Protein AF-0000000072034299 (afdb_homodimer)

Structure (mmCIF, N/CA/C/O backbone):
data_AF-0000000072034299-model_v1
#
loop_
_entity.id
_entity.type
_entity.pdbx_description
1 polymer 'Cytochrome P450'
#
loop_
_atom_site.group_PDB
_atom_site.id
_atom_site.type_symbol
_atom_site.label_atom_id
_atom_site.label_alt_id
_atom_site.label_comp_id
_atom_site.label_asym_id
_atom_site.label_entity_id
_atom_site.label_seq_id
_atom_site.pdbx_PDB_ins_code
_atom_site.Cartn_x
_atom_site.Cartn_y
_atom_site.Cartn_z
_atom_site.occupancy
_atom_site.B_iso_or_equiv
_atom_site.auth_seq_id
_atom_site.auth_comp_id
_atom_site.auth_asym_id
_atom_site.auth_atom_id
_atom_site.pdbx_PDB_model_num
ATOM 1 N N . MET A 1 1 ? -26.641 -40.344 -55.406 1 69.88 1 MET A N 1
ATOM 2 C CA . MET A 1 1 ? -27.781 -39.594 -54.906 1 69.88 1 MET A CA 1
ATOM 3 C C . MET A 1 1 ? -28.25 -40.156 -53.562 1 69.88 1 MET A C 1
ATOM 5 O O . MET A 1 1 ? -28.5 -39.406 -52.625 1 69.88 1 MET A O 1
ATOM 9 N N . ALA A 1 2 ? -28.266 -41.469 -53.375 1 84.81 2 ALA A N 1
ATOM 10 C CA . ALA A 1 2 ? -28.703 -42.094 -52.156 1 84.81 2 ALA A CA 1
ATOM 11 C C . ALA A 1 2 ? -27.719 -41.875 -51 1 84.81 2 ALA A C 1
ATOM 13 O O . ALA A 1 2 ? -28.109 -41.562 -49.875 1 84.81 2 ALA A O 1
ATOM 14 N N . PHE A 1 3 ? -26.484 -41.875 -51.344 1 85.5 3 PHE A N 1
ATOM 15 C CA . PHE A 1 3 ? -25.453 -41.688 -50.344 1 85.5 3 PHE A CA 1
ATOM 16 C C . PHE A 1 3 ? -25.484 -40.25 -49.812 1 85.5 3 PHE A C 1
ATOM 18 O O . PHE A 1 3 ? -25.328 -40 -48.625 1 85.5 3 PHE A O 1
ATOM 25 N N . PHE A 1 4 ? -25.719 -39.344 -50.688 1 87.19 4 PHE A N 1
ATOM 26 C CA . PHE A 1 4 ? -25.812 -37.938 -50.344 1 87.19 4 PHE A CA 1
ATOM 27 C C . PHE A 1 4 ? -27.016 -37.656 -49.438 1 87.19 4 PHE A C 1
ATOM 29 O O . PHE A 1 4 ? -26.938 -36.906 -48.469 1 87.19 4 PHE A O 1
ATOM 36 N N . MET A 1 5 ? -28.062 -38.312 -49.719 1 85.5 5 MET A N 1
ATOM 37 C CA . MET A 1 5 ? -29.281 -38.156 -48.938 1 85.5 5 MET A CA 1
ATOM 38 C C . MET A 1 5 ? -29.109 -38.719 -47.531 1 85.5 5 MET A C 1
ATOM 40 O O . MET A 1 5 ? -29.578 -38.125 -46.562 1 85.5 5 MET A O 1
ATOM 44 N N . VAL A 1 6 ? -28.406 -39.781 -47.469 1 86.5 6 VAL A N 1
ATOM 45 C CA . VAL A 1 6 ? -28.156 -40.406 -46.188 1 86.5 6 VAL A CA 1
ATOM 46 C C . VAL A 1 6 ? -27.266 -39.5 -45.344 1 86.5 6 VAL A C 1
ATOM 48 O O . VAL A 1 6 ? -27.5 -39.281 -44.156 1 86.5 6 VAL A O 1
ATOM 51 N N . PHE A 1 7 ? -26.297 -38.938 -46 1 87.88 7 PHE A N 1
ATOM 52 C CA . PHE A 1 7 ? -25.391 -38.031 -45.312 1 87.88 7 PHE A CA 1
ATOM 53 C C . PHE A 1 7 ? -26.141 -36.781 -44.812 1 87.88 7 PHE A C 1
ATOM 55 O O . PHE A 1 7 ? -25.906 -36.312 -43.719 1 87.88 7 PHE A O 1
ATOM 62 N N . LEU A 1 8 ? -27 -36.312 -45.594 1 86.88 8 LEU A N 1
ATOM 63 C CA . LEU A 1 8 ? -27.781 -35.125 -45.25 1 86.88 8 LEU A CA 1
ATOM 64 C C . LEU A 1 8 ? -28.719 -35.438 -44.062 1 86.88 8 LEU A C 1
ATOM 66 O O . LEU A 1 8 ? -28.891 -34.594 -43.188 1 86.88 8 LEU A O 1
ATOM 70 N N . VAL A 1 9 ? -29.219 -36.562 -44.062 1 85.44 9 VAL A N 1
ATOM 71 C CA . VAL A 1 9 ? -30.141 -36.969 -43 1 85.44 9 VAL A CA 1
ATOM 72 C C . VAL A 1 9 ? -29.375 -37.125 -41.719 1 85.44 9 VAL A C 1
ATOM 74 O O . VAL A 1 9 ? -29.828 -36.688 -40.656 1 85.44 9 VAL A O 1
ATOM 77 N N . ILE A 1 10 ? -28.25 -37.75 -41.781 1 86.62 10 ILE A N 1
ATOM 78 C CA . ILE A 1 10 ? -27.438 -37.938 -40.594 1 86.62 10 ILE A CA 1
ATOM 79 C C . ILE A 1 10 ? -26.984 -36.594 -40.062 1 86.62 10 ILE A C 1
ATOM 81 O O . ILE A 1 10 ? -27 -36.375 -38.844 1 86.62 10 ILE A O 1
ATOM 85 N N . PHE A 1 11 ? -26.641 -35.781 -40.969 1 85.88 11 PHE A N 1
ATOM 86 C CA . PHE A 1 11 ? -26.219 -34.438 -40.562 1 85.88 11 PHE A CA 1
ATOM 87 C C . PHE A 1 11 ? -27.359 -33.688 -39.906 1 85.88 11 PHE A C 1
ATOM 89 O O . PHE A 1 11 ? -27.172 -33.031 -38.875 1 85.88 11 PHE A O 1
ATOM 96 N N . LEU A 1 12 ? -28.484 -33.781 -40.469 1 83.25 12 LEU A N 1
ATOM 97 C CA . LEU A 1 12 ? -29.656 -33.125 -39.906 1 83.25 12 LEU A CA 1
ATOM 98 C C . LEU A 1 12 ? -30.016 -33.719 -38.562 1 83.25 12 LEU A C 1
ATOM 100 O O . LEU A 1 12 ? -30.438 -33 -37.656 1 83.25 12 LEU A O 1
ATOM 104 N N . LEU A 1 13 ? -29.828 -34.969 -38.438 1 83.25 13 LEU A N 1
ATOM 105 C CA . LEU A 1 13 ? -30.094 -35.656 -37.188 1 83.25 13 LEU A CA 1
ATOM 106 C C . LEU A 1 13 ? -29.094 -35.188 -36.125 1 83.25 13 LEU A C 1
ATOM 108 O O . LEU A 1 13 ? -29.469 -34.969 -34.969 1 83.25 13 LEU A O 1
ATOM 112 N N . LEU A 1 14 ? -27.922 -35.094 -36.531 1 79.88 14 LEU A N 1
ATOM 113 C CA . LEU A 1 14 ? -26.891 -34.656 -35.625 1 79.88 14 LEU A CA 1
ATOM 114 C C . LEU A 1 14 ? -27.156 -33.219 -35.156 1 79.88 14 LEU A C 1
ATOM 116 O O . LEU A 1 14 ? -26.953 -32.875 -34 1 79.88 14 LEU A O 1
ATOM 120 N N . LEU A 1 15 ? -27.625 -32.531 -36.094 1 79.44 15 LEU A N 1
ATOM 121 C CA . LEU A 1 15 ? -27.984 -31.141 -35.75 1 79.44 15 LEU A CA 1
ATOM 122 C C . LEU A 1 15 ? -29.156 -31.094 -34.781 1 79.44 15 LEU A C 1
ATOM 124 O O . LEU A 1 15 ? -29.172 -30.281 -33.875 1 79.44 15 LEU A O 1
ATOM 128 N N . CYS A 1 16 ? -30.094 -31.922 -35.062 1 78.81 16 CYS A N 1
ATOM 129 C CA . CYS A 1 16 ? -31.266 -31.969 -34.188 1 78.81 16 CYS A CA 1
ATOM 130 C C . CYS A 1 16 ? -30.875 -32.438 -32.812 1 78.81 16 CYS A C 1
ATOM 132 O O . CYS A 1 16 ? -31.359 -31.922 -31.797 1 78.81 16 CYS A O 1
ATOM 134 N N . ILE A 1 17 ? -30.078 -33.375 -32.75 1 77.62 17 ILE A N 1
ATOM 135 C CA . ILE A 1 17 ? -29.625 -33.875 -31.469 1 77.62 17 ILE A CA 1
ATOM 136 C C . ILE A 1 17 ? -28.828 -32.812 -30.719 1 77.62 17 ILE A C 1
ATOM 138 O O . ILE A 1 17 ? -29.016 -32.625 -29.516 1 77.62 17 ILE A O 1
ATOM 142 N N . SER A 1 18 ? -28.047 -32.156 -31.516 1 76.12 18 SER A N 1
ATOM 143 C CA . SER A 1 18 ? -27.266 -31.078 -30.922 1 76.12 18 SER A CA 1
ATOM 144 C C . SER A 1 18 ? -28.172 -29.969 -30.375 1 76.12 18 SER A C 1
ATOM 146 O O . SER A 1 18 ? -27.938 -29.469 -29.266 1 76.12 18 SER A O 1
ATOM 148 N N . SER A 1 19 ? -29.109 -29.656 -31.141 1 76.62 19 SER A N 1
ATOM 149 C CA . SER A 1 19 ? -30.047 -28.625 -30.703 1 76.62 19 SER A CA 1
ATOM 150 C C . SER A 1 19 ? -30.844 -29.078 -29.484 1 76.62 19 SER A C 1
ATOM 152 O O . SER A 1 19 ? -31.109 -28.297 -28.578 1 76.62 19 SER A O 1
ATOM 154 N N . ALA A 1 20 ? -31.188 -30.312 -29.484 1 75.69 20 ALA A N 1
ATOM 155 C CA . ALA A 1 20 ? -31.938 -30.875 -28.375 1 75.69 20 ALA A CA 1
ATOM 156 C C . ALA A 1 20 ? -31.094 -30.922 -27.109 1 75.69 20 ALA A C 1
ATOM 158 O O . ALA A 1 20 ? -31.578 -30.625 -26.016 1 75.69 20 ALA A O 1
ATOM 159 N N . LEU A 1 21 ? -29.906 -31.219 -27.25 1 72.38 21 LEU A N 1
ATOM 160 C CA . LEU A 1 21 ? -28.984 -31.281 -26.125 1 72.38 21 LEU A CA 1
ATOM 161 C C . LEU A 1 21 ? -28.734 -29.891 -25.547 1 72.38 21 LEU A C 1
ATOM 163 O O . LEU A 1 21 ? -28.672 -29.719 -24.328 1 72.38 21 LEU A O 1
ATOM 167 N N . LEU A 1 22 ? -28.672 -29 -26.453 1 69.31 22 LEU A N 1
ATOM 168 C CA . LEU A 1 22 ? -28.5 -27.625 -26.016 1 69.31 22 LEU A CA 1
ATOM 169 C C . LEU A 1 22 ? -29.703 -27.141 -25.219 1 69.31 22 LEU A C 1
ATOM 171 O O . LEU A 1 22 ? -29.562 -26.5 -24.188 1 69.31 22 LEU A O 1
ATOM 175 N N . ARG A 1 23 ? -30.859 -27.375 -25.766 1 70.56 23 ARG A N 1
ATOM 176 C CA . ARG A 1 23 ? -32.094 -26.984 -25.094 1 70.56 23 ARG A CA 1
ATOM 177 C C . ARG A 1 23 ? -32.25 -27.734 -23.766 1 70.56 23 ARG A C 1
ATOM 179 O O . ARG A 1 23 ? -32.719 -27.156 -22.781 1 70.56 23 ARG A O 1
ATOM 186 N N . TRP A 1 24 ? -31.859 -28.969 -23.75 1 69.38 24 TRP A N 1
ATOM 187 C CA . TRP A 1 24 ? -31.906 -29.734 -22.531 1 69.38 24 TRP A CA 1
ATOM 188 C C . TRP A 1 24 ? -31.016 -29.141 -21.453 1 69.38 24 TRP A C 1
ATOM 190 O O . TRP A 1 24 ? -31.406 -29.016 -20.297 1 69.38 24 TRP A O 1
ATOM 200 N N . ASN A 1 25 ? -29.859 -28.766 -21.891 1 70 25 ASN A N 1
ATOM 201 C CA . ASN A 1 25 ? -28.891 -28.172 -20.984 1 70 25 ASN A CA 1
ATOM 202 C C . ASN A 1 25 ? -29.406 -26.844 -20.422 1 70 25 ASN A C 1
ATOM 204 O O . ASN A 1 25 ? -29.188 -26.531 -19.234 1 70 25 ASN A O 1
ATOM 208 N N . GLU A 1 26 ? -30.047 -26.156 -21.266 1 69.19 26 GLU A N 1
ATOM 209 C CA . GLU A 1 26 ? 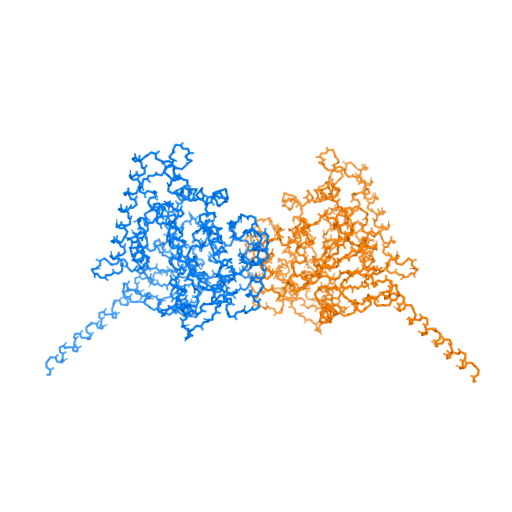-30.625 -24.875 -20.844 1 69.19 26 GLU A CA 1
ATOM 210 C C . GLU A 1 26 ? -31.766 -25.078 -19.859 1 69.19 26 GLU A C 1
ATOM 212 O O . GLU A 1 26 ? -31.906 -24.344 -18.891 1 69.19 26 GLU A O 1
ATOM 217 N N . VAL A 1 27 ? -32.531 -26.078 -20.141 1 69 27 VAL A N 1
ATOM 218 C CA . VAL A 1 27 ? -33.719 -26.328 -19.312 1 69 27 VAL A CA 1
ATOM 219 C C . VAL A 1 27 ? -33.25 -26.906 -17.969 1 69 27 VAL A C 1
ATOM 221 O O . VAL A 1 27 ? -33.844 -26.578 -16.922 1 69 27 VAL A O 1
ATOM 224 N N . ARG A 1 28 ? -32.344 -27.672 -18 1 71.81 28 ARG A N 1
ATOM 225 C CA . ARG A 1 28 ? -31.812 -28.297 -16.781 1 71.81 28 ARG A CA 1
ATOM 226 C C . ARG A 1 28 ? -31.359 -27.266 -15.773 1 71.81 28 ARG A C 1
ATOM 228 O O . ARG A 1 28 ? -31.516 -27.438 -14.57 1 71.81 28 ARG A O 1
ATOM 235 N N . TYR A 1 29 ? -30.875 -26.219 -16.281 1 72.94 29 TYR A N 1
ATOM 236 C CA . TYR A 1 29 ? -30.297 -25.219 -15.383 1 72.94 29 TYR A CA 1
ATOM 237 C C . TYR A 1 29 ? -31.172 -23.969 -15.32 1 72.94 29 TYR A C 1
ATOM 239 O O . TYR A 1 29 ? -30.672 -22.875 -15.055 1 72.94 29 TYR A O 1
ATOM 247 N N . ARG A 1 30 ? -32.344 -24.094 -15.781 1 67.31 30 ARG A N 1
ATOM 248 C CA . ARG A 1 30 ? -33.281 -22.984 -15.711 1 67.31 30 ARG A CA 1
ATOM 249 C C . ARG A 1 30 ? -33.969 -22.938 -14.359 1 67.31 30 ARG A C 1
ATOM 251 O O . ARG A 1 30 ? -34.969 -22.219 -14.188 1 67.31 30 ARG A O 1
ATOM 258 N N . LYS A 1 31 ? -33.344 -23.438 -13.383 1 66.56 31 LYS A N 1
ATOM 259 C CA . LYS A 1 31 ? -34 -23.375 -12.07 1 66.56 31 LYS A CA 1
ATOM 260 C C . LYS A 1 31 ? -34.281 -21.938 -11.656 1 66.56 31 LYS A C 1
ATOM 262 O O . LYS A 1 31 ? -33.5 -21.031 -11.961 1 66.56 31 LYS A O 1
ATOM 267 N N . LYS A 1 32 ? -35.406 -21.781 -11.016 1 73.62 32 LYS A N 1
ATOM 268 C CA . LYS A 1 32 ? -35.875 -20.484 -10.516 1 73.62 32 LYS A CA 1
ATOM 269 C C . LYS A 1 32 ? -34.906 -19.922 -9.484 1 73.62 32 LYS A C 1
ATOM 271 O O . LYS A 1 32 ? -34.406 -20.641 -8.625 1 73.62 32 LYS A O 1
ATOM 276 N N . GLY A 1 33 ? -34.344 -18.719 -9.797 1 86.94 33 GLY A N 1
ATOM 277 C CA . GLY A 1 33 ? -33.562 -17.969 -8.828 1 86.94 33 GLY A CA 1
ATOM 278 C C . GLY A 1 33 ? -32.094 -17.828 -9.219 1 86.94 33 GLY A C 1
ATOM 279 O O . GLY A 1 33 ? -31.375 -17.016 -8.648 1 86.94 33 GLY A O 1
ATOM 280 N N . LEU A 1 34 ? -31.719 -18.609 -10.266 1 90.31 34 LEU A N 1
ATOM 281 C CA . LEU A 1 34 ? -30.344 -18.531 -10.711 1 90.31 34 LEU A CA 1
ATOM 282 C C . LEU A 1 34 ? -30.078 -17.234 -11.469 1 90.31 34 LEU A C 1
ATOM 284 O O . LEU A 1 34 ? -31.016 -16.641 -12.023 1 90.31 34 LEU A O 1
ATOM 288 N N . PRO A 1 35 ? -28.859 -16.766 -11.461 1 92.81 35 PRO A N 1
ATOM 289 C CA . PRO A 1 35 ? -28.531 -15.594 -12.266 1 92.81 35 PRO A CA 1
ATOM 290 C C . PRO A 1 35 ? -28.734 -15.828 -13.766 1 92.81 35 PRO A C 1
ATOM 292 O O . PRO A 1 35 ? -28.781 -16.969 -14.211 1 92.81 35 PRO A O 1
ATOM 295 N N . PRO A 1 36 ? -28.969 -14.75 -14.453 1 92 36 PRO A N 1
ATOM 296 C CA . PRO A 1 36 ? -29.062 -14.898 -15.906 1 92 36 PRO A CA 1
ATOM 297 C C . PRO A 1 36 ? -27.766 -15.398 -16.547 1 92 36 PRO A C 1
ATOM 299 O O . PRO A 1 36 ? -26.703 -15.352 -15.906 1 92 36 PRO A O 1
ATOM 302 N N . GLY A 1 37 ? -27.828 -15.992 -17.734 1 91.12 37 GLY A N 1
ATOM 303 C CA . GLY A 1 37 ? -26.656 -16.484 -18.453 1 91.12 37 GLY A CA 1
ATOM 304 C C . GLY A 1 37 ? -26.953 -17.703 -19.312 1 91.12 37 GLY A C 1
ATOM 305 O O . GLY A 1 37 ? -28.109 -18.125 -19.422 1 91.12 37 GLY A O 1
ATOM 306 N N . THR A 1 38 ? -25.922 -18.094 -19.953 1 86.25 38 THR A N 1
ATOM 307 C CA . THR A 1 38 ? -26.031 -19.266 -20.828 1 86.25 38 THR A CA 1
ATOM 308 C C . THR A 1 38 ? -25.078 -20.359 -20.375 1 86.25 38 THR A C 1
ATOM 310 O O . THR A 1 38 ? -24.016 -20.078 -19.812 1 86.25 38 THR A O 1
ATOM 313 N N . MET A 1 39 ? -25.484 -21.578 -20.609 1 85.81 39 MET A N 1
ATOM 314 C CA . MET A 1 39 ? -24.688 -22.719 -20.188 1 85.81 39 MET A CA 1
ATOM 315 C C . MET A 1 39 ? -23.906 -23.297 -21.359 1 85.81 39 MET A C 1
ATOM 317 O O . MET A 1 39 ? -22.969 -24.078 -21.156 1 85.81 39 MET A O 1
ATOM 321 N N . GLY A 1 40 ? -24.109 -22.781 -22.516 1 80.38 40 GLY A N 1
ATOM 322 C CA . GLY A 1 40 ? -23.391 -23.234 -23.688 1 80.38 40 GLY A CA 1
ATOM 323 C C . GLY A 1 40 ? -23.75 -24.656 -24.094 1 80.38 40 GLY A C 1
ATOM 324 O O . GLY A 1 40 ? -24.891 -25.094 -23.938 1 80.38 40 GLY A O 1
ATOM 325 N N . TRP A 1 41 ? -22.719 -25.344 -24.719 1 77.44 41 TRP A N 1
ATOM 326 C CA . TRP A 1 41 ? -22.906 -26.703 -25.234 1 77.44 41 TRP A CA 1
ATOM 327 C C . TRP A 1 41 ? -22.953 -27.703 -24.078 1 77.44 41 TRP A C 1
ATOM 329 O O . TRP A 1 41 ? -22.375 -27.484 -23.016 1 77.44 41 TRP A O 1
ATOM 339 N N . PRO A 1 42 ? -23.609 -28.812 -24.484 1 73 42 PRO A N 1
ATOM 340 C CA . PRO A 1 42 ? -23.641 -29.844 -23.453 1 73 42 PRO A CA 1
ATOM 341 C C . PRO A 1 42 ? -22.25 -30.359 -23.078 1 73 42 PRO A C 1
ATOM 343 O O . PRO A 1 42 ? -21.375 -30.484 -23.953 1 73 42 PRO A O 1
ATOM 346 N N . VAL A 1 43 ? -21.781 -30.578 -21.953 1 69.75 43 VAL A N 1
ATOM 347 C CA . VAL A 1 43 ? -20.562 -31.156 -21.391 1 69.75 43 VAL A CA 1
ATOM 348 C C . VAL A 1 43 ? -19.453 -30.109 -21.328 1 69.75 43 VAL A C 1
ATOM 350 O O . VAL A 1 43 ? -18.859 -29.891 -20.281 1 69.75 43 VAL A O 1
ATOM 353 N N . PHE A 1 44 ? -19.234 -29.406 -22.625 1 76.94 44 PHE A N 1
ATOM 354 C CA . PHE A 1 44 ? -18.109 -28.484 -22.656 1 76.94 44 PHE A CA 1
ATOM 355 C C . PHE A 1 44 ? -18.531 -27.094 -22.25 1 76.94 44 PHE A C 1
ATOM 357 O O . PHE A 1 44 ? -17.688 -26.25 -21.891 1 76.94 44 PHE A O 1
ATOM 364 N N . GLY A 1 45 ? -19.812 -26.891 -22.266 1 81.88 45 GLY A N 1
ATOM 365 C CA . GLY A 1 45 ? -20.328 -25.578 -21.938 1 81.88 45 GLY A CA 1
ATOM 366 C C . GLY A 1 45 ? -19.703 -24.469 -22.766 1 81.88 45 GLY A C 1
ATOM 367 O O . GLY A 1 45 ? -19.672 -24.562 -24 1 81.88 45 GLY A O 1
ATOM 368 N N . GLU A 1 46 ? -19.266 -23.469 -22.062 1 85.81 46 GLU A N 1
ATOM 369 C CA . GLU A 1 46 ? -18.656 -22.312 -22.719 1 85.81 46 GLU A CA 1
ATOM 370 C C . GLU A 1 46 ? -17.141 -22.266 -22.5 1 85.81 46 GLU A C 1
ATOM 372 O O . GLU A 1 46 ? -16.531 -21.203 -22.578 1 85.81 46 GLU A O 1
ATOM 377 N N . THR A 1 47 ? -16.562 -23.406 -22.203 1 82.69 47 THR A N 1
ATOM 378 C CA . THR A 1 47 ? -15.164 -23.516 -21.812 1 82.69 47 THR A CA 1
ATOM 379 C C . THR A 1 47 ? -14.258 -23.062 -22.969 1 82.69 47 THR A C 1
ATOM 381 O O . THR A 1 47 ? -13.297 -22.328 -22.75 1 82.69 47 THR A O 1
ATOM 384 N N . THR A 1 48 ? -14.555 -23.469 -24.125 1 80 48 THR A N 1
ATOM 385 C CA . THR A 1 48 ? -13.719 -23.125 -25.281 1 80 48 THR A CA 1
ATOM 386 C C . THR A 1 48 ? -13.734 -21.625 -25.531 1 80 48 THR A C 1
ATOM 388 O O . THR A 1 48 ? -12.688 -21.016 -25.75 1 80 48 THR A O 1
ATOM 391 N N . GLU A 1 49 ? -14.898 -21.109 -25.531 1 83.94 49 GLU A N 1
ATOM 392 C CA . GLU A 1 49 ? -15.023 -19.672 -25.719 1 83.94 49 GLU A CA 1
ATOM 393 C C . GLU A 1 49 ? -14.328 -18.906 -24.594 1 83.94 49 GLU A C 1
ATOM 395 O O . GLU A 1 49 ? -13.68 -17.891 -24.828 1 83.94 49 GLU A O 1
ATOM 400 N N . PHE A 1 50 ? -14.516 -19.438 -23.484 1 86.44 50 PHE A N 1
ATOM 401 C CA . PHE A 1 50 ? -13.906 -18.812 -22.312 1 86.44 50 PHE A CA 1
ATOM 402 C C . PHE A 1 50 ? -12.383 -18.828 -22.422 1 86.44 50 PHE A C 1
ATOM 404 O O . PHE A 1 50 ? -11.734 -17.797 -22.188 1 86.44 50 PHE A O 1
ATOM 411 N N . LEU A 1 51 ? -11.844 -19.891 -22.781 1 78.81 51 LEU A N 1
ATOM 412 C CA . LEU A 1 51 ? -10.391 -20.031 -22.859 1 78.81 51 LEU A CA 1
ATOM 413 C C . LEU A 1 51 ? -9.828 -19.266 -24.047 1 78.81 51 LEU A C 1
ATOM 415 O O . LEU A 1 51 ? -8.711 -18.75 -23.984 1 78.81 51 LEU A O 1
ATOM 419 N N . LYS A 1 52 ? -10.602 -19.172 -25.078 1 79.12 52 LYS A N 1
ATOM 420 C CA . LYS A 1 52 ? -10.133 -18.516 -26.297 1 79.12 52 LYS A CA 1
ATOM 421 C C . LYS A 1 52 ? -10.219 -17 -26.172 1 79.12 52 LYS A C 1
ATOM 423 O O . LYS A 1 52 ? -9.297 -16.281 -26.562 1 79.12 52 LYS A O 1
ATOM 428 N N . GLN A 1 53 ? -11.312 -16.547 -25.609 1 79.94 53 GLN A N 1
ATOM 429 C CA . GLN A 1 53 ? -11.547 -15.117 -25.594 1 79.94 53 GLN A CA 1
ATOM 430 C C . GLN A 1 53 ? -11.047 -14.5 -24.297 1 79.94 53 GLN A C 1
ATOM 432 O O . GLN A 1 53 ? -10.727 -13.305 -24.25 1 79.94 53 GLN A O 1
ATOM 437 N N . GLY A 1 54 ? -11.031 -15.25 -23.312 1 82.38 54 GLY A N 1
ATOM 438 C CA . GLY A 1 54 ? -10.508 -14.805 -22.031 1 82.38 54 GLY A CA 1
ATOM 439 C C . GLY A 1 54 ? -11.242 -13.609 -21.469 1 82.38 54 GLY A C 1
ATOM 440 O O . GLY A 1 54 ? -12.453 -13.68 -21.219 1 82.38 54 GLY A O 1
ATOM 441 N N . PRO A 1 55 ? -10.523 -12.445 -21.359 1 83.69 55 PRO A N 1
ATOM 442 C CA . PRO A 1 55 ? -11.133 -11.242 -20.781 1 83.69 55 PRO A CA 1
ATOM 443 C C . PRO A 1 55 ? -12.273 -10.695 -21.641 1 83.69 55 PRO A C 1
ATOM 445 O O . PRO A 1 55 ? -13.234 -10.141 -21.094 1 83.69 55 PRO A O 1
ATOM 448 N N . ASN A 1 56 ? -12.188 -10.875 -22.859 1 86.31 56 ASN A N 1
ATOM 449 C CA . ASN A 1 56 ? -13.258 -10.406 -23.734 1 86.31 56 ASN A CA 1
ATOM 450 C C . ASN A 1 56 ? -14.547 -11.188 -23.531 1 86.31 56 ASN A C 1
ATOM 452 O O . ASN A 1 56 ? -15.641 -10.633 -23.625 1 86.31 56 ASN A O 1
ATOM 456 N N . PHE A 1 57 ? -14.383 -12.477 -23.312 1 90.38 57 PHE A N 1
ATOM 457 C CA . PHE A 1 57 ? -15.547 -13.289 -22.953 1 90.38 57 PHE A CA 1
ATOM 458 C C . PHE A 1 57 ? -16.25 -12.727 -21.734 1 90.38 57 PHE A C 1
ATOM 460 O O . PHE A 1 57 ? -17.469 -12.602 -21.719 1 90.38 57 PHE A O 1
ATOM 467 N N . MET A 1 58 ? -15.516 -12.398 -20.797 1 90.44 58 MET A N 1
ATOM 468 C CA . MET A 1 58 ? -16.047 -11.875 -19.547 1 90.44 58 MET A CA 1
ATOM 469 C C . MET A 1 58 ? -16.734 -10.531 -19.766 1 90.44 58 MET A C 1
ATOM 471 O O . MET A 1 58 ? -17.828 -10.297 -19.234 1 90.44 58 MET A O 1
ATOM 475 N N . LYS A 1 59 ? -16.094 -9.727 -20.484 1 88.5 59 LYS A N 1
ATOM 476 C CA . LYS A 1 59 ? -16.656 -8.406 -20.781 1 88.5 59 LYS A CA 1
ATOM 477 C C . LYS A 1 59 ? -17.984 -8.531 -21.531 1 88.5 59 LYS A C 1
ATOM 479 O O . LYS A 1 59 ? -18.953 -7.82 -21.219 1 88.5 59 LYS A O 1
ATOM 484 N N . ASN A 1 60 ? -17.984 -9.375 -22.484 1 91 60 ASN A N 1
ATOM 485 C CA . ASN A 1 60 ? -19.188 -9.578 -23.297 1 91 60 ASN A CA 1
ATOM 486 C C . ASN A 1 60 ? -20.328 -10.133 -22.453 1 91 60 ASN A C 1
ATOM 488 O O . ASN A 1 60 ? -21.469 -9.688 -22.578 1 91 60 ASN A O 1
ATOM 492 N N . GLN A 1 61 ? -20.062 -11.133 -21.672 1 93.25 61 GLN A N 1
ATOM 493 C CA . GLN A 1 61 ? -21.094 -11.734 -20.828 1 93.25 61 GLN A CA 1
ATOM 494 C C . GLN A 1 61 ? -21.609 -10.734 -19.812 1 93.25 61 GLN A C 1
ATOM 496 O O . GLN A 1 61 ? -22.812 -10.703 -19.516 1 93.25 61 GLN A O 1
ATOM 501 N N . ARG A 1 62 ? -20.734 -9.977 -19.297 1 91.75 62 ARG A N 1
ATOM 502 C CA . ARG A 1 62 ? -21.141 -8.953 -18.344 1 91.75 62 ARG A CA 1
ATOM 503 C C . ARG A 1 62 ? -22.094 -7.949 -18.984 1 91.75 62 ARG A C 1
ATOM 505 O O . ARG A 1 62 ? -23.062 -7.523 -18.375 1 91.75 62 ARG A O 1
ATOM 512 N N . ALA A 1 63 ? -21.75 -7.527 -20.156 1 91.69 63 ALA A N 1
ATOM 513 C CA . ALA A 1 63 ? -22.578 -6.562 -20.875 1 91.69 63 ALA A CA 1
ATOM 514 C C . ALA A 1 63 ? -23.969 -7.125 -21.156 1 91.69 63 ALA A C 1
ATOM 516 O O . ALA A 1 63 ? -24.969 -6.391 -21.125 1 91.69 63 ALA A O 1
ATOM 517 N N . ARG A 1 64 ? -24.016 -8.375 -21.375 1 92.75 64 ARG A N 1
ATOM 518 C CA . ARG A 1 64 ? -25.266 -9.008 -21.781 1 92.75 64 ARG A CA 1
ATOM 519 C C . ARG A 1 64 ? -26.109 -9.383 -20.547 1 92.75 64 ARG A C 1
ATOM 521 O O . ARG A 1 64 ? -27.328 -9.25 -20.562 1 92.75 64 ARG A O 1
ATOM 528 N N . TYR A 1 65 ? -25.422 -9.875 -19.5 1 93.19 65 TYR A N 1
ATOM 529 C CA . TYR A 1 65 ? -26.172 -10.516 -18.422 1 93.19 65 TYR A CA 1
ATOM 530 C C . TYR A 1 65 ? -25.969 -9.781 -17.109 1 93.19 65 TYR A C 1
ATOM 532 O O . TYR A 1 65 ? -26.672 -10.055 -16.125 1 93.19 65 TYR A O 1
ATOM 540 N N . GLY A 1 66 ? -24.953 -8.93 -17.047 1 91.25 66 GLY A N 1
ATOM 541 C CA . GLY A 1 66 ? -24.672 -8.234 -15.797 1 91.25 66 GLY A CA 1
ATOM 542 C C . GLY A 1 66 ? -23.422 -8.75 -15.102 1 91.25 66 GLY A C 1
ATOM 543 O O . GLY A 1 66 ? -22.688 -9.57 -15.656 1 91.25 66 GLY A O 1
ATOM 544 N N . SER A 1 67 ? -23.188 -8.281 -13.883 1 92.38 67 SER A N 1
ATOM 545 C CA . SER A 1 67 ? -21.953 -8.555 -13.18 1 92.38 67 SER A CA 1
ATOM 546 C C . SER A 1 67 ? -21.953 -9.938 -12.547 1 92.38 67 SER A C 1
ATOM 548 O O . SER A 1 67 ? -20.922 -10.43 -12.094 1 92.38 67 SER A O 1
ATOM 550 N N . VAL A 1 68 ? -23.156 -10.492 -12.461 1 95.12 68 VAL A N 1
ATOM 551 C CA . VAL A 1 68 ? -23.297 -11.859 -11.969 1 95.12 68 VAL A CA 1
ATOM 552 C C . VAL A 1 68 ? -24.078 -12.695 -12.984 1 95.12 68 VAL A C 1
ATOM 554 O O . VAL A 1 68 ? -25.219 -12.367 -13.312 1 95.12 68 VAL A O 1
ATOM 557 N N . PHE A 1 69 ? -23.422 -13.695 -13.43 1 95.38 69 PHE A N 1
ATOM 558 C CA . PHE A 1 69 ? -24.109 -14.508 -14.43 1 95.38 69 PHE A CA 1
ATOM 559 C C . PHE A 1 69 ? -23.688 -15.969 -14.305 1 95.38 69 PHE A C 1
ATOM 561 O O . PHE A 1 69 ? -22.672 -16.281 -13.688 1 95.38 69 PHE A O 1
ATOM 568 N N . LYS A 1 70 ? -24.516 -16.859 -14.852 1 93.81 70 LYS A N 1
ATOM 569 C CA . LYS A 1 70 ? -24.219 -18.281 -14.82 1 93.81 70 LYS A CA 1
ATOM 570 C C . LYS A 1 70 ? -23.562 -18.734 -16.125 1 93.81 70 LYS A C 1
ATOM 572 O O . LYS A 1 70 ? -23.75 -18.109 -17.172 1 93.81 70 LYS A O 1
ATOM 577 N N . SER A 1 71 ? -22.766 -19.656 -16.031 1 92 71 SER A N 1
ATOM 578 C CA . SER A 1 71 ? -22.109 -20.297 -17.172 1 92 71 SER A CA 1
ATOM 579 C C . SER A 1 71 ? -21.719 -21.734 -16.844 1 92 71 SER A C 1
ATOM 581 O O . SER A 1 71 ? -22.078 -22.25 -15.789 1 92 71 SER A O 1
ATOM 583 N N . HIS A 1 72 ? -21.344 -22.391 -17.781 1 88.81 72 HIS A N 1
ATOM 584 C CA . HIS A 1 72 ? -20.734 -23.703 -17.641 1 88.81 72 HIS A CA 1
ATOM 585 C C . HIS A 1 72 ? -19.312 -23.719 -18.188 1 88.81 72 HIS A C 1
ATOM 587 O O . HIS A 1 72 ? -19.109 -23.75 -19.406 1 88.81 72 HIS A O 1
ATOM 593 N N . ILE A 1 73 ? -18.438 -23.672 -17.25 1 83.88 73 ILE A N 1
ATOM 594 C CA . ILE A 1 73 ? -17.047 -23.578 -17.672 1 83.88 73 ILE A CA 1
ATOM 595 C C . ILE A 1 73 ? -16.234 -24.688 -17 1 83.88 73 ILE A C 1
ATOM 597 O O . ILE A 1 73 ? -16.5 -25.047 -15.844 1 83.88 73 ILE A O 1
ATOM 601 N N . LEU A 1 74 ? -15.219 -25.219 -17.703 1 77.06 74 LEU A N 1
ATOM 602 C CA . LEU A 1 74 ? -14.297 -26.234 -17.219 1 77.06 74 LEU A CA 1
ATOM 603 C C . LEU A 1 74 ? -15.062 -27.438 -16.656 1 77.06 74 LEU A C 1
ATOM 605 O O . LEU A 1 74 ? -14.742 -27.938 -15.578 1 77.06 74 LEU A O 1
ATOM 609 N N . GLY A 1 75 ? -16.234 -27.688 -17.188 1 74.69 75 GLY A N 1
ATOM 610 C CA . GLY A 1 75 ? -16.969 -28.922 -16.938 1 74.69 75 GLY A CA 1
ATOM 611 C C . GLY A 1 75 ? -17.953 -28.797 -15.781 1 74.69 75 GLY A C 1
ATOM 612 O O . GLY A 1 75 ? -18.594 -29.797 -15.398 1 74.69 75 GLY A O 1
ATOM 613 N N . CYS A 1 76 ? -18.078 -27.656 -15.234 1 81.88 76 CYS A N 1
ATOM 614 C CA . CYS A 1 76 ? -18.953 -27.516 -14.078 1 81.88 76 CYS A CA 1
ATOM 615 C C . CYS A 1 76 ? -19.844 -26.281 -14.227 1 81.88 76 CYS A C 1
ATOM 617 O O . CYS A 1 76 ? -19.422 -25.281 -14.805 1 81.88 76 CYS A O 1
ATOM 619 N N . PRO A 1 77 ? -21.062 -26.438 -13.742 1 88 77 PRO A N 1
ATOM 620 C CA . PRO A 1 77 ? -21.859 -25.219 -13.648 1 88 77 PRO A CA 1
ATOM 621 C C . PRO A 1 77 ? -21.234 -24.156 -12.742 1 88 77 PRO A C 1
ATOM 623 O O . PRO A 1 77 ? -20.828 -24.469 -11.617 1 88 77 PRO A O 1
ATOM 626 N N . THR A 1 78 ? -21.141 -22.984 -13.273 1 92.81 78 THR A N 1
ATOM 627 C CA . THR A 1 78 ? -20.359 -21.953 -12.586 1 92.81 78 THR A CA 1
ATOM 628 C C . THR A 1 78 ? -21.094 -20.609 -12.602 1 92.81 78 THR A C 1
ATOM 630 O O . THR A 1 78 ? -21.641 -20.203 -13.625 1 92.81 78 THR A O 1
ATOM 633 N N . ILE A 1 79 ? -21.172 -20.047 -11.477 1 95.06 79 ILE A N 1
ATOM 634 C CA . ILE A 1 79 ? -21.562 -18.641 -11.391 1 95.06 79 ILE A CA 1
ATOM 635 C C . ILE A 1 79 ? -20.328 -17.75 -11.477 1 95.06 79 ILE A C 1
ATOM 637 O O . ILE A 1 79 ? -19.344 -17.969 -10.789 1 95.06 79 ILE A O 1
ATOM 641 N N . VAL A 1 80 ? -20.406 -16.812 -12.375 1 95.31 80 VAL A N 1
ATOM 642 C CA . VAL A 1 80 ? -19.312 -15.852 -12.492 1 95.31 80 VAL A CA 1
ATOM 643 C C . VAL A 1 80 ? -19.703 -14.539 -11.812 1 95.31 80 VAL A C 1
ATOM 645 O O . VAL A 1 80 ? -20.75 -13.953 -12.117 1 95.31 80 VAL A O 1
ATOM 648 N N . SER A 1 81 ? -18.859 -14.141 -10.875 1 95.31 81 SER A N 1
ATOM 649 C CA . SER A 1 81 ? -19.094 -12.883 -10.18 1 95.31 81 SER A CA 1
ATOM 650 C C . SER A 1 81 ? -18.016 -11.859 -10.508 1 95.31 81 SER A C 1
ATOM 652 O O . SER A 1 81 ? -16.828 -12.094 -10.25 1 95.31 81 SER A O 1
ATOM 654 N N . MET A 1 82 ? -18.453 -10.75 -11.055 1 92.12 82 MET A N 1
ATOM 655 C CA . MET A 1 82 ? -17.547 -9.648 -11.367 1 92.12 82 MET A CA 1
ATOM 656 C C . MET A 1 82 ? -17.875 -8.422 -10.523 1 92.12 82 MET A C 1
ATOM 658 O O . MET A 1 82 ? -17.391 -7.324 -10.805 1 92.12 82 MET A O 1
ATOM 662 N N . ASP A 1 83 ? -18.703 -8.633 -9.57 1 87.88 83 ASP A N 1
ATOM 663 C CA . ASP A 1 83 ? -19.078 -7.566 -8.641 1 87.88 83 ASP A CA 1
ATOM 664 C C . ASP A 1 83 ? -18.109 -7.508 -7.453 1 87.88 83 ASP A C 1
ATOM 666 O O . ASP A 1 83 ? -17.984 -8.477 -6.695 1 87.88 83 ASP A O 1
ATOM 670 N N . PRO A 1 84 ? -17.484 -6.355 -7.285 1 83.56 84 PRO A N 1
ATOM 671 C CA . PRO A 1 84 ? -16.453 -6.266 -6.242 1 83.56 84 PRO A CA 1
ATOM 672 C C . PRO A 1 84 ? -17.016 -6.535 -4.848 1 83.56 84 PRO A C 1
ATOM 674 O O . PRO A 1 84 ? -16.344 -7.16 -4.02 1 83.56 84 PRO A O 1
ATOM 677 N N . ASP A 1 85 ? -18.188 -6.062 -4.566 1 82.94 85 ASP A N 1
ATOM 678 C CA . ASP A 1 85 ? -18.781 -6.258 -3.244 1 82.94 85 ASP A CA 1
ATOM 679 C C . ASP A 1 85 ? -19.109 -7.727 -3 1 82.94 85 ASP A C 1
ATOM 681 O O . ASP A 1 85 ? -18.844 -8.258 -1.914 1 82.94 85 ASP A O 1
ATOM 685 N N . LEU A 1 86 ? -19.672 -8.281 -3.959 1 89.19 86 LEU A N 1
ATOM 686 C CA . LEU A 1 86 ? -19.984 -9.703 -3.846 1 89.19 86 LEU A CA 1
ATOM 687 C C . LEU A 1 86 ? -18.719 -10.531 -3.746 1 89.19 86 LEU A C 1
ATOM 689 O O . LEU A 1 86 ? -18.656 -11.492 -2.969 1 89.19 86 LEU A O 1
ATOM 693 N N . ASN A 1 87 ? -17.75 -10.156 -4.562 1 89.94 87 ASN A N 1
ATOM 694 C CA . ASN A 1 87 ? -16.469 -10.844 -4.508 1 89.94 87 ASN A CA 1
ATOM 695 C C . ASN A 1 87 ? -15.859 -10.773 -3.109 1 89.94 87 ASN A C 1
ATOM 697 O O . ASN A 1 87 ? -15.391 -11.781 -2.584 1 89.94 87 ASN A O 1
ATOM 701 N N . ARG A 1 88 ? -15.859 -9.641 -2.59 1 85.81 88 ARG A N 1
ATOM 702 C CA . ARG A 1 88 ? -15.336 -9.469 -1.24 1 85.81 88 ARG A CA 1
ATOM 703 C C . ARG A 1 88 ? -16.094 -10.336 -0.241 1 85.81 88 ARG A C 1
ATOM 705 O O . ARG A 1 88 ? -15.492 -10.977 0.617 1 85.81 88 ARG A O 1
ATOM 712 N N . TYR A 1 89 ? -17.391 -10.336 -0.307 1 87.88 89 TYR A N 1
ATOM 713 C CA . TYR A 1 89 ? -18.219 -11.148 0.576 1 87.88 89 TYR A CA 1
ATOM 714 C C . TYR A 1 89 ? -17.859 -12.625 0.474 1 87.88 89 TYR A C 1
ATOM 716 O O . TYR A 1 89 ? -17.688 -13.297 1.491 1 87.88 89 TYR A O 1
ATOM 724 N N . ILE A 1 90 ? -17.719 -13.062 -0.748 1 91.88 90 ILE A N 1
ATOM 725 C CA . ILE A 1 90 ? -17.438 -14.469 -0.998 1 91.88 90 ILE A CA 1
ATOM 726 C C . ILE A 1 90 ? -16.062 -14.828 -0.419 1 91.88 90 ILE A C 1
ATOM 728 O O . ILE A 1 90 ? -15.906 -15.867 0.228 1 91.88 90 ILE A O 1
ATOM 732 N N . LEU A 1 91 ? -15.18 -13.977 -0.597 1 88.94 91 LEU A N 1
ATOM 733 C CA . LEU A 1 91 ? -13.812 -14.242 -0.149 1 88.94 91 LEU A CA 1
ATOM 734 C C . LEU A 1 91 ? -13.727 -14.195 1.372 1 88.94 91 LEU A C 1
ATOM 736 O O . LEU A 1 91 ? -12.914 -14.906 1.972 1 88.94 91 LEU A O 1
ATOM 740 N N . MET A 1 92 ? -14.586 -13.406 1.982 1 86.5 92 MET A N 1
ATOM 741 C CA . MET A 1 92 ? -14.539 -13.211 3.43 1 86.5 92 MET A CA 1
ATOM 742 C C . MET A 1 92 ? -15.359 -14.273 4.148 1 86.5 92 MET A C 1
ATOM 744 O O . MET A 1 92 ? -15.211 -14.461 5.359 1 86.5 92 MET A O 1
ATOM 748 N N . ASN A 1 93 ? -16.141 -14.914 3.518 1 85.62 93 ASN A N 1
ATOM 749 C CA . ASN A 1 93 ? -17.062 -15.82 4.188 1 85.62 93 ASN A CA 1
ATOM 750 C C . ASN A 1 93 ? -16.797 -17.281 3.809 1 85.62 93 ASN A C 1
ATOM 752 O O . ASN A 1 93 ? -17.734 -18.047 3.574 1 85.62 93 ASN A O 1
ATOM 756 N N . GLU A 1 94 ? -15.555 -17.469 3.922 1 82.31 94 GLU A N 1
ATOM 757 C CA . GLU A 1 94 ? -15.203 -18.875 3.76 1 82.31 94 GLU A CA 1
ATOM 758 C C . GLU A 1 94 ? -15.727 -19.719 4.926 1 82.31 94 GLU A C 1
ATOM 760 O O . GLU A 1 94 ? -15.82 -19.234 6.051 1 82.31 94 GLU A O 1
ATOM 765 N N . ALA A 1 95 ? -16.266 -20.875 4.844 1 79.06 95 ALA A N 1
ATOM 766 C CA . ALA A 1 95 ? -16.734 -21.828 5.855 1 79.06 95 ALA A CA 1
ATOM 767 C C . ALA A 1 95 ? -18.219 -21.625 6.145 1 79.06 95 ALA A C 1
ATOM 769 O O . ALA A 1 95 ? -18.828 -22.406 6.883 1 79.06 95 ALA A O 1
ATOM 770 N N . LYS A 1 96 ? -18.688 -20.5 5.691 1 86 96 LYS A N 1
ATOM 771 C CA . LYS A 1 96 ? -20.125 -20.297 5.812 1 86 96 LYS A CA 1
ATOM 772 C C . LYS A 1 96 ? -20.844 -20.688 4.527 1 86 96 LYS A C 1
ATOM 774 O O . LYS A 1 96 ? -21.578 -19.875 3.947 1 86 96 LYS A O 1
ATOM 779 N N . GLY A 1 97 ? -20.609 -21.891 4.176 1 90.12 97 GLY A N 1
ATOM 780 C CA . GLY A 1 97 ? -21.281 -22.422 2.996 1 90.12 97 GLY A CA 1
ATOM 781 C C . GLY A 1 97 ? -20.422 -22.359 1.747 1 90.12 97 GLY A C 1
ATOM 782 O O . GLY A 1 97 ? -20.875 -22.75 0.664 1 90.12 97 GLY A O 1
ATOM 783 N N . LEU A 1 98 ? -19.25 -21.828 1.854 1 92.75 98 LEU A N 1
ATOM 784 C CA . LEU A 1 98 ? -18.328 -21.672 0.727 1 92.75 98 LEU A CA 1
ATOM 785 C C . LEU A 1 98 ? -17 -22.344 1.024 1 92.75 98 LEU A C 1
ATOM 787 O O . LEU A 1 98 ? -16.469 -22.219 2.131 1 92.75 98 LEU A O 1
ATOM 791 N N . VAL A 1 99 ? -16.516 -23.156 0.079 1 90.94 99 VAL A N 1
ATOM 792 C CA . VAL A 1 99 ? -15.203 -23.797 0.161 1 90.94 99 VAL A CA 1
ATOM 793 C C . VAL A 1 99 ? -14.438 -23.578 -1.139 1 90.94 99 VAL A C 1
ATOM 795 O O . VAL A 1 99 ? -15.008 -23.125 -2.137 1 90.94 99 VAL A O 1
ATOM 798 N N . PRO A 1 100 ? -13.188 -23.828 -1.118 1 89.75 100 PRO A N 1
ATOM 799 C CA . PRO A 1 100 ? -12.461 -23.703 -2.389 1 89.75 100 PRO A CA 1
ATOM 800 C C . PRO A 1 100 ? -13.031 -24.625 -3.473 1 89.75 100 PRO A C 1
ATOM 802 O O . PRO A 1 100 ? -13.406 -25.766 -3.189 1 89.75 100 PRO A O 1
ATOM 805 N N . GLY A 1 101 ? -13.125 -24.062 -4.641 1 88.38 101 GLY A N 1
ATOM 806 C CA . GLY A 1 101 ? -13.75 -24.812 -5.727 1 88.38 101 GLY A CA 1
ATOM 807 C C . GLY A 1 101 ? -12.789 -25.125 -6.859 1 88.38 101 GLY A C 1
ATOM 808 O O . GLY A 1 101 ? -13.094 -24.859 -8.023 1 88.38 101 GLY A O 1
ATOM 809 N N . TYR A 1 102 ? -11.703 -25.734 -6.621 1 84.31 102 TYR A N 1
ATOM 810 C CA . TYR A 1 102 ? -10.758 -26.062 -7.676 1 84.31 102 TYR A CA 1
ATOM 811 C C . TYR A 1 102 ? -11.281 -27.188 -8.555 1 84.31 102 TYR A C 1
ATOM 813 O O . TYR A 1 102 ? -11.992 -28.078 -8.07 1 84.31 102 TYR A O 1
ATOM 821 N N . PRO A 1 103 ? -10.922 -27.125 -9.758 1 81.69 103 PRO A N 1
ATOM 822 C CA . PRO A 1 103 ? -11.359 -28.203 -10.656 1 81.69 103 PRO A CA 1
ATOM 823 C C . PRO A 1 103 ? -10.805 -29.562 -10.25 1 81.69 103 PRO A C 1
ATOM 825 O O . PRO A 1 103 ? -9.766 -29.641 -9.594 1 81.69 103 PRO A O 1
ATOM 828 N N . GLN A 1 104 ? -11.5 -30.547 -10.664 1 83.62 104 GLN A N 1
ATOM 829 C CA . GLN A 1 104 ? -11.133 -31.906 -10.297 1 83.62 104 GLN A CA 1
ATOM 830 C C . GLN A 1 104 ? -9.742 -32.25 -10.805 1 83.62 104 GLN A C 1
ATOM 832 O O . GLN A 1 104 ? -9 -32.969 -10.141 1 83.62 104 GLN A O 1
ATOM 837 N N . SER A 1 105 ? -9.422 -31.797 -11.961 1 87.44 105 SER A N 1
ATOM 838 C CA . SER A 1 105 ? -8.094 -32.062 -12.516 1 87.44 105 SER A CA 1
ATOM 839 C C . SER A 1 105 ? -6.996 -31.594 -11.578 1 87.44 105 SER A C 1
ATOM 841 O O . SER A 1 105 ? -6.012 -32.281 -11.344 1 87.44 105 SER A O 1
ATOM 843 N N . MET A 1 106 ? -7.176 -30.391 -11.062 1 88.56 106 MET A N 1
ATOM 844 C CA . MET A 1 106 ? -6.184 -29.828 -10.164 1 88.56 106 MET A CA 1
ATOM 845 C C . MET A 1 106 ? -6.09 -30.641 -8.875 1 88.56 106 MET A C 1
ATOM 847 O O . MET A 1 106 ? -4.996 -30.875 -8.359 1 88.56 106 MET A O 1
ATOM 851 N N . LEU A 1 107 ? -7.211 -31.078 -8.406 1 88.88 107 LEU A N 1
ATOM 852 C CA . LEU A 1 107 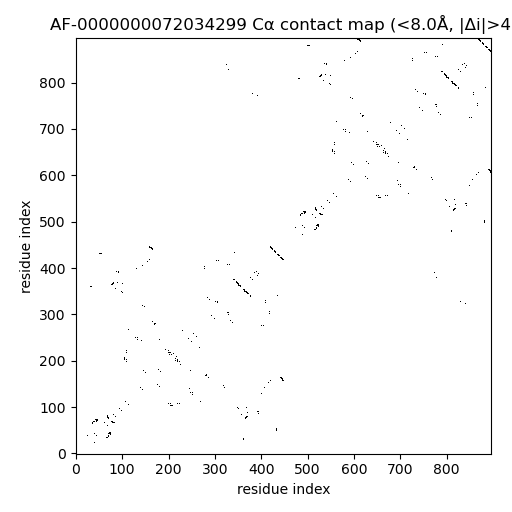? -7.238 -31.859 -7.18 1 88.88 107 LEU A CA 1
ATOM 853 C C . LEU A 1 107 ? -6.535 -33.188 -7.379 1 88.88 107 LEU A C 1
ATOM 855 O O . LEU A 1 107 ? -5.77 -33.656 -6.52 1 88.88 107 LEU A O 1
ATOM 859 N N . ASP A 1 108 ? -6.781 -33.75 -8.469 1 91.69 108 ASP A N 1
ATOM 860 C CA . ASP A 1 108 ? -6.203 -35.062 -8.766 1 91.69 108 ASP A CA 1
ATOM 861 C C . ASP A 1 108 ? -4.688 -34.969 -8.938 1 91.69 108 ASP A C 1
ATOM 863 O O . ASP A 1 108 ? -3.953 -35.844 -8.523 1 91.69 108 ASP A O 1
ATOM 867 N N . ILE A 1 109 ? -4.312 -33.938 -9.516 1 93.5 109 ILE A N 1
ATOM 868 C CA . ILE A 1 109 ? -2.922 -33.844 -9.938 1 93.5 109 ILE A CA 1
ATOM 869 C C . ILE A 1 109 ? -2.084 -33.219 -8.82 1 93.5 109 ILE A C 1
ATOM 871 O O . ILE A 1 109 ? -0.962 -33.688 -8.562 1 93.5 109 ILE A O 1
ATOM 875 N N . LEU A 1 110 ? -2.596 -32.25 -8.078 1 92.69 110 LEU A N 1
ATOM 876 C CA . LEU A 1 110 ? -1.82 -31.578 -7.043 1 92.69 110 LEU A CA 1
ATOM 877 C C . LEU A 1 110 ? -1.922 -32.312 -5.715 1 92.69 110 LEU A C 1
ATOM 879 O O . LEU A 1 110 ? -1.097 -32.125 -4.82 1 92.69 110 LEU A O 1
ATOM 883 N N . GLY A 1 111 ? -2.877 -33.125 -5.562 1 89.94 111 GLY A N 1
ATOM 884 C CA . GLY A 1 111 ? -3.02 -33.906 -4.344 1 89.94 111 GLY A CA 1
ATOM 885 C C . GLY A 1 111 ? -4.168 -33.438 -3.469 1 89.94 111 GLY A C 1
ATOM 886 O O . GLY A 1 111 ? -4.531 -32.281 -3.479 1 89.94 111 GLY A O 1
ATOM 887 N N . LYS A 1 112 ? -4.598 -34.312 -2.654 1 84.88 112 LYS A N 1
ATOM 888 C CA . LYS A 1 112 ? -5.785 -34.094 -1.836 1 84.88 112 LYS A CA 1
ATOM 889 C C . LYS A 1 112 ? -5.465 -33.188 -0.647 1 84.88 112 LYS A C 1
ATOM 891 O O . LYS A 1 112 ? -6.355 -32.531 -0.108 1 84.88 112 LYS A O 1
ATOM 896 N N . CYS A 1 113 ? -4.25 -33.156 -0.314 1 87.75 113 CYS A N 1
ATOM 897 C CA . CYS A 1 113 ? -3.881 -32.375 0.856 1 87.75 113 CYS A CA 1
ATOM 898 C C . CYS A 1 113 ? -3.238 -31.062 0.444 1 87.75 113 CYS A C 1
ATOM 900 O O . CYS A 1 113 ? -2.52 -30.438 1.231 1 87.75 113 CYS A O 1
ATOM 902 N N . ASN A 1 114 ? -3.576 -30.703 -0.736 1 88.62 114 ASN A N 1
ATOM 903 C CA . ASN A 1 114 ? -3.113 -29.406 -1.207 1 88.62 114 ASN A CA 1
ATOM 904 C C . ASN A 1 114 ? -3.781 -28.266 -0.444 1 88.62 114 ASN A C 1
ATOM 906 O O . ASN A 1 114 ? -5.004 -28.234 -0.309 1 88.62 114 ASN A O 1
ATOM 910 N N . ILE A 1 115 ? -3.02 -27.312 0.07 1 87.88 115 ILE A N 1
ATOM 911 C CA . ILE A 1 115 ? -3.502 -26.234 0.93 1 87.88 115 ILE A CA 1
ATOM 912 C C . ILE A 1 115 ? -4.582 -25.438 0.204 1 87.88 115 ILE A C 1
ATOM 914 O O . ILE A 1 115 ? -5.48 -24.875 0.837 1 87.88 115 ILE A O 1
ATOM 918 N N . ALA A 1 116 ? -4.516 -25.391 -1.074 1 85.75 116 ALA A N 1
ATOM 919 C CA . ALA A 1 116 ? -5.5 -24.641 -1.851 1 85.75 116 ALA A CA 1
ATOM 920 C C . ALA A 1 116 ? -6.84 -25.375 -1.882 1 85.75 116 ALA A C 1
ATOM 922 O O . ALA A 1 116 ? -7.887 -24.75 -2.09 1 85.75 116 ALA A O 1
ATOM 923 N N . ALA A 1 117 ? -6.824 -26.641 -1.57 1 85.5 117 ALA A N 1
ATOM 924 C CA . ALA A 1 117 ? -8.023 -27.453 -1.745 1 85.5 117 ALA A CA 1
ATOM 925 C C . ALA A 1 117 ? -8.672 -27.781 -0.4 1 85.5 117 ALA A C 1
ATOM 927 O O . ALA A 1 117 ? -9.883 -27.984 -0.316 1 85.5 117 ALA A O 1
ATOM 928 N N . VAL A 1 118 ? -7.867 -27.828 0.594 1 87.25 118 VAL A N 1
ATOM 929 C CA . VAL A 1 118 ? -8.391 -28.219 1.899 1 87.25 118 VAL A CA 1
ATOM 930 C C . VAL A 1 118 ? -9.016 -27 2.588 1 87.25 118 VAL A C 1
ATOM 932 O O . VAL A 1 118 ? -8.812 -25.859 2.16 1 87.25 118 VAL A O 1
ATOM 935 N N . HIS A 1 119 ? -9.836 -27.219 3.607 1 87.81 119 HIS A N 1
ATOM 936 C CA . HIS A 1 119 ? -10.516 -26.156 4.328 1 87.81 119 HIS A CA 1
ATOM 937 C C . HIS A 1 119 ? -10.664 -26.484 5.809 1 87.81 119 HIS A C 1
ATOM 939 O O . HIS A 1 119 ? -10.352 -27.609 6.227 1 87.81 119 HIS A O 1
ATOM 945 N N . GLY A 1 120 ? -11 -25.547 6.555 1 87.5 120 GLY A N 1
ATOM 946 C CA . GLY A 1 120 ? -11.219 -25.75 7.977 1 87.5 120 GLY A CA 1
ATOM 947 C C . GLY A 1 120 ? -9.93 -25.984 8.75 1 87.5 120 GLY A C 1
ATOM 948 O O . GLY A 1 120 ? -8.945 -25.281 8.547 1 87.5 120 GLY A O 1
ATOM 949 N N . SER A 1 121 ? -10 -26.984 9.594 1 88.5 121 SER A N 1
ATOM 950 C CA . SER A 1 121 ? -8.875 -27.266 10.477 1 88.5 121 SER A CA 1
ATOM 951 C C . SER A 1 121 ? -7.688 -27.812 9.688 1 88.5 121 SER A C 1
ATOM 953 O O . SER A 1 121 ? -6.535 -27.531 10.016 1 88.5 121 SER A O 1
ATOM 955 N N . THR A 1 122 ? -8.023 -28.578 8.68 1 90.19 122 THR A N 1
ATOM 956 C CA . THR A 1 122 ? -6.965 -29.141 7.84 1 90.19 122 THR A CA 1
ATOM 957 C C . THR A 1 122 ? -6.199 -28.031 7.125 1 90.19 122 THR A C 1
ATOM 959 O O . THR A 1 122 ? -4.973 -28.094 6.992 1 90.19 122 THR A O 1
ATOM 962 N N . HIS A 1 123 ? -6.953 -27.062 6.715 1 91.69 123 HIS A N 1
ATOM 963 C CA . HIS A 1 123 ? -6.305 -25.922 6.066 1 91.69 123 HIS A CA 1
ATOM 964 C C . HIS A 1 123 ? -5.359 -25.203 7.023 1 91.69 123 HIS A C 1
ATOM 966 O O . HIS A 1 123 ? -4.23 -24.875 6.656 1 91.69 123 HIS A O 1
ATOM 972 N N . LYS A 1 124 ? -5.793 -24.984 8.18 1 90.56 124 LYS A N 1
ATOM 973 C CA . LYS A 1 124 ? -4.984 -24.312 9.188 1 90.56 124 LYS A CA 1
ATOM 974 C C . LYS A 1 124 ? -3.709 -25.094 9.492 1 90.56 124 LYS A C 1
ATOM 976 O O . LYS A 1 124 ? -2.633 -24.5 9.617 1 90.56 124 LYS A O 1
ATOM 981 N N . TYR A 1 125 ? -3.922 -26.406 9.531 1 91.69 125 TYR A N 1
ATOM 982 C CA . TYR A 1 125 ? -2.809 -27.297 9.852 1 91.69 125 TYR A CA 1
ATOM 983 C C . TYR A 1 125 ? -1.777 -27.312 8.734 1 91.69 125 TYR A C 1
ATOM 985 O O . TYR A 1 125 ? -0.582 -27.125 8.977 1 91.69 125 TYR A O 1
ATOM 993 N N . MET A 1 126 ? -2.197 -27.453 7.547 1 92.19 126 MET A N 1
ATOM 994 C CA . MET A 1 126 ? -1.308 -27.531 6.395 1 92.19 126 MET A CA 1
ATOM 995 C C . MET A 1 126 ? -0.653 -26.172 6.133 1 92.19 126 MET A C 1
ATOM 997 O O . MET A 1 126 ? 0.527 -26.109 5.785 1 92.19 126 MET A O 1
ATOM 1001 N N . ARG A 1 127 ? -1.435 -25.141 6.297 1 92.38 127 ARG A N 1
ATOM 1002 C CA . ARG A 1 127 ? -0.913 -23.797 6.117 1 92.38 127 ARG A CA 1
ATOM 1003 C C . ARG A 1 127 ? 0.158 -23.484 7.156 1 92.38 127 ARG A C 1
ATOM 1005 O O . ARG A 1 127 ? 1.178 -22.859 6.836 1 92.38 127 ARG A O 1
ATOM 1012 N N . GLY A 1 128 ? -0.129 -23.875 8.359 1 91.88 128 GLY A N 1
ATOM 1013 C CA . GLY A 1 128 ? 0.854 -23.688 9.414 1 91.88 128 GLY A CA 1
ATOM 1014 C C . GLY A 1 128 ? 2.18 -24.359 9.125 1 91.88 128 GLY A C 1
ATOM 1015 O O . GLY A 1 128 ? 3.242 -23.766 9.344 1 91.88 128 GLY A O 1
ATOM 1016 N N . ALA A 1 129 ? 2.088 -25.531 8.633 1 92.31 129 ALA A N 1
ATOM 1017 C CA . ALA A 1 129 ? 3.291 -26.266 8.266 1 92.31 129 ALA A CA 1
ATOM 1018 C C . ALA A 1 129 ? 4.059 -25.562 7.16 1 92.31 129 ALA A C 1
ATOM 1020 O O . ALA A 1 129 ? 5.289 -25.484 7.203 1 92.31 129 ALA A O 1
ATOM 1021 N N . LEU A 1 130 ? 3.357 -25.094 6.23 1 93.06 130 LEU A N 1
ATOM 1022 C CA . LEU A 1 130 ? 3.98 -24.375 5.121 1 93.06 130 LEU A CA 1
ATOM 1023 C C . LEU A 1 130 ? 4.637 -23.078 5.609 1 93.06 130 LEU A C 1
ATOM 1025 O O . LEU A 1 130 ? 5.762 -22.766 5.211 1 93.06 130 LEU A O 1
ATOM 1029 N N . LEU A 1 131 ? 3.957 -22.359 6.461 1 92.62 131 LEU A N 1
ATOM 1030 C CA . LEU A 1 131 ? 4.457 -21.078 6.969 1 92.62 131 LEU A CA 1
ATOM 1031 C C . LEU A 1 131 ? 5.727 -21.281 7.789 1 92.62 131 LEU A C 1
ATOM 1033 O O . LEU A 1 131 ? 6.605 -20.422 7.805 1 92.62 131 LEU A O 1
ATOM 1037 N N . SER A 1 132 ? 5.793 -22.391 8.406 1 92.31 132 SER A N 1
ATOM 1038 C CA . SER A 1 132 ? 6.984 -22.703 9.195 1 92.31 132 SER A CA 1
ATOM 1039 C C . SER A 1 132 ? 8.211 -22.859 8.297 1 92.31 132 SER A C 1
ATOM 1041 O O . SER A 1 132 ? 9.336 -22.609 8.734 1 92.31 132 SER A O 1
ATOM 1043 N N . LEU A 1 133 ? 7.977 -23.234 7.031 1 93.69 133 LEU A N 1
ATOM 1044 C CA . LEU A 1 133 ? 9.062 -23.453 6.082 1 93.69 133 LEU A CA 1
ATOM 1045 C C . LEU A 1 133 ? 9.547 -22.125 5.492 1 93.69 133 LEU A C 1
ATOM 1047 O O . LEU A 1 133 ? 10.625 -22.062 4.895 1 93.69 133 LEU A O 1
ATOM 1051 N N . ILE A 1 134 ? 8.742 -21.094 5.715 1 94.06 134 ILE A N 1
ATOM 1052 C CA . ILE A 1 134 ? 9.086 -19.828 5.098 1 94.06 134 ILE A CA 1
ATOM 1053 C C . ILE A 1 134 ? 9.062 -18.719 6.148 1 94.06 134 ILE A C 1
ATOM 1055 O O . ILE A 1 134 ? 8.703 -17.578 5.848 1 94.06 134 ILE A O 1
ATOM 1059 N N . SER A 1 135 ? 9.305 -19.047 7.309 1 92.62 135 SER A N 1
ATOM 1060 C CA . SER A 1 135 ? 9.398 -18.062 8.383 1 92.62 135 SER A CA 1
ATOM 1061 C C . SER A 1 135 ? 10.516 -17.062 8.117 1 92.62 135 SER A C 1
ATOM 1063 O O . SER A 1 135 ? 11.438 -17.328 7.34 1 92.62 135 SER A O 1
ATOM 1065 N N . PRO A 1 136 ? 10.406 -15.914 8.719 1 91.12 136 PRO A N 1
ATOM 1066 C CA . PRO A 1 136 ? 11.461 -14.922 8.531 1 91.12 136 PRO A CA 1
ATOM 1067 C C . PRO A 1 136 ? 12.852 -15.461 8.867 1 91.12 136 PRO A C 1
ATOM 1069 O O . PRO A 1 136 ? 13.82 -15.148 8.18 1 91.12 136 PRO A O 1
ATOM 1072 N N . THR A 1 137 ? 12.914 -16.234 9.875 1 92.5 137 THR A N 1
ATOM 1073 C CA . THR A 1 137 ? 14.188 -16.844 10.258 1 92.5 137 THR A CA 1
ATOM 1074 C C . THR A 1 137 ? 14.68 -17.797 9.172 1 92.5 137 THR A C 1
ATOM 1076 O O . THR A 1 137 ? 15.859 -17.797 8.828 1 92.5 137 THR A O 1
ATOM 1079 N N . MET A 1 138 ? 13.789 -18.594 8.664 1 93.06 138 MET A N 1
ATOM 1080 C CA . MET A 1 138 ? 14.141 -19.531 7.605 1 93.06 138 MET A CA 1
ATOM 1081 C C . MET A 1 138 ? 14.586 -18.797 6.348 1 93.06 138 MET A C 1
ATOM 1083 O O . MET A 1 138 ? 15.547 -19.203 5.688 1 93.06 138 MET A O 1
ATOM 1087 N N . ILE A 1 139 ? 13.922 -17.766 6.039 1 94.12 139 ILE A N 1
ATOM 1088 C CA . ILE A 1 139 ? 14.266 -16.969 4.859 1 94.12 139 ILE A CA 1
ATOM 1089 C C . ILE A 1 139 ? 15.664 -16.375 5.031 1 94.12 139 ILE A C 1
ATOM 1091 O O . ILE A 1 139 ? 16.5 -16.453 4.129 1 94.12 139 ILE A O 1
ATOM 1095 N N . ARG A 1 140 ? 15.883 -15.859 6.145 1 93.88 140 ARG A N 1
ATOM 1096 C CA . ARG A 1 140 ? 17.141 -15.172 6.43 1 93.88 140 ARG A CA 1
ATOM 1097 C C . ARG A 1 140 ? 18.312 -16.141 6.445 1 93.88 140 ARG A C 1
ATOM 1099 O O . ARG A 1 140 ? 19.344 -15.891 5.836 1 93.88 140 ARG A O 1
ATOM 1106 N N . GLU A 1 141 ? 18.141 -17.234 7.062 1 93.25 141 GLU A N 1
ATOM 1107 C CA . GLU A 1 141 ? 19.266 -18.109 7.391 1 93.25 141 GLU A CA 1
ATOM 1108 C C . GLU A 1 141 ? 19.484 -19.172 6.316 1 93.25 141 GLU A C 1
ATOM 1110 O O . GLU A 1 141 ? 20.609 -19.609 6.098 1 93.25 141 GLU A O 1
ATOM 1115 N N . GLN A 1 142 ? 18.422 -19.547 5.629 1 94.06 142 GLN A N 1
ATOM 1116 C CA . GLN A 1 142 ? 18.578 -20.703 4.762 1 94.06 142 GLN A CA 1
ATOM 1117 C C . GLN A 1 142 ? 18.156 -20.391 3.332 1 94.06 142 GLN A C 1
ATOM 1119 O O . GLN A 1 142 ? 18.922 -20.594 2.389 1 94.06 142 GLN A O 1
ATOM 1124 N N . LEU A 1 143 ? 16.984 -19.859 3.197 1 96.44 143 LEU A N 1
ATOM 1125 C CA . LEU A 1 143 ? 16.391 -19.75 1.868 1 96.44 143 LEU A CA 1
ATOM 1126 C C . LEU A 1 143 ? 17.094 -18.672 1.044 1 96.44 143 LEU A C 1
ATOM 1128 O O . LEU A 1 143 ? 17.453 -18.906 -0.11 1 96.44 143 LEU A O 1
ATOM 1132 N N . LEU A 1 144 ? 17.312 -17.5 1.615 1 97.06 144 LEU A N 1
ATOM 1133 C CA . LEU A 1 144 ? 17.906 -16.391 0.874 1 97.06 144 LEU A CA 1
ATOM 1134 C C . LEU A 1 144 ? 19.312 -16.734 0.411 1 97.06 144 LEU A C 1
ATOM 1136 O O . LEU A 1 144 ? 19.672 -16.484 -0.745 1 97.06 144 LEU A O 1
ATOM 1140 N N . PRO A 1 145 ? 20.188 -17.297 1.26 1 96.12 145 PRO A N 1
ATOM 1141 C CA . PRO A 1 145 ? 21.5 -17.703 0.787 1 96.12 145 PRO A CA 1
ATOM 1142 C C . PRO A 1 145 ? 21.438 -18.734 -0.346 1 96.12 145 PRO A C 1
ATOM 1144 O O . PRO A 1 145 ? 22.219 -18.672 -1.292 1 96.12 145 PRO A O 1
ATOM 1147 N N . THR A 1 146 ? 20.516 -19.656 -0.226 1 96.31 146 THR A N 1
ATOM 1148 C CA . THR A 1 146 ? 20.344 -20.672 -1.26 1 96.31 146 THR A CA 1
ATOM 1149 C C . THR A 1 146 ? 19.922 -20.031 -2.576 1 96.31 146 THR A C 1
ATOM 1151 O O . THR A 1 146 ? 20.438 -20.375 -3.639 1 96.31 146 THR A O 1
ATOM 1154 N N . ILE A 1 147 ? 18.969 -19.125 -2.5 1 97.44 147 ILE A N 1
ATOM 1155 C CA . ILE A 1 147 ? 18.484 -18.406 -3.674 1 97.44 147 ILE A CA 1
ATOM 1156 C C . ILE A 1 147 ? 19.625 -17.609 -4.305 1 97.44 147 ILE A C 1
ATOM 1158 O O . ILE A 1 147 ? 19.797 -17.609 -5.527 1 97.44 147 ILE A O 1
ATOM 1162 N N . ASP A 1 148 ? 20.359 -16.922 -3.455 1 97.38 148 ASP A N 1
ATOM 1163 C CA . ASP A 1 148 ? 21.469 -16.094 -3.93 1 97.38 148 ASP A CA 1
ATOM 1164 C C . ASP A 1 148 ? 22.5 -16.938 -4.688 1 97.38 148 ASP A C 1
ATOM 1166 O O . ASP A 1 148 ? 22.906 -16.578 -5.793 1 97.38 148 ASP A O 1
ATOM 1170 N N . GLU A 1 149 ? 22.906 -18.016 -4.09 1 95.81 149 GLU A N 1
ATOM 1171 C CA . GLU A 1 149 ? 23.859 -18.906 -4.723 1 95.81 149 GLU A CA 1
ATOM 1172 C C . GLU A 1 149 ? 23.359 -19.422 -6.066 1 95.81 149 GLU A C 1
ATOM 1174 O O . GLU A 1 149 ? 24.094 -19.422 -7.059 1 95.81 149 GLU A O 1
ATOM 1179 N N . PHE A 1 150 ? 22.188 -19.812 -6.062 1 96.44 150 PHE A N 1
ATOM 1180 C CA . PHE A 1 150 ? 21.578 -20.328 -7.285 1 96.44 150 PHE A CA 1
ATOM 1181 C C . PHE A 1 150 ? 21.562 -19.25 -8.367 1 96.44 150 PHE A C 1
ATOM 1183 O O . PHE A 1 150 ? 21.922 -19.516 -9.523 1 96.44 150 PHE A O 1
ATOM 1190 N N . MET A 1 151 ? 21.141 -18.031 -8.039 1 97.31 151 MET A N 1
ATOM 1191 C CA . MET A 1 151 ? 20.953 -16.969 -9.016 1 97.31 151 MET A CA 1
ATOM 1192 C C . MET A 1 151 ? 22.297 -16.562 -9.625 1 97.31 151 MET A C 1
ATOM 1194 O O . MET A 1 151 ? 22.375 -16.266 -10.82 1 97.31 151 MET A O 1
ATOM 1198 N N . ARG A 1 152 ? 23.312 -16.547 -8.82 1 95.75 152 ARG A N 1
ATOM 1199 C CA . ARG A 1 152 ? 24.641 -16.188 -9.312 1 95.75 152 ARG A CA 1
ATOM 1200 C C . ARG A 1 152 ? 25.094 -17.172 -10.391 1 95.75 152 ARG A C 1
ATOM 1202 O O . ARG A 1 152 ? 25.672 -16.75 -11.398 1 95.75 152 ARG A O 1
ATOM 1209 N N . ILE A 1 153 ? 24.719 -18.422 -10.188 1 94.69 153 ILE A N 1
ATOM 1210 C CA . ILE A 1 153 ? 25.109 -19.453 -11.141 1 94.69 153 ILE A CA 1
ATOM 1211 C C . ILE A 1 153 ? 24.203 -19.391 -12.367 1 94.69 153 ILE A C 1
ATOM 1213 O O . ILE A 1 153 ? 24.688 -19.422 -13.5 1 94.69 153 ILE A O 1
ATOM 1217 N N . HIS A 1 154 ? 22.922 -19.297 -12.141 1 95.56 154 HIS A N 1
ATOM 1218 C CA . HIS A 1 154 ? 21.922 -19.312 -13.203 1 95.56 154 HIS A CA 1
ATOM 1219 C C . HIS A 1 154 ? 22.141 -18.172 -14.188 1 95.56 154 HIS A C 1
ATOM 1221 O O . HIS A 1 154 ? 21.922 -18.344 -15.391 1 95.56 154 HIS A O 1
ATOM 1227 N N . LEU A 1 155 ? 22.656 -16.984 -13.719 1 96.25 155 LEU A N 1
ATOM 1228 C CA . LEU A 1 155 ? 22.781 -15.789 -14.539 1 96.25 155 LEU A CA 1
ATOM 1229 C C . LEU A 1 155 ? 24.203 -15.609 -15.031 1 96.25 155 LEU A C 1
ATOM 1231 O O . LEU A 1 155 ? 24.531 -14.609 -15.68 1 96.25 155 LEU A O 1
ATOM 1235 N N . SER A 1 156 ? 25.172 -16.453 -14.773 1 93.25 156 SER A N 1
ATOM 1236 C CA . SER A 1 156 ? 26.578 -16.281 -15.07 1 93.25 156 SER A CA 1
ATOM 1237 C C . SER A 1 156 ? 26.844 -16.359 -16.578 1 93.25 156 SER A C 1
ATOM 1239 O O . SER A 1 156 ? 27.781 -15.734 -17.078 1 93.25 156 SER A O 1
ATOM 1241 N N . ASP A 1 157 ? 26.094 -16.953 -17.406 1 91.38 157 ASP A N 1
ATOM 1242 C CA . ASP A 1 157 ? 26.469 -17.172 -18.797 1 91.38 157 ASP A CA 1
ATOM 1243 C C . ASP A 1 157 ? 25.375 -16.688 -19.734 1 91.38 157 ASP A C 1
ATOM 1245 O O . ASP A 1 157 ? 24.953 -17.406 -20.641 1 91.38 157 ASP A O 1
ATOM 1249 N N . TRP A 1 158 ? 25.016 -15.352 -19.516 1 95.44 158 TRP A N 1
ATOM 1250 C CA . TRP A 1 158 ? 23.953 -14.828 -20.375 1 95.44 158 TRP A CA 1
ATOM 1251 C C . TRP A 1 158 ? 24.5 -13.797 -21.359 1 95.44 158 TRP A C 1
ATOM 1253 O O . TRP A 1 158 ? 23.812 -13.398 -22.297 1 95.44 158 TRP A O 1
ATOM 1263 N N . ASP A 1 159 ? 25.797 -13.43 -21.266 1 94.5 159 ASP A N 1
ATOM 1264 C CA . ASP A 1 159 ? 26.391 -12.32 -22.016 1 94.5 159 ASP A CA 1
ATOM 1265 C C . ASP A 1 159 ? 26.484 -12.648 -23.5 1 94.5 159 ASP A C 1
ATOM 1267 O O . ASP A 1 159 ? 26.906 -13.742 -23.875 1 94.5 159 ASP A O 1
ATOM 1271 N N . ASN A 1 160 ? 26.141 -11.664 -24.25 1 94.88 160 ASN A N 1
ATOM 1272 C CA . ASN A 1 160 ? 26.25 -11.703 -25.703 1 94.88 160 ASN A CA 1
ATOM 1273 C C . ASN A 1 160 ? 25.469 -12.867 -26.297 1 94.88 160 ASN A C 1
ATOM 1275 O O . ASN A 1 160 ? 25.969 -13.57 -27.172 1 94.88 160 ASN A O 1
ATOM 1279 N N . LYS A 1 161 ? 24.297 -13.141 -25.797 1 95.88 161 LYS A N 1
ATOM 1280 C CA . LYS A 1 161 ? 23.406 -14.188 -26.281 1 95.88 161 LYS A CA 1
ATOM 1281 C C . LYS A 1 161 ? 21.984 -13.656 -26.469 1 95.88 161 LYS A C 1
ATOM 1283 O O . LYS A 1 161 ? 21.594 -12.664 -25.844 1 95.88 161 LYS A O 1
ATOM 1288 N N . ILE A 1 162 ? 21.375 -14.227 -27.406 1 95.88 162 ILE A N 1
ATOM 1289 C CA . ILE A 1 162 ? 19.922 -14.047 -27.516 1 95.88 162 ILE A CA 1
ATOM 1290 C C . ILE A 1 162 ? 19.219 -15.164 -26.75 1 95.88 162 ILE A C 1
ATOM 1292 O O . ILE A 1 162 ? 19.375 -16.344 -27.062 1 95.88 162 ILE A O 1
ATOM 1296 N N . ILE A 1 163 ? 18.547 -14.789 -25.75 1 96 163 ILE A N 1
ATOM 1297 C CA . ILE A 1 163 ? 17.922 -15.812 -24.906 1 96 163 ILE A CA 1
ATOM 1298 C C . ILE A 1 163 ? 16.406 -15.625 -24.906 1 96 163 ILE A C 1
ATOM 1300 O O . ILE A 1 163 ? 15.914 -14.531 -25.203 1 96 163 ILE A O 1
ATOM 1304 N N . ASP A 1 164 ? 15.688 -16.734 -24.656 1 96.38 164 ASP A N 1
ATOM 1305 C CA . ASP A 1 164 ? 14.258 -16.688 -24.359 1 96.38 164 ASP A CA 1
ATOM 1306 C C . ASP A 1 164 ? 14.016 -16.5 -22.859 1 96.38 164 ASP A C 1
ATOM 1308 O O . ASP A 1 164 ? 14.07 -17.469 -22.094 1 96.38 164 ASP A O 1
ATOM 1312 N N . ILE A 1 165 ? 13.703 -15.266 -22.516 1 96.88 165 ILE A N 1
ATOM 1313 C CA . ILE A 1 165 ? 13.594 -14.922 -21.094 1 96.88 165 ILE A CA 1
ATOM 1314 C C . ILE A 1 165 ? 12.453 -15.711 -20.453 1 96.88 165 ILE A C 1
ATOM 1316 O O . ILE A 1 165 ? 12.5 -16.031 -19.266 1 96.88 165 ILE A O 1
ATOM 1320 N N . GLN A 1 166 ? 11.43 -16.047 -21.188 1 95.44 166 GLN A N 1
ATOM 1321 C CA . GLN A 1 166 ? 10.344 -16.859 -20.672 1 95.44 166 GLN A CA 1
ATOM 1322 C C . GLN A 1 166 ? 10.844 -18.234 -20.234 1 95.44 166 GLN A C 1
ATOM 1324 O O . GLN A 1 166 ? 10.531 -18.703 -19.141 1 95.44 166 GLN A O 1
ATOM 1329 N N . LEU A 1 167 ? 11.609 -18.859 -21.094 1 94.69 167 LEU A N 1
ATOM 1330 C CA . LEU A 1 167 ? 12.156 -20.172 -20.781 1 94.69 167 LEU A CA 1
ATOM 1331 C C . LEU A 1 167 ? 13.133 -20.094 -19.625 1 94.69 167 LEU A C 1
ATOM 1333 O O . LEU A 1 167 ? 13.117 -20.953 -18.734 1 94.69 167 LEU A O 1
ATOM 1337 N N . LYS A 1 168 ? 13.938 -19.094 -19.625 1 96.69 168 LYS A N 1
ATOM 1338 C CA . LYS A 1 168 ? 14.969 -18.969 -18.594 1 96.69 168 LYS A CA 1
ATOM 1339 C C . LYS A 1 168 ? 14.352 -18.734 -17.219 1 96.69 168 LYS A C 1
ATOM 1341 O O . LYS A 1 168 ? 14.852 -19.25 -16.219 1 96.69 168 LYS A O 1
ATOM 1346 N N . THR A 1 169 ? 13.312 -17.922 -17.156 1 97.19 169 THR A N 1
ATOM 1347 C CA . THR A 1 169 ? 12.688 -17.641 -15.867 1 97.19 169 THR A CA 1
ATOM 1348 C C . THR A 1 169 ? 11.875 -18.844 -15.391 1 97.19 169 THR A C 1
ATOM 1350 O O . THR A 1 169 ? 11.758 -19.078 -14.188 1 97.19 169 THR A O 1
ATOM 1353 N N . LYS A 1 170 ? 11.305 -19.609 -16.297 1 94.75 170 LYS A N 1
ATOM 1354 C CA . LYS A 1 170 ? 10.633 -20.859 -15.93 1 94.75 170 LYS A CA 1
ATOM 1355 C C . LYS A 1 170 ? 11.617 -21.844 -15.305 1 94.75 170 LYS A C 1
ATOM 1357 O O . LYS A 1 170 ? 11.336 -22.438 -14.258 1 94.75 170 LYS A O 1
ATOM 1362 N N . GLU A 1 171 ? 12.719 -21.984 -15.961 1 94.5 171 GLU A N 1
ATOM 1363 C CA . GLU A 1 171 ? 13.773 -22.844 -15.438 1 94.5 171 GLU A CA 1
ATOM 1364 C C . GLU A 1 171 ? 14.258 -22.359 -14.07 1 94.5 171 GLU A C 1
ATOM 1366 O O . GLU A 1 171 ? 14.453 -23.172 -13.156 1 94.5 171 GLU A O 1
ATOM 1371 N N . MET A 1 172 ? 14.398 -21.125 -14.008 1 96.38 172 MET A N 1
ATOM 1372 C CA . MET A 1 172 ? 14.852 -20.5 -12.766 1 96.38 172 MET A CA 1
ATOM 1373 C C . MET A 1 172 ? 13.906 -20.812 -11.617 1 96.38 172 MET A C 1
ATOM 1375 O O . MET A 1 172 ? 14.336 -21.25 -10.547 1 96.38 172 MET A O 1
ATOM 1379 N N . ALA A 1 173 ? 12.625 -20.578 -11.844 1 96.75 173 ALA A N 1
ATOM 1380 C CA . ALA A 1 173 ? 11.625 -20.75 -10.797 1 96.75 173 ALA A CA 1
ATOM 1381 C C . ALA A 1 173 ? 11.594 -22.188 -10.305 1 96.75 173 ALA A C 1
ATOM 1383 O O . ALA A 1 173 ? 11.57 -22.438 -9.094 1 96.75 173 ALA A O 1
ATOM 1384 N N . LEU A 1 174 ? 11.656 -23.125 -11.195 1 95.94 174 LEU A N 1
ATOM 1385 C CA . LEU A 1 174 ? 11.578 -24.531 -10.828 1 95.94 174 LEU A CA 1
ATOM 1386 C C . LEU A 1 174 ? 12.859 -25 -10.141 1 95.94 174 LEU A C 1
ATOM 1388 O O . LEU A 1 174 ? 12.812 -25.578 -9.055 1 95.94 174 LEU A O 1
ATOM 1392 N N . LEU A 1 175 ? 14 -24.688 -10.734 1 95.62 175 LEU A N 1
ATOM 1393 C CA . LEU A 1 175 ? 15.273 -25.203 -10.227 1 95.62 175 LEU A CA 1
ATOM 1394 C C . LEU A 1 175 ? 15.625 -24.547 -8.891 1 95.62 175 LEU A C 1
ATOM 1396 O O . LEU A 1 175 ? 16.172 -25.188 -8 1 95.62 175 LEU A O 1
ATOM 1400 N N . SER A 1 176 ? 15.336 -23.266 -8.805 1 96.62 176 SER A N 1
ATOM 1401 C CA . SER A 1 176 ? 15.555 -22.594 -7.535 1 96.62 176 SER A CA 1
ATOM 1402 C C . SER A 1 176 ? 14.703 -23.203 -6.43 1 96.62 176 SER A C 1
ATOM 1404 O O . SER A 1 176 ? 15.188 -23.438 -5.32 1 96.62 176 SER A O 1
ATOM 1406 N N . SER A 1 177 ? 13.477 -23.406 -6.719 1 96 177 SER A N 1
ATOM 1407 C CA . SER A 1 177 ? 12.57 -24 -5.738 1 96 177 SER A CA 1
ATOM 1408 C C . SER A 1 177 ? 13.031 -25.406 -5.344 1 96 177 SER A C 1
ATOM 1410 O O . SER A 1 177 ? 13 -25.766 -4.164 1 96 177 SER A O 1
ATOM 1412 N N . LEU A 1 178 ? 13.438 -26.172 -6.34 1 95.62 178 LEU A N 1
ATOM 1413 C CA . LEU A 1 178 ? 13.922 -27.531 -6.059 1 95.62 178 LEU A CA 1
ATOM 1414 C C . LEU A 1 178 ? 15.148 -27.5 -5.156 1 95.62 178 LEU A C 1
ATOM 1416 O O . LEU A 1 178 ? 15.312 -28.359 -4.289 1 95.62 178 LEU A O 1
ATOM 1420 N N . LYS A 1 179 ? 15.953 -26.562 -5.367 1 95.88 179 LYS A N 1
ATOM 1421 C CA . LYS A 1 179 ? 17.156 -26.422 -4.539 1 95.88 179 LYS A CA 1
ATOM 1422 C C . LYS A 1 179 ? 16.781 -26.062 -3.104 1 95.88 179 LYS A C 1
ATOM 1424 O O . LYS A 1 179 ? 17.422 -26.516 -2.158 1 95.88 179 LYS A O 1
ATOM 1429 N N . GLN A 1 180 ? 15.836 -25.219 -2.943 1 96.25 180 GLN A N 1
ATOM 1430 C CA . GLN A 1 180 ? 15.375 -24.844 -1.612 1 96.25 180 GLN A CA 1
ATOM 1431 C C . GLN A 1 180 ? 14.742 -26.031 -0.897 1 96.25 180 GLN A C 1
ATOM 1433 O O . GLN A 1 180 ? 14.859 -26.172 0.323 1 96.25 180 GLN A O 1
ATOM 1438 N N . ILE A 1 181 ? 14.133 -26.891 -1.644 1 95.56 181 ILE A N 1
ATOM 1439 C CA . ILE A 1 181 ? 13.367 -28 -1.084 1 95.56 181 ILE A CA 1
ATOM 1440 C C . ILE A 1 181 ? 14.305 -29.156 -0.762 1 95.56 181 ILE A C 1
ATOM 1442 O O . ILE A 1 181 ? 14.219 -29.766 0.312 1 95.56 181 ILE A O 1
ATOM 1446 N N . ALA A 1 182 ? 15.297 -29.438 -1.663 1 94.31 182 ALA A N 1
ATOM 1447 C CA . ALA A 1 182 ? 16.062 -30.672 -1.534 1 94.31 182 ALA A CA 1
ATOM 1448 C C . ALA A 1 182 ? 17.547 -30.391 -1.413 1 94.31 182 ALA A C 1
ATOM 1450 O O . ALA A 1 182 ? 18.375 -31.312 -1.403 1 94.31 182 ALA A O 1
ATOM 1451 N N . GLY A 1 183 ? 17.938 -29.125 -1.438 1 92.12 183 GLY A N 1
ATOM 1452 C CA . GLY A 1 183 ? 19.344 -28.781 -1.254 1 92.12 183 GLY A CA 1
ATOM 1453 C C . GLY A 1 183 ? 20.25 -29.391 -2.309 1 92.12 183 GLY A C 1
ATOM 1454 O O . GLY A 1 183 ? 20 -29.234 -3.506 1 92.12 183 GLY A O 1
ATOM 1455 N N . SER A 1 184 ? 21.203 -30.125 -1.862 1 86.31 184 SER A N 1
ATOM 1456 C CA . SER A 1 184 ? 22.203 -30.719 -2.75 1 86.31 184 SER A CA 1
ATOM 1457 C C . SER A 1 184 ? 21.594 -31.859 -3.57 1 86.31 184 SER A C 1
ATOM 1459 O O . SER A 1 184 ? 22.062 -32.156 -4.676 1 86.31 184 SER A O 1
ATOM 1461 N N . ASP A 1 185 ? 20.578 -32.438 -3.111 1 85.69 185 ASP A N 1
ATOM 1462 C CA . ASP A 1 185 ? 19.938 -33.562 -3.793 1 85.69 185 ASP A CA 1
ATOM 1463 C C . ASP A 1 185 ? 19.172 -33.094 -5.031 1 85.69 185 ASP A C 1
ATOM 1465 O O . ASP A 1 185 ? 18.812 -33.906 -5.887 1 85.69 185 ASP A O 1
ATOM 1469 N N . SER A 1 186 ? 18.969 -31.828 -5.105 1 89.19 186 SER A N 1
ATOM 1470 C CA . SER A 1 186 ? 18.188 -31.266 -6.211 1 89.19 186 SER A CA 1
ATOM 1471 C C . SER A 1 186 ? 18.875 -31.531 -7.547 1 89.19 186 SER A C 1
ATOM 1473 O O . SER A 1 186 ? 18.203 -31.734 -8.562 1 89.19 186 SER A O 1
ATOM 1475 N N . SER A 1 187 ? 20.156 -31.547 -7.559 1 86.88 187 SER A N 1
ATOM 1476 C CA . SER A 1 187 ? 20.906 -31.719 -8.805 1 86.88 187 SER A CA 1
ATOM 1477 C C . SER A 1 187 ? 20.703 -33.094 -9.383 1 86.88 187 SER A C 1
ATOM 1479 O O . SER A 1 187 ? 20.734 -33.281 -10.602 1 86.88 187 SER A O 1
ATOM 1481 N N . THR A 1 188 ? 20.453 -34.031 -8.57 1 85.94 188 THR A N 1
ATOM 1482 C CA . THR A 1 188 ? 20.344 -35.438 -9.016 1 85.94 188 THR A CA 1
ATOM 1483 C C . THR A 1 188 ? 18.953 -35.688 -9.609 1 85.94 188 THR A C 1
ATOM 1485 O O . THR A 1 188 ? 18.812 -36.531 -10.523 1 85.94 188 THR A O 1
ATOM 1488 N N . ILE A 1 189 ? 18.047 -35 -9.172 1 90.5 189 ILE A N 1
ATOM 1489 C CA . ILE A 1 189 ? 16.688 -35.344 -9.578 1 90.5 189 ILE A CA 1
ATOM 1490 C C . ILE A 1 189 ? 16.172 -34.344 -10.609 1 90.5 189 ILE A C 1
ATOM 1492 O O . ILE A 1 189 ? 15.18 -34.594 -11.297 1 90.5 189 ILE A O 1
ATOM 1496 N N . SER A 1 190 ? 16.766 -33.219 -10.789 1 92.19 190 SER A N 1
ATOM 1497 C CA . SER A 1 190 ? 16.234 -32.094 -11.562 1 92.19 190 SER A CA 1
ATOM 1498 C C . SER A 1 190 ? 16 -32.5 -13.016 1 92.19 190 SER A C 1
ATOM 1500 O O . SER A 1 190 ? 14.992 -32.125 -13.609 1 92.19 190 SER A O 1
ATOM 1502 N N . GLN A 1 191 ? 16.875 -33.281 -13.602 1 91.44 191 GLN A N 1
ATOM 1503 C CA . GLN A 1 191 ? 16.781 -33.625 -15.016 1 91.44 191 GLN A CA 1
ATOM 1504 C C . GLN A 1 191 ? 15.539 -34.469 -15.297 1 91.44 191 GLN A C 1
ATOM 1506 O O . GLN A 1 191 ? 14.852 -34.25 -16.297 1 91.44 191 GLN A O 1
ATOM 1511 N N . ALA A 1 192 ? 15.297 -35.375 -14.445 1 93.19 192 ALA A N 1
ATOM 1512 C CA . ALA A 1 192 ? 14.117 -36.219 -14.617 1 93.19 192 ALA A CA 1
ATOM 1513 C C . ALA A 1 192 ? 12.859 -35.5 -14.141 1 93.19 192 ALA A C 1
ATOM 1515 O O . ALA A 1 192 ? 11.766 -35.75 -14.664 1 93.19 192 ALA A O 1
ATOM 1516 N N . PHE A 1 193 ? 13.031 -34.625 -13.234 1 95 193 PHE A N 1
ATOM 1517 C CA . PHE A 1 193 ? 11.922 -34 -12.547 1 95 193 PHE A CA 1
ATOM 1518 C C . PHE A 1 193 ? 11.289 -32.938 -13.438 1 95 193 PHE A C 1
ATOM 1520 O O . PHE A 1 193 ? 10.062 -32.781 -13.477 1 95 193 PHE A O 1
ATOM 1527 N N . MET A 1 194 ? 12.039 -32.188 -14.188 1 93.62 194 MET A N 1
ATOM 1528 C CA . MET A 1 194 ? 11.609 -30.984 -14.891 1 93.62 194 MET A CA 1
ATOM 1529 C C . MET A 1 194 ? 10.57 -31.297 -15.953 1 93.62 194 MET A C 1
ATOM 1531 O O . MET A 1 194 ? 9.508 -30.688 -16 1 93.62 194 MET A O 1
ATOM 1535 N N . PRO A 1 195 ? 10.836 -32.281 -16.812 1 94.25 195 PRO A N 1
ATOM 1536 C CA . PRO A 1 195 ? 9.82 -32.594 -17.828 1 94.25 195 PRO A CA 1
ATOM 1537 C C . PRO A 1 195 ? 8.508 -33.062 -17.219 1 94.25 195 PRO A C 1
ATOM 1539 O O . PRO A 1 195 ? 7.434 -32.75 -17.719 1 94.25 195 PRO A O 1
ATOM 1542 N N . GLU A 1 196 ? 8.609 -33.875 -16.188 1 96.19 196 GLU A N 1
ATOM 1543 C CA . GLU A 1 196 ? 7.398 -34.344 -15.523 1 96.19 196 GLU A CA 1
ATOM 1544 C C . GLU A 1 196 ? 6.625 -33.188 -14.891 1 96.19 196 GLU A C 1
ATOM 1546 O O . GLU A 1 196 ? 5.391 -33.188 -14.914 1 96.19 196 GLU A O 1
ATOM 1551 N N . PHE A 1 197 ? 7.371 -32.312 -14.328 1 95.56 197 PHE A N 1
ATOM 1552 C CA . PHE A 1 197 ? 6.73 -31.156 -13.695 1 95.56 197 PHE A CA 1
ATOM 1553 C C . PHE A 1 197 ? 5.98 -30.328 -14.727 1 95.56 197 PHE A C 1
ATOM 1555 O O . PHE A 1 197 ? 4.871 -29.859 -14.461 1 95.56 197 PHE A O 1
ATOM 1562 N N . PHE A 1 198 ? 6.539 -30.172 -15.891 1 92.06 198 PHE A N 1
ATOM 1563 C CA . PHE A 1 198 ? 5.891 -29.375 -16.922 1 92.06 198 PHE A CA 1
ATOM 1564 C C . PHE A 1 198 ? 4.598 -30.047 -17.391 1 92.06 198 PHE A C 1
ATOM 1566 O O . PHE A 1 198 ? 3.592 -29.375 -17.609 1 92.06 198 PHE A O 1
ATOM 1573 N N . LYS A 1 199 ? 4.656 -31.328 -17.5 1 94 199 LYS A N 1
ATOM 1574 C CA . LYS A 1 199 ? 3.445 -32.062 -17.828 1 94 199 LYS A CA 1
ATOM 1575 C C . LYS A 1 199 ? 2.391 -31.922 -16.734 1 94 199 LYS A C 1
ATOM 1577 O O . LYS A 1 199 ? 1.198 -31.812 -17.031 1 94 199 LYS A O 1
ATOM 1582 N N . LEU A 1 200 ? 2.863 -31.969 -15.555 1 95.5 200 LEU A N 1
ATOM 1583 C CA . LEU A 1 200 ? 1.981 -31.797 -14.406 1 95.5 200 LEU A CA 1
ATOM 1584 C C . LEU A 1 200 ? 1.271 -30.453 -14.453 1 95.5 200 LEU A C 1
ATOM 1586 O O . LEU A 1 200 ? 0.052 -30.391 -14.289 1 95.5 200 LEU A O 1
ATOM 1590 N N . VAL A 1 201 ? 2.008 -29.375 -14.695 1 92.25 201 VAL A N 1
ATOM 1591 C CA . VAL A 1 201 ? 1.467 -28.031 -14.734 1 92.25 201 VAL A CA 1
ATOM 1592 C C . VAL A 1 201 ? 0.412 -27.922 -15.836 1 92.25 201 VAL A C 1
ATOM 1594 O O . VAL A 1 201 ? -0.674 -27.375 -15.609 1 92.25 201 VAL A O 1
ATOM 1597 N N . LEU A 1 202 ? 0.663 -28.5 -16.969 1 88.06 202 LEU A N 1
ATOM 1598 C CA . LEU A 1 202 ? -0.277 -28.469 -18.078 1 88.06 202 LEU A CA 1
ATOM 1599 C C . LEU A 1 202 ? -1.537 -29.25 -17.766 1 88.06 202 LEU A C 1
ATOM 1601 O O . LEU A 1 202 ? -2.637 -28.875 -18.156 1 88.06 202 LEU A O 1
ATOM 1605 N N . GLY A 1 203 ? -1.356 -30.281 -17.094 1 89.56 203 GLY A N 1
ATOM 1606 C CA . GLY A 1 203 ? -2.467 -31.156 -16.75 1 89.56 203 GLY A CA 1
ATOM 1607 C C . GLY A 1 203 ? -3.445 -30.516 -15.781 1 89.56 203 GLY A C 1
ATOM 1608 O O . GLY A 1 203 ? -4.637 -30.828 -15.797 1 89.56 203 GLY A O 1
ATOM 1609 N N . THR A 1 204 ? -2.988 -29.656 -14.93 1 88.25 204 THR A N 1
ATOM 1610 C CA . THR A 1 204 ? -3.828 -29.047 -13.898 1 88.25 204 THR A CA 1
ATOM 1611 C C . THR A 1 204 ? -4.902 -28.156 -14.531 1 88.25 204 THR A C 1
ATOM 1613 O O . THR A 1 204 ? -5.973 -27.969 -13.945 1 88.25 204 THR A O 1
ATOM 1616 N N . LEU A 1 205 ? -4.73 -27.641 -15.727 1 80.06 205 LEU A N 1
ATOM 1617 C CA . LEU A 1 205 ? -5.68 -26.75 -16.391 1 80.06 205 LEU A CA 1
ATOM 1618 C C . LEU A 1 205 ? -6.477 -27.5 -17.453 1 80.06 205 LEU A C 1
ATOM 1620 O O . LEU A 1 205 ? -7.262 -26.891 -18.188 1 80.06 205 LEU A O 1
ATOM 1624 N N . SER A 1 206 ? -6.387 -28.812 -17.438 1 82.12 206 SER A N 1
ATOM 1625 C CA . SER A 1 206 ? -7.062 -29.609 -18.453 1 82.12 206 SER A CA 1
ATOM 1626 C C . SER A 1 206 ? -8.406 -30.125 -17.938 1 82.12 206 SER A C 1
ATOM 1628 O O . SER A 1 206 ? -8.68 -30.094 -16.734 1 82.12 206 SER A O 1
ATOM 1630 N N . LEU A 1 207 ? -9.258 -30.516 -18.859 1 80.69 207 LEU A N 1
ATOM 1631 C CA . LEU A 1 207 ? -10.492 -31.203 -18.5 1 80.69 207 LEU A CA 1
ATOM 1632 C C . LEU A 1 207 ? -10.203 -32.562 -17.922 1 80.69 207 LEU A C 1
ATOM 1634 O O . LEU A 1 207 ? -9.312 -33.281 -18.391 1 80.69 207 LEU A O 1
ATOM 1638 N N . PRO A 1 208 ? -10.945 -32.906 -16.938 1 85.44 208 PRO A N 1
ATOM 1639 C CA . PRO A 1 208 ? -10.695 -34.219 -16.281 1 85.44 208 PRO A CA 1
ATOM 1640 C C . PRO A 1 208 ? -11.211 -35.375 -17.094 1 85.44 208 PRO A C 1
ATOM 1642 O O . PRO A 1 208 ? -12.039 -36.156 -16.609 1 85.44 208 PRO A O 1
ATOM 1645 N N . ILE A 1 209 ? -10.758 -35.469 -18.25 1 84.19 209 ILE A N 1
ATOM 1646 C CA . ILE A 1 209 ? -11.07 -36.594 -19.125 1 84.19 209 ILE A CA 1
ATOM 1647 C C . ILE A 1 209 ? -9.844 -37.469 -19.297 1 84.19 209 ILE A C 1
ATOM 1649 O O . ILE A 1 209 ? -8.844 -37.062 -19.891 1 84.19 209 ILE A O 1
ATOM 1653 N N . ASP A 1 210 ? -10 -38.688 -18.828 1 88.56 210 ASP A N 1
ATOM 1654 C CA . ASP A 1 210 ? -8.867 -39.625 -18.797 1 88.56 210 ASP A CA 1
ATOM 1655 C C . ASP A 1 210 ? -8.781 -40.406 -20.094 1 88.56 210 ASP A C 1
ATOM 1657 O O . ASP A 1 210 ? -9.062 -41.625 -20.109 1 88.56 210 ASP A O 1
ATOM 1661 N N . LEU A 1 211 ? -8.477 -39.812 -21.156 1 89.38 211 LEU A N 1
ATOM 1662 C CA . LEU A 1 211 ? -8.266 -40.469 -22.438 1 89.38 211 LEU A CA 1
ATOM 1663 C C . LEU A 1 211 ? -6.805 -40.406 -22.859 1 89.38 211 LEU A C 1
ATOM 1665 O O . LEU A 1 211 ? -6.105 -39.438 -22.5 1 89.38 211 LEU A O 1
ATOM 1669 N N . PRO A 1 212 ? -6.426 -41.469 -23.594 1 90.06 212 PRO A N 1
ATOM 1670 C CA . PRO A 1 212 ? -5.031 -41.438 -24.047 1 90.06 212 PRO A CA 1
ATOM 1671 C C . PRO A 1 212 ? -4.711 -40.188 -24.891 1 90.06 212 PRO A C 1
ATOM 1673 O O . PRO A 1 212 ? -5.512 -39.781 -25.734 1 90.06 212 PRO A O 1
ATOM 1676 N N . GLY A 1 213 ? -3.645 -39.531 -24.547 1 88.62 213 GLY A N 1
ATOM 1677 C CA . GLY A 1 213 ? -3.221 -38.375 -25.312 1 88.62 213 GLY A CA 1
ATOM 1678 C C . GLY A 1 213 ? -3.666 -37.062 -24.719 1 88.62 213 GLY A C 1
ATOM 1679 O O . GLY A 1 213 ? -3.207 -36 -25.125 1 88.62 213 GLY A O 1
ATOM 1680 N N . THR A 1 214 ? -4.496 -37.094 -23.734 1 90.31 214 THR A N 1
ATOM 1681 C CA . THR A 1 214 ? -4.984 -35.875 -23.109 1 90.31 214 THR A CA 1
ATOM 1682 C C . THR A 1 214 ? -3.969 -35.344 -22.125 1 90.31 214 THR A C 1
ATOM 1684 O O . THR A 1 214 ? -3.154 -36.094 -21.578 1 90.31 214 THR A O 1
ATOM 1687 N N . ASN A 1 215 ? -4.004 -34.062 -21.938 1 90.5 215 ASN A N 1
ATOM 1688 C CA . ASN A 1 215 ? -3.141 -33.438 -20.938 1 90.5 215 ASN A CA 1
ATOM 1689 C C . ASN A 1 215 ? -3.461 -33.906 -19.531 1 90.5 215 ASN A C 1
ATOM 1691 O O . ASN A 1 215 ? -2.57 -34 -18.688 1 90.5 215 ASN A O 1
ATOM 1695 N N . TYR A 1 216 ? -4.676 -34.25 -19.297 1 92.12 216 TYR A N 1
ATOM 1696 C CA . TYR A 1 216 ? -5.082 -34.75 -17.984 1 92.12 216 TYR A CA 1
ATOM 1697 C C . TYR A 1 216 ? -4.359 -36.062 -17.656 1 92.12 216 TYR A C 1
ATOM 1699 O O . TYR A 1 216 ? -3.766 -36.188 -16.578 1 92.12 216 TYR A O 1
ATOM 1707 N N . ARG A 1 217 ? -4.426 -36.969 -18.547 1 95.12 217 ARG A N 1
ATOM 1708 C CA . ARG A 1 217 ? -3.766 -38.25 -18.312 1 95.12 217 ARG A CA 1
ATOM 1709 C C . ARG A 1 217 ? -2.26 -38.062 -18.156 1 95.12 217 ARG A C 1
ATOM 1711 O O . ARG A 1 217 ? -1.641 -38.688 -17.297 1 95.12 217 ARG A O 1
ATOM 1718 N N . ARG A 1 218 ? -1.714 -37.281 -19 1 95.56 218 ARG A N 1
ATOM 1719 C CA . ARG A 1 218 ? -0.284 -37 -18.906 1 95.56 218 ARG A CA 1
ATOM 1720 C C . ARG A 1 218 ? 0.068 -36.375 -17.562 1 95.56 218 ARG A C 1
ATOM 1722 O O . ARG A 1 218 ? 1.119 -36.656 -16.984 1 95.56 218 ARG A O 1
ATOM 1729 N N . GLY A 1 219 ? -0.781 -35.5 -17.172 1 96 219 GLY A N 1
ATOM 1730 C CA . GLY A 1 219 ? -0.576 -34.875 -15.875 1 96 219 GLY A CA 1
ATOM 1731 C C . GLY A 1 219 ? -0.638 -35.875 -14.719 1 96 219 GLY A C 1
ATOM 1732 O O . GLY A 1 219 ? 0.176 -35.812 -13.797 1 96 219 GLY A O 1
ATOM 1733 N N . ILE A 1 220 ? -1.526 -36.781 -14.758 1 96 220 ILE A N 1
ATOM 1734 C CA . ILE A 1 220 ? -1.676 -37.781 -13.727 1 96 220 ILE A CA 1
ATOM 1735 C C . ILE A 1 220 ? -0.438 -38.688 -13.703 1 96 220 ILE A C 1
ATOM 1737 O O . ILE A 1 220 ? 0.079 -39 -12.633 1 96 220 ILE A O 1
ATOM 1741 N N . GLN A 1 221 ? -0.079 -39.031 -14.875 1 96.5 221 GLN A N 1
ATOM 1742 C CA . GLN A 1 221 ? 1.117 -39.844 -14.977 1 96.5 221 GLN A CA 1
ATOM 1743 C C . GLN A 1 221 ? 2.346 -39.125 -14.461 1 96.5 221 GLN A C 1
ATOM 1745 O O . GLN A 1 221 ? 3.203 -39.688 -13.797 1 96.5 221 GLN A O 1
ATOM 1750 N N . ALA A 1 222 ? 2.439 -37.875 -14.828 1 97.31 222 ALA A N 1
ATOM 1751 C CA . ALA A 1 222 ? 3.543 -37.062 -14.359 1 97.31 222 ALA A CA 1
ATOM 1752 C C . ALA A 1 222 ? 3.561 -36.969 -12.836 1 97.31 222 ALA A C 1
ATOM 1754 O O . ALA A 1 222 ? 4.625 -37.062 -12.219 1 97.31 222 ALA A O 1
ATOM 1755 N N . ARG A 1 223 ? 2.438 -36.812 -12.234 1 97 223 ARG A N 1
ATOM 1756 C CA . ARG A 1 223 ? 2.361 -36.812 -10.781 1 97 223 ARG A CA 1
ATOM 1757 C C . ARG A 1 223 ? 2.895 -38.125 -10.195 1 97 223 ARG A C 1
ATOM 1759 O O . ARG A 1 223 ? 3.637 -38.094 -9.211 1 97 223 ARG A O 1
ATOM 1766 N N . LYS A 1 224 ? 2.469 -39.188 -10.758 1 96.81 224 LYS A N 1
ATOM 1767 C CA . LYS A 1 224 ? 2.926 -40.5 -10.266 1 96.81 224 LYS A CA 1
ATOM 1768 C C . LYS A 1 224 ? 4.449 -40.594 -10.297 1 96.81 224 LYS A C 1
ATOM 1770 O O . LYS A 1 224 ? 5.062 -41.094 -9.352 1 96.81 224 LYS A O 1
ATOM 1775 N N . ASN A 1 225 ? 5 -40.156 -11.352 1 97.44 225 ASN A N 1
ATOM 1776 C CA . ASN A 1 225 ? 6.453 -40.188 -11.484 1 97.44 225 ASN A CA 1
ATOM 1777 C C . ASN A 1 225 ? 7.117 -39.281 -10.445 1 97.44 225 ASN A C 1
ATOM 1779 O O . ASN A 1 225 ? 8.109 -39.656 -9.828 1 97.44 225 ASN A O 1
ATOM 1783 N N . ILE A 1 226 ? 6.598 -38.094 -10.25 1 97 226 ILE A N 1
ATOM 1784 C CA . ILE A 1 226 ? 7.137 -37.125 -9.305 1 97 226 ILE A CA 1
ATOM 1785 C C . ILE A 1 226 ? 7.023 -37.688 -7.883 1 97 226 ILE A C 1
ATOM 1787 O O . ILE A 1 226 ? 7.973 -37.594 -7.098 1 97 226 ILE A O 1
ATOM 1791 N N . VAL A 1 227 ? 5.871 -38.25 -7.582 1 97 227 VAL A N 1
ATOM 1792 C CA . VAL A 1 227 ? 5.648 -38.844 -6.266 1 97 227 VAL A CA 1
ATOM 1793 C C . VAL A 1 227 ? 6.668 -39.938 -6.012 1 97 227 VAL A C 1
ATOM 1795 O O . VAL A 1 227 ? 7.215 -40.062 -4.91 1 97 227 VAL A O 1
ATOM 1798 N N . SER A 1 228 ? 6.875 -40.688 -7.012 1 97.12 228 SER A N 1
ATOM 1799 C CA . SER A 1 228 ? 7.84 -41.781 -6.883 1 97.12 228 SER A CA 1
ATOM 1800 C C . SER A 1 228 ? 9.242 -41.25 -6.609 1 97.12 228 SER A C 1
ATOM 1802 O O . SER A 1 228 ? 9.961 -41.781 -5.758 1 97.12 228 SER A O 1
ATOM 1804 N N . MET A 1 229 ? 9.656 -40.25 -7.312 1 96.06 229 MET A N 1
ATOM 1805 C CA . MET A 1 229 ? 10.977 -39.656 -7.129 1 96.06 229 MET A CA 1
ATOM 1806 C C . MET A 1 229 ? 11.109 -39.062 -5.723 1 96.06 229 MET A C 1
ATOM 1808 O O . MET A 1 229 ? 12.148 -39.219 -5.078 1 96.06 229 MET A O 1
ATOM 1812 N N . LEU A 1 230 ? 10.086 -38.375 -5.238 1 95.75 230 LEU A N 1
ATOM 1813 C CA . LEU A 1 230 ? 10.125 -37.75 -3.922 1 95.75 230 LEU A CA 1
ATOM 1814 C C . LEU A 1 230 ? 10.109 -38.812 -2.82 1 95.75 230 LEU A C 1
ATOM 1816 O O . LEU A 1 230 ? 10.773 -38.656 -1.792 1 95.75 230 LEU A O 1
ATOM 1820 N N . ARG A 1 231 ? 9.352 -39.844 -3.039 1 96.31 231 ARG A N 1
ATOM 1821 C CA . ARG A 1 231 ? 9.336 -40.938 -2.074 1 96.31 231 ARG A CA 1
ATOM 1822 C C . ARG A 1 231 ? 10.719 -41.562 -1.939 1 96.31 231 ARG A C 1
ATOM 1824 O O . ARG A 1 231 ? 11.156 -41.906 -0.833 1 96.31 231 ARG A O 1
ATOM 1831 N N . GLN A 1 232 ? 11.273 -41.781 -3.066 1 95.12 232 GLN A N 1
ATOM 1832 C CA . GLN A 1 232 ? 12.625 -42.312 -3.061 1 95.12 232 GLN A CA 1
ATOM 1833 C C . GLN A 1 232 ? 13.594 -41.406 -2.314 1 95.12 232 GLN A C 1
ATOM 1835 O O . GLN A 1 232 ? 14.43 -41.875 -1.541 1 95.12 232 GLN A O 1
ATOM 1840 N N . LEU A 1 233 ? 13.508 -40.156 -2.514 1 94 233 LEU A N 1
ATOM 1841 C CA . LEU A 1 233 ? 14.359 -39.188 -1.843 1 94 233 LEU A CA 1
ATOM 1842 C C . LEU A 1 233 ? 14.133 -39.219 -0.334 1 94 233 LEU A C 1
ATOM 1844 O O . LEU A 1 233 ? 15.094 -39.188 0.438 1 94 233 LEU A O 1
ATOM 1848 N N . ILE A 1 234 ? 12.867 -39.281 0.119 1 94 234 ILE A N 1
ATOM 1849 C CA . ILE A 1 234 ? 12.523 -39.344 1.535 1 94 234 ILE A CA 1
ATOM 1850 C C . ILE A 1 234 ? 13.109 -40.594 2.17 1 94 234 ILE A C 1
ATOM 1852 O O . ILE A 1 234 ? 13.688 -40.531 3.256 1 94 234 ILE A O 1
ATOM 1856 N N . GLU A 1 235 ? 13.016 -41.688 1.458 1 94.31 235 GLU A N 1
ATOM 1857 C CA . GLU A 1 235 ? 13.523 -42.938 1.962 1 94.31 235 GLU A CA 1
ATOM 1858 C C . GLU A 1 235 ? 15.047 -42.938 2.084 1 94.31 235 GLU A C 1
ATOM 1860 O O . GLU A 1 235 ? 15.602 -43.406 3.066 1 94.31 235 GLU A O 1
ATOM 1865 N N . GLU A 1 236 ? 15.633 -42.375 1.125 1 92.94 236 GLU A N 1
ATOM 1866 C CA . GLU A 1 236 ? 17.078 -42.25 1.145 1 92.94 236 GLU A CA 1
ATOM 1867 C C . GLU A 1 236 ? 17.562 -41.406 2.307 1 92.94 236 GLU A C 1
ATOM 1869 O O . GLU A 1 236 ? 18.547 -41.719 2.969 1 92.94 236 GLU A O 1
ATOM 1874 N N . ARG A 1 237 ? 16.875 -40.344 2.592 1 91.5 237 ARG A N 1
ATOM 1875 C CA . ARG A 1 237 ? 17.25 -39.438 3.68 1 91.5 237 ARG A CA 1
ATOM 1876 C C . ARG A 1 237 ? 17 -40.094 5.035 1 91.5 237 ARG A C 1
ATOM 1878 O O . ARG A 1 237 ? 17.766 -39.875 5.98 1 91.5 237 ARG A O 1
ATOM 1885 N N . ARG A 1 238 ? 15.953 -40.812 5.121 1 90.25 238 ARG A N 1
ATOM 1886 C CA . ARG A 1 238 ? 15.68 -41.531 6.363 1 90.25 238 ARG A CA 1
ATOM 1887 C C . ARG A 1 238 ? 16.75 -42.594 6.637 1 90.25 238 ARG A C 1
ATOM 1889 O O . ARG A 1 238 ? 17.125 -42.812 7.793 1 90.25 238 ARG A O 1
ATOM 1896 N N . ALA A 1 239 ? 17.188 -43.156 5.609 1 92.38 239 ALA A N 1
ATOM 1897 C CA . ALA A 1 239 ? 18.203 -44.188 5.738 1 92.38 239 ALA A CA 1
ATOM 1898 C C . ALA A 1 239 ? 19.562 -43.594 6.105 1 92.38 239 ALA A C 1
ATOM 1900 O O . ALA A 1 239 ? 20.328 -44.219 6.863 1 92.38 239 ALA A O 1
ATOM 1901 N N . SER A 1 240 ? 19.859 -42.5 5.613 1 89.44 240 SER A N 1
ATOM 1902 C CA . SER A 1 240 ? 21.156 -41.875 5.832 1 89.44 240 SER A CA 1
ATOM 1903 C C . SER A 1 240 ? 21.234 -41.219 7.207 1 89.44 240 SER A C 1
ATOM 1905 O O . SER A 1 240 ? 22.312 -40.969 7.727 1 89.44 240 SER A O 1
ATOM 1907 N N . LYS A 1 241 ? 20.234 -40.906 7.926 1 83.81 241 LYS A N 1
ATOM 1908 C CA . LYS A 1 241 ? 20.125 -40.25 9.227 1 83.81 241 LYS A CA 1
ATOM 1909 C C . LYS A 1 241 ? 20.812 -38.906 9.219 1 83.81 241 LYS A C 1
ATOM 1911 O O . LYS A 1 241 ? 21.188 -38.375 10.273 1 83.81 241 LYS A O 1
ATOM 1916 N N . GLU A 1 242 ? 21.031 -38.406 8.008 1 83.56 242 GLU A N 1
ATOM 1917 C CA . GLU A 1 242 ? 21.609 -37.062 7.895 1 83.56 242 GLU A CA 1
ATOM 1918 C C . GLU A 1 242 ? 20.562 -36 8.133 1 83.56 242 GLU A C 1
ATOM 1920 O O . GLU A 1 242 ? 19.406 -36.156 7.758 1 83.56 242 GLU A O 1
ATOM 1925 N N . THR A 1 243 ? 21.016 -34.969 8.836 1 84.75 243 THR A N 1
ATOM 1926 C CA . THR A 1 243 ? 20.125 -33.844 9.078 1 84.75 243 THR A CA 1
ATOM 1927 C C . THR A 1 243 ? 20.281 -32.781 7.988 1 84.75 243 THR A C 1
ATOM 1929 O O . THR A 1 243 ? 21.391 -32.406 7.621 1 84.75 243 THR A O 1
ATOM 1932 N N . HIS A 1 244 ? 19.141 -32.469 7.402 1 88.88 244 HIS A N 1
ATOM 1933 C CA . HIS A 1 244 ? 19.109 -31.453 6.352 1 88.88 244 HIS A CA 1
ATOM 1934 C C . HIS A 1 244 ? 18.344 -30.219 6.812 1 88.88 244 HIS A C 1
ATOM 1936 O O . HIS A 1 244 ? 17.344 -30.328 7.527 1 88.88 244 HIS A O 1
ATOM 1942 N N . GLN A 1 245 ? 18.766 -29.031 6.383 1 88.62 245 GLN A N 1
ATOM 1943 C CA . GLN A 1 245 ? 18.141 -27.781 6.82 1 88.62 245 GLN A CA 1
ATOM 1944 C C . GLN A 1 245 ? 17.219 -27.219 5.738 1 88.62 245 GLN A C 1
ATOM 1946 O O . GLN A 1 245 ? 16.594 -26.172 5.938 1 88.62 245 GLN A O 1
ATOM 1951 N N . ASP A 1 246 ? 17.156 -27.969 4.676 1 93.06 246 ASP A N 1
ATOM 1952 C CA . ASP A 1 246 ? 16.266 -27.516 3.605 1 93.06 246 ASP A CA 1
ATOM 1953 C C . ASP A 1 246 ? 14.805 -27.781 3.959 1 93.06 246 ASP A C 1
ATOM 1955 O O . ASP A 1 246 ? 14.5 -28.219 5.062 1 93.06 246 ASP A O 1
ATOM 1959 N N . MET A 1 247 ? 13.883 -27.469 3.117 1 94.25 247 MET A N 1
ATOM 1960 C CA . MET A 1 247 ? 12.461 -27.531 3.424 1 94.25 247 MET A CA 1
ATOM 1961 C C . MET A 1 247 ? 12.039 -28.969 3.705 1 94.25 247 MET A C 1
ATOM 1963 O O . MET A 1 247 ? 11.289 -29.234 4.648 1 94.25 247 MET A O 1
ATOM 1967 N N . LEU A 1 248 ? 12.508 -29.875 2.887 1 94.12 248 LEU A N 1
ATOM 1968 C CA . LEU A 1 248 ? 12.148 -31.281 3.076 1 94.12 248 LEU A CA 1
ATOM 1969 C C . LEU A 1 248 ? 12.68 -31.797 4.41 1 94.12 248 LEU A C 1
ATOM 1971 O O . LEU A 1 248 ? 11.977 -32.531 5.125 1 94.12 248 LEU A O 1
ATOM 1975 N N . GLY A 1 249 ? 13.883 -31.453 4.684 1 92 249 GLY A N 1
ATOM 1976 C CA . GLY A 1 249 ? 14.43 -31.828 5.973 1 92 249 GLY A CA 1
ATOM 1977 C C . GLY A 1 249 ? 13.609 -31.344 7.145 1 92 249 GLY A C 1
ATOM 1978 O O . GLY A 1 249 ? 13.414 -32.062 8.125 1 92 249 GLY A O 1
ATOM 1979 N N . CYS A 1 250 ? 13.148 -30.156 7.023 1 91.5 250 CYS A N 1
ATOM 1980 C CA . CYS A 1 250 ? 12.336 -29.562 8.086 1 91.5 250 CYS A CA 1
ATOM 1981 C C . CYS A 1 250 ? 11.008 -30.297 8.219 1 91.5 250 CYS A C 1
ATOM 1983 O O . CYS A 1 250 ? 10.508 -30.5 9.328 1 91.5 250 CYS A O 1
ATOM 1985 N N . LEU A 1 251 ? 10.453 -30.688 7.113 1 91.69 251 LEU A N 1
ATOM 1986 C CA . LEU A 1 251 ? 9.164 -31.375 7.129 1 91.69 251 LEU A CA 1
ATOM 1987 C C . LEU A 1 251 ? 9.312 -32.781 7.699 1 91.69 251 LEU A C 1
ATOM 1989 O O . LEU A 1 251 ? 8.383 -33.312 8.312 1 91.69 251 LEU A O 1
ATOM 1993 N N . MET A 1 252 ? 10.461 -33.281 7.539 1 90.44 252 MET A N 1
ATOM 1994 C CA . MET A 1 252 ? 10.688 -34.688 7.957 1 90.44 252 MET A CA 1
ATOM 1995 C C . MET A 1 252 ? 11.055 -34.75 9.438 1 90.44 252 MET A C 1
ATOM 1997 O O . MET A 1 252 ? 11.008 -35.812 10.047 1 90.44 252 MET A O 1
ATOM 2001 N N . LYS A 1 253 ? 11.484 -33.562 10 1 81.44 253 LYS A N 1
ATOM 2002 C CA . LYS A 1 253 ? 11.891 -33.531 11.398 1 81.44 253 LYS A CA 1
ATOM 2003 C C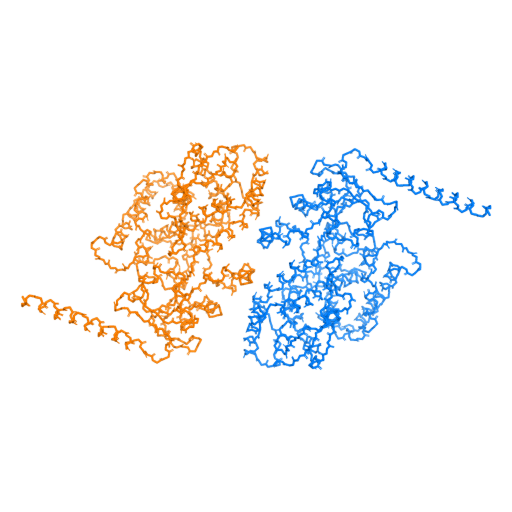 . LYS A 1 253 ? 10.672 -33.656 12.32 1 81.44 253 LYS A C 1
ATOM 2005 O O . LYS A 1 253 ? 9.977 -32.656 12.547 1 81.44 253 LYS A O 1
ATOM 2010 N N . SER A 1 254 ? 10 -34.719 12.453 1 61.44 254 SER A N 1
ATOM 2011 C CA . SER A 1 254 ? 8.75 -35 13.141 1 61.44 254 SER A CA 1
ATOM 2012 C C . SER A 1 254 ? 8.82 -34.625 14.617 1 61.44 254 SER A C 1
ATOM 2014 O O . SER A 1 254 ? 7.863 -34.125 15.18 1 61.44 254 SER A O 1
ATOM 2016 N N . GLU A 1 255 ? 9.844 -34.906 15.328 1 58.19 255 GLU A N 1
ATOM 2017 C CA . GLU A 1 255 ? 9.828 -34.875 16.781 1 58.19 255 GLU A CA 1
ATOM 2018 C C . GLU A 1 255 ? 9.766 -33.438 17.328 1 58.19 255 GLU A C 1
ATOM 2020 O O . GLU A 1 255 ? 9.219 -33.219 18.391 1 58.19 255 GLU A O 1
ATOM 2025 N N . GLU A 1 256 ? 10.164 -32.562 16.609 1 56.38 256 GLU A N 1
ATOM 2026 C CA . GLU A 1 256 ? 10.281 -31.203 17.156 1 56.38 256 GLU A CA 1
ATOM 2027 C C . GLU A 1 256 ? 9.289 -30.25 16.5 1 56.38 256 GLU A C 1
ATOM 2029 O O . GLU A 1 256 ? 9.047 -29.156 17 1 56.38 256 GLU A O 1
ATOM 2034 N N . SER A 1 257 ? 8.617 -30.859 15.531 1 64.75 257 SER A N 1
ATOM 2035 C CA . SER A 1 257 ? 7.789 -29.922 14.797 1 64.75 257 SER A CA 1
ATOM 2036 C C . SER A 1 257 ? 6.348 -29.938 15.297 1 64.75 257 SER A C 1
ATOM 2038 O O . SER A 1 257 ? 5.844 -30.984 15.703 1 64.75 257 SER A O 1
ATOM 2040 N N . ARG A 1 258 ? 5.867 -28.875 15.562 1 73.19 258 ARG A N 1
ATOM 2041 C CA . ARG A 1 258 ? 4.473 -28.672 15.922 1 73.19 258 ARG A CA 1
ATOM 2042 C C . ARG A 1 258 ? 3.535 -29.312 14.906 1 73.19 258 ARG A C 1
ATOM 2044 O O . ARG A 1 258 ? 2.412 -29.688 15.242 1 73.19 258 ARG A O 1
ATOM 2051 N N . TYR A 1 259 ? 4.07 -29.656 13.719 1 80.88 259 TYR A N 1
ATOM 2052 C CA . TYR A 1 259 ? 3.244 -30.203 12.648 1 80.88 259 TYR A CA 1
ATOM 2053 C C . TYR A 1 259 ? 3.779 -31.562 12.195 1 80.88 259 TYR A C 1
ATOM 2055 O O . TYR A 1 259 ? 4.859 -31.641 11.609 1 80.88 259 TYR A O 1
ATOM 2063 N N . LYS A 1 260 ? 3.096 -32.625 12.555 1 88.62 260 LYS A N 1
ATOM 2064 C CA . LYS A 1 260 ? 3.482 -33.969 12.164 1 88.62 260 LYS A CA 1
ATOM 2065 C C . LYS A 1 260 ? 2.715 -34.406 10.93 1 88.62 260 LYS A C 1
ATOM 2067 O O . LYS A 1 260 ? 1.554 -34.812 11.023 1 88.62 260 LYS A O 1
ATOM 2072 N N . LEU A 1 261 ? 3.471 -34.438 9.781 1 90.88 261 LEU A N 1
ATOM 2073 C CA . LEU A 1 261 ? 2.838 -34.781 8.523 1 90.88 261 LEU A CA 1
ATOM 2074 C C . LEU A 1 261 ? 3.225 -36.219 8.102 1 90.88 261 LEU A C 1
ATOM 2076 O O . LEU A 1 261 ? 4.348 -36.656 8.352 1 90.88 261 LEU A O 1
ATOM 2080 N N . THR A 1 262 ? 2.303 -36.875 7.461 1 91.88 262 THR A N 1
ATOM 2081 C CA . THR A 1 262 ? 2.604 -38.156 6.828 1 91.88 262 THR A CA 1
ATOM 2082 C C . THR A 1 262 ? 3.422 -37.969 5.559 1 91.88 262 THR A C 1
ATOM 2084 O O . THR A 1 262 ? 3.518 -36.844 5.047 1 91.88 262 THR A O 1
ATOM 2087 N N . ASP A 1 263 ? 4.043 -39 5.059 1 93 263 ASP A N 1
ATOM 2088 C CA . ASP A 1 263 ? 4.82 -38.906 3.828 1 93 263 ASP A CA 1
ATOM 2089 C C . ASP A 1 263 ? 3.959 -38.406 2.674 1 93 263 ASP A C 1
ATOM 2091 O O . ASP A 1 263 ? 4.422 -37.625 1.843 1 93 263 ASP A O 1
ATOM 2095 N N . GLU A 1 264 ? 2.77 -38.875 2.688 1 93.06 264 GLU A N 1
ATOM 2096 C CA . GLU A 1 264 ? 1.851 -38.438 1.64 1 93.06 264 GLU A CA 1
ATOM 2097 C C . GLU A 1 264 ? 1.567 -36.938 1.741 1 93.06 264 GLU A C 1
ATOM 2099 O O . GLU A 1 264 ? 1.508 -36.25 0.726 1 93.06 264 GLU A O 1
ATOM 2104 N N . GLU A 1 265 ? 1.41 -36.5 2.92 1 93.12 265 GLU A N 1
ATOM 2105 C CA . GLU A 1 265 ? 1.157 -35.094 3.15 1 93.12 265 GLU A CA 1
ATOM 2106 C C . GLU A 1 265 ? 2.387 -34.25 2.82 1 93.12 265 GLU A C 1
ATOM 2108 O O . GLU A 1 265 ? 2.264 -33.125 2.281 1 93.12 265 GLU A O 1
ATOM 2113 N N . ILE A 1 266 ? 3.492 -34.781 3.145 1 94.38 266 ILE A N 1
ATOM 2114 C CA . ILE A 1 266 ? 4.746 -34.094 2.846 1 94.38 266 ILE A CA 1
ATOM 2115 C C . ILE A 1 266 ? 4.902 -33.938 1.334 1 94.38 266 ILE A C 1
ATOM 2117 O O . ILE A 1 266 ? 5.223 -32.844 0.842 1 94.38 266 ILE A O 1
ATOM 2121 N N . ILE A 1 267 ? 4.684 -35.031 0.636 1 95.44 267 ILE A N 1
ATOM 2122 C CA . ILE A 1 267 ? 4.832 -35.031 -0.815 1 95.44 267 ILE A CA 1
ATOM 2123 C C . ILE A 1 267 ? 3.836 -34.031 -1.435 1 95.44 267 ILE A C 1
ATOM 2125 O O . ILE A 1 267 ? 4.195 -33.25 -2.314 1 95.44 267 ILE A O 1
ATOM 2129 N N . ASP A 1 268 ? 2.623 -34 -0.97 1 94.12 268 ASP A N 1
ATOM 2130 C CA . ASP A 1 268 ? 1.623 -33.062 -1.467 1 94.12 268 ASP A CA 1
ATOM 2131 C C . ASP A 1 268 ? 2.041 -31.625 -1.194 1 94.12 268 ASP A C 1
ATOM 2133 O O . ASP A 1 268 ? 1.827 -30.734 -2.029 1 94.12 268 ASP A O 1
ATOM 2137 N N . GLN A 1 269 ? 2.568 -31.453 -0.059 1 93.56 269 GLN A N 1
ATOM 2138 C CA . GLN A 1 269 ? 3.021 -30.125 0.308 1 93.56 269 GLN A CA 1
ATOM 2139 C C . GLN A 1 269 ? 4.152 -29.656 -0.604 1 93.56 269 GLN A C 1
ATOM 2141 O O . GLN A 1 269 ? 4.172 -28.5 -1.033 1 93.56 269 GLN A O 1
ATOM 2146 N N . ILE A 1 270 ? 5.047 -30.516 -0.87 1 94.69 270 ILE A N 1
ATOM 2147 C CA . ILE A 1 270 ? 6.176 -30.188 -1.729 1 94.69 270 ILE A CA 1
ATOM 2148 C C . ILE A 1 270 ? 5.68 -29.875 -3.137 1 94.69 270 ILE A C 1
ATOM 2150 O O . ILE A 1 270 ? 6.105 -28.875 -3.742 1 94.69 270 ILE A O 1
ATOM 2154 N N . ILE A 1 271 ? 4.82 -30.641 -3.631 1 94.69 271 ILE A N 1
ATOM 2155 C CA . ILE A 1 271 ? 4.266 -30.422 -4.961 1 94.69 271 ILE A CA 1
ATOM 2156 C C . ILE A 1 271 ? 3.541 -29.078 -4.996 1 94.69 271 ILE A C 1
ATOM 2158 O O . ILE A 1 271 ? 3.66 -28.328 -5.969 1 94.69 271 ILE A O 1
ATOM 2162 N N . THR A 1 272 ? 2.854 -28.781 -3.957 1 92.19 272 THR A N 1
ATOM 2163 C CA . THR A 1 272 ? 2.121 -27.531 -3.857 1 92.19 272 THR A CA 1
ATOM 2164 C C . THR A 1 272 ? 3.08 -26.344 -3.859 1 92.19 272 THR A C 1
ATOM 2166 O O . THR A 1 272 ? 2.836 -25.328 -4.535 1 92.19 272 THR A O 1
ATOM 2169 N N . ILE A 1 273 ? 4.102 -26.438 -3.127 1 93.44 273 ILE A N 1
ATOM 2170 C CA . ILE A 1 273 ? 5.086 -25.375 -3.045 1 93.44 273 ILE A CA 1
ATOM 2171 C C . ILE A 1 273 ? 5.719 -25.141 -4.418 1 93.44 273 ILE A C 1
ATOM 2173 O O . ILE A 1 273 ? 5.867 -24 -4.855 1 93.44 273 ILE A O 1
ATOM 2177 N N . LEU A 1 274 ? 6.008 -26.219 -5.066 1 94.56 274 LEU A N 1
ATOM 2178 C CA . LEU A 1 274 ? 6.625 -26.141 -6.387 1 94.56 274 LEU A CA 1
ATOM 2179 C C . LEU A 1 274 ? 5.672 -25.5 -7.398 1 94.56 274 LEU A C 1
ATOM 2181 O O . LEU A 1 274 ? 6.062 -24.609 -8.156 1 94.56 274 LEU A O 1
ATOM 2185 N N . TYR A 1 275 ? 4.496 -25.938 -7.352 1 92.56 275 TYR A N 1
ATOM 2186 C CA . TYR A 1 275 ? 3.5 -25.469 -8.312 1 92.56 275 TYR A CA 1
ATOM 2187 C C . TYR A 1 275 ? 3.158 -24 -8.07 1 92.56 275 TYR A C 1
ATOM 2189 O O . TYR A 1 275 ? 3.117 -23.203 -9.016 1 92.56 275 TYR A O 1
ATOM 2197 N N . SER A 1 276 ? 2.873 -23.625 -6.848 1 88.31 276 SER A N 1
ATOM 2198 C CA . SER A 1 276 ? 2.365 -22.297 -6.504 1 88.31 276 SER A CA 1
ATOM 2199 C C . SER A 1 276 ? 3.412 -21.219 -6.762 1 88.31 276 SER A C 1
ATOM 2201 O O . SER A 1 276 ? 3.074 -20.094 -7.133 1 88.31 276 SER A O 1
ATOM 2203 N N . GLY A 1 277 ? 4.566 -21.531 -6.562 1 87.94 277 GLY A N 1
ATOM 2204 C CA . GLY A 1 277 ? 5.625 -20.547 -6.754 1 87.94 277 GLY A CA 1
ATOM 2205 C C . GLY A 1 277 ? 6.129 -20.484 -8.188 1 87.94 277 GLY A C 1
ATOM 2206 O O . GLY A 1 277 ? 6.672 -19.469 -8.609 1 87.94 277 GLY A O 1
ATOM 2207 N N . TYR A 1 278 ? 5.844 -21.469 -8.914 1 92.19 278 TYR A N 1
ATOM 2208 C CA . TYR A 1 278 ? 6.418 -21.625 -10.25 1 92.19 278 TYR A CA 1
ATOM 2209 C C . TYR A 1 278 ? 5.871 -20.578 -11.211 1 92.19 278 TYR A C 1
ATOM 2211 O O . TYR A 1 278 ? 6.629 -19.781 -11.773 1 92.19 278 TYR A O 1
ATOM 2219 N N . GLU A 1 279 ? 4.648 -20.516 -11.336 1 89.19 279 GLU A N 1
ATOM 2220 C CA . GLU A 1 279 ? 4.051 -19.656 -12.352 1 89.19 279 GLU A CA 1
ATOM 2221 C C . GLU A 1 279 ? 4.203 -18.188 -11.984 1 89.19 279 GLU A C 1
ATOM 2223 O O . GLU A 1 279 ? 4.566 -17.359 -12.828 1 89.19 279 GLU A O 1
ATOM 2228 N N . THR A 1 280 ? 3.895 -17.922 -10.781 1 92.38 280 THR A N 1
ATOM 2229 C CA . THR A 1 280 ? 3.91 -16.531 -10.344 1 92.38 280 THR A CA 1
ATOM 2230 C C . THR A 1 280 ? 5.32 -15.953 -10.43 1 92.38 280 THR A C 1
ATOM 2232 O O . THR A 1 280 ? 5.523 -14.875 -10.992 1 92.38 280 THR A O 1
ATOM 2235 N N . VAL A 1 281 ? 6.258 -16.641 -9.922 1 96.56 281 VAL A N 1
ATOM 2236 C CA . VAL A 1 281 ? 7.629 -16.141 -9.883 1 96.56 281 VAL A CA 1
ATOM 2237 C C . VAL A 1 281 ? 8.188 -16.062 -11.305 1 96.56 281 VAL A C 1
ATOM 2239 O O . VAL A 1 281 ? 8.781 -15.055 -11.688 1 96.56 281 VAL A O 1
ATOM 2242 N N . SER A 1 282 ? 8.008 -17.109 -12.078 1 96.56 282 SER A N 1
ATOM 2243 C CA . SER A 1 282 ? 8.547 -17.156 -13.438 1 96.56 282 SER A CA 1
ATOM 2244 C C . SER A 1 282 ? 7.941 -16.062 -14.312 1 96.56 282 SER A C 1
ATOM 2246 O O . SER A 1 282 ? 8.664 -15.289 -14.945 1 96.56 282 SER A O 1
ATOM 2248 N N . THR A 1 283 ? 6.645 -15.961 -14.281 1 95.62 283 THR A N 1
ATOM 2249 C CA . THR A 1 283 ? 5.949 -15.008 -15.141 1 95.62 283 THR A CA 1
ATOM 2250 C C . THR A 1 283 ? 6.215 -13.578 -14.695 1 95.62 283 THR A C 1
ATOM 2252 O O . THR A 1 283 ? 6.41 -12.688 -15.531 1 95.62 283 THR A O 1
ATOM 2255 N N . THR A 1 284 ? 6.18 -13.32 -13.438 1 96.81 284 THR A N 1
ATOM 2256 C CA . THR A 1 284 ? 6.449 -11.969 -12.953 1 96.81 284 THR A CA 1
ATOM 2257 C C . THR A 1 284 ? 7.875 -11.547 -13.297 1 96.81 284 THR A C 1
ATOM 2259 O O . THR A 1 284 ? 8.117 -10.398 -13.664 1 96.81 284 THR A O 1
ATOM 2262 N N . SER A 1 285 ? 8.812 -12.461 -13.156 1 98.12 285 SER A N 1
ATOM 2263 C CA . SER A 1 285 ? 10.195 -12.156 -13.516 1 98.12 285 SER A CA 1
ATOM 2264 C C . SER A 1 285 ? 10.32 -11.828 -15 1 98.12 285 SER A C 1
ATOM 2266 O O . SER A 1 285 ? 10.961 -10.852 -15.375 1 98.12 285 SER A O 1
ATOM 2268 N N . MET A 1 286 ? 9.688 -12.641 -15.781 1 97.12 286 MET A N 1
ATOM 2269 C CA . MET A 1 286 ? 9.695 -12.414 -17.219 1 97.12 286 MET A CA 1
ATOM 2270 C C . MET A 1 286 ? 9.109 -11.047 -17.562 1 97.12 286 MET A C 1
ATOM 2272 O O . MET A 1 286 ? 9.719 -10.273 -18.297 1 97.12 286 MET A O 1
ATOM 2276 N N . MET A 1 287 ? 7.965 -10.766 -17.016 1 96.69 287 MET A N 1
ATOM 2277 C CA . MET A 1 287 ? 7.246 -9.531 -17.312 1 96.69 287 MET A CA 1
ATOM 2278 C C . MET A 1 287 ? 7.98 -8.32 -16.75 1 96.69 287 MET A C 1
ATOM 2280 O O . MET A 1 287 ? 7.945 -7.234 -17.328 1 96.69 287 MET A O 1
ATOM 2284 N N . ALA A 1 288 ? 8.633 -8.523 -15.625 1 97.69 288 ALA A N 1
ATOM 2285 C CA . ALA A 1 288 ? 9.445 -7.434 -15.078 1 97.69 288 ALA A CA 1
ATOM 2286 C C . ALA A 1 288 ? 10.539 -7.02 -16.062 1 97.69 288 ALA A C 1
ATOM 2288 O O . ALA A 1 288 ? 10.758 -5.828 -16.297 1 97.69 288 ALA A O 1
ATOM 2289 N N . VAL A 1 289 ? 11.18 -8 -16.625 1 97.56 289 VAL A N 1
ATOM 2290 C CA . VAL A 1 289 ? 12.227 -7.715 -17.594 1 97.56 289 VAL A CA 1
ATOM 2291 C C . VAL A 1 289 ? 11.641 -6.973 -18.797 1 97.56 289 VAL A C 1
ATOM 2293 O O . VAL A 1 289 ? 12.219 -5.992 -19.266 1 97.56 289 VAL A O 1
ATOM 2296 N N . LYS A 1 290 ? 10.531 -7.422 -19.234 1 95.94 290 LYS A N 1
ATOM 2297 C CA . LYS A 1 290 ? 9.859 -6.797 -20.375 1 95.94 290 LYS A CA 1
ATOM 2298 C C . LYS A 1 290 ? 9.453 -5.359 -20.047 1 95.94 290 LYS A C 1
ATOM 2300 O O . LYS A 1 290 ? 9.766 -4.438 -20.812 1 95.94 290 LYS A O 1
ATOM 2305 N N . TYR A 1 291 ? 8.82 -5.176 -18.922 1 95.12 291 TYR A N 1
ATOM 2306 C CA . TYR A 1 291 ? 8.312 -3.859 -18.562 1 95.12 291 TYR A CA 1
ATOM 2307 C C . TYR A 1 291 ? 9.453 -2.895 -18.266 1 95.12 291 TYR A C 1
ATOM 2309 O O . TYR A 1 291 ? 9.359 -1.702 -18.562 1 95.12 291 TYR A O 1
ATOM 2317 N N . LEU A 1 292 ? 10.469 -3.377 -17.641 1 96.88 292 LEU A N 1
ATOM 2318 C CA . LEU A 1 292 ? 11.625 -2.527 -17.375 1 96.88 292 LEU A CA 1
ATOM 2319 C C . LEU A 1 292 ? 12.258 -2.059 -18.688 1 96.88 292 LEU A C 1
ATOM 2321 O O . LEU A 1 292 ? 12.703 -0.913 -18.781 1 96.88 292 LEU A O 1
ATOM 2325 N N . HIS A 1 293 ? 12.312 -2.924 -19.625 1 95 293 HIS A N 1
ATOM 2326 C CA . HIS A 1 293 ? 12.789 -2.539 -20.953 1 95 293 HIS A CA 1
ATOM 2327 C C . HIS A 1 293 ? 11.922 -1.443 -21.562 1 95 293 HIS A C 1
ATOM 2329 O O . HIS A 1 293 ? 12.43 -0.502 -22.172 1 95 293 HIS A O 1
ATOM 2335 N N . ASP A 1 294 ? 10.672 -1.594 -21.438 1 93.56 294 ASP A N 1
ATOM 2336 C CA . ASP A 1 294 ? 9.711 -0.66 -22.016 1 93.56 294 ASP A CA 1
ATOM 2337 C C . ASP A 1 294 ? 9.711 0.669 -21.266 1 93.56 294 ASP A C 1
ATOM 2339 O O . ASP A 1 294 ? 9.195 1.67 -21.75 1 93.56 294 ASP A O 1
ATOM 2343 N N . HIS A 1 295 ? 10.25 0.689 -20.031 1 93.5 295 HIS A N 1
ATOM 2344 C CA . HIS A 1 295 ? 10.289 1.885 -19.203 1 93.5 295 HIS A CA 1
ATOM 2345 C C . HIS A 1 295 ? 11.711 2.191 -18.734 1 93.5 295 HIS A C 1
ATOM 2347 O O . HIS A 1 295 ? 12.055 1.97 -17.578 1 93.5 295 HIS A O 1
ATOM 2353 N N . PRO A 1 296 ? 12.43 2.871 -19.531 1 94.44 296 PRO A N 1
ATOM 2354 C CA . PRO A 1 296 ? 13.859 3.07 -19.266 1 94.44 296 PRO A CA 1
ATOM 2355 C C . PRO A 1 296 ? 14.117 3.885 -18 1 94.44 296 PRO A C 1
ATOM 2357 O O . PRO A 1 296 ? 15.109 3.662 -17.312 1 94.44 296 PRO A O 1
ATOM 2360 N N . ARG A 1 297 ? 13.273 4.816 -17.703 1 90.12 297 ARG A N 1
ATOM 2361 C CA . ARG A 1 297 ? 13.453 5.621 -16.5 1 90.12 297 ARG A CA 1
ATOM 2362 C C . ARG A 1 297 ? 13.328 4.762 -15.242 1 90.12 297 ARG A C 1
ATOM 2364 O O . ARG A 1 297 ? 14.086 4.93 -14.289 1 90.12 297 ARG A O 1
ATOM 2371 N N . VAL A 1 298 ? 12.375 3.871 -15.273 1 93.38 298 VAL A N 1
ATOM 2372 C CA . VAL A 1 298 ? 12.18 2.957 -14.156 1 93.38 298 VAL A CA 1
ATOM 2373 C C . VAL A 1 298 ? 13.375 2.016 -14.039 1 93.38 298 VAL A C 1
ATOM 2375 O O . VAL A 1 298 ? 13.844 1.733 -12.93 1 93.38 298 VAL A O 1
ATOM 2378 N N . LEU A 1 299 ? 13.82 1.578 -15.148 1 96.56 299 LEU A N 1
ATOM 2379 C CA . LEU A 1 299 ? 14.984 0.705 -15.164 1 96.56 299 LEU A CA 1
ATOM 2380 C C . LEU A 1 299 ? 16.203 1.411 -14.562 1 96.56 299 LEU A C 1
ATOM 2382 O O . LEU A 1 299 ? 16.938 0.817 -13.781 1 96.56 299 LEU A O 1
ATOM 2386 N N . GLN A 1 300 ? 16.344 2.617 -14.922 1 94.06 300 GLN A N 1
ATOM 2387 C CA . GLN A 1 300 ? 17.469 3.391 -14.414 1 94.06 300 GLN A CA 1
ATOM 2388 C C . GLN A 1 300 ? 17.391 3.539 -12.898 1 94.06 300 GLN A C 1
ATOM 2390 O O . GLN A 1 300 ? 18.406 3.387 -12.195 1 94.06 300 GLN A O 1
ATOM 2395 N N . GLU A 1 301 ? 16.234 3.834 -12.445 1 91.12 301 GLU A N 1
ATOM 2396 C CA . GLU A 1 301 ? 16.047 3.973 -11 1 91.12 301 GLU A CA 1
ATOM 2397 C C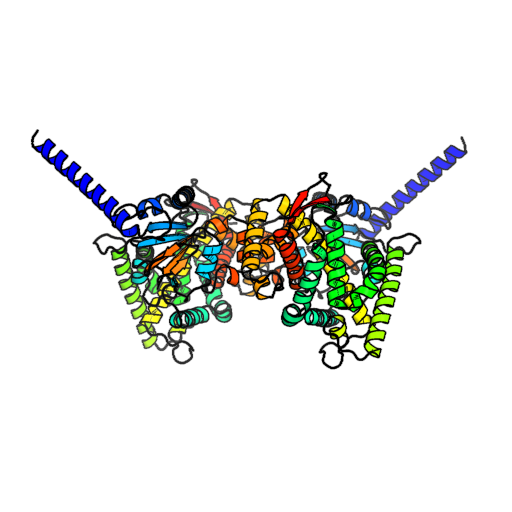 . GLU A 1 301 ? 16.297 2.65 -10.281 1 91.12 301 GLU A C 1
ATOM 2399 O O . GLU A 1 301 ? 16.891 2.627 -9.203 1 91.12 301 GLU A O 1
ATOM 2404 N N . LEU A 1 302 ? 15.805 1.603 -10.852 1 96.38 302 LEU A N 1
ATOM 2405 C CA . LEU A 1 302 ? 16.016 0.281 -10.266 1 96.38 302 LEU A CA 1
ATOM 2406 C C . LEU A 1 302 ? 17.5 -0.081 -10.25 1 96.38 302 LEU A C 1
ATOM 2408 O O . LEU A 1 302 ? 17.984 -0.622 -9.258 1 96.38 302 LEU A O 1
ATOM 2412 N N . ARG A 1 303 ? 18.141 0.178 -11.289 1 96.56 303 ARG A N 1
ATOM 2413 C CA . ARG A 1 303 ? 19.562 -0.101 -11.375 1 96.56 303 ARG A CA 1
ATOM 2414 C C . ARG A 1 303 ? 20.344 0.682 -10.32 1 96.56 303 ARG A C 1
ATOM 2416 O O . ARG A 1 303 ? 21.266 0.151 -9.703 1 96.56 303 ARG A O 1
ATOM 2423 N N . LYS A 1 304 ? 20 1.922 -10.188 1 93.06 304 LYS A N 1
ATOM 2424 C CA . LYS A 1 304 ? 20.641 2.754 -9.18 1 93.06 304 LYS A CA 1
ATOM 2425 C C . LYS A 1 304 ? 20.516 2.135 -7.789 1 93.06 304 LYS A C 1
ATOM 2427 O O . LYS A 1 304 ? 21.469 2.111 -7.02 1 93.06 304 LYS A O 1
ATOM 2432 N N . GLU A 1 305 ? 19.328 1.666 -7.469 1 93.69 305 GLU A N 1
ATOM 2433 C CA . GLU A 1 305 ? 19.094 1.012 -6.184 1 93.69 305 GLU A CA 1
ATOM 2434 C C . GLU A 1 305 ? 20.016 -0.194 -6 1 93.69 305 GLU A C 1
ATOM 2436 O O . GLU A 1 305 ? 20.625 -0.353 -4.945 1 93.69 305 GLU A O 1
ATOM 2441 N N . HIS A 1 306 ? 20.141 -0.996 -7.016 1 97 306 HIS A N 1
ATOM 2442 C CA . HIS A 1 306 ? 20.906 -2.236 -6.91 1 97 306 HIS A CA 1
ATOM 2443 C C . HIS A 1 306 ? 22.406 -1.971 -6.969 1 97 306 HIS A C 1
ATOM 2445 O O . HIS A 1 306 ? 23.188 -2.68 -6.34 1 97 306 HIS A O 1
ATOM 2451 N N . LEU A 1 307 ? 22.812 -0.974 -7.688 1 95.44 307 LEU A N 1
ATOM 2452 C CA . LEU A 1 307 ? 24.234 -0.6 -7.715 1 95.44 307 LEU A CA 1
ATOM 2453 C C . LEU A 1 307 ? 24.672 -0.061 -6.359 1 95.44 307 LEU A C 1
ATOM 2455 O O . LEU A 1 307 ? 25.797 -0.3 -5.93 1 95.44 307 LEU A O 1
ATOM 2459 N N . ALA A 1 308 ? 23.812 0.65 -5.73 1 91.19 308 ALA A N 1
ATOM 2460 C CA . ALA A 1 308 ? 24.109 1.146 -4.387 1 91.19 308 ALA A CA 1
ATOM 2461 C C . ALA A 1 308 ? 24.328 -0.006 -3.412 1 91.19 308 ALA A C 1
ATOM 2463 O O . ALA A 1 308 ? 25.188 0.069 -2.531 1 91.19 308 ALA A O 1
ATOM 2464 N N . ILE A 1 309 ? 23.578 -1.032 -3.557 1 93.81 309 ILE A N 1
ATOM 2465 C CA . ILE A 1 309 ? 23.703 -2.215 -2.713 1 93.81 309 ILE A CA 1
ATOM 2466 C C . ILE A 1 309 ? 25.016 -2.928 -3.027 1 93.81 309 ILE A C 1
ATOM 2468 O O . ILE A 1 309 ? 25.75 -3.33 -2.115 1 93.81 309 ILE A O 1
ATOM 2472 N N . LYS A 1 310 ? 25.312 -3.025 -4.258 1 94.06 310 LYS A N 1
ATOM 2473 C CA . LYS A 1 310 ? 26.531 -3.697 -4.711 1 94.06 310 LYS A CA 1
ATOM 2474 C C . LYS A 1 310 ? 27.781 -2.971 -4.215 1 94.06 310 LYS A C 1
ATOM 2476 O O . LYS A 1 310 ? 28.766 -3.607 -3.863 1 94.06 310 LYS A O 1
ATOM 2481 N N . GLU A 1 311 ? 27.688 -1.697 -4.184 1 91.56 311 GLU A N 1
ATOM 2482 C CA . GLU A 1 311 ? 28.828 -0.871 -3.801 1 91.56 311 GLU A CA 1
ATOM 2483 C C . GLU A 1 311 ? 29.188 -1.067 -2.33 1 91.56 311 GLU A C 1
ATOM 2485 O O . GLU A 1 311 ? 30.359 -0.926 -1.943 1 91.56 311 GLU A O 1
ATOM 2490 N N . LYS A 1 312 ? 28.297 -1.45 -1.593 1 88.88 312 LYS A N 1
ATOM 2491 C CA . LYS A 1 312 ? 28.516 -1.601 -0.156 1 88.88 312 LYS A CA 1
ATOM 2492 C C . LYS A 1 312 ? 29.016 -3.002 0.181 1 88.88 312 LYS A C 1
ATOM 2494 O O . LYS A 1 312 ? 29.359 -3.285 1.332 1 88.88 312 LYS A O 1
ATOM 2499 N N . LYS A 1 313 ? 29.078 -3.781 -0.839 1 90.56 313 LYS A N 1
ATOM 2500 C CA . LYS A 1 313 ? 29.422 -5.18 -0.599 1 90.56 313 LYS A CA 1
ATOM 2501 C C . LYS A 1 313 ? 30.609 -5.602 -1.445 1 90.56 313 LYS A C 1
ATOM 2503 O O . LYS A 1 313 ? 30.906 -4.984 -2.471 1 90.56 313 LYS A O 1
ATOM 2508 N N . ARG A 1 314 ? 31.297 -6.598 -0.88 1 86.69 314 ARG A N 1
ATOM 2509 C CA . ARG A 1 314 ? 32.312 -7.254 -1.707 1 86.69 314 ARG A CA 1
ATOM 2510 C C . ARG A 1 314 ? 31.656 -8.141 -2.766 1 86.69 314 ARG A C 1
ATOM 2512 O O . ARG A 1 314 ? 30.531 -8.633 -2.568 1 86.69 314 ARG A O 1
ATOM 2519 N N . PRO A 1 315 ? 32.188 -8.359 -3.973 1 82.5 315 PRO A N 1
ATOM 2520 C CA . PRO A 1 315 ? 31.578 -9.117 -5.074 1 82.5 315 PRO A CA 1
ATOM 2521 C C . PRO A 1 315 ? 31.125 -10.508 -4.648 1 82.5 315 PRO A C 1
ATOM 2523 O O . PRO A 1 315 ? 30.125 -11.016 -5.176 1 82.5 315 PRO A O 1
ATOM 2526 N N . GLU A 1 316 ? 31.719 -11.078 -3.766 1 86.12 316 GLU A N 1
ATOM 2527 C CA . GLU A 1 316 ? 31.406 -12.445 -3.375 1 86.12 316 GLU A CA 1
ATOM 2528 C C . GLU A 1 316 ? 30.344 -12.469 -2.268 1 86.12 316 GLU A C 1
ATOM 2530 O O . GLU A 1 316 ? 29.797 -13.523 -1.951 1 86.12 316 GLU A O 1
ATOM 2535 N N . ASP A 1 317 ? 30.047 -11.336 -1.722 1 92.62 317 ASP A N 1
ATOM 2536 C CA . ASP A 1 317 ? 29.078 -11.281 -0.623 1 92.62 317 ASP A CA 1
ATOM 2537 C C . ASP A 1 317 ? 27.656 -11.492 -1.127 1 92.62 317 ASP A C 1
ATOM 2539 O O . ASP A 1 317 ? 27.219 -10.828 -2.064 1 92.62 317 ASP A O 1
ATOM 2543 N N . PRO A 1 318 ? 27.016 -12.422 -0.521 1 94.19 318 PRO A N 1
ATOM 2544 C CA . PRO A 1 318 ? 25.625 -12.664 -0.929 1 94.19 318 PRO A CA 1
ATOM 2545 C C . PRO A 1 318 ? 24.672 -11.562 -0.472 1 94.19 318 PRO A C 1
ATOM 2547 O O . PRO A 1 318 ? 25.016 -10.781 0.425 1 94.19 318 PRO A O 1
ATOM 2550 N N . ILE A 1 319 ? 23.562 -11.516 -1.12 1 94.31 319 ILE A N 1
ATOM 2551 C CA . ILE A 1 319 ? 22.484 -10.641 -0.673 1 94.31 319 ILE A CA 1
ATOM 2552 C C . ILE A 1 319 ? 21.953 -11.125 0.673 1 94.31 319 ILE A C 1
ATOM 2554 O O . ILE A 1 319 ? 21.719 -12.32 0.862 1 94.31 319 ILE A O 1
ATOM 2558 N N . ASN A 1 320 ? 21.828 -10.289 1.607 1 93.69 320 ASN A N 1
ATOM 2559 C CA . ASN A 1 320 ? 21.25 -10.625 2.908 1 93.69 320 ASN A CA 1
ATOM 2560 C C . ASN A 1 320 ? 19.906 -9.938 3.135 1 93.69 320 ASN A C 1
ATOM 2562 O O . ASN A 1 320 ? 19.406 -9.258 2.244 1 93.69 320 ASN A O 1
ATOM 2566 N N . LEU A 1 321 ? 19.344 -10.227 4.258 1 92.62 321 LEU A N 1
ATOM 2567 C CA . LEU A 1 321 ? 18 -9.742 4.551 1 92.62 321 LEU A CA 1
ATOM 2568 C C . LEU A 1 321 ? 17.984 -8.211 4.602 1 92.62 321 LEU A C 1
ATOM 2570 O O . LEU A 1 321 ? 17 -7.59 4.207 1 92.62 321 LEU A O 1
ATOM 2574 N N . THR A 1 322 ? 19.016 -7.594 5.102 1 90.19 322 THR A N 1
ATOM 2575 C CA . THR A 1 322 ? 19.109 -6.137 5.168 1 90.19 322 THR A CA 1
ATOM 2576 C C . THR A 1 322 ? 19.094 -5.531 3.766 1 90.19 322 THR A C 1
ATOM 2578 O O . THR A 1 322 ? 18.438 -4.508 3.537 1 90.19 322 THR A O 1
ATOM 2581 N N . ASP A 1 323 ? 19.812 -6.191 2.873 1 94.12 323 ASP A N 1
ATOM 2582 C CA . ASP A 1 323 ? 19.797 -5.754 1.481 1 94.12 323 ASP A CA 1
ATOM 2583 C C . ASP A 1 323 ? 18.391 -5.855 0.894 1 94.12 323 ASP A C 1
ATOM 2585 O O . ASP A 1 323 ? 17.922 -4.926 0.239 1 94.12 323 ASP A O 1
ATOM 2589 N N . LEU A 1 324 ? 17.766 -6.965 1.159 1 94.5 324 LEU A N 1
ATOM 2590 C CA . LEU A 1 324 ? 16.422 -7.207 0.622 1 94.5 324 LEU A CA 1
ATOM 2591 C C . LEU A 1 324 ? 15.438 -6.164 1.132 1 94.5 324 LEU A C 1
ATOM 2593 O O . LEU A 1 324 ? 14.594 -5.68 0.373 1 94.5 324 LEU A O 1
ATOM 2597 N N . LYS A 1 325 ? 15.539 -5.824 2.34 1 89.69 325 LYS A N 1
ATOM 2598 C CA . LYS A 1 325 ? 14.648 -4.844 2.953 1 89.69 325 LYS A CA 1
ATOM 2599 C C . LYS A 1 325 ? 14.875 -3.455 2.363 1 89.69 325 LYS A C 1
ATOM 2601 O O . LYS A 1 325 ? 13.953 -2.639 2.311 1 89.69 325 LYS A O 1
ATOM 2606 N N . SER A 1 326 ? 16.078 -3.232 1.875 1 90.38 326 SER A N 1
ATOM 2607 C CA . SER A 1 326 ? 16.422 -1.923 1.328 1 90.38 326 SER A CA 1
ATOM 2608 C C . SER A 1 326 ? 15.961 -1.792 -0.12 1 90.38 326 SER A C 1
ATOM 2610 O O . SER A 1 326 ? 15.961 -0.694 -0.68 1 90.38 326 SER A O 1
ATOM 2612 N N . MET A 1 327 ? 15.461 -2.857 -0.697 1 95.5 327 MET A N 1
ATOM 2613 C CA . MET A 1 327 ? 15.008 -2.854 -2.086 1 95.5 327 MET A CA 1
ATOM 2614 C C . MET A 1 327 ? 13.555 -2.393 -2.186 1 95.5 327 MET A C 1
ATOM 2616 O O . MET A 1 327 ? 12.727 -3.068 -2.797 1 95.5 327 MET A O 1
ATOM 2620 N N . CYS A 1 328 ? 13.328 -1.227 -1.735 1 92.69 328 CYS A N 1
ATOM 2621 C CA . CYS A 1 328 ? 11.961 -0.732 -1.647 1 92.69 328 CYS A CA 1
ATOM 2622 C C . CYS A 1 328 ? 11.398 -0.426 -3.031 1 92.69 328 CYS A C 1
ATOM 2624 O O . CYS A 1 328 ? 10.227 -0.699 -3.307 1 92.69 328 CYS A O 1
ATOM 2626 N N . PHE A 1 329 ? 12.227 0.171 -3.869 1 93.75 329 PHE A N 1
ATOM 2627 C CA . PHE A 1 329 ? 11.781 0.481 -5.223 1 93.75 329 PHE A CA 1
ATOM 2628 C C . PHE A 1 329 ? 11.547 -0.796 -6.023 1 93.75 329 PHE A C 1
ATOM 2630 O O . PHE A 1 329 ? 10.578 -0.895 -6.777 1 93.75 329 PHE A O 1
ATOM 2637 N N . THR A 1 330 ? 12.43 -1.743 -5.816 1 97.62 330 THR A N 1
ATOM 2638 C CA . THR A 1 330 ? 12.305 -3.037 -6.477 1 97.62 330 THR A CA 1
ATOM 2639 C C . THR A 1 330 ? 11.008 -3.73 -6.074 1 97.62 330 THR A C 1
ATOM 2641 O O . THR A 1 330 ? 10.312 -4.297 -6.922 1 97.62 330 THR A O 1
ATOM 2644 N N . ARG A 1 331 ? 10.711 -3.746 -4.812 1 95.69 331 ARG A N 1
ATOM 2645 C CA . ARG A 1 331 ? 9.461 -4.332 -4.332 1 95.69 331 ARG A CA 1
ATOM 2646 C C . ARG A 1 331 ? 8.258 -3.689 -5.012 1 95.69 331 ARG A C 1
ATOM 2648 O O . ARG A 1 331 ? 7.332 -4.387 -5.426 1 95.69 331 ARG A O 1
ATOM 2655 N N . ALA A 1 332 ? 8.305 -2.393 -5.156 1 94.88 332 ALA A N 1
ATOM 2656 C CA . ALA A 1 332 ? 7.23 -1.674 -5.832 1 94.88 332 ALA A CA 1
ATOM 2657 C C . ALA A 1 332 ? 7.109 -2.111 -7.289 1 94.88 332 ALA A C 1
ATOM 2659 O O . ALA A 1 332 ? 6.004 -2.281 -7.805 1 94.88 332 ALA A O 1
ATOM 2660 N N . VAL A 1 333 ? 8.227 -2.242 -7.922 1 96.62 333 VAL A N 1
ATOM 2661 C CA . VAL A 1 333 ? 8.25 -2.662 -9.32 1 96.62 333 VAL A CA 1
ATOM 2662 C C . VAL A 1 333 ? 7.637 -4.055 -9.453 1 96.62 333 VAL A C 1
ATOM 2664 O O . VAL A 1 333 ? 6.883 -4.32 -10.391 1 96.62 333 VAL A O 1
ATOM 2667 N N . ILE A 1 334 ? 7.938 -4.91 -8.531 1 97.25 334 ILE A N 1
ATOM 2668 C CA . ILE A 1 334 ? 7.418 -6.273 -8.555 1 97.25 334 ILE A CA 1
ATOM 2669 C C . ILE A 1 334 ? 5.898 -6.246 -8.406 1 97.25 334 ILE A C 1
ATOM 2671 O O . ILE A 1 334 ? 5.18 -6.902 -9.164 1 97.25 334 ILE A O 1
ATOM 2675 N N . PHE A 1 335 ? 5.414 -5.465 -7.48 1 93.75 335 PHE A N 1
ATOM 2676 C CA . PHE A 1 335 ? 3.977 -5.363 -7.254 1 93.75 335 PHE A CA 1
ATOM 2677 C C . PHE A 1 335 ? 3.275 -4.789 -8.484 1 93.75 335 PHE A C 1
ATOM 2679 O O . PHE A 1 335 ? 2.236 -5.301 -8.906 1 93.75 335 PHE A O 1
ATOM 2686 N N . GLU A 1 336 ? 3.865 -3.793 -9.023 1 92.75 336 GLU A N 1
ATOM 2687 C CA . GLU A 1 336 ? 3.273 -3.162 -10.195 1 92.75 336 GLU A CA 1
ATOM 2688 C C . GLU A 1 336 ? 3.309 -4.102 -11.398 1 92.75 336 GLU A C 1
ATOM 2690 O O . GLU A 1 336 ? 2.379 -4.113 -12.211 1 92.75 336 GLU A O 1
ATOM 2695 N N . THR A 1 337 ? 4.391 -4.824 -11.508 1 94.38 337 THR A N 1
ATOM 2696 C CA . THR A 1 337 ? 4.5 -5.797 -12.586 1 94.38 337 THR A CA 1
ATOM 2697 C C . THR A 1 337 ? 3.408 -6.859 -12.477 1 94.38 337 THR A C 1
ATOM 2699 O O . THR A 1 337 ? 2.736 -7.176 -13.453 1 94.38 337 THR A O 1
ATOM 2702 N N . SER A 1 338 ? 3.262 -7.363 -11.305 1 92.12 338 SER A N 1
ATOM 2703 C CA . SER A 1 338 ? 2.252 -8.391 -11.078 1 92.12 338 SER A CA 1
ATOM 2704 C C . SER A 1 338 ? 0.849 -7.852 -11.336 1 92.12 338 SER A C 1
ATOM 2706 O O . SER A 1 338 ? -0.01 -8.57 -11.852 1 92.12 338 SER A O 1
ATOM 2708 N N . ARG A 1 339 ? 0.645 -6.609 -10.922 1 89.25 339 ARG A N 1
ATOM 2709 C CA . ARG A 1 339 ? -0.647 -5.961 -11.133 1 89.25 339 ARG A CA 1
ATOM 2710 C C . ARG A 1 339 ? -0.951 -5.824 -12.617 1 89.25 339 ARG A C 1
ATOM 2712 O O . ARG A 1 339 ? -2.014 -6.242 -13.086 1 89.25 339 ARG A O 1
ATOM 2719 N N . LEU A 1 340 ? -0.011 -5.32 -13.375 1 88.44 340 LEU A N 1
ATOM 2720 C CA . LEU A 1 340 ? -0.213 -5.012 -14.789 1 88.44 340 LEU A CA 1
ATOM 2721 C C . LEU A 1 340 ? -0.306 -6.289 -15.609 1 88.44 340 LEU A C 1
ATOM 2723 O O . LEU A 1 340 ? -1.09 -6.363 -16.562 1 88.44 340 LEU A O 1
ATOM 2727 N N . ALA A 1 341 ? 0.518 -7.227 -15.258 1 89.12 341 ALA A N 1
ATOM 2728 C CA . ALA A 1 341 ? 0.512 -8.492 -15.984 1 89.12 341 ALA A CA 1
ATOM 2729 C C . ALA A 1 341 ? -0.715 -9.328 -15.625 1 89.12 341 ALA A C 1
ATOM 2731 O O . ALA A 1 341 ? -1.127 -10.203 -16.391 1 89.12 341 ALA A O 1
ATOM 2732 N N . THR A 1 342 ? -1.35 -9.008 -14.484 1 87.12 342 THR A N 1
ATOM 2733 C CA . THR A 1 342 ? -2.52 -9.719 -13.992 1 87.12 342 THR A CA 1
ATOM 2734 C C . THR A 1 342 ? -2.322 -11.227 -14.117 1 87.12 342 THR A C 1
ATOM 2736 O O . THR A 1 342 ? -3.062 -11.898 -14.844 1 87.12 342 THR A O 1
ATOM 2739 N N . ILE A 1 343 ? -1.435 -11.766 -13.406 1 84 343 ILE A N 1
ATOM 2740 C CA . ILE A 1 343 ? -1.017 -13.164 -13.492 1 84 343 ILE A CA 1
ATOM 2741 C C . ILE A 1 343 ? -2.146 -14.07 -13.008 1 84 343 ILE A C 1
ATOM 2743 O O . ILE A 1 343 ? -2.359 -15.156 -13.562 1 84 343 ILE A O 1
ATOM 2747 N N . VAL A 1 344 ? -2.879 -13.625 -12.023 1 83.56 344 VAL A N 1
ATOM 2748 C CA . VAL A 1 344 ? -4.027 -14.352 -11.492 1 83.56 344 VAL A CA 1
ATOM 2749 C C . VAL A 1 344 ? -5.312 -13.594 -11.812 1 83.56 344 VAL A C 1
ATOM 2751 O O . VAL A 1 344 ? -5.465 -12.43 -11.453 1 83.56 344 VAL A O 1
ATOM 2754 N N . ASN A 1 345 ? -6.207 -14.219 -12.445 1 86.44 345 ASN A N 1
ATOM 2755 C CA . ASN A 1 345 ? -7.418 -13.555 -12.914 1 86.44 345 ASN A CA 1
ATOM 2756 C C . ASN A 1 345 ? -8.555 -13.672 -11.898 1 86.44 345 ASN A C 1
ATOM 2758 O O . ASN A 1 345 ? -9.477 -12.859 -11.891 1 86.44 345 ASN A O 1
ATOM 2762 N N . GLY A 1 346 ? -8.492 -14.719 -11.18 1 88.88 346 GLY A N 1
ATOM 2763 C CA . GLY A 1 346 ? -9.57 -14.969 -10.234 1 88.88 346 GLY A CA 1
ATOM 2764 C C . GLY A 1 346 ? -9.391 -16.25 -9.453 1 88.88 346 GLY A C 1
ATOM 2765 O O . GLY A 1 346 ? -8.375 -16.938 -9.602 1 88.88 346 GLY A O 1
ATOM 2766 N N . V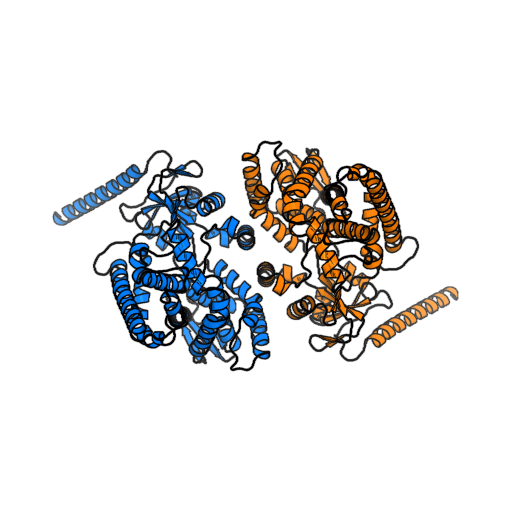AL A 1 347 ? -10.352 -16.484 -8.578 1 89.75 347 VAL A N 1
ATOM 2767 C CA . VAL A 1 347 ? -10.312 -17.688 -7.754 1 89.75 347 VAL A CA 1
ATOM 2768 C C . VAL A 1 347 ? -11.664 -18.406 -7.828 1 89.75 347 VAL A C 1
ATOM 2770 O O . VAL A 1 347 ? -12.68 -17.781 -8.164 1 89.75 347 VAL A O 1
ATOM 2773 N N . LEU A 1 348 ? -11.602 -19.656 -7.535 1 91.19 348 LEU A N 1
ATOM 2774 C CA . LEU A 1 348 ? -12.812 -20.469 -7.605 1 91.19 348 LEU A CA 1
ATOM 2775 C C . LEU A 1 348 ? -13.273 -20.875 -6.211 1 91.19 348 LEU A C 1
ATOM 2777 O O . LEU A 1 348 ? -12.453 -21.203 -5.348 1 91.19 348 LEU A O 1
ATOM 2781 N N . ARG A 1 349 ? -14.562 -20.75 -6.023 1 93.25 349 ARG A N 1
ATOM 2782 C CA . ARG A 1 349 ? -15.234 -21.25 -4.824 1 93.25 349 ARG A CA 1
ATOM 2783 C C . ARG A 1 349 ? -16.344 -22.234 -5.184 1 93.25 349 ARG A C 1
ATOM 2785 O O . ARG A 1 349 ? -16.703 -22.375 -6.355 1 93.25 349 ARG A O 1
ATOM 2792 N N . LYS A 1 350 ? -16.797 -22.953 -4.164 1 93.25 350 LYS A N 1
ATOM 2793 C CA . LYS A 1 350 ? -17.875 -23.922 -4.332 1 93.25 350 LYS A CA 1
ATOM 2794 C C . LYS A 1 350 ? -18.859 -23.859 -3.172 1 93.25 350 LYS A C 1
ATOM 2796 O O . LYS A 1 350 ? -18.453 -23.734 -2.014 1 93.25 350 LYS A O 1
ATOM 2801 N N . THR A 1 351 ? -20.094 -23.891 -3.5 1 94 351 THR A N 1
ATOM 2802 C CA . THR A 1 351 ? -21.125 -23.875 -2.467 1 94 351 THR A CA 1
ATOM 2803 C C . THR A 1 351 ? -21.297 -25.25 -1.842 1 94 351 THR A C 1
ATOM 2805 O O . THR A 1 351 ? -21.281 -26.266 -2.547 1 94 351 THR A O 1
ATOM 2808 N N . THR A 1 352 ? -21.453 -25.312 -0.553 1 93.06 352 THR A N 1
ATOM 2809 C CA . THR A 1 352 ? -21.688 -26.562 0.146 1 93.06 352 THR A CA 1
ATOM 2810 C C . THR A 1 352 ? -23.156 -26.734 0.511 1 93.06 352 THR A C 1
ATOM 2812 O O . THR A 1 352 ? -23.578 -27.797 0.966 1 93.06 352 THR A O 1
ATOM 2815 N N . GLU A 1 353 ? -23.844 -25.75 0.414 1 93.94 353 GLU A N 1
ATOM 2816 C CA . GLU A 1 353 ? -25.297 -25.703 0.604 1 93.94 353 GLU A CA 1
ATOM 2817 C C . GLU A 1 353 ? -25.938 -24.656 -0.292 1 93.94 353 GLU A C 1
ATOM 2819 O O . GLU A 1 353 ? -25.25 -23.828 -0.898 1 93.94 353 GLU A O 1
ATOM 2824 N N . GLU A 1 354 ? -27.219 -24.828 -0.383 1 92.62 354 GLU A N 1
ATOM 2825 C CA . GLU A 1 354 ? -27.922 -23.781 -1.114 1 92.62 354 GLU A CA 1
ATOM 2826 C C . GLU A 1 354 ? -27.781 -22.438 -0.417 1 92.62 354 GLU A C 1
ATOM 2828 O O . GLU A 1 354 ? -27.891 -22.344 0.807 1 92.62 354 GLU A O 1
ATOM 2833 N N . MET A 1 355 ? -27.422 -21.469 -1.25 1 92 355 MET A N 1
ATOM 2834 C CA . MET A 1 355 ? -27.188 -20.172 -0.635 1 92 355 MET A CA 1
ATOM 2835 C C . MET A 1 355 ? -27.75 -19.047 -1.509 1 92 355 MET A C 1
ATOM 2837 O O . MET A 1 355 ? -27.844 -19.203 -2.729 1 92 355 MET A O 1
ATOM 2841 N N . GLU A 1 356 ? -28.094 -17.984 -0.805 1 92.19 356 GLU A N 1
ATOM 2842 C CA . GLU A 1 356 ? -28.531 -16.781 -1.501 1 92.19 356 GLU A CA 1
ATOM 2843 C C . GLU A 1 356 ? -27.406 -15.758 -1.597 1 92.19 356 GLU A C 1
ATOM 2845 O O . GLU A 1 356 ? -26.828 -15.375 -0.582 1 92.19 356 GLU A O 1
ATOM 2850 N N . LEU A 1 357 ? -27.109 -15.43 -2.801 1 90.75 357 LEU A N 1
ATOM 2851 C CA . LEU A 1 357 ? -26.078 -14.43 -3.057 1 90.75 357 LEU A CA 1
ATOM 2852 C C . LEU A 1 357 ? -26.609 -13.328 -3.977 1 90.75 357 LEU A C 1
ATOM 2854 O O . LEU A 1 357 ? -26.953 -13.594 -5.129 1 90.75 357 LEU A O 1
ATOM 2858 N N . ASN A 1 358 ? -26.562 -12.102 -3.492 1 88.69 358 ASN A N 1
ATOM 2859 C CA . ASN A 1 358 ? -26.969 -10.938 -4.273 1 88.69 358 ASN A CA 1
ATOM 2860 C C . ASN A 1 358 ? -28.344 -11.148 -4.902 1 88.69 358 ASN A C 1
ATOM 2862 O O . ASN A 1 358 ? -28.547 -10.859 -6.082 1 88.69 358 ASN A O 1
ATOM 2866 N N . GLY A 1 359 ? -29.219 -11.797 -4.23 1 88.62 359 GLY A N 1
ATOM 2867 C CA . GLY A 1 359 ? -30.594 -11.977 -4.684 1 88.62 359 GLY A CA 1
ATOM 2868 C C . GLY A 1 359 ? -30.781 -13.234 -5.508 1 88.62 359 GLY A C 1
ATOM 2869 O O . GLY A 1 359 ? -31.891 -13.531 -5.945 1 88.62 359 GLY A O 1
ATOM 2870 N N . PHE A 1 360 ? -29.781 -13.961 -5.73 1 93.62 360 PHE A N 1
ATOM 2871 C CA . PHE A 1 360 ? -29.859 -15.195 -6.496 1 93.62 360 PHE A CA 1
ATOM 2872 C C . PHE A 1 360 ? -29.688 -16.406 -5.586 1 93.62 360 PHE A C 1
ATOM 2874 O O . PHE A 1 360 ? -28.984 -16.344 -4.578 1 93.62 360 PHE A O 1
ATOM 2881 N N . VAL A 1 361 ? -30.297 -17.453 -5.98 1 93.56 361 VAL A N 1
ATOM 2882 C CA . VAL A 1 361 ? -30.188 -18.703 -5.238 1 93.56 361 VAL A CA 1
ATOM 2883 C C . VAL A 1 361 ? -29.234 -19.656 -5.977 1 93.56 361 VAL A C 1
ATOM 2885 O O . VAL A 1 361 ? -29.547 -20.109 -7.078 1 93.56 361 VAL A O 1
ATOM 2888 N N . ILE A 1 362 ? -28.203 -19.906 -5.371 1 93.5 362 ILE A N 1
ATOM 2889 C CA . ILE A 1 362 ? -27.188 -20.781 -5.969 1 93.5 362 ILE A CA 1
ATOM 2890 C C . ILE A 1 362 ? -27.281 -22.172 -5.352 1 93.5 362 ILE A C 1
ATOM 2892 O O . ILE A 1 362 ? -27.172 -22.328 -4.133 1 93.5 362 ILE A O 1
ATOM 2896 N N . PRO A 1 363 ? -27.406 -23.156 -6.102 1 92.25 363 PRO A N 1
ATOM 2897 C CA . PRO A 1 363 ? -27.547 -24.516 -5.574 1 92.25 363 PRO A CA 1
ATOM 2898 C C . PRO A 1 363 ? -26.25 -25.047 -4.965 1 92.25 363 PRO A C 1
ATOM 2900 O O . PRO A 1 363 ? -25.172 -24.516 -5.242 1 92.25 363 PRO A O 1
ATOM 2903 N N . LYS A 1 364 ? -26.453 -26.094 -4.191 1 92.5 364 LYS A N 1
ATOM 2904 C CA . LYS A 1 364 ? -25.312 -26.797 -3.633 1 92.5 364 LYS A CA 1
ATOM 2905 C C . LYS A 1 364 ? -24.453 -27.406 -4.738 1 92.5 364 LYS A C 1
ATOM 2907 O O . LYS A 1 364 ? -24.969 -27.969 -5.699 1 92.5 364 LYS A O 1
ATOM 2912 N N . GLY A 1 365 ? -23.172 -27.188 -4.594 1 90.69 365 GLY A N 1
ATOM 2913 C CA . GLY A 1 365 ? -22.25 -27.875 -5.484 1 90.69 365 GLY A CA 1
ATOM 2914 C C . GLY A 1 365 ? -21.812 -27.016 -6.664 1 90.69 365 GLY A C 1
ATOM 2915 O O . GLY A 1 365 ? -20.891 -27.359 -7.387 1 90.69 365 GLY A O 1
ATOM 2916 N N . TRP A 1 366 ? -22.453 -25.859 -6.824 1 91.94 366 TRP A N 1
ATOM 2917 C CA . TRP A 1 366 ? -22.078 -24.953 -7.914 1 91.94 366 TRP A CA 1
ATOM 2918 C C . TRP A 1 366 ? -20.766 -24.25 -7.602 1 91.94 366 TRP A C 1
ATOM 2920 O O . TRP A 1 366 ? -20.484 -23.938 -6.445 1 91.94 366 TRP A O 1
ATOM 2930 N N . ARG A 1 367 ? -20.062 -24.047 -8.688 1 93.44 367 ARG A N 1
ATOM 2931 C CA . ARG A 1 367 ? -18.828 -23.266 -8.539 1 93.44 367 ARG A CA 1
ATOM 2932 C C . ARG A 1 367 ? -19.109 -21.781 -8.695 1 93.44 367 ARG A C 1
ATOM 2934 O O . ARG A 1 367 ? -20.078 -21.391 -9.344 1 93.44 367 ARG A O 1
ATOM 2941 N N . ILE A 1 368 ? -18.312 -21.047 -8.055 1 94.69 368 ILE A N 1
ATOM 2942 C CA . ILE A 1 368 ? -18.344 -19.594 -8.203 1 94.69 368 ILE A CA 1
ATOM 2943 C C . ILE A 1 368 ? -16.969 -19.109 -8.648 1 94.69 368 ILE A C 1
ATOM 2945 O O . ILE A 1 368 ? -15.969 -19.312 -7.945 1 94.69 368 ILE A O 1
ATOM 2949 N N . TYR A 1 369 ? -16.922 -18.562 -9.836 1 94.31 369 TYR A N 1
ATOM 2950 C CA . TYR A 1 369 ? -15.695 -17.938 -10.32 1 94.31 369 TYR A CA 1
ATOM 2951 C C . TYR A 1 369 ? -15.656 -16.469 -9.906 1 94.31 369 TYR A C 1
ATOM 2953 O O . TYR A 1 369 ? -16.312 -15.625 -10.508 1 94.31 369 TYR A O 1
ATOM 2961 N N . VAL A 1 370 ? -14.852 -16.203 -8.883 1 93.38 370 VAL A N 1
ATOM 2962 C CA . VAL A 1 370 ? -14.648 -14.844 -8.414 1 93.38 370 VAL A CA 1
ATOM 2963 C C . VAL A 1 370 ? -13.625 -14.141 -9.305 1 93.38 370 VAL A C 1
ATOM 2965 O O . VAL A 1 370 ? -12.414 -14.266 -9.086 1 93.38 370 VAL A O 1
ATOM 2968 N N . TYR A 1 371 ? -14.141 -13.391 -10.188 1 92 371 TYR A N 1
ATOM 2969 C CA . TYR A 1 371 ? -13.297 -12.742 -11.188 1 92 371 TYR A CA 1
ATOM 2970 C C . TYR A 1 371 ? -12.805 -11.391 -10.68 1 92 371 TYR A C 1
ATOM 2972 O O . TYR A 1 371 ? -13.594 -10.461 -10.492 1 92 371 TYR A O 1
ATOM 2980 N N . THR A 1 372 ? -11.453 -11.219 -10.477 1 88 372 THR A N 1
ATOM 2981 C CA . THR A 1 372 ? -10.914 -10.023 -9.836 1 88 372 THR A CA 1
ATOM 2982 C C . THR A 1 372 ? -9.953 -9.305 -10.773 1 88 372 THR A C 1
ATOM 2984 O O . THR A 1 372 ? -9.281 -8.352 -10.375 1 88 372 THR A O 1
ATOM 2987 N N . ARG A 1 373 ? -9.859 -9.648 -11.953 1 86.31 373 ARG A N 1
ATOM 2988 C CA . ARG A 1 373 ? -8.906 -9.086 -12.906 1 86.31 373 ARG A CA 1
ATOM 2989 C C . ARG A 1 373 ? -9.109 -7.582 -13.062 1 86.31 373 ARG A C 1
ATOM 2991 O O . ARG A 1 373 ? -8.141 -6.82 -13.094 1 86.31 373 ARG A O 1
ATOM 2998 N N . GLU A 1 374 ? -10.336 -7.16 -13.109 1 80.5 374 GLU A N 1
ATOM 2999 C CA . GLU A 1 374 ? -10.648 -5.762 -13.383 1 80.5 374 GLU A CA 1
ATOM 3000 C C . GLU A 1 374 ? -10.227 -4.863 -12.219 1 80.5 374 GLU A C 1
ATOM 3002 O O . GLU A 1 374 ? -10.008 -3.666 -12.406 1 80.5 374 GLU A O 1
ATOM 3007 N N . ILE A 1 375 ? -10.102 -5.43 -11.094 1 82.75 375 ILE A N 1
ATOM 3008 C CA . ILE A 1 375 ? -9.711 -4.668 -9.914 1 82.75 375 ILE A CA 1
ATOM 3009 C C . ILE A 1 375 ? -8.297 -4.121 -10.094 1 82.75 375 ILE A C 1
ATOM 3011 O O . ILE A 1 375 ? -7.984 -3.02 -9.641 1 82.75 375 ILE A O 1
ATOM 3015 N N . ASN A 1 376 ? -7.492 -4.855 -10.82 1 82.19 376 ASN A N 1
ATOM 3016 C CA . ASN A 1 376 ? -6.098 -4.477 -11.031 1 82.19 376 ASN A CA 1
ATOM 3017 C C . ASN A 1 376 ? -5.984 -3.199 -11.859 1 82.19 376 ASN A C 1
ATOM 3019 O O . ASN A 1 376 ? -4.969 -2.506 -11.805 1 82.19 376 ASN A O 1
ATOM 3023 N N . TYR A 1 377 ? -7.109 -2.912 -12.547 1 80.5 377 TYR A N 1
ATOM 3024 C CA . TYR A 1 377 ? -7.023 -1.768 -13.445 1 80.5 377 TYR A CA 1
ATOM 3025 C C . TYR A 1 377 ? -7.738 -0.558 -12.859 1 80.5 377 TYR A C 1
ATOM 3027 O O . TYR A 1 377 ? -7.707 0.532 -13.438 1 80.5 377 TYR A O 1
ATOM 3035 N N . ASP A 1 378 ? -8.375 -0.799 -11.758 1 82.12 378 ASP A N 1
ATOM 3036 C CA . ASP A 1 378 ? -8.938 0.307 -10.992 1 82.12 378 ASP A CA 1
ATOM 3037 C C . ASP A 1 378 ? -7.977 0.769 -9.906 1 82.12 378 ASP A C 1
ATOM 3039 O O . ASP A 1 378 ? -7.781 0.071 -8.906 1 82.12 378 ASP A O 1
ATOM 3043 N N . PRO A 1 379 ? -7.473 1.969 -10.07 1 82 379 PRO A N 1
ATOM 3044 C CA . PRO A 1 379 ? -6.422 2.41 -9.148 1 82 379 PRO A CA 1
ATOM 3045 C C . PRO A 1 379 ? -6.91 2.516 -7.703 1 82 379 PRO A C 1
ATOM 3047 O O . PRO A 1 379 ? -6.152 2.252 -6.77 1 82 379 PRO A O 1
ATOM 3050 N N . PHE A 1 380 ? -8.164 2.83 -7.484 1 85.12 380 PHE A N 1
ATOM 3051 C CA . PHE A 1 380 ? -8.68 2.984 -6.129 1 85.12 380 PHE A CA 1
ATOM 3052 C C . PHE A 1 380 ? -8.906 1.626 -5.477 1 85.12 380 PHE A C 1
ATOM 3054 O O . PHE A 1 380 ? -8.57 1.434 -4.305 1 85.12 380 PHE A O 1
ATOM 3061 N N . LEU A 1 381 ? -9.43 0.792 -6.293 1 84.31 381 LEU A N 1
ATOM 3062 C CA . LEU A 1 381 ? -9.664 -0.541 -5.746 1 84.31 381 LEU A CA 1
ATOM 3063 C C . LEU A 1 381 ? -8.352 -1.265 -5.488 1 84.31 381 LEU A C 1
ATOM 3065 O O . LEU A 1 381 ? -8.203 -1.966 -4.484 1 84.31 381 LEU A O 1
ATOM 3069 N N . TYR A 1 382 ? -7.449 -1.003 -6.348 1 86 382 TYR A N 1
ATOM 3070 C CA . TYR A 1 382 ? -6.125 -1.589 -6.152 1 86 382 TYR A CA 1
ATOM 3071 C C . TYR A 1 382 ? -5.469 -1.045 -4.891 1 86 382 TYR A C 1
ATOM 3073 O O . TYR A 1 382 ? -4.918 -1.807 -4.09 1 86 382 TYR A O 1
ATOM 3081 N N . LEU A 1 383 ? -5.551 0.162 -4.746 1 87.5 383 LEU A N 1
ATOM 3082 C CA . LEU A 1 383 ? -4.977 0.79 -3.559 1 87.5 383 LEU A CA 1
ATOM 3083 C C . LEU A 1 383 ? -5.66 0.282 -2.293 1 87.5 383 LEU A C 1
ATOM 3085 O O . LEU A 1 383 ? -5.004 0.075 -1.27 1 87.5 383 LEU A O 1
ATOM 3089 N N . ALA A 1 384 ? -6.887 0.068 -2.359 1 88.44 384 ALA A N 1
ATOM 3090 C CA . ALA A 1 384 ? -7.633 -0.443 -1.214 1 88.44 384 ALA A CA 1
ATOM 3091 C C . ALA A 1 384 ? -7.133 -1.824 -0.802 1 88.44 384 ALA A C 1
ATOM 3093 O O . ALA A 1 384 ? -6.996 -2.111 0.389 1 88.44 384 ALA A O 1
ATOM 3094 N N . ILE A 1 385 ? -6.828 -2.58 -1.764 1 85.12 385 ILE A N 1
ATOM 3095 C CA . ILE A 1 385 ? -6.348 -3.932 -1.504 1 85.12 385 ILE A CA 1
ATOM 3096 C C . ILE A 1 385 ? -4.957 -3.873 -0.881 1 85.12 385 ILE A C 1
ATOM 3098 O O . ILE A 1 385 ? -4.656 -4.613 0.058 1 85.12 385 ILE A O 1
ATOM 3102 N N . ILE A 1 386 ? -4.211 -2.986 -1.367 1 86.69 386 ILE A N 1
ATOM 3103 C CA . ILE A 1 386 ? -2.848 -2.848 -0.866 1 86.69 386 ILE A CA 1
ATOM 3104 C C . ILE A 1 386 ? -2.877 -2.346 0.576 1 86.69 386 ILE A C 1
ATOM 3106 O O . ILE A 1 386 ? -2.109 -2.816 1.419 1 86.69 386 ILE A O 1
ATOM 3110 N N . LEU A 1 387 ? -3.783 -1.489 0.82 1 87.38 387 LEU A N 1
ATOM 3111 C CA . LEU A 1 387 ? -3.848 -0.849 2.131 1 87.38 387 LEU A CA 1
ATOM 3112 C C . LEU A 1 387 ? -4.488 -1.776 3.156 1 87.38 387 LEU A C 1
ATOM 3114 O O . LEU A 1 387 ? -4.117 -1.756 4.332 1 87.38 387 LEU A O 1
ATOM 3118 N N . GLN A 1 388 ? -5.457 -2.566 2.689 1 86.69 388 GLN A N 1
ATOM 3119 C CA . GLN A 1 388 ? -6.18 -3.449 3.6 1 86.69 388 GLN A CA 1
ATOM 3120 C C . GLN A 1 388 ? -6.391 -4.828 2.979 1 86.69 388 GLN A C 1
ATOM 3122 O O . GLN A 1 388 ? -7.531 -5.246 2.756 1 86.69 388 GLN A O 1
ATOM 3127 N N . PRO A 1 389 ? -5.371 -5.539 2.893 1 81.12 389 PRO A N 1
ATOM 3128 C CA . PRO A 1 389 ? -5.457 -6.824 2.191 1 81.12 389 PRO A CA 1
ATOM 3129 C C . PRO A 1 389 ? -6.359 -7.828 2.908 1 81.12 389 PRO A C 1
ATOM 3131 O O . PRO A 1 389 ? -7.113 -8.555 2.26 1 81.12 389 PRO A O 1
ATOM 3134 N N . MET A 1 390 ? -6.383 -7.871 4.219 1 78.06 390 MET A N 1
ATOM 3135 C CA . MET A 1 390 ? -7.188 -8.836 4.969 1 78.06 390 MET A CA 1
ATOM 3136 C C . MET A 1 390 ? -8.672 -8.539 4.809 1 78.06 390 MET A C 1
ATOM 3138 O O . MET A 1 390 ? -9.484 -9.461 4.672 1 78.06 390 MET A O 1
ATOM 3142 N N . GLU A 1 391 ? -8.891 -7.293 4.754 1 77.06 391 GLU A N 1
ATOM 3143 C CA . GLU A 1 391 ? -10.289 -6.887 4.656 1 77.06 391 GLU A CA 1
ATOM 3144 C C . GLU A 1 391 ? -10.805 -7.027 3.229 1 77.06 391 GLU A C 1
ATOM 3146 O O . GLU A 1 391 ? -12.016 -7.152 3.01 1 77.06 391 GLU A O 1
ATOM 3151 N N . MET A 1 392 ? -9.836 -7.066 2.365 1 75.56 392 MET A N 1
ATOM 3152 C CA . MET A 1 392 ? -10.266 -7.035 0.97 1 75.56 392 MET A CA 1
ATOM 3153 C C . MET A 1 392 ? -10.133 -8.414 0.331 1 75.56 392 MET A C 1
ATOM 3155 O O . MET A 1 392 ? -10.891 -8.758 -0.58 1 75.56 392 MET A O 1
ATOM 3159 N N . ALA A 1 393 ? -9.117 -9.195 0.795 1 73.62 393 ALA A N 1
ATOM 3160 C CA . ALA A 1 393 ? -8.828 -10.438 0.079 1 73.62 393 ALA A CA 1
ATOM 3161 C C . ALA A 1 393 ? -9.039 -11.648 0.979 1 73.62 393 ALA A C 1
ATOM 3163 O O . ALA A 1 393 ? -8.938 -12.789 0.525 1 73.62 393 ALA A O 1
ATOM 3164 N N . GLY A 1 394 ? -9.359 -11.484 2.232 1 77.25 394 GLY A N 1
ATOM 3165 C CA . GLY A 1 394 ? -9.75 -12.586 3.1 1 77.25 394 GLY A CA 1
ATOM 3166 C C . GLY A 1 394 ? -8.562 -13.305 3.711 1 77.25 394 GLY A C 1
ATOM 3167 O O . GLY A 1 394 ? -7.449 -12.773 3.734 1 77.25 394 GLY A O 1
ATOM 3168 N N . THR A 1 395 ? -8.852 -14.539 4.215 1 74.44 395 THR A N 1
ATOM 3169 C CA . THR A 1 395 ? -7.887 -15.25 5.047 1 74.44 395 THR A CA 1
ATOM 3170 C C . THR A 1 395 ? -6.934 -16.078 4.188 1 74.44 395 THR A C 1
ATOM 3172 O O . THR A 1 395 ? -5.879 -16.5 4.656 1 74.44 395 THR A O 1
ATOM 3175 N N . ARG A 1 396 ? -7.238 -16.344 2.982 1 80.62 396 ARG A N 1
ATOM 3176 C CA . ARG A 1 396 ? -6.414 -17.219 2.15 1 80.62 396 ARG A CA 1
ATOM 3177 C C . ARG A 1 396 ? -5.395 -16.406 1.354 1 80.62 396 ARG A C 1
ATOM 3179 O O . ARG A 1 396 ? -5.219 -16.625 0.154 1 80.62 396 ARG A O 1
ATOM 3186 N N . GLN A 1 397 ? -4.828 -15.539 2.104 1 84.94 397 GLN A N 1
ATOM 3187 C CA . GLN A 1 397 ? -3.756 -14.773 1.473 1 84.94 397 GLN A CA 1
ATOM 3188 C C . GLN A 1 397 ? -2.553 -15.664 1.166 1 84.94 397 GLN A C 1
ATOM 3190 O O . GLN A 1 397 ? -2.285 -16.625 1.889 1 84.94 397 GLN A O 1
ATOM 3195 N N . CYS A 1 398 ? -1.85 -15.273 0.216 1 87.12 398 CYS A N 1
ATOM 3196 C CA . CYS A 1 398 ? -0.711 -16.062 -0.238 1 87.12 398 CYS A CA 1
ATOM 3197 C C . CYS A 1 398 ? 0.365 -16.141 0.838 1 87.12 398 CYS A C 1
ATOM 3199 O O . CYS A 1 398 ? 0.958 -15.117 1.201 1 87.12 398 CYS A O 1
ATOM 3201 N N . PRO A 1 399 ? 0.66 -17.344 1.313 1 89.19 399 PRO A N 1
ATOM 3202 C CA . PRO A 1 399 ? 1.723 -17.469 2.312 1 89.19 399 PRO A CA 1
ATOM 3203 C C . PRO A 1 399 ? 3.117 -17.266 1.723 1 89.19 399 PRO A C 1
ATOM 3205 O O . PRO A 1 399 ? 4.039 -16.859 2.436 1 89.19 399 PRO A O 1
ATOM 3208 N N . GLY A 1 400 ? 3.303 -17.547 0.484 1 92.69 400 GLY A N 1
ATOM 3209 C CA . GLY A 1 400 ? 4.613 -17.516 -0.148 1 92.69 400 GLY A CA 1
ATOM 3210 C C . GLY A 1 400 ? 4.957 -16.172 -0.737 1 92.69 400 GLY A C 1
ATOM 3211 O O . GLY A 1 400 ? 5.914 -16.047 -1.505 1 92.69 400 GLY A O 1
ATOM 3212 N N . LYS A 1 401 ? 4.258 -15.148 -0.412 1 92.69 401 LYS A N 1
ATOM 3213 C CA . LYS A 1 401 ? 4.43 -13.828 -1 1 92.69 401 LYS A CA 1
ATOM 3214 C C . LYS A 1 401 ? 5.844 -13.297 -0.761 1 92.69 401 LYS A C 1
ATOM 3216 O O . LYS A 1 401 ? 6.527 -12.891 -1.702 1 92.69 401 LYS A O 1
ATOM 3221 N N . GLU A 1 402 ? 6.324 -13.352 0.471 1 93.88 402 GLU A N 1
ATOM 3222 C CA . GLU A 1 402 ? 7.629 -12.789 0.816 1 93.88 402 GLU A CA 1
ATOM 3223 C C . GLU A 1 402 ? 8.758 -13.594 0.179 1 93.88 402 GLU A C 1
ATOM 3225 O O . GLU A 1 402 ? 9.781 -13.031 -0.219 1 93.88 402 GLU A O 1
ATOM 3230 N N . LEU A 1 403 ? 8.562 -14.898 0.118 1 96.06 403 LEU A N 1
ATOM 3231 C CA . LEU A 1 403 ? 9.555 -15.734 -0.552 1 96.06 403 LEU A CA 1
ATOM 3232 C C . LEU A 1 403 ? 9.625 -15.406 -2.039 1 96.06 403 LEU A C 1
ATOM 3234 O O . LEU A 1 403 ? 10.719 -15.328 -2.611 1 96.06 403 LEU A O 1
ATOM 3238 N N . GLY A 1 404 ? 8.453 -15.258 -2.676 1 96.75 404 GLY A N 1
ATOM 3239 C CA . GLY A 1 404 ? 8.414 -14.875 -4.078 1 96.75 404 GLY A CA 1
ATOM 3240 C C . GLY A 1 404 ? 9.109 -13.555 -4.348 1 96.75 404 GLY A C 1
ATOM 3241 O O . GLY A 1 404 ? 9.852 -13.43 -5.328 1 96.75 404 GLY A O 1
ATOM 3242 N N . ILE A 1 405 ? 8.875 -12.633 -3.465 1 96.69 405 ILE A N 1
ATOM 3243 C CA . ILE A 1 405 ? 9.5 -11.32 -3.602 1 96.69 405 ILE A CA 1
ATOM 3244 C C . ILE A 1 405 ? 11.016 -11.445 -3.477 1 96.69 405 ILE A C 1
ATOM 3246 O O . ILE A 1 405 ? 11.766 -10.828 -4.242 1 96.69 405 ILE A O 1
ATOM 3250 N N . ALA A 1 406 ? 11.461 -12.234 -2.529 1 97.38 406 ALA A N 1
ATOM 3251 C CA . ALA A 1 406 ? 12.891 -12.445 -2.336 1 97.38 406 ALA A CA 1
ATOM 3252 C C . ALA A 1 406 ? 13.531 -13.047 -3.586 1 97.38 406 ALA A C 1
ATOM 3254 O O . ALA A 1 406 ? 14.609 -12.633 -4 1 97.38 406 ALA A O 1
ATOM 3255 N N . GLU A 1 407 ? 12.828 -13.977 -4.156 1 97.88 407 GLU A N 1
ATOM 3256 C CA . GLU A 1 407 ? 13.344 -14.656 -5.34 1 97.88 407 GLU A CA 1
ATOM 3257 C C . GLU A 1 407 ? 13.43 -13.695 -6.527 1 97.88 407 GLU A C 1
ATOM 3259 O O . GLU A 1 407 ? 14.469 -13.625 -7.195 1 97.88 407 GLU A O 1
ATOM 3264 N N . ILE A 1 408 ? 12.414 -13.016 -6.758 1 98.44 408 ILE A N 1
ATOM 3265 C CA . ILE A 1 408 ? 12.367 -12.117 -7.906 1 98.44 408 ILE A CA 1
ATOM 3266 C C . ILE A 1 408 ? 13.352 -10.961 -7.691 1 98.44 408 ILE A C 1
ATOM 3268 O O . ILE A 1 408 ? 14.031 -10.531 -8.633 1 98.44 408 ILE A O 1
ATOM 3272 N N . SER A 1 409 ? 13.43 -10.438 -6.48 1 98.5 409 SER A N 1
ATOM 3273 C CA . SER A 1 409 ? 14.344 -9.352 -6.168 1 98.5 409 SER A CA 1
ATOM 3274 C C . SER A 1 409 ? 15.797 -9.766 -6.391 1 98.5 409 SER A C 1
ATOM 3276 O O . SER A 1 409 ? 16.594 -8.984 -6.918 1 98.5 409 SER A O 1
ATOM 3278 N N . THR A 1 410 ? 16.125 -10.961 -5.926 1 98.25 410 THR A N 1
ATOM 3279 C CA . THR A 1 410 ? 17.484 -11.461 -6.098 1 98.25 410 THR A CA 1
ATOM 3280 C C . THR A 1 410 ? 17.812 -11.648 -7.578 1 98.25 410 THR A C 1
ATOM 3282 O O . THR A 1 410 ? 18.906 -11.305 -8.023 1 98.25 410 THR A O 1
ATOM 3285 N N . PHE A 1 411 ? 16.906 -12.156 -8.367 1 98.56 411 PHE A N 1
ATOM 3286 C CA . PHE A 1 411 ? 17.062 -12.281 -9.812 1 98.56 411 PHE A CA 1
ATOM 3287 C C . PHE A 1 411 ? 17.344 -10.93 -10.445 1 98.56 411 PHE A C 1
ATOM 3289 O O . PHE A 1 411 ? 18.297 -10.773 -11.203 1 98.56 411 PHE A O 1
ATOM 3296 N N . LEU A 1 412 ? 16.5 -9.977 -10.062 1 98.56 412 LEU A N 1
ATOM 3297 C CA . LEU A 1 412 ? 16.625 -8.641 -10.641 1 98.56 412 LEU A CA 1
ATOM 3298 C C . LEU A 1 412 ? 17.953 -8 -10.242 1 98.56 412 LEU A C 1
ATOM 3300 O O . LEU A 1 412 ? 18.562 -7.285 -11.039 1 98.56 412 LEU A O 1
ATOM 3304 N N . HIS A 1 413 ? 18.344 -8.242 -8.992 1 98 413 HIS A N 1
ATOM 3305 C CA . HIS A 1 413 ? 19.609 -7.68 -8.531 1 98 413 HIS A CA 1
ATOM 3306 C C . HIS A 1 413 ? 20.766 -8.086 -9.445 1 98 413 HIS A C 1
ATOM 3308 O O . HIS A 1 413 ? 21.484 -7.223 -9.961 1 98 413 HIS A O 1
ATOM 3314 N N . TYR A 1 414 ? 20.891 -9.328 -9.695 1 97.44 414 TYR A N 1
ATOM 3315 C CA . TYR A 1 414 ? 22.016 -9.812 -10.484 1 97.44 414 TYR A CA 1
ATOM 3316 C C . TYR A 1 414 ? 21.797 -9.531 -11.969 1 97.44 414 TYR A C 1
ATOM 3318 O O . TYR A 1 414 ? 22.75 -9.234 -12.688 1 97.44 414 TYR A O 1
ATOM 3326 N N . PHE A 1 415 ? 20.594 -9.578 -12.422 1 98.12 415 PHE A N 1
ATOM 3327 C CA . PHE A 1 415 ? 20.312 -9.367 -13.836 1 98.12 415 PHE A CA 1
ATOM 3328 C C . PHE A 1 415 ? 20.609 -7.922 -14.234 1 98.12 415 PHE A C 1
ATOM 3330 O O . PHE A 1 415 ? 21.281 -7.676 -15.234 1 98.12 415 PHE A O 1
ATOM 3337 N N . VAL A 1 416 ? 20.188 -6.941 -13.445 1 97.56 416 VAL A N 1
ATOM 3338 C CA . VAL A 1 416 ? 20.25 -5.539 -13.844 1 97.56 416 VAL A CA 1
ATOM 3339 C C . VAL A 1 416 ? 21.656 -5.004 -13.594 1 97.56 416 VAL A C 1
ATOM 3341 O O . VAL A 1 416 ? 22.094 -4.039 -14.234 1 97.56 416 VAL A O 1
ATOM 3344 N N . THR A 1 417 ? 22.359 -5.602 -12.602 1 96.44 417 THR A N 1
ATOM 3345 C CA . THR A 1 417 ? 23.703 -5.113 -12.305 1 96.44 417 THR A CA 1
ATOM 3346 C C . THR A 1 417 ? 24.719 -5.727 -13.258 1 96.44 417 THR A C 1
ATOM 3348 O O . THR A 1 417 ? 25.797 -5.164 -13.469 1 96.44 417 THR A O 1
ATOM 3351 N N . ARG A 1 418 ? 24.406 -6.836 -13.93 1 95.81 418 ARG A N 1
ATOM 3352 C CA . ARG A 1 418 ? 25.359 -7.535 -14.781 1 95.81 418 ARG A CA 1
ATOM 3353 C C . ARG A 1 418 ? 25.062 -7.289 -16.25 1 95.81 418 ARG A C 1
ATOM 3355 O O . ARG A 1 418 ? 25.969 -7.344 -17.094 1 95.81 418 ARG A O 1
ATOM 3362 N N . TYR A 1 419 ? 23.797 -7.02 -16.547 1 97.62 419 TYR A N 1
ATOM 3363 C CA . TYR A 1 419 ? 23.469 -7.098 -17.969 1 97.62 419 TYR A CA 1
ATOM 3364 C C . TYR A 1 419 ? 22.625 -5.898 -18.391 1 97.62 419 TYR A C 1
ATOM 3366 O O . TYR A 1 419 ? 22.016 -5.234 -17.562 1 97.62 419 TYR A O 1
ATOM 3374 N N . ARG A 1 420 ? 22.719 -5.574 -19.625 1 97.19 420 ARG A N 1
ATOM 3375 C CA . ARG A 1 420 ? 21.766 -4.789 -20.406 1 97.19 420 ARG A CA 1
ATOM 3376 C C . ARG A 1 420 ? 21.062 -5.648 -21.453 1 97.19 420 ARG A C 1
ATOM 3378 O O . ARG A 1 420 ? 21.547 -6.73 -21.797 1 97.19 420 ARG A O 1
ATOM 3385 N N . TRP A 1 421 ? 19.875 -5.246 -21.828 1 97.31 421 TRP A N 1
ATOM 3386 C CA . TRP A 1 421 ? 19.172 -6.113 -22.766 1 97.31 421 TRP A CA 1
ATOM 3387 C C . TRP A 1 421 ? 18.297 -5.297 -23.703 1 97.31 421 TRP A C 1
ATOM 3389 O O . TRP A 1 421 ? 17.969 -4.145 -23.422 1 97.31 421 TRP A O 1
ATOM 3399 N N . GLU A 1 422 ? 18.062 -5.895 -24.859 1 95.5 422 GLU A N 1
ATOM 3400 C CA . GLU A 1 422 ? 17.156 -5.363 -25.875 1 95.5 422 GLU A CA 1
ATOM 3401 C C . GLU A 1 422 ? 16.219 -6.445 -26.391 1 95.5 422 GLU A C 1
ATOM 3403 O O . GLU A 1 422 ? 16.625 -7.594 -26.578 1 95.5 422 GLU A O 1
ATOM 3408 N N . GLU A 1 423 ? 15.008 -6.051 -26.516 1 93.44 423 GLU A N 1
ATOM 3409 C CA . GLU A 1 423 ? 14.039 -7.008 -27.047 1 93.44 423 GLU A CA 1
ATOM 3410 C C . GLU A 1 423 ? 14.305 -7.293 -28.516 1 93.44 423 GLU A C 1
ATOM 3412 O O . GLU A 1 423 ? 14.625 -6.387 -29.281 1 93.44 423 GLU A O 1
ATOM 3417 N N . VAL A 1 424 ? 14.125 -8.539 -28.891 1 91.62 424 VAL A N 1
ATOM 3418 C CA . VAL A 1 424 ? 14.344 -8.961 -30.266 1 91.62 424 VAL A CA 1
ATOM 3419 C C . VAL A 1 424 ? 13.039 -9.492 -30.859 1 91.62 424 VAL A C 1
ATOM 3421 O O . VAL A 1 424 ? 12.383 -10.344 -30.266 1 91.62 424 VAL A O 1
ATOM 3424 N N . GLY A 1 425 ? 12.578 -9.055 -32.188 1 80.56 425 GLY A N 1
ATOM 3425 C CA . GLY A 1 425 ? 11.523 -9.656 -33 1 80.56 425 GLY A CA 1
ATOM 3426 C C . GLY A 1 425 ? 10.141 -9.148 -32.625 1 80.56 425 GLY A C 1
ATOM 3427 O O . GLY A 1 425 ? 9.195 -9.289 -33.406 1 80.56 425 GLY A O 1
ATOM 3428 N N . GLY A 1 426 ? 9.867 -8.438 -31.469 1 73.44 426 GLY A N 1
ATOM 3429 C CA . GLY A 1 426 ? 8.531 -7.977 -31.125 1 73.44 426 GLY A CA 1
ATOM 3430 C C . GLY A 1 426 ? 7.57 -9.109 -30.812 1 73.44 426 GLY A C 1
ATOM 3431 O O . GLY A 1 426 ? 6.453 -9.148 -31.344 1 73.44 426 GLY A O 1
ATOM 3432 N N . ASP A 1 427 ? 7.746 -9.969 -30 1 74.69 427 ASP A N 1
ATOM 3433 C CA . ASP A 1 427 ? 6.957 -11.156 -29.703 1 74.69 427 ASP A CA 1
ATOM 3434 C C . ASP A 1 427 ? 5.637 -10.781 -29.031 1 74.69 427 ASP A C 1
ATOM 3436 O O . ASP A 1 427 ? 5.586 -9.844 -28.234 1 74.69 427 ASP A O 1
ATOM 3440 N N . ALA A 1 428 ? 4.684 -11.461 -29.5 1 79.88 428 ALA A N 1
ATOM 3441 C CA . ALA A 1 428 ? 3.34 -11.234 -28.984 1 79.88 428 ALA A CA 1
ATOM 3442 C C . ALA A 1 428 ? 3.184 -11.828 -27.594 1 79.88 428 ALA A C 1
ATOM 3444 O O . ALA A 1 428 ? 3.752 -12.883 -27.297 1 79.88 428 ALA A O 1
ATOM 3445 N N . LEU A 1 429 ? 2.557 -11.086 -26.703 1 84.94 429 LEU A N 1
ATOM 3446 C CA . LEU A 1 429 ? 2.268 -11.562 -25.359 1 84.94 429 LEU A CA 1
ATOM 3447 C C . LEU A 1 429 ? 0.78 -11.852 -25.188 1 84.94 429 LEU A C 1
ATOM 3449 O O . LEU A 1 429 ? -0.063 -11.086 -25.672 1 84.94 429 LEU A O 1
ATOM 3453 N N . MET A 1 430 ? 0.597 -13.078 -24.719 1 76.94 430 MET A N 1
ATOM 3454 C CA . MET A 1 430 ? -0.765 -13.43 -24.328 1 76.94 430 MET A CA 1
ATOM 3455 C C . MET A 1 430 ? -0.97 -13.234 -22.828 1 76.94 430 MET A C 1
ATOM 3457 O O . MET A 1 430 ? -0.069 -13.508 -22.031 1 76.94 430 MET A O 1
ATOM 3461 N N . LYS A 1 431 ? -2.201 -12.773 -22.516 1 75.75 431 LYS A N 1
ATOM 3462 C CA . LYS A 1 431 ? -2.43 -12.461 -21.109 1 75.75 431 LYS A CA 1
ATOM 3463 C C . LYS A 1 431 ? -3.49 -13.375 -20.5 1 75.75 431 LYS A C 1
ATOM 3465 O O . LYS A 1 431 ? -3.768 -13.297 -19.297 1 75.75 431 LYS A O 1
ATOM 3470 N N . PHE A 1 432 ? -4.059 -14.219 -21.359 1 77.19 432 PHE A N 1
ATOM 3471 C CA . PHE A 1 432 ? -5.098 -15.133 -20.891 1 77.19 432 PHE A CA 1
ATOM 3472 C C . PHE A 1 432 ? -5.035 -16.453 -21.656 1 77.19 432 PHE A C 1
ATOM 3474 O O . PHE A 1 432 ? -4.789 -16.469 -22.859 1 77.19 432 PHE A O 1
ATOM 3481 N N . PRO A 1 433 ? -5.273 -17.547 -20.891 1 77.25 433 PRO A N 1
ATOM 3482 C CA . PRO A 1 433 ? -5.555 -17.734 -19.469 1 77.25 433 PRO A CA 1
ATOM 3483 C C . PRO A 1 433 ? -4.328 -17.516 -18.578 1 77.25 433 PRO A C 1
ATOM 3485 O O . PRO A 1 433 ? -4.457 -17.344 -17.375 1 77.25 433 PRO A O 1
ATOM 3488 N N . ARG A 1 434 ? -3.16 -17.656 -19.25 1 78.12 434 ARG A N 1
ATOM 3489 C CA . ARG A 1 434 ? -1.896 -17.375 -18.562 1 78.12 434 ARG A CA 1
ATOM 3490 C C . ARG A 1 434 ? -1.079 -16.344 -19.344 1 78.12 434 ARG A C 1
ATOM 3492 O O . ARG A 1 434 ? -1.189 -16.25 -20.578 1 78.12 434 ARG A O 1
ATOM 3499 N N . VAL A 1 435 ? -0.362 -15.641 -18.641 1 84 435 VAL A N 1
ATOM 3500 C CA . VAL A 1 435 ? 0.538 -14.695 -19.297 1 84 435 VAL A CA 1
ATOM 3501 C C . VAL A 1 435 ? 1.718 -15.453 -19.906 1 84 435 VAL A C 1
ATOM 3503 O O . VAL A 1 435 ? 2.482 -16.109 -19.203 1 84 435 VAL A O 1
ATOM 3506 N N . GLU A 1 436 ? 1.722 -15.422 -21.25 1 87.06 436 GLU A N 1
ATOM 3507 C CA . GLU A 1 436 ? 2.768 -16.172 -21.938 1 87.06 436 GLU A CA 1
ATOM 3508 C C . GLU A 1 436 ? 3.059 -15.594 -23.312 1 87.06 436 GLU A C 1
ATOM 3510 O O . GLU A 1 436 ? 2.197 -14.945 -23.922 1 87.06 436 GLU A O 1
ATOM 3515 N N . ALA A 1 437 ? 4.289 -15.766 -23.672 1 90.06 437 ALA A N 1
ATOM 3516 C CA . ALA A 1 437 ? 4.691 -15.539 -25.062 1 90.06 437 ALA A CA 1
ATOM 3517 C C . ALA A 1 437 ? 4.734 -16.844 -25.844 1 90.06 437 ALA A C 1
ATOM 3519 O O . ALA A 1 437 ? 5.695 -17.609 -25.734 1 90.06 437 ALA A O 1
ATOM 3520 N N . PRO A 1 438 ? 3.775 -17.062 -26.656 1 86.44 438 PRO A N 1
ATOM 3521 C CA . PRO A 1 438 ? 3.674 -18.375 -27.328 1 86.44 438 PRO A CA 1
ATOM 3522 C C . PRO A 1 438 ? 4.938 -18.734 -28.109 1 86.44 438 PRO A C 1
ATOM 3524 O O . PRO A 1 438 ? 5.312 -19.906 -28.172 1 86.44 438 PRO A O 1
ATOM 3527 N N . ASN A 1 439 ? 5.566 -17.75 -28.688 1 89.12 439 ASN A N 1
ATOM 3528 C CA . ASN A 1 439 ? 6.777 -18 -29.453 1 89.12 439 ASN A CA 1
ATOM 3529 C C . ASN A 1 439 ? 8.031 -17.625 -28.672 1 89.12 439 ASN A C 1
ATOM 3531 O O . ASN A 1 439 ? 9.109 -17.484 -29.25 1 89.12 439 ASN A O 1
ATOM 3535 N N . GLY A 1 440 ? 7.801 -17.438 -27.453 1 91.56 440 GLY A N 1
ATOM 3536 C CA . GLY A 1 440 ? 8.922 -17.016 -26.625 1 91.56 440 GLY A CA 1
ATOM 3537 C C . GLY A 1 440 ? 9.125 -15.516 -26.609 1 91.56 440 GLY A C 1
ATOM 3538 O O . GLY A 1 440 ? 8.625 -14.805 -27.484 1 91.56 440 GLY A O 1
ATOM 3539 N N . LEU A 1 441 ? 9.727 -15.055 -25.578 1 94.56 441 LEU A N 1
ATOM 3540 C CA . LEU A 1 441 ? 10.148 -13.656 -25.469 1 94.56 441 LEU A CA 1
ATOM 3541 C C . LEU A 1 441 ? 11.664 -13.539 -25.531 1 94.56 441 LEU A C 1
ATOM 3543 O O . LEU A 1 441 ? 12.344 -13.695 -24.516 1 94.56 441 LEU A O 1
ATOM 3547 N N . HIS A 1 442 ? 12.133 -13.133 -26.719 1 96.19 442 HIS A N 1
ATOM 3548 C CA . HIS A 1 442 ? 13.57 -13.156 -26.969 1 96.19 442 HIS A CA 1
ATOM 3549 C C . HIS A 1 442 ? 14.195 -11.789 -26.703 1 96.19 442 HIS A C 1
ATOM 3551 O O . HIS A 1 442 ? 13.688 -10.766 -27.156 1 96.19 442 HIS A O 1
ATOM 3557 N N . ILE A 1 443 ? 15.289 -11.844 -25.953 1 96.44 443 ILE A N 1
ATOM 3558 C CA . ILE A 1 443 ? 16.047 -10.625 -25.656 1 96.44 443 ILE A CA 1
ATOM 3559 C C . ILE A 1 443 ? 17.516 -10.844 -25.953 1 96.44 443 ILE A C 1
ATOM 3561 O O . ILE A 1 443 ? 18.047 -11.945 -25.766 1 96.44 443 ILE A O 1
ATOM 3565 N N . ARG A 1 444 ? 18.156 -9.867 -26.453 1 97.31 444 ARG A N 1
ATOM 3566 C CA . ARG A 1 444 ? 19.609 -9.852 -26.594 1 97.31 444 ARG A CA 1
ATOM 3567 C C . ARG A 1 444 ? 20.281 -9.266 -25.359 1 97.31 444 ARG A C 1
ATOM 3569 O O . ARG A 1 444 ? 19.984 -8.133 -24.969 1 97.31 444 ARG A O 1
ATOM 3576 N N . VAL A 1 445 ? 21.094 -10.094 -24.766 1 97.44 445 VAL A N 1
ATOM 3577 C CA . VAL A 1 445 ? 21.703 -9.703 -23.5 1 97.44 445 VAL A CA 1
ATOM 3578 C C . VAL A 1 445 ? 23.172 -9.344 -23.734 1 97.44 445 VAL A C 1
ATOM 3580 O O . VAL A 1 445 ? 23.875 -10.016 -24.484 1 97.44 445 VAL A O 1
ATOM 3583 N N . SER A 1 446 ? 23.578 -8.219 -23.141 1 96.94 446 SER A N 1
ATOM 3584 C CA . SER A 1 446 ? 24.953 -7.77 -23.172 1 96.94 446 SER A CA 1
ATOM 3585 C C . SER A 1 446 ? 25.422 -7.332 -21.797 1 96.94 446 SER A C 1
ATOM 3587 O O . SER A 1 446 ? 24.609 -7 -20.938 1 96.94 446 SER A O 1
ATOM 3589 N N . SER A 1 447 ? 26.719 -7.379 -21.625 1 94.31 447 SER A N 1
ATOM 3590 C CA . SER A 1 447 ? 27.281 -7.004 -20.328 1 94.31 447 SER A CA 1
ATOM 3591 C C . SER A 1 447 ? 27.047 -5.527 -20.031 1 94.31 447 SER A C 1
ATOM 3593 O O . SER A 1 447 ? 27.094 -4.691 -20.938 1 94.31 447 SER A O 1
ATOM 3595 N N . TYR A 1 448 ? 26.734 -5.219 -18.797 1 89.81 448 TYR A N 1
ATOM 3596 C CA . TYR A 1 448 ? 26.578 -3.836 -18.359 1 89.81 448 TYR A CA 1
ATOM 3597 C C . TYR A 1 448 ? 27.922 -3.219 -17.984 1 89.81 448 TYR A C 1
ATOM 3599 O O . TYR A 1 448 ? 28.734 -3.859 -17.328 1 89.81 448 TYR A O 1
ATOM 3607 N N . MET B 1 1 ? 16.156 70.812 -10.156 1 67.62 1 MET B N 1
ATOM 3608 C CA . MET B 1 1 ? 17.281 70.062 -10.711 1 67.62 1 MET B CA 1
ATOM 3609 C C . MET B 1 1 ? 18.156 69.5 -9.602 1 67.62 1 MET B C 1
ATOM 3611 O O . MET B 1 1 ? 18.547 68.312 -9.664 1 67.62 1 MET B O 1
ATOM 3615 N N . ALA B 1 2 ? 18.406 70.188 -8.547 1 85.12 2 ALA B N 1
ATOM 3616 C CA . ALA B 1 2 ? 19.234 69.688 -7.434 1 85.12 2 ALA B CA 1
ATOM 3617 C C . ALA B 1 2 ? 18.547 68.562 -6.664 1 85.12 2 ALA B C 1
ATOM 3619 O O . ALA B 1 2 ? 19.172 67.562 -6.32 1 85.12 2 ALA B O 1
ATOM 3620 N N . PHE B 1 3 ? 17.281 68.75 -6.488 1 85.62 3 PHE B N 1
ATOM 3621 C CA . PHE B 1 3 ? 16.531 67.688 -5.766 1 85.62 3 PHE B CA 1
ATOM 3622 C C . PHE B 1 3 ? 16.5 66.375 -6.551 1 85.62 3 PHE B C 1
ATOM 3624 O O . PHE B 1 3 ? 16.625 65.312 -5.969 1 85.62 3 PHE B O 1
ATOM 3631 N N . PHE B 1 4 ? 16.406 66.5 -7.828 1 87.31 4 PHE B N 1
ATOM 3632 C CA . PHE B 1 4 ? 16.406 65.312 -8.688 1 87.31 4 PHE B CA 1
ATOM 3633 C C . PHE B 1 4 ? 17.781 64.625 -8.664 1 87.31 4 PHE B C 1
ATOM 3635 O O . PHE B 1 4 ? 17.859 63.406 -8.641 1 87.31 4 PHE B O 1
ATOM 3642 N N . MET B 1 5 ? 18.75 65.375 -8.625 1 85.25 5 MET B N 1
ATOM 3643 C CA . MET B 1 5 ? 20.109 64.812 -8.594 1 85.25 5 MET B CA 1
ATOM 3644 C C . MET B 1 5 ? 20.375 64.125 -7.281 1 85.25 5 MET B C 1
ATOM 3646 O O . MET B 1 5 ? 21 63.031 -7.266 1 85.25 5 MET B O 1
ATOM 3650 N N . VAL B 1 6 ? 19.891 64.688 -6.23 1 86.25 6 VAL B N 1
ATOM 3651 C CA . VAL B 1 6 ? 20.062 64.062 -4.922 1 86.25 6 VAL B CA 1
ATOM 3652 C C . VAL B 1 6 ? 19.297 62.719 -4.875 1 86.25 6 VAL B C 1
ATOM 3654 O O . VAL B 1 6 ? 19.812 61.719 -4.375 1 86.25 6 VAL B O 1
ATOM 3657 N N . PHE B 1 7 ? 18.125 62.75 -5.434 1 87.69 7 PHE B N 1
ATOM 3658 C CA . PHE B 1 7 ? 17.328 61.531 -5.477 1 87.69 7 PHE B CA 1
ATOM 3659 C C . PHE B 1 7 ? 18.016 60.438 -6.316 1 87.69 7 PHE B C 1
ATOM 3661 O O . PHE B 1 7 ? 18.016 59.281 -5.949 1 87.69 7 PHE B O 1
ATOM 3668 N N . LEU B 1 8 ? 18.578 60.812 -7.367 1 86.31 8 LEU B N 1
ATOM 3669 C CA . LEU B 1 8 ? 19.281 59.906 -8.25 1 86.31 8 LEU B CA 1
ATOM 3670 C C . LEU B 1 8 ? 20.516 59.312 -7.562 1 86.31 8 LEU B C 1
ATOM 3672 O O . LEU B 1 8 ? 20.812 58.125 -7.695 1 86.31 8 LEU B O 1
ATOM 3676 N N . VAL B 1 9 ? 21.141 60.125 -6.844 1 85.06 9 VAL B N 1
ATOM 3677 C CA . VAL B 1 9 ? 22.344 59.688 -6.141 1 85.06 9 VAL B CA 1
ATOM 3678 C C . VAL B 1 9 ? 21.969 58.719 -5.02 1 85.06 9 VAL B C 1
ATOM 3680 O O . VAL B 1 9 ? 22.625 57.688 -4.824 1 85.06 9 VAL B O 1
ATOM 3683 N N . ILE B 1 10 ? 20.938 59.062 -4.309 1 86 10 ILE B N 1
ATOM 3684 C CA . ILE B 1 10 ? 20.484 58.188 -3.227 1 86 10 ILE B CA 1
ATOM 3685 C C . ILE B 1 10 ? 20.031 56.844 -3.797 1 86 10 ILE B C 1
ATOM 3687 O O . ILE B 1 10 ? 20.328 55.781 -3.232 1 86 10 ILE B O 1
ATOM 3691 N N . PHE B 1 11 ? 19.375 56.969 -4.863 1 85.25 11 PHE B N 1
ATOM 3692 C CA . PHE B 1 11 ? 18.906 55.75 -5.527 1 85.25 11 PHE B CA 1
ATOM 3693 C C . PHE B 1 11 ? 20.094 54.906 -5.988 1 85.25 11 PHE B C 1
ATOM 3695 O O . PHE B 1 11 ? 20.094 53.688 -5.809 1 85.25 11 PHE B O 1
ATOM 3702 N N . LEU B 1 12 ? 21.016 55.531 -6.555 1 82.44 12 LEU B N 1
ATOM 3703 C CA . LEU B 1 12 ? 22.219 54.844 -7.008 1 82.44 12 LEU B CA 1
ATOM 3704 C C . LEU B 1 12 ? 22.984 54.25 -5.828 1 82.44 12 LEU B C 1
ATOM 3706 O O . LEU B 1 12 ? 23.516 53.156 -5.922 1 82.44 12 LEU B O 1
ATOM 3710 N N . LEU B 1 13 ? 23 54.938 -4.77 1 82.56 13 LEU B N 1
ATOM 3711 C CA . LEU B 1 13 ? 23.656 54.438 -3.562 1 82.56 13 LEU B CA 1
ATOM 3712 C C . LEU B 1 13 ? 22.922 53.219 -3 1 82.56 13 LEU B C 1
ATOM 3714 O O . LEU B 1 13 ? 23.547 52.281 -2.562 1 82.56 13 LEU B O 1
ATOM 3718 N N . LEU B 1 14 ? 21.672 53.375 -3.029 1 79.25 14 LEU B N 1
ATOM 3719 C CA . LEU B 1 14 ? 20.875 52.25 -2.545 1 79.25 14 LEU B CA 1
ATOM 3720 C C . LEU B 1 14 ? 21.062 51.031 -3.422 1 79.25 14 LEU B C 1
ATOM 3722 O O . LEU B 1 14 ? 21.141 49.906 -2.914 1 79.25 14 LEU B O 1
ATOM 3726 N N . LEU B 1 15 ? 21.188 51.344 -4.629 1 78.62 15 LEU B N 1
ATOM 3727 C CA . LEU B 1 15 ? 21.438 50.219 -5.555 1 78.62 15 LEU B CA 1
ATOM 3728 C C . LEU B 1 15 ? 22.812 49.625 -5.309 1 78.62 15 LEU B C 1
ATOM 3730 O O . LEU B 1 15 ? 22.969 48.406 -5.367 1 78.62 15 LEU B O 1
ATOM 3734 N N . CYS B 1 16 ? 23.734 50.469 -5.102 1 78.06 16 CYS B N 1
ATOM 3735 C CA . CYS B 1 16 ? 25.094 50 -4.84 1 78.06 16 CYS B CA 1
ATOM 3736 C C . CYS B 1 16 ? 25.141 49.219 -3.535 1 78.06 16 CYS B C 1
ATOM 3738 O O . CYS B 1 16 ? 25.797 48.156 -3.459 1 78.06 16 CYS B O 1
ATOM 3740 N N . ILE B 1 17 ? 24.5 49.688 -2.611 1 77 17 ILE B N 1
ATOM 3741 C CA . ILE B 1 17 ? 24.469 49 -1.325 1 77 17 ILE B CA 1
ATOM 3742 C C . ILE B 1 17 ? 23.781 47.656 -1.474 1 77 17 ILE B C 1
ATOM 3744 O O . ILE B 1 17 ? 24.25 46.625 -0.941 1 77 17 ILE B O 1
ATOM 3748 N N . SER B 1 18 ? 22.734 47.719 -2.254 1 75.75 18 SER B N 1
ATOM 3749 C CA . SER B 1 18 ? 22 46.469 -2.486 1 75.75 18 SER B CA 1
ATOM 3750 C C . SER B 1 18 ? 22.875 45.469 -3.225 1 75.75 18 SER B C 1
ATOM 3752 O O . SER B 1 18 ? 22.891 44.281 -2.871 1 75.75 18 SER B O 1
ATOM 3754 N N . SER B 1 19 ? 23.531 45.938 -4.18 1 76.12 19 SER B N 1
ATOM 3755 C CA . SER B 1 19 ? 24.422 45.062 -4.926 1 76.12 19 SER B CA 1
ATOM 3756 C C . SER B 1 19 ? 25.562 44.562 -4.051 1 76.12 19 SER B C 1
ATOM 3758 O O . SER B 1 19 ? 25.953 43.375 -4.141 1 76.12 19 SER B O 1
ATOM 3760 N N . ALA B 1 20 ? 26.047 45.375 -3.232 1 75.25 20 ALA B N 1
ATOM 3761 C CA . ALA B 1 20 ? 27.125 45 -2.324 1 75.25 20 ALA B CA 1
ATOM 3762 C C . ALA B 1 20 ? 26.641 44 -1.299 1 75.25 20 ALA B C 1
ATOM 3764 O O . ALA B 1 20 ? 27.359 43.031 -0.98 1 75.25 20 ALA B O 1
ATOM 3765 N N . LEU B 1 21 ? 25.516 44.156 -0.841 1 71.19 21 LEU B N 1
ATOM 3766 C CA . LEU B 1 21 ? 24.938 43.219 0.136 1 71.19 21 LEU B CA 1
ATOM 3767 C C . LEU B 1 21 ? 24.672 41.875 -0.49 1 71.19 21 LEU B C 1
ATOM 3769 O O . LEU B 1 21 ? 24.906 40.844 0.142 1 71.19 21 LEU B O 1
ATOM 3773 N N . LEU B 1 22 ? 24.266 41.938 -1.706 1 68.25 22 LEU B N 1
ATOM 3774 C CA . LEU B 1 22 ? 24.031 40.719 -2.43 1 68.25 22 LEU B CA 1
ATOM 3775 C C . LEU B 1 22 ? 25.344 39.938 -2.627 1 68.25 22 LEU B C 1
ATOM 3777 O O . LEU B 1 22 ? 25.391 38.719 -2.436 1 68.25 22 LEU B O 1
ATOM 3781 N N . ARG B 1 23 ? 26.328 40.656 -3.064 1 69.5 23 ARG B N 1
ATOM 3782 C CA . ARG B 1 23 ? 27.625 40.031 -3.271 1 69.5 23 ARG B CA 1
ATOM 3783 C C . ARG B 1 23 ? 28.219 39.531 -1.954 1 69.5 23 ARG B C 1
ATOM 3785 O O . ARG B 1 23 ? 28.844 38.5 -1.908 1 69.5 23 ARG B O 1
ATOM 3792 N N . TRP B 1 24 ? 28 40.312 -0.926 1 68.31 24 TRP B N 1
ATOM 3793 C CA . TRP B 1 24 ? 28.469 39.875 0.394 1 68.31 24 TRP B CA 1
ATOM 3794 C C . TRP B 1 24 ? 27.812 38.594 0.826 1 68.31 24 TRP B C 1
ATOM 3796 O O . TRP B 1 24 ? 28.469 37.688 1.347 1 68.31 24 TRP B O 1
ATOM 3806 N N . ASN B 1 25 ? 26.547 38.531 0.588 1 69 25 ASN B N 1
ATOM 3807 C CA . ASN B 1 25 ? 25.781 37.344 0.943 1 69 25 ASN B CA 1
ATOM 3808 C C . ASN B 1 25 ? 26.25 36.125 0.161 1 69 25 ASN B C 1
ATOM 3810 O O . ASN B 1 25 ? 26.312 35.031 0.704 1 69 25 ASN B O 1
ATOM 3814 N N . GLU B 1 26 ? 26.578 36.375 -1.036 1 69 26 GLU B N 1
ATOM 3815 C CA . GLU B 1 26 ? 27.078 35.312 -1.884 1 69 26 GLU B CA 1
ATOM 3816 C C . GLU B 1 26 ? 28.453 34.844 -1.428 1 69 26 GLU B C 1
ATOM 3818 O O . GLU B 1 26 ? 28.75 33.656 -1.436 1 69 26 GLU B O 1
ATOM 3823 N N . VAL B 1 27 ? 29.219 35.812 -1.055 1 68.12 27 VAL B N 1
ATOM 3824 C CA . VAL B 1 27 ? 30.594 35.5 -0.661 1 68.12 27 VAL B CA 1
ATOM 3825 C C . VAL B 1 27 ? 30.594 34.812 0.703 1 68.12 27 VAL B C 1
ATOM 3827 O O . VAL B 1 27 ? 31.375 33.875 0.94 1 68.12 27 VAL B O 1
ATOM 3830 N N . ARG B 1 28 ? 29.781 35.188 1.487 1 71 28 ARG B N 1
ATOM 3831 C CA . ARG B 1 28 ? 29.672 34.625 2.832 1 71 28 ARG B CA 1
ATOM 3832 C C . ARG B 1 28 ? 29.375 33.156 2.785 1 71 28 ARG B C 1
ATOM 3834 O O . ARG B 1 28 ? 29.875 32.375 3.613 1 71 28 ARG B O 1
ATOM 3841 N N . TYR B 1 29 ? 28.656 32.781 1.815 1 71.94 29 TYR B N 1
ATOM 3842 C CA . TYR B 1 29 ? 28.219 31.391 1.773 1 71.94 29 TYR B CA 1
ATOM 3843 C C . TYR B 1 29 ? 28.906 30.625 0.646 1 71.94 29 TYR B C 1
ATOM 3845 O O . TYR B 1 29 ? 28.359 29.656 0.111 1 71.94 29 TYR B O 1
ATOM 3853 N N . ARG B 1 30 ? 29.922 31.188 0.164 1 67.44 30 ARG B N 1
ATOM 3854 C CA . ARG B 1 30 ? 30.703 30.531 -0.874 1 67.44 30 ARG B CA 1
ATOM 3855 C C . ARG B 1 30 ? 31.703 29.562 -0.263 1 67.44 30 ARG B C 1
ATOM 3857 O O . ARG B 1 30 ? 32.625 29.109 -0.943 1 67.44 30 ARG B O 1
ATOM 3864 N N . LYS B 1 31 ? 31.453 29.078 0.833 1 68.25 31 LYS B N 1
ATOM 3865 C CA . LYS B 1 31 ? 32.406 28.125 1.424 1 68.25 31 LYS B CA 1
ATOM 3866 C C . LYS B 1 31 ? 32.594 26.922 0.52 1 68.25 31 LYS B C 1
ATOM 3868 O O . LYS B 1 31 ? 31.641 26.469 -0.136 1 68.25 31 LYS B O 1
ATOM 3873 N N . LYS B 1 32 ? 33.75 26.484 0.559 1 72 32 LYS B N 1
ATOM 3874 C CA . LYS B 1 32 ? 34.188 25.328 -0.228 1 72 32 LYS B CA 1
ATOM 3875 C C . LYS B 1 32 ? 33.438 24.062 0.203 1 72 32 LYS B C 1
ATOM 3877 O O . LYS B 1 32 ? 33.281 23.812 1.398 1 72 32 LYS B O 1
ATOM 3882 N N . GLY B 1 33 ? 32.719 23.484 -0.742 1 86.69 33 GLY B N 1
ATOM 3883 C CA . GLY B 1 33 ? 32.125 22.172 -0.518 1 86.69 33 GLY B CA 1
ATOM 3884 C C . GLY B 1 33 ? 30.609 22.203 -0.477 1 86.69 33 GLY B C 1
ATOM 3885 O O . GLY B 1 33 ? 29.953 21.156 -0.56 1 86.69 33 GLY B O 1
ATOM 3886 N N . LEU B 1 34 ? 30.094 23.406 -0.433 1 90.06 34 LEU B N 1
ATOM 3887 C CA . LEU B 1 34 ? 28.641 23.531 -0.41 1 90.06 34 LEU B CA 1
ATOM 3888 C C . LEU B 1 34 ? 28.047 23.219 -1.78 1 90.06 34 LEU B C 1
ATOM 3890 O O . LEU B 1 34 ? 28.719 23.375 -2.801 1 90.06 34 LEU B O 1
ATOM 3894 N N . PRO B 1 35 ? 26.812 22.781 -1.809 1 92.69 35 PRO B N 1
ATOM 3895 C CA . PRO B 1 35 ? 26.141 22.578 -3.1 1 92.69 35 PRO B CA 1
ATOM 3896 C C . PRO B 1 35 ? 25.984 23.891 -3.883 1 92.69 35 PRO B C 1
ATOM 3898 O O . PRO B 1 35 ? 26.047 24.969 -3.303 1 92.69 35 PRO B O 1
ATOM 3901 N N . PRO B 1 36 ? 25.891 23.734 -5.18 1 91.88 36 PRO B N 1
ATOM 3902 C CA . PRO B 1 36 ? 25.625 24.922 -5.977 1 91.88 36 PRO B CA 1
ATOM 3903 C C . PRO B 1 36 ? 24.297 25.578 -5.645 1 91.88 36 PRO B C 1
ATOM 3905 O O . PRO B 1 36 ? 23.438 24.938 -5.02 1 91.88 36 PRO B O 1
ATOM 3908 N N . GLY B 1 37 ? 24.109 26.859 -5.938 1 91 37 GLY B N 1
ATOM 3909 C CA . GLY B 1 37 ? 22.859 27.578 -5.703 1 91 37 GLY B CA 1
ATOM 3910 C C . GLY B 1 37 ? 23.078 29.047 -5.387 1 91 37 GLY B C 1
ATOM 3911 O O . GLY B 1 37 ? 24.203 29.531 -5.426 1 91 37 GLY B O 1
ATOM 3912 N N . THR B 1 38 ? 21.969 29.672 -5.215 1 86.12 38 THR B N 1
ATOM 3913 C CA . THR B 1 38 ? 22 31.094 -4.891 1 86.12 38 THR B CA 1
ATOM 3914 C C . THR B 1 38 ? 21.344 31.359 -3.541 1 86.12 38 THR B C 1
ATOM 3916 O O . THR B 1 38 ? 20.438 30.625 -3.133 1 86.12 38 THR B O 1
ATOM 3919 N N . MET B 1 39 ? 21.812 32.344 -2.871 1 85.62 39 MET B N 1
ATOM 3920 C CA . MET B 1 39 ? 21.312 32.688 -1.544 1 85.62 39 MET B CA 1
ATOM 3921 C C . MET B 1 39 ? 20.328 33.844 -1.615 1 85.62 39 MET B C 1
ATOM 3923 O O . MET B 1 39 ? 19.562 34.094 -0.671 1 85.62 39 MET B O 1
ATOM 3927 N N . GLY B 1 40 ? 20.172 34.406 -2.764 1 80.12 40 GLY B N 1
ATOM 3928 C CA . GLY B 1 40 ? 19.234 35.531 -2.953 1 80.12 40 GLY B CA 1
ATOM 3929 C C . GLY B 1 40 ? 19.625 36.781 -2.213 1 80.12 40 GLY B C 1
ATOM 3930 O O . GLY B 1 40 ? 20.828 37.094 -2.084 1 80.12 40 GLY B O 1
ATOM 3931 N N . TRP B 1 41 ? 18.578 37.594 -1.81 1 77.12 41 TRP B N 1
ATOM 3932 C CA . TRP B 1 41 ? 18.781 38.844 -1.139 1 77.12 41 TRP B CA 1
ATOM 3933 C C . TRP B 1 41 ? 19.25 38.656 0.297 1 77.12 41 TRP B C 1
ATOM 3935 O O . TRP B 1 41 ? 18.953 37.625 0.916 1 77.12 41 TRP B O 1
ATOM 3945 N N . PRO B 1 42 ? 19.891 39.75 0.718 1 72.44 42 PRO B N 1
ATOM 3946 C CA . PRO B 1 42 ? 20.328 39.656 2.115 1 72.44 42 PRO B CA 1
ATOM 3947 C C . PRO B 1 42 ? 19.141 39.531 3.082 1 72.44 42 PRO B C 1
ATOM 3949 O O . PRO B 1 42 ? 18.109 40.156 2.871 1 72.44 42 PRO B O 1
ATOM 3952 N N . VAL B 1 43 ? 19.016 38.75 4.055 1 69.25 43 VAL B N 1
ATOM 3953 C CA . VAL B 1 43 ? 18.062 38.562 5.148 1 69.25 43 VAL B CA 1
ATOM 3954 C C . VAL B 1 43 ? 16.891 37.719 4.676 1 69.25 43 VAL B C 1
ATOM 3956 O O . VAL B 1 43 ? 16.562 36.719 5.301 1 69.25 43 VAL B O 1
ATOM 3959 N N . PHE B 1 44 ? 16.281 38.188 3.422 1 76.69 44 PHE B N 1
ATOM 3960 C CA . PHE B 1 44 ? 15.07 37.5 3 1 76.69 44 PHE B CA 1
ATOM 3961 C C . PHE B 1 44 ? 15.414 36.344 2.09 1 76.69 44 PHE B C 1
ATOM 3963 O O . PHE B 1 44 ? 14.594 35.438 1.891 1 76.69 44 PHE B O 1
ATOM 3970 N N . GLY B 1 45 ? 16.609 36.375 1.597 1 81.62 45 GLY B N 1
ATOM 3971 C CA . GLY B 1 45 ? 17.016 35.344 0.671 1 81.62 45 GLY B CA 1
ATOM 3972 C C . GLY B 1 45 ? 16.078 35.188 -0.509 1 81.62 45 GLY B C 1
ATOM 3973 O O . GLY B 1 45 ? 15.742 36.156 -1.172 1 81.62 45 GLY B O 1
ATOM 3974 N N . GLU B 1 46 ? 15.711 33.938 -0.728 1 85.69 46 GLU B N 1
ATOM 3975 C CA . GLU B 1 46 ? 14.82 33.625 -1.838 1 85.69 46 GLU B CA 1
ATOM 3976 C C . GLU B 1 46 ? 13.43 33.219 -1.338 1 85.69 46 GLU B C 1
ATOM 3978 O O . GLU B 1 46 ? 12.688 32.531 -2.029 1 85.69 46 GLU B O 1
ATOM 3983 N N . THR B 1 47 ? 13.094 33.688 -0.163 1 82.5 47 THR B N 1
ATOM 3984 C CA . THR B 1 47 ? 11.852 33.281 0.506 1 82.5 47 THR B CA 1
ATOM 3985 C C . THR B 1 47 ? 10.641 33.75 -0.29 1 82.5 47 THR B C 1
ATOM 3987 O O . THR B 1 47 ? 9.68 33 -0.462 1 82.5 47 THR B O 1
ATOM 3990 N N . THR B 1 48 ? 10.68 34.938 -0.762 1 79.75 48 THR B N 1
ATOM 3991 C CA . THR B 1 48 ? 9.539 35.469 -1.497 1 79.75 48 THR B CA 1
ATOM 3992 C C . THR B 1 48 ? 9.305 34.688 -2.785 1 79.75 48 THR B C 1
ATOM 3994 O O . THR B 1 48 ? 8.164 34.344 -3.105 1 79.75 48 THR B O 1
ATOM 3997 N N . GLU B 1 49 ? 10.352 34.5 -3.467 1 83.81 49 GLU B N 1
ATOM 3998 C CA . GLU B 1 49 ? 10.234 33.719 -4.699 1 83.81 49 GLU B CA 1
ATOM 3999 C C . GLU B 1 49 ? 9.766 32.281 -4.41 1 83.81 49 GLU B C 1
ATOM 4001 O O . GLU B 1 49 ? 8.961 31.734 -5.16 1 83.81 49 GLU B O 1
ATOM 4006 N N . PHE B 1 50 ? 10.305 31.812 -3.389 1 86.19 50 PHE B N 1
ATOM 4007 C CA . PHE B 1 50 ? 9.945 30.469 -2.986 1 86.19 50 PHE B CA 1
ATOM 4008 C C . PHE B 1 50 ? 8.461 30.375 -2.652 1 86.19 50 PHE B C 1
ATOM 4010 O O . PHE B 1 50 ? 7.766 29.469 -3.109 1 86.19 50 PHE B O 1
ATOM 4017 N N . LEU B 1 51 ? 7.984 31.281 -1.943 1 78.69 51 LEU B N 1
ATOM 4018 C CA . LEU B 1 51 ? 6.598 31.25 -1.5 1 78.69 51 LEU B CA 1
ATOM 4019 C C . LEU B 1 51 ? 5.652 31.594 -2.646 1 78.69 51 LEU B C 1
ATOM 4021 O O . LEU B 1 51 ? 4.531 31.078 -2.709 1 78.69 51 LEU B O 1
ATOM 4025 N N . LYS B 1 52 ? 6.105 32.375 -3.539 1 78.75 52 LYS B N 1
ATOM 4026 C CA . LYS B 1 52 ? 5.262 32.812 -4.648 1 78.75 52 LYS B CA 1
ATOM 4027 C C . LYS B 1 52 ? 5.191 31.75 -5.734 1 78.75 52 LYS B C 1
ATOM 4029 O O . LYS B 1 52 ? 4.117 31.469 -6.27 1 78.75 52 LYS B O 1
ATOM 4034 N N . GLN B 1 53 ? 6.328 31.188 -6.027 1 79.69 53 GLN B N 1
ATOM 4035 C CA . GLN B 1 53 ? 6.387 30.266 -7.156 1 79.69 53 GLN B CA 1
ATOM 4036 C C . GLN B 1 53 ? 6.172 28.828 -6.703 1 79.69 53 GLN B C 1
ATOM 4038 O O . GLN B 1 53 ? 5.727 27.984 -7.484 1 79.69 53 GLN B O 1
ATOM 4043 N N . GLY B 1 54 ? 6.504 28.578 -5.535 1 82.25 54 GLY B N 1
ATOM 4044 C CA . GLY B 1 54 ? 6.281 27.266 -4.953 1 82.25 54 GLY B CA 1
ATOM 4045 C C . GLY B 1 54 ? 6.988 26.156 -5.707 1 82.25 54 GLY B C 1
ATOM 4046 O O . GLY B 1 54 ? 8.211 26.156 -5.824 1 82.25 54 GLY B O 1
ATOM 4047 N N . PRO B 1 55 ? 6.172 25.234 -6.336 1 83.38 55 PRO B N 1
ATOM 4048 C CA . PRO B 1 55 ? 6.758 24.094 -7.051 1 83.38 55 PRO B CA 1
ATOM 4049 C C . PRO B 1 55 ? 7.566 24.516 -8.273 1 83.38 55 PRO B C 1
ATOM 4051 O O . PRO B 1 55 ? 8.562 23.875 -8.617 1 83.38 55 PRO B O 1
ATOM 4054 N N . ASN B 1 56 ? 7.191 25.547 -8.852 1 86.19 56 ASN B N 1
ATOM 4055 C CA . ASN B 1 56 ? 7.93 26.031 -10.016 1 86.19 56 ASN B CA 1
ATOM 4056 C C . ASN B 1 56 ? 9.32 26.531 -9.625 1 86.19 56 ASN B C 1
ATOM 4058 O O . ASN B 1 56 ? 10.273 26.375 -10.391 1 86.19 56 ASN B O 1
ATOM 4062 N N . PHE B 1 57 ? 9.375 27.188 -8.484 1 90.25 57 PHE B N 1
ATOM 4063 C CA . PHE B 1 57 ? 10.672 27.594 -7.961 1 90.25 57 PHE B CA 1
ATOM 4064 C C . PHE B 1 57 ? 11.602 26.391 -7.82 1 90.25 57 PHE B C 1
ATOM 4066 O O . PHE B 1 57 ? 12.758 26.438 -8.227 1 90.25 57 PHE B O 1
ATOM 4073 N N . MET B 1 58 ? 11.102 25.375 -7.316 1 90.25 58 MET B N 1
ATOM 4074 C CA . MET B 1 58 ? 11.875 24.156 -7.09 1 90.25 58 MET B CA 1
ATOM 4075 C C . MET B 1 58 ? 12.312 23.531 -8.414 1 90.25 58 MET B C 1
ATOM 4077 O O . MET B 1 58 ? 13.461 23.125 -8.555 1 90.25 58 MET B O 1
ATOM 4081 N N . LYS B 1 59 ? 11.406 23.484 -9.297 1 88.25 59 LYS B N 1
ATOM 4082 C CA . LYS B 1 59 ? 11.711 22.922 -10.609 1 88.25 59 LYS B CA 1
ATOM 4083 C C . LYS B 1 59 ? 12.805 23.719 -11.312 1 88.25 59 LYS B C 1
ATOM 4085 O O . LYS B 1 59 ? 13.719 23.141 -11.914 1 88.25 59 LYS B O 1
ATOM 4090 N N . ASN B 1 60 ? 12.656 24.984 -11.25 1 90.81 60 ASN B N 1
ATOM 4091 C CA . ASN B 1 60 ? 13.625 25.875 -11.898 1 90.81 60 ASN B CA 1
ATOM 4092 C C . ASN B 1 60 ? 15.008 25.734 -11.266 1 90.81 60 ASN B C 1
ATOM 4094 O O . ASN B 1 60 ? 16.016 25.672 -11.977 1 90.81 60 ASN B O 1
ATOM 4098 N N . GLN B 1 61 ? 15.078 25.781 -9.984 1 93.12 61 GLN B N 1
ATOM 4099 C CA . GLN B 1 61 ? 16.344 25.641 -9.281 1 93.12 61 GLN B CA 1
ATOM 4100 C C . GLN B 1 61 ? 17 24.297 -9.555 1 93.12 61 GLN B C 1
ATOM 4102 O O . GLN B 1 61 ? 18.219 24.203 -9.711 1 93.12 61 GLN B O 1
ATOM 4107 N N . ARG B 1 62 ? 16.188 23.312 -9.594 1 91.62 62 ARG B N 1
ATOM 4108 C CA . ARG B 1 62 ? 16.703 21.984 -9.883 1 91.62 62 ARG B CA 1
ATOM 4109 C C . ARG B 1 62 ? 17.328 21.922 -11.281 1 91.62 62 ARG B C 1
ATOM 4111 O O . ARG B 1 62 ? 18.375 21.297 -11.477 1 91.62 62 ARG B O 1
ATOM 4118 N N . ALA B 1 63 ? 16.641 22.5 -12.219 1 91.5 63 ALA B N 1
ATOM 4119 C CA . ALA B 1 63 ? 17.125 22.516 -13.594 1 91.5 63 ALA B CA 1
ATOM 4120 C C . ALA B 1 63 ? 18.469 23.25 -13.695 1 91.5 63 ALA B C 1
ATOM 4122 O O . ALA B 1 63 ? 19.328 22.875 -14.492 1 91.5 63 ALA B O 1
ATOM 4123 N N . ARG B 1 64 ? 18.594 24.234 -12.898 1 92.62 64 ARG B N 1
ATOM 4124 C CA . ARG B 1 64 ? 19.781 25.094 -12.977 1 92.62 64 ARG B CA 1
ATOM 4125 C C . ARG B 1 64 ? 20.938 24.516 -12.18 1 92.62 64 ARG B C 1
ATOM 4127 O O . ARG B 1 64 ? 22.094 24.594 -12.602 1 92.62 64 ARG B O 1
ATOM 4134 N N . TYR B 1 65 ? 20.625 23.953 -10.992 1 93.06 65 TYR B N 1
ATOM 4135 C CA . TYR B 1 65 ? 21.688 23.656 -10.047 1 93.06 65 TYR B CA 1
ATOM 4136 C C . TYR B 1 65 ? 21.75 22.156 -9.75 1 93.06 65 TYR B C 1
ATOM 4138 O O . TYR B 1 65 ? 22.719 21.688 -9.141 1 93.06 65 TYR B O 1
ATOM 4146 N N . GLY B 1 66 ? 20.688 21.438 -10.094 1 91.12 66 GLY B N 1
ATOM 4147 C CA . GLY B 1 66 ? 20.641 20.016 -9.789 1 91.12 66 GLY B CA 1
ATOM 4148 C C . GLY B 1 66 ? 19.688 19.672 -8.664 1 91.12 66 GLY B C 1
ATOM 4149 O O . GLY B 1 66 ? 18.953 20.531 -8.188 1 91.12 66 GLY B O 1
ATOM 4150 N N . SER B 1 67 ? 19.734 18.422 -8.211 1 92.31 67 SER B N 1
ATOM 4151 C CA . SER B 1 67 ? 18.75 17.922 -7.258 1 92.31 67 SER B CA 1
ATOM 4152 C C . SER B 1 67 ? 19.094 18.344 -5.832 1 92.31 67 SER B C 1
ATOM 4154 O O . SER B 1 67 ? 18.281 18.188 -4.926 1 92.31 67 SER B O 1
ATOM 4156 N N . VAL B 1 68 ? 20.328 18.781 -5.668 1 95 68 VAL B N 1
ATOM 4157 C CA . VAL B 1 68 ? 20.75 19.312 -4.379 1 95 68 VAL B CA 1
ATOM 4158 C C . VAL B 1 68 ? 21.344 20.703 -4.566 1 95 68 VAL B C 1
ATOM 4160 O O . VAL B 1 68 ? 22.328 20.891 -5.297 1 95 68 VAL B O 1
ATOM 4163 N N . PHE B 1 69 ? 20.719 21.609 -3.912 1 95.31 69 PHE B N 1
ATOM 4164 C CA . PHE B 1 69 ? 21.219 22.969 -4.082 1 95.31 69 PHE B CA 1
ATOM 4165 C C . PHE B 1 69 ? 21.031 23.781 -2.803 1 95.31 69 PHE B C 1
ATOM 4167 O O . PHE B 1 69 ? 20.25 23.406 -1.929 1 95.31 69 PHE B O 1
ATOM 4174 N N . LYS B 1 70 ? 21.797 24.859 -2.688 1 93.75 70 LYS B N 1
ATOM 4175 C CA . LYS B 1 70 ? 21.688 25.734 -1.515 1 93.75 70 LYS B CA 1
ATOM 4176 C C . LYS B 1 70 ? 20.766 26.922 -1.794 1 93.75 70 LYS B C 1
ATOM 4178 O O . LYS B 1 70 ? 20.625 27.344 -2.943 1 93.75 70 LYS B O 1
ATOM 4183 N N . SER B 1 71 ? 20.156 27.359 -0.842 1 91.94 71 SER B N 1
ATOM 4184 C CA . SER B 1 71 ? 19.312 28.547 -0.88 1 91.94 71 SER B CA 1
ATOM 4185 C C . SER B 1 71 ? 19.188 29.188 0.501 1 91.94 71 SER B C 1
ATOM 4187 O O . SER B 1 71 ? 19.875 28.766 1.441 1 91.94 71 SER B O 1
ATOM 4189 N N . HIS B 1 72 ? 18.672 30.266 0.521 1 88.69 72 HIS B N 1
ATOM 4190 C CA . HIS B 1 72 ? 18.297 30.938 1.754 1 88.69 72 HIS B CA 1
ATOM 4191 C C . HIS B 1 72 ? 16.797 31.188 1.802 1 88.69 72 HIS B C 1
ATOM 4193 O O . HIS B 1 72 ? 16.281 32.094 1.134 1 88.69 72 HIS B O 1
ATOM 4199 N N . ILE B 1 73 ? 16.188 30.344 2.551 1 83.69 73 ILE B N 1
ATOM 4200 C CA . ILE B 1 73 ? 14.734 30.438 2.6 1 83.69 73 ILE B CA 1
ATOM 4201 C C . ILE B 1 73 ? 14.266 30.547 4.051 1 83.69 73 ILE B C 1
ATOM 4203 O O . ILE B 1 73 ? 14.867 29.938 4.949 1 83.69 73 ILE B O 1
ATOM 4207 N N . LEU B 1 74 ? 13.172 31.297 4.27 1 77 74 LEU B N 1
ATOM 4208 C CA . LEU B 1 74 ? 12.539 31.484 5.574 1 77 74 LEU B CA 1
ATOM 4209 C C . LEU B 1 74 ? 13.57 31.938 6.609 1 77 74 LEU B C 1
ATOM 4211 O O . LEU B 1 74 ? 13.602 31.406 7.727 1 77 74 LEU B O 1
ATOM 4215 N N . GLY B 1 75 ? 14.594 32.625 6.191 1 74.69 75 GLY B N 1
ATOM 4216 C CA . GLY B 1 75 ? 15.508 33.344 7.078 1 74.69 75 GLY B CA 1
ATOM 4217 C C . GLY B 1 75 ? 16.734 32.5 7.434 1 74.69 75 GLY B C 1
ATOM 4218 O O . GLY B 1 75 ? 17.562 32.938 8.234 1 74.69 75 GLY B O 1
ATOM 4219 N N . CYS B 1 76 ? 16.844 31.359 6.875 1 81.88 76 CYS B N 1
ATOM 4220 C CA . CYS B 1 76 ? 17.969 30.5 7.234 1 81.88 76 CYS B CA 1
ATOM 4221 C C . CYS B 1 76 ? 18.625 29.922 5.992 1 81.88 76 CYS B C 1
ATOM 4223 O O . CYS B 1 76 ? 17.953 29.656 4.988 1 81.88 76 CYS B O 1
ATOM 4225 N N . PRO B 1 77 ? 19.938 29.812 6.094 1 88 77 PRO B N 1
ATOM 4226 C CA . PRO B 1 77 ? 20.594 29.047 5.027 1 88 77 PRO B CA 1
ATOM 4227 C C . PRO B 1 77 ? 20.094 27.609 4.941 1 88 77 PRO B C 1
ATOM 4229 O O . PRO B 1 77 ? 20.031 26.906 5.957 1 88 77 PRO B O 1
ATOM 4232 N N . THR B 1 78 ? 19.719 27.234 3.76 1 92.75 78 THR B N 1
ATOM 4233 C CA . THR B 1 78 ? 19.016 25.969 3.605 1 92.75 78 THR B CA 1
ATOM 4234 C C . THR B 1 78 ? 19.547 25.188 2.4 1 92.75 78 THR B C 1
ATOM 4236 O O . THR B 1 78 ? 19.766 25.766 1.333 1 92.75 78 THR B O 1
ATOM 4239 N N . ILE B 1 79 ? 19.844 23.984 2.627 1 95 79 ILE B N 1
ATOM 4240 C CA . ILE B 1 79 ? 20.078 23.062 1.521 1 95 79 ILE B CA 1
ATOM 4241 C C . ILE B 1 79 ? 18.766 22.406 1.112 1 95 79 ILE B C 1
ATOM 4243 O O . ILE B 1 79 ? 18.016 21.906 1.963 1 95 79 ILE B O 1
ATOM 4247 N N . VAL B 1 80 ? 18.484 22.484 -0.163 1 95.25 80 VAL B N 1
ATOM 4248 C CA . VAL B 1 80 ? 17.297 21.812 -0.674 1 95.25 80 VAL B CA 1
ATOM 4249 C C . VAL B 1 80 ? 17.672 20.5 -1.349 1 95.25 80 VAL B C 1
ATOM 4251 O O . VAL B 1 80 ? 18.531 20.484 -2.242 1 95.25 80 VAL B O 1
ATOM 4254 N N . SER B 1 81 ? 17.062 19.438 -0.857 1 95.19 81 SER B N 1
ATOM 4255 C CA . SER B 1 81 ? 17.312 18.125 -1.446 1 95.19 81 SER B CA 1
ATOM 4256 C C . SER B 1 81 ? 16.078 17.594 -2.137 1 95.19 81 SER B C 1
ATOM 4258 O O . SER B 1 81 ? 15.031 17.406 -1.501 1 95.19 81 SER B O 1
ATOM 4260 N N . MET B 1 82 ? 16.219 17.344 -3.412 1 91.88 82 MET B N 1
ATOM 4261 C CA . MET B 1 82 ? 15.133 16.75 -4.199 1 91.88 82 MET B CA 1
ATOM 4262 C C . MET B 1 82 ? 15.523 15.359 -4.699 1 91.88 82 MET B C 1
ATOM 4264 O O . MET B 1 82 ? 14.859 14.805 -5.578 1 91.88 82 MET B O 1
ATOM 4268 N N . ASP B 1 83 ? 16.578 14.875 -4.18 1 87.69 83 ASP B N 1
ATOM 4269 C CA . ASP B 1 83 ? 17.047 13.539 -4.512 1 87.69 83 ASP B CA 1
ATOM 4270 C C . ASP B 1 83 ? 16.422 12.492 -3.588 1 87.69 83 ASP B C 1
ATOM 4272 O O . ASP B 1 83 ? 16.625 12.531 -2.373 1 87.69 83 ASP B O 1
ATOM 4276 N N . PRO B 1 84 ? 15.711 11.523 -4.188 1 83.44 84 PRO B N 1
ATOM 4277 C CA . PRO B 1 84 ? 14.992 10.562 -3.357 1 83.44 84 PRO B CA 1
ATOM 4278 C C . PRO B 1 84 ? 15.914 9.75 -2.455 1 83.44 84 PRO B C 1
ATOM 4280 O O . PRO B 1 84 ? 15.562 9.445 -1.312 1 83.44 84 PRO B O 1
ATOM 4283 N N . ASP B 1 85 ? 17.047 9.375 -2.947 1 82.81 85 ASP B N 1
ATOM 4284 C CA . ASP B 1 85 ? 17.984 8.57 -2.156 1 82.81 85 ASP B CA 1
ATOM 4285 C C . ASP B 1 85 ? 18.531 9.383 -0.984 1 82.81 85 ASP B C 1
ATOM 4287 O O . ASP B 1 85 ? 18.641 8.867 0.133 1 82.81 85 ASP B O 1
ATOM 4291 N N . LEU B 1 86 ? 18.906 10.539 -1.29 1 89.12 86 LEU B N 1
ATOM 4292 C CA . LEU B 1 86 ? 19.406 11.406 -0.233 1 89.12 86 LEU B CA 1
ATOM 4293 C C . LEU B 1 86 ? 18.312 11.719 0.784 1 89.12 86 LEU B C 1
ATOM 4295 O O . LEU B 1 86 ? 18.578 11.75 1.99 1 89.12 86 LEU B O 1
ATOM 4299 N N . ASN B 1 87 ? 17.141 11.977 0.244 1 89.94 87 ASN B N 1
ATOM 4300 C CA . ASN B 1 87 ? 16 12.227 1.129 1 89.94 87 ASN B CA 1
ATOM 4301 C C . ASN B 1 87 ? 15.773 11.055 2.08 1 89.94 87 ASN B C 1
ATOM 4303 O O . ASN B 1 87 ? 15.578 11.258 3.281 1 89.94 87 ASN B O 1
ATOM 4307 N N . ARG B 1 88 ? 15.766 9.938 1.545 1 85.81 88 ARG B N 1
ATOM 4308 C CA . ARG B 1 88 ? 15.594 8.742 2.367 1 85.81 88 ARG B CA 1
ATOM 4309 C C . ARG B 1 88 ? 16.688 8.641 3.428 1 85.81 88 ARG B C 1
ATOM 4311 O O . ARG B 1 88 ? 16.406 8.336 4.59 1 85.81 88 ARG B O 1
ATOM 4318 N N . TYR B 1 89 ? 17.891 8.836 3.061 1 87.81 89 TYR B N 1
ATOM 4319 C CA . TYR B 1 89 ? 19.016 8.797 3.988 1 87.81 89 TYR B CA 1
ATOM 4320 C C . TYR B 1 89 ? 18.828 9.781 5.133 1 87.81 89 TYR B C 1
ATOM 4322 O O . TYR B 1 89 ? 19.016 9.438 6.301 1 87.81 89 TYR B O 1
ATOM 4330 N N . ILE B 1 90 ? 18.438 10.984 4.762 1 91.88 90 ILE B N 1
ATOM 4331 C CA . ILE B 1 90 ? 18.266 12.047 5.746 1 91.88 90 ILE B CA 1
ATOM 4332 C C . ILE B 1 90 ? 17.156 11.68 6.719 1 91.88 90 ILE B C 1
ATOM 4334 O O . ILE B 1 90 ? 17.297 11.844 7.934 1 91.88 90 ILE B O 1
ATOM 4338 N N . LEU B 1 91 ? 16.156 11.148 6.195 1 89 91 LEU B N 1
ATOM 4339 C CA . LEU B 1 91 ? 15 10.812 7.016 1 89 91 LEU B CA 1
ATOM 4340 C C . LEU B 1 91 ? 15.297 9.625 7.926 1 89 91 LEU B C 1
ATOM 4342 O O . LEU B 1 91 ? 14.758 9.539 9.031 1 89 91 LEU B O 1
ATOM 4346 N N . MET B 1 92 ? 16.188 8.773 7.48 1 86.56 92 MET B N 1
ATOM 4347 C CA . MET B 1 92 ? 16.484 7.547 8.219 1 86.56 92 MET B CA 1
ATOM 4348 C C . MET B 1 92 ? 17.578 7.789 9.242 1 86.56 92 MET B C 1
ATOM 4350 O O . MET B 1 92 ? 17.781 6.984 10.156 1 86.56 92 MET B O 1
ATOM 4354 N N . ASN B 1 93 ? 18.25 8.773 9.141 1 85.62 93 ASN B N 1
ATOM 4355 C CA . ASN B 1 93 ? 19.422 8.969 9.992 1 85.62 93 ASN B CA 1
ATOM 4356 C C . ASN B 1 93 ? 19.234 10.164 10.93 1 85.62 93 ASN B C 1
ATOM 4358 O O . ASN B 1 93 ? 20.172 10.945 11.117 1 85.62 93 ASN B O 1
ATOM 4362 N N . GLU B 1 94 ? 18.094 10.055 11.469 1 82.5 94 GLU B N 1
ATOM 4363 C CA . GLU B 1 94 ? 17.891 11.047 12.523 1 82.5 94 GLU B CA 1
ATOM 4364 C C . GLU B 1 94 ? 18.797 10.773 13.719 1 82.5 94 GLU B C 1
ATOM 4366 O O . GLU B 1 94 ? 19.125 9.617 14.008 1 82.5 94 GLU B O 1
ATOM 4371 N N . ALA B 1 95 ? 19.422 11.656 14.406 1 79.19 95 ALA B N 1
ATOM 4372 C CA . ALA B 1 95 ? 20.25 11.562 15.609 1 79.19 95 ALA B CA 1
ATOM 4373 C C . ALA B 1 95 ? 21.719 11.383 15.25 1 79.19 95 ALA B C 1
ATOM 4375 O O . ALA B 1 95 ? 22.578 11.391 16.125 1 79.19 95 ALA B O 1
ATOM 4376 N N . LYS B 1 96 ? 21.922 11.055 14.016 1 86.12 96 LYS B N 1
ATOM 4377 C CA . LYS B 1 96 ? 23.312 11 13.562 1 86.12 96 LYS B CA 1
ATOM 4378 C C . LYS B 1 96 ? 23.719 12.305 12.891 1 86.12 96 LYS B C 1
ATOM 4380 O O . LYS B 1 96 ? 24.172 12.312 11.742 1 86.12 96 LYS B O 1
ATOM 4385 N N . GLY B 1 97 ? 23.562 13.336 13.633 1 90.19 97 GLY B N 1
ATOM 4386 C CA . GLY B 1 97 ? 23.969 14.641 13.148 1 90.19 97 GLY B CA 1
ATOM 4387 C C . GLY B 1 97 ? 22.812 15.438 12.57 1 90.19 97 GLY B C 1
ATOM 4388 O O . GLY B 1 97 ? 23 16.562 12.086 1 90.19 97 GLY B O 1
ATOM 4389 N N . LEU B 1 98 ? 21.641 14.867 12.539 1 92.75 98 LEU B N 1
ATOM 4390 C CA . LEU B 1 98 ? 20.453 15.508 11.984 1 92.75 98 LEU B CA 1
ATOM 4391 C C . LEU B 1 98 ? 19.328 15.555 13.008 1 92.75 98 LEU B C 1
ATOM 4393 O O . LEU B 1 98 ? 19.094 14.578 13.719 1 92.75 98 LEU B O 1
ATOM 4397 N N . VAL B 1 99 ? 18.734 16.734 13.172 1 90.94 99 VAL B N 1
ATOM 4398 C CA . VAL B 1 99 ? 17.578 16.922 14.039 1 90.94 99 VAL B CA 1
ATOM 4399 C C . VAL B 1 99 ? 16.469 17.672 13.281 1 90.94 99 VAL B C 1
ATOM 4401 O O . VAL B 1 99 ? 16.719 18.203 12.195 1 90.94 99 VAL B O 1
ATOM 4404 N N . PRO B 1 100 ? 15.305 17.656 13.805 1 89.94 100 PRO B N 1
ATOM 4405 C CA . PRO B 1 100 ? 14.273 18.453 13.133 1 89.94 100 PRO B CA 1
ATOM 4406 C C . PRO B 1 100 ? 14.648 19.938 13.023 1 89.94 100 PRO B C 1
ATOM 4408 O O . PRO B 1 100 ? 15.219 20.5 13.961 1 89.94 100 PRO B O 1
ATOM 4411 N N . GLY B 1 101 ? 14.375 20.469 11.867 1 88.44 101 GLY B N 1
ATOM 4412 C CA . GLY B 1 101 ? 14.781 21.844 11.617 1 88.44 101 GLY B CA 1
ATOM 4413 C C . GLY B 1 101 ? 13.609 22.781 11.414 1 88.44 101 GLY B C 1
ATOM 4414 O O . GLY B 1 101 ? 13.578 23.531 10.43 1 88.44 101 GLY B O 1
ATOM 4415 N N . TYR B 1 102 ? 12.703 22.844 12.297 1 84.25 102 TYR B N 1
ATOM 4416 C CA . TYR B 1 102 ? 11.562 23.75 12.156 1 84.25 102 TYR B CA 1
ATOM 4417 C C . TYR B 1 102 ? 11.977 25.203 12.336 1 84.25 102 TYR B C 1
ATOM 4419 O O . TYR B 1 102 ? 12.891 25.5 13.109 1 84.25 102 TYR B O 1
ATOM 4427 N N . PRO B 1 103 ? 11.328 26.031 11.648 1 81.75 103 PRO B N 1
ATOM 4428 C CA . PRO B 1 103 ? 11.641 27.453 11.805 1 81.75 103 PRO B CA 1
ATOM 4429 C C . PRO B 1 103 ? 11.375 27.953 13.219 1 81.75 103 PRO B C 1
ATOM 4431 O O . PRO B 1 103 ? 10.547 27.391 13.938 1 81.75 103 PRO B O 1
ATOM 4434 N N . GLN B 1 104 ? 12.055 28.984 13.531 1 83.62 104 GLN B N 1
ATOM 4435 C CA . GLN B 1 104 ? 11.969 29.547 14.875 1 83.62 104 GLN B CA 1
ATOM 4436 C C . GLN B 1 104 ? 10.547 29.984 15.195 1 83.62 104 GLN B C 1
ATOM 4438 O O . GLN B 1 104 ? 10.094 29.859 16.328 1 83.62 104 GLN B O 1
ATOM 4443 N N . SER B 1 105 ? 9.891 30.531 14.234 1 87.31 105 SER B N 1
ATOM 4444 C CA . SER B 1 105 ? 8.516 30.969 14.438 1 87.31 105 SER B CA 1
ATOM 4445 C C . SER B 1 105 ? 7.641 29.812 14.922 1 87.31 105 SER B C 1
ATOM 4447 O O . SER B 1 105 ? 6.844 29.969 15.852 1 87.31 105 SER B O 1
ATOM 4449 N N . MET B 1 106 ? 7.789 28.672 14.281 1 88.62 106 MET B N 1
ATOM 4450 C CA . MET B 1 106 ? 7 27.5 14.656 1 88.62 106 MET B CA 1
ATOM 4451 C C . MET B 1 106 ? 7.34 27.047 16.078 1 88.62 106 MET B C 1
ATOM 4453 O O . MET B 1 106 ? 6.453 26.672 16.844 1 88.62 106 MET B O 1
ATOM 4457 N N . LEU B 1 107 ? 8.586 27.109 16.391 1 88.81 107 LEU B N 1
ATOM 4458 C CA . LEU B 1 107 ? 9.023 26.688 17.719 1 88.81 107 LEU B CA 1
ATOM 4459 C C . LEU B 1 107 ? 8.461 27.625 18.797 1 88.81 107 LEU B C 1
ATOM 4461 O O . LEU B 1 107 ? 8 27.156 19.844 1 88.81 107 LEU B O 1
ATOM 4465 N N . ASP B 1 108 ? 8.484 28.828 18.484 1 91.62 108 ASP B N 1
ATOM 4466 C CA . ASP B 1 108 ? 8.008 29.828 19.438 1 91.62 108 ASP B CA 1
ATOM 4467 C C . ASP B 1 108 ? 6.5 29.719 19.656 1 91.62 108 ASP B C 1
ATOM 4469 O O . ASP B 1 108 ? 6.008 29.875 20.766 1 91.62 108 ASP B O 1
ATOM 4473 N N . ILE B 1 109 ? 5.863 29.453 18.641 1 93.44 109 ILE B N 1
ATOM 4474 C CA . ILE B 1 109 ? 4.41 29.547 18.656 1 93.44 109 ILE B CA 1
ATOM 4475 C C . ILE B 1 109 ? 3.816 28.203 19.094 1 93.44 109 ILE B C 1
ATOM 4477 O O . ILE B 1 109 ? 2.857 28.156 19.859 1 93.44 109 ILE B O 1
ATOM 4481 N N . LEU B 1 110 ? 4.379 27.062 18.672 1 92.62 110 LEU B N 1
ATOM 4482 C CA . LEU B 1 110 ? 3.82 25.75 18.984 1 92.62 110 LEU B CA 1
ATOM 4483 C C . LEU B 1 110 ? 4.348 25.25 20.328 1 92.62 110 LEU B C 1
ATOM 4485 O O . LEU B 1 110 ? 3.76 24.359 20.922 1 92.62 110 LEU B O 1
ATOM 4489 N N . GLY B 1 111 ? 5.398 25.766 20.781 1 89.94 111 GLY B N 1
ATOM 4490 C CA . GLY B 1 111 ? 5.945 25.375 22.078 1 89.94 111 GLY B CA 1
ATOM 4491 C C . GLY B 1 111 ? 7.219 24.562 21.953 1 89.94 111 GLY B C 1
ATOM 4492 O O . GLY B 1 111 ? 7.418 23.844 20.969 1 89.94 111 GLY B O 1
ATOM 4493 N N . LYS B 1 112 ? 7.938 24.562 22.984 1 84.56 112 LYS B N 1
ATOM 4494 C CA . LYS B 1 112 ? 9.258 23.938 23 1 84.56 112 LYS B CA 1
ATOM 4495 C C . LYS B 1 112 ? 9.148 22.422 23.125 1 84.56 112 LYS B C 1
ATOM 4497 O O . LYS B 1 112 ? 10.062 21.688 22.719 1 84.56 112 LYS B O 1
ATOM 4502 N N . CYS B 1 113 ? 8.078 22 23.625 1 87.56 113 CYS B N 1
ATOM 4503 C CA . CYS B 1 113 ? 7.926 20.578 23.828 1 87.56 113 CYS B CA 1
ATOM 4504 C C . CYS B 1 113 ? 7.047 19.953 22.75 1 87.56 113 CYS B C 1
ATOM 4506 O O . CYS B 1 113 ? 6.484 18.875 22.953 1 87.56 113 CYS B O 1
ATOM 4508 N N . ASN B 1 114 ? 7.027 20.656 21.688 1 88.62 114 ASN B N 1
ATOM 4509 C CA . ASN B 1 114 ? 6.305 20.109 20.547 1 88.62 114 ASN B CA 1
ATOM 4510 C C . ASN B 1 114 ? 7 18.875 19.969 1 88.62 114 ASN B C 1
ATOM 4512 O O . ASN B 1 114 ? 8.203 18.906 19.719 1 88.62 114 ASN B O 1
ATOM 4516 N N . ILE B 1 115 ? 6.293 17.797 19.75 1 88 115 ILE B N 1
ATOM 4517 C CA . ILE B 1 115 ? 6.84 16.5 19.328 1 88 115 ILE B CA 1
ATOM 4518 C C . ILE B 1 115 ? 7.594 16.672 18.016 1 88 115 ILE B C 1
ATOM 4520 O O . ILE B 1 115 ? 8.547 15.938 17.734 1 88 115 ILE B O 1
ATOM 4524 N N . ALA B 1 116 ? 7.188 17.578 17.219 1 85.88 116 ALA B N 1
ATOM 4525 C CA . ALA B 1 116 ? 7.84 17.797 15.938 1 85.88 116 ALA B CA 1
ATOM 4526 C C . ALA B 1 116 ? 9.203 18.453 16.125 1 85.88 116 ALA B C 1
ATOM 4528 O O . ALA B 1 116 ? 10.07 18.344 15.25 1 85.88 116 ALA B O 1
ATOM 4529 N N . ALA B 1 117 ? 9.43 19.047 17.281 1 85.5 117 ALA B N 1
ATOM 4530 C CA . ALA B 1 117 ? 10.633 19.844 17.469 1 85.5 117 ALA B CA 1
ATOM 4531 C C . ALA B 1 117 ? 11.633 19.125 18.359 1 85.5 117 ALA B C 1
ATOM 4533 O O . ALA B 1 117 ? 12.844 19.312 18.234 1 85.5 117 ALA B O 1
ATOM 4534 N N . VAL B 1 118 ? 11.133 18.312 19.219 1 87.31 118 VAL B N 1
ATOM 4535 C CA . VAL B 1 118 ? 12.016 17.641 20.172 1 87.31 118 VAL B CA 1
ATOM 4536 C C . VAL B 1 118 ? 12.648 16.422 19.516 1 87.31 118 VAL B C 1
ATOM 4538 O O . VAL B 1 118 ? 12.203 15.984 18.438 1 87.31 118 VAL B O 1
ATOM 4541 N N . HIS B 1 119 ? 13.711 15.891 20.078 1 87.94 119 HIS B N 1
ATOM 4542 C CA . HIS B 1 119 ? 14.422 14.742 19.531 1 87.94 119 HIS B CA 1
ATOM 4543 C C . HIS B 1 119 ? 14.984 13.859 20.641 1 87.94 119 HIS B C 1
ATOM 4545 O O . HIS B 1 119 ? 14.922 14.227 21.812 1 87.94 119 HIS B O 1
ATOM 4551 N N . GLY B 1 120 ? 15.391 12.742 20.297 1 87.62 120 GLY B N 1
ATOM 4552 C CA . GLY B 1 120 ? 15.984 11.82 21.25 1 87.62 120 GLY B CA 1
ATOM 4553 C C . GLY B 1 120 ? 14.984 11.234 22.219 1 87.62 120 GLY B C 1
ATOM 4554 O O . GLY B 1 120 ? 13.898 10.812 21.828 1 87.62 120 GLY B O 1
ATOM 4555 N N . SER B 1 121 ? 15.383 11.25 23.469 1 88.62 121 SER B N 1
ATOM 4556 C CA . SER B 1 121 ? 14.555 10.633 24.5 1 88.62 121 SER B CA 1
ATOM 4557 C C . SER B 1 121 ? 13.289 11.438 24.75 1 88.62 121 SER B C 1
ATOM 4559 O O . SER B 1 121 ? 12.234 10.867 25.031 1 88.62 121 SER B O 1
ATOM 4561 N N . THR B 1 122 ? 13.438 12.727 24.625 1 90.25 122 THR B N 1
ATOM 4562 C CA . THR B 1 122 ? 12.281 13.594 24.812 1 90.25 122 THR B CA 1
ATOM 4563 C C . THR B 1 122 ? 11.227 13.32 23.734 1 90.25 122 THR B C 1
ATOM 4565 O O . THR B 1 122 ? 10.031 13.32 24.031 1 90.25 122 THR B O 1
ATOM 4568 N N . HIS B 1 123 ? 11.727 13.102 22.578 1 91.69 123 HIS B N 1
ATOM 4569 C CA . HIS B 1 123 ? 10.805 12.781 21.484 1 91.69 123 HIS B CA 1
ATOM 4570 C C . HIS B 1 123 ? 10.055 11.484 21.766 1 91.69 123 HIS B C 1
ATOM 4572 O O . HIS B 1 123 ? 8.836 11.406 21.594 1 91.69 123 HIS B O 1
ATOM 4578 N N . LYS B 1 124 ? 10.742 10.516 22.188 1 90.56 124 LYS B N 1
ATOM 4579 C CA . LYS B 1 124 ? 10.148 9.219 22.5 1 90.56 124 LYS B CA 1
ATOM 4580 C C . LYS B 1 124 ? 9.094 9.344 23.594 1 90.56 124 LYS B C 1
ATOM 4582 O O . LYS B 1 124 ? 8.023 8.734 23.5 1 90.56 124 LYS B O 1
ATOM 4587 N N . TYR B 1 125 ? 9.469 10.188 24.562 1 91.75 125 TYR B N 1
ATOM 4588 C CA . TYR B 1 125 ? 8.586 10.383 25.719 1 91.75 125 TYR B CA 1
ATOM 4589 C C . TYR B 1 125 ? 7.312 11.109 25.312 1 91.75 125 TYR B C 1
ATOM 4591 O O . TYR B 1 125 ? 6.207 10.664 25.625 1 91.75 125 TYR B O 1
ATOM 4599 N N . MET B 1 126 ? 7.438 12.148 24.609 1 92.25 126 MET B N 1
ATOM 4600 C CA . MET B 1 126 ? 6.293 12.953 24.188 1 92.25 126 MET B CA 1
ATOM 4601 C C . MET B 1 126 ? 5.434 12.195 23.172 1 92.25 126 MET B C 1
ATOM 4603 O O . MET B 1 126 ? 4.207 12.273 23.219 1 92.25 126 MET B O 1
ATOM 4607 N N . ARG B 1 127 ? 6.098 11.508 22.297 1 92.44 127 ARG B N 1
ATOM 4608 C CA . ARG B 1 127 ? 5.383 10.703 21.312 1 92.44 127 ARG B CA 1
ATOM 4609 C C . ARG B 1 127 ? 4.582 9.594 21.984 1 92.44 127 ARG B C 1
ATOM 4611 O O . ARG B 1 127 ? 3.447 9.32 21.594 1 92.44 127 ARG B O 1
ATOM 4618 N N . GLY B 1 128 ? 5.219 8.977 22.938 1 91.94 128 GLY B N 1
ATOM 4619 C CA . GLY B 1 128 ? 4.52 7.941 23.672 1 91.94 128 GLY B CA 1
ATOM 4620 C C . GLY B 1 128 ? 3.256 8.438 24.344 1 91.94 128 GLY B C 1
ATOM 4621 O O . GLY B 1 128 ? 2.223 7.77 24.312 1 91.94 128 GLY B O 1
ATOM 4622 N N . ALA B 1 129 ? 3.359 9.57 24.906 1 92.31 129 ALA B N 1
ATOM 4623 C CA . ALA B 1 129 ? 2.207 10.188 25.562 1 92.31 129 ALA B CA 1
ATOM 4624 C C . ALA B 1 129 ? 1.096 10.469 24.547 1 92.31 129 ALA B C 1
ATOM 4626 O O . ALA B 1 129 ? -0.082 10.242 24.844 1 92.31 129 ALA B O 1
ATOM 4627 N N . LEU B 1 130 ? 1.476 10.953 23.453 1 93.12 130 LEU B N 1
ATOM 4628 C CA . LEU B 1 130 ? 0.504 11.25 22.406 1 93.12 130 LEU B CA 1
ATOM 4629 C C . LEU B 1 130 ? -0.161 9.977 21.906 1 93.12 130 LEU B C 1
ATOM 4631 O O . LEU B 1 130 ? -1.379 9.938 21.719 1 93.12 130 LEU B O 1
ATOM 4635 N N . LEU B 1 131 ? 0.629 8.938 21.703 1 92.75 131 LEU B N 1
ATOM 4636 C CA . LEU B 1 131 ? 0.122 7.676 21.172 1 92.75 131 LEU B CA 1
ATOM 4637 C C . LEU B 1 131 ? -0.859 7.035 22.156 1 92.75 131 LEU B C 1
ATOM 4639 O O . LEU B 1 131 ? -1.802 6.359 21.734 1 92.75 131 LEU B O 1
ATOM 4643 N N . SER B 1 132 ? -0.626 7.281 23.391 1 92.31 132 SER B N 1
ATOM 4644 C CA . SER B 1 132 ? -1.531 6.746 24.391 1 92.31 132 SER B CA 1
ATOM 4645 C C . SER B 1 132 ? -2.918 7.371 24.281 1 92.31 132 SER B C 1
ATOM 4647 O O . SER B 1 132 ? -3.914 6.754 24.672 1 92.31 132 SER B O 1
ATOM 4649 N N . LEU B 1 133 ? -2.979 8.586 23.734 1 93.62 133 LEU B N 1
ATOM 4650 C CA . LEU B 1 133 ? -4.238 9.312 23.609 1 93.62 133 LEU B CA 1
ATOM 4651 C C . LEU B 1 133 ? -5.012 8.852 22.375 1 93.62 133 LEU B C 1
ATOM 4653 O O . LEU B 1 133 ? -6.207 9.133 22.25 1 93.62 133 LEU B O 1
ATOM 4657 N N . ILE B 1 134 ? -4.32 8.117 21.516 1 94.12 134 ILE B N 1
ATOM 4658 C CA . ILE B 1 134 ? -4.965 7.723 20.281 1 94.12 134 ILE B CA 1
ATOM 4659 C C . ILE B 1 134 ? -4.801 6.219 20.062 1 94.12 134 ILE B C 1
ATOM 4661 O O . ILE B 1 134 ? -4.672 5.754 18.938 1 94.12 134 ILE B O 1
ATOM 4665 N N . SER B 1 135 ? -4.691 5.523 21.078 1 92.5 135 SER B N 1
ATOM 4666 C CA . SER B 1 135 ? -4.621 4.066 21.016 1 92.5 135 SER B CA 1
ATOM 4667 C C . SER B 1 135 ? -5.883 3.484 20.375 1 92.5 135 SER B C 1
ATOM 4669 O O . SER B 1 135 ? -6.926 4.141 20.344 1 92.5 135 SER B O 1
ATOM 4671 N N . PRO B 1 136 ? -5.754 2.305 19.859 1 91.19 136 PRO B N 1
ATOM 4672 C CA . PRO B 1 136 ? -6.938 1.673 19.266 1 91.19 136 PRO B CA 1
ATOM 4673 C C . PRO B 1 136 ? -8.117 1.599 20.219 1 91.19 136 PRO B C 1
ATOM 4675 O O . PRO B 1 136 ? -9.266 1.798 19.828 1 91.19 136 PRO B O 1
ATOM 4678 N N . THR B 1 137 ? -7.832 1.338 21.438 1 92.5 137 THR B N 1
ATOM 4679 C CA . THR B 1 137 ? -8.883 1.283 22.453 1 92.5 137 THR B CA 1
ATOM 4680 C C . THR B 1 137 ? -9.516 2.656 22.641 1 92.5 137 THR B C 1
ATOM 4682 O O . THR B 1 137 ? -10.742 2.773 22.734 1 92.5 137 THR B O 1
ATOM 4685 N N . MET B 1 138 ? -8.695 3.656 22.703 1 93.06 138 MET B N 1
ATOM 4686 C CA . MET B 1 138 ? -9.195 5.023 22.859 1 93.06 138 MET B CA 1
ATOM 4687 C C . MET B 1 138 ? -10.031 5.438 21.656 1 93.06 138 MET B C 1
ATOM 4689 O O . MET B 1 138 ? -11.07 6.086 21.812 1 93.06 138 MET B O 1
ATOM 4693 N N . ILE B 1 139 ? -9.594 5.09 20.516 1 94.19 139 ILE B N 1
ATOM 4694 C CA . ILE B 1 139 ? -10.328 5.43 19.312 1 94.19 139 ILE B CA 1
ATOM 4695 C C . ILE B 1 139 ? -11.688 4.742 19.312 1 94.19 139 ILE B C 1
ATOM 4697 O O . ILE B 1 139 ? -12.711 5.375 19.047 1 94.19 139 ILE B O 1
ATOM 4701 N N . ARG B 1 140 ? -11.68 3.547 19.656 1 94 140 ARG B N 1
ATOM 4702 C CA . ARG B 1 140 ? -12.898 2.738 19.641 1 94 140 ARG B CA 1
ATOM 4703 C C . ARG B 1 140 ? -13.898 3.217 20.688 1 94 140 ARG B C 1
ATOM 4705 O O . ARG B 1 140 ? -15.078 3.385 20.391 1 94 140 ARG B O 1
ATOM 4712 N N . GLU B 1 141 ? -13.445 3.471 21.828 1 93.31 141 GLU B N 1
ATOM 4713 C CA . GLU B 1 141 ? -14.344 3.645 22.969 1 93.31 141 GLU B CA 1
ATOM 4714 C C . GLU B 1 141 ? -14.695 5.117 23.188 1 93.31 141 GLU B C 1
ATOM 4716 O O . GLU B 1 141 ? -15.781 5.438 23.672 1 93.31 141 GLU B O 1
ATOM 4721 N N . GLN B 1 142 ? -13.812 6.008 22.781 1 94 142 GLN B N 1
ATOM 4722 C CA . GLN B 1 142 ? -14.031 7.395 23.172 1 94 142 GLN B CA 1
ATOM 4723 C C . GLN B 1 142 ? -14.031 8.32 21.953 1 94 142 GLN B C 1
ATOM 4725 O O . GLN B 1 142 ? -14.984 9.07 21.75 1 94 142 GLN B O 1
ATOM 4730 N N . LEU B 1 143 ? -13.008 8.211 21.172 1 96.38 143 LEU B N 1
ATOM 4731 C CA . LEU B 1 143 ? -12.789 9.219 20.141 1 96.38 143 LEU B CA 1
ATOM 4732 C C . LEU B 1 143 ? -13.805 9.062 19 1 96.38 143 LEU B C 1
ATOM 4734 O O . LEU B 1 143 ? -14.422 10.039 18.578 1 96.38 143 LEU B O 1
ATOM 4738 N N . LEU B 1 144 ? -14.016 7.844 18.531 1 97.06 144 LEU B N 1
ATOM 4739 C CA . LEU B 1 144 ? -14.906 7.617 17.406 1 97.06 144 LEU B CA 1
ATOM 4740 C C . LEU B 1 144 ? -16.328 8.016 17.734 1 97.06 144 LEU B C 1
ATOM 4742 O O . LEU B 1 144 ? -17 8.688 16.953 1 97.06 144 LEU B O 1
ATOM 4746 N N . PRO B 1 145 ? -16.875 7.641 18.891 1 96.12 145 PRO B N 1
ATOM 4747 C CA . PRO B 1 145 ? -18.219 8.102 19.266 1 96.12 145 PRO B CA 1
ATOM 4748 C C . PRO B 1 145 ? -18.312 9.625 19.328 1 96.12 145 PRO B C 1
ATOM 4750 O O . PRO B 1 145 ? -19.328 10.203 18.906 1 96.12 145 PRO B O 1
ATOM 4753 N N . THR B 1 146 ? -17.297 10.234 19.859 1 96.31 146 THR B N 1
ATOM 4754 C CA . THR B 1 146 ? -17.281 11.695 19.953 1 96.31 146 THR B CA 1
ATOM 4755 C C . THR B 1 146 ? -17.281 12.328 18.562 1 96.31 146 THR B C 1
ATOM 4757 O O . THR B 1 146 ? -18.016 13.289 18.312 1 96.31 146 THR B O 1
ATOM 4760 N N . ILE B 1 147 ? -16.469 11.789 17.688 1 97.44 147 ILE B N 1
ATOM 4761 C CA . ILE B 1 147 ? -16.391 12.273 16.312 1 97.44 147 ILE B CA 1
ATOM 4762 C C . ILE B 1 147 ? -17.734 12.102 15.625 1 97.44 147 ILE B C 1
ATOM 4764 O O . ILE B 1 147 ? -18.203 13.008 14.938 1 97.44 147 ILE B O 1
ATOM 4768 N N . ASP B 1 148 ? -18.312 10.93 15.812 1 97.38 148 ASP B N 1
ATOM 4769 C CA . ASP B 1 148 ? -19.594 10.617 15.188 1 97.38 148 ASP B CA 1
ATOM 4770 C C . ASP B 1 148 ? -20.672 11.609 15.625 1 97.38 148 ASP B C 1
ATOM 4772 O O . ASP B 1 148 ? -21.375 12.172 14.789 1 97.38 148 ASP B O 1
ATOM 4776 N N . GLU B 1 149 ? -20.781 11.812 16.906 1 95.81 149 GLU B N 1
ATOM 4777 C CA . GLU B 1 149 ? -21.75 12.75 17.438 1 95.81 149 GLU B CA 1
ATOM 4778 C C . GLU B 1 149 ? -21.547 14.148 16.875 1 95.81 149 GLU B C 1
ATOM 4780 O O . GLU B 1 149 ? -22.5 14.812 16.469 1 95.81 149 GLU B O 1
ATOM 4785 N N . PHE B 1 150 ? -20.375 14.547 16.891 1 96.38 150 PHE B N 1
ATOM 4786 C CA . PHE B 1 150 ? -20.047 15.875 16.375 1 96.38 150 PHE B CA 1
ATOM 4787 C C . PHE B 1 150 ? -20.438 16 14.906 1 96.38 150 PHE B C 1
ATOM 4789 O O . PHE B 1 150 ? -21.031 17 14.508 1 96.38 150 PHE B O 1
ATOM 4796 N N . MET B 1 151 ? -20.094 15.008 14.078 1 97.25 151 MET B N 1
ATOM 4797 C CA . MET B 1 151 ? -20.297 15.078 12.641 1 97.25 151 MET B CA 1
ATOM 4798 C C . MET B 1 151 ? -21.781 15.125 12.305 1 97.25 151 MET B C 1
ATOM 4800 O O . MET B 1 151 ? -22.203 15.82 11.383 1 97.25 151 MET B O 1
ATOM 4804 N N . ARG B 1 152 ? -22.547 14.375 13.039 1 95.75 152 ARG B N 1
ATOM 4805 C CA . ARG B 1 152 ? -24 14.367 12.82 1 95.75 152 ARG B CA 1
ATOM 4806 C C . ARG B 1 152 ? -24.594 15.758 13.016 1 95.75 152 ARG B C 1
ATOM 4808 O O . ARG B 1 152 ? -25.453 16.188 12.25 1 95.75 152 ARG B O 1
ATOM 4815 N N . ILE B 1 153 ? -24.031 16.453 13.984 1 94.69 153 ILE B N 1
ATOM 4816 C CA . ILE B 1 153 ? -24.531 17.781 14.297 1 94.69 153 ILE B CA 1
ATOM 4817 C C . ILE B 1 153 ? -23.969 18.781 13.281 1 94.69 153 ILE B C 1
ATOM 4819 O O . ILE B 1 153 ? -24.719 19.609 12.742 1 94.69 153 ILE B O 1
ATOM 4823 N N . HIS B 1 154 ? -22.703 18.703 13.008 1 95.5 154 HIS B N 1
ATOM 4824 C CA . HIS B 1 154 ? -22.016 19.641 12.133 1 95.5 154 HIS B CA 1
ATOM 4825 C C . HIS B 1 154 ? -22.609 19.625 10.727 1 95.5 154 HIS B C 1
ATOM 4827 O O . HIS B 1 154 ? -22.688 20.656 10.07 1 95.5 154 HIS B O 1
ATOM 4833 N N . LEU B 1 155 ? -23.125 18.438 10.25 1 96.19 155 LEU B N 1
ATOM 4834 C CA . LEU B 1 155 ? -23.594 18.281 8.875 1 96.19 155 LEU B CA 1
ATOM 4835 C C . LEU B 1 155 ? -25.125 18.359 8.812 1 96.19 155 LEU B C 1
ATOM 4837 O O . LEU B 1 155 ? -25.719 18.172 7.746 1 96.19 155 LEU B O 1
ATOM 4841 N N . SER B 1 156 ? -25.875 18.609 9.844 1 93.19 156 SER B N 1
ATOM 4842 C CA . SER B 1 156 ? -27.328 18.547 9.898 1 93.19 156 SER B CA 1
ATOM 4843 C C . SER B 1 156 ? -27.953 19.703 9.117 1 93.19 156 SER B C 1
ATOM 4845 O O . SER B 1 156 ? -29.062 19.562 8.578 1 93.19 156 SER B O 1
ATOM 4847 N N . ASP B 1 157 ? -27.375 20.781 8.859 1 91.38 157 ASP B N 1
ATOM 4848 C CA . ASP B 1 157 ? -28.047 21.938 8.281 1 91.38 157 ASP B CA 1
ATOM 4849 C C . ASP B 1 157 ? -27.297 22.469 7.062 1 91.38 157 ASP B C 1
ATOM 4851 O O . ASP B 1 157 ? -27.047 23.672 6.957 1 91.38 157 ASP B O 1
ATOM 4855 N N . TRP B 1 158 ? -27.078 21.484 6.105 1 95.44 158 TRP B N 1
ATOM 4856 C CA . TRP B 1 158 ? -26.344 21.922 4.918 1 95.44 158 TRP B CA 1
ATOM 4857 C C . TRP B 1 158 ? -27.25 21.922 3.691 1 95.44 158 TRP B C 1
ATOM 4859 O O . TRP B 1 158 ? -26.891 22.469 2.645 1 95.44 158 TRP B O 1
ATOM 4869 N N . ASP B 1 159 ? -28.5 21.469 3.807 1 94.44 159 ASP B N 1
ATOM 4870 C CA . ASP B 1 159 ? -29.391 21.25 2.676 1 94.44 159 ASP B CA 1
ATOM 4871 C C . ASP B 1 159 ? -29.828 22.562 2.041 1 94.44 159 ASP B C 1
ATOM 4873 O O . ASP B 1 159 ? -30.188 23.516 2.746 1 94.44 159 ASP B O 1
ATOM 4877 N N . ASN B 1 160 ? -29.828 22.531 0.768 1 94.88 160 ASN B N 1
ATOM 4878 C CA . ASN B 1 160 ? -30.297 23.641 -0.048 1 94.88 160 ASN B CA 1
ATOM 4879 C C . ASN B 1 160 ? -29.547 24.938 0.268 1 94.88 160 ASN B C 1
ATOM 4881 O O . ASN B 1 160 ? -30.172 26 0.392 1 94.88 160 ASN B O 1
ATOM 4885 N N . LYS B 1 161 ? -28.281 24.875 0.46 1 95.81 161 LYS B N 1
ATOM 4886 C CA . LYS B 1 161 ? -27.422 26.016 0.727 1 95.81 161 LYS B CA 1
ATOM 4887 C C . LYS B 1 161 ? -26.172 25.984 -0.148 1 95.81 161 LYS B C 1
ATOM 4889 O O . LYS B 1 161 ? -25.766 24.922 -0.614 1 95.81 161 LYS B O 1
ATOM 4894 N N . ILE B 1 162 ? -25.75 27.141 -0.443 1 95.88 162 ILE B N 1
ATOM 4895 C CA . ILE B 1 162 ? -24.406 27.266 -1.006 1 95.88 162 ILE B CA 1
ATOM 4896 C C . ILE B 1 162 ? -23.391 27.5 0.117 1 95.88 162 ILE B C 1
ATOM 4898 O O . ILE B 1 162 ? -23.484 28.484 0.854 1 95.88 162 ILE B O 1
ATOM 4902 N N . ILE B 1 163 ? -22.547 26.594 0.26 1 96 163 ILE B N 1
ATOM 4903 C CA . ILE B 1 163 ? -21.609 26.703 1.377 1 96 163 ILE B CA 1
ATOM 4904 C C . ILE B 1 163 ? -20.172 26.766 0.849 1 96 163 ILE B C 1
ATOM 4906 O O . ILE B 1 163 ? -19.906 26.328 -0.275 1 96 163 ILE B O 1
ATOM 4910 N N . ASP B 1 164 ? -19.281 27.375 1.649 1 96.38 164 ASP B N 1
ATOM 4911 C CA . ASP B 1 164 ? -17.844 27.297 1.438 1 96.38 164 ASP B CA 1
ATOM 4912 C C . ASP B 1 164 ? -17.25 26.062 2.139 1 96.38 164 ASP B C 1
ATOM 4914 O O . ASP B 1 164 ? -17 26.094 3.344 1 96.38 164 ASP B O 1
ATOM 4918 N N . ILE B 1 165 ? -17.016 25.047 1.328 1 96.88 165 ILE B N 1
ATOM 4919 C CA . ILE B 1 165 ? -16.594 23.766 1.894 1 96.88 165 ILE B CA 1
ATOM 4920 C C . ILE B 1 165 ? -15.234 23.938 2.578 1 96.88 165 ILE B C 1
ATOM 4922 O O . ILE B 1 165 ? -14.93 23.234 3.547 1 96.88 165 ILE B O 1
ATOM 4926 N N . GLN B 1 166 ? -14.398 24.828 2.133 1 95.44 166 GLN B N 1
ATOM 4927 C CA . GLN B 1 166 ? -13.117 25.094 2.783 1 95.44 166 GLN B CA 1
ATOM 4928 C C . GLN B 1 166 ? -13.32 25.594 4.211 1 95.44 166 GLN B C 1
ATOM 4930 O O . GLN B 1 166 ? -12.68 25.094 5.141 1 95.44 166 GLN B O 1
ATOM 4935 N N . LEU B 1 167 ? -14.195 26.547 4.352 1 94.62 167 LEU B N 1
ATOM 4936 C CA . LEU B 1 167 ? -14.477 27.094 5.672 1 94.62 167 LEU B CA 1
ATOM 4937 C C . LEU B 1 167 ? -15.133 26.062 6.57 1 94.62 167 LEU B C 1
ATOM 4939 O O . LEU B 1 167 ? -14.781 25.938 7.746 1 94.62 167 LEU B O 1
ATOM 4943 N N . LYS B 1 168 ? -16.016 25.312 6.023 1 96.69 168 LYS B N 1
ATOM 4944 C CA . LYS B 1 168 ? -16.766 24.328 6.809 1 96.69 168 LYS B CA 1
ATOM 4945 C C . LYS B 1 168 ? -15.852 23.219 7.312 1 96.69 168 LYS B C 1
ATOM 4947 O O . LYS B 1 168 ? -16.016 22.734 8.43 1 96.69 168 LYS B O 1
ATOM 4952 N N . THR B 1 169 ? -14.938 22.766 6.469 1 97.19 169 THR B N 1
ATOM 4953 C CA . THR B 1 169 ? -14.047 21.688 6.875 1 97.19 169 THR B CA 1
ATOM 4954 C C . THR B 1 169 ? -13 22.203 7.859 1 97.19 169 THR B C 1
ATOM 4956 O O . THR B 1 169 ? -12.547 21.453 8.734 1 97.19 169 THR B O 1
ATOM 4959 N N . LYS B 1 170 ? -12.578 23.453 7.75 1 94.75 170 LYS B N 1
ATOM 4960 C CA . LYS B 1 170 ? -11.695 24.062 8.742 1 94.75 170 LYS B CA 1
ATOM 4961 C C . LYS B 1 170 ? -12.359 24.109 10.117 1 94.75 170 LYS B C 1
ATOM 4963 O O . LYS B 1 170 ? -11.75 23.734 11.117 1 94.75 170 LYS B O 1
ATOM 4968 N N . GLU B 1 171 ? -13.562 24.562 10.109 1 94.5 171 GLU B N 1
ATOM 4969 C CA . GLU B 1 171 ? -14.336 24.594 11.344 1 94.5 171 GLU B CA 1
ATOM 4970 C C . GLU B 1 171 ? -14.508 23.203 11.93 1 94.5 171 GLU B C 1
ATOM 4972 O O . GLU B 1 171 ? -14.367 23 13.141 1 94.5 171 GLU B O 1
ATOM 4977 N N . MET B 1 172 ? -14.773 22.328 11.07 1 96.38 172 MET B N 1
ATOM 4978 C CA . MET B 1 172 ? -14.977 20.938 11.469 1 96.38 172 MET B CA 1
ATOM 4979 C C . MET B 1 172 ? -13.734 20.391 12.156 1 96.38 172 MET B C 1
ATOM 4981 O O . MET B 1 172 ? -13.82 19.812 13.242 1 96.38 172 MET B O 1
ATOM 4985 N N . ALA B 1 173 ? -12.594 20.547 11.508 1 96.69 173 ALA B N 1
ATOM 4986 C CA . ALA B 1 173 ? -11.344 19.984 12.023 1 96.69 173 ALA B CA 1
ATOM 4987 C C . ALA B 1 173 ? -11.023 20.547 13.406 1 96.69 173 ALA B C 1
ATOM 4989 O O . ALA B 1 173 ? -10.656 19.797 14.312 1 96.69 173 ALA B O 1
ATOM 4990 N N . LEU B 1 174 ? -11.195 21.828 13.578 1 95.94 174 LEU B N 1
ATOM 4991 C CA . LEU B 1 174 ? -10.852 22.469 14.844 1 95.94 174 LEU B CA 1
ATOM 4992 C C . LEU B 1 174 ? -11.852 22.094 15.93 1 95.94 174 LEU B C 1
ATOM 4994 O O . LEU B 1 174 ? -11.461 21.656 17.016 1 95.94 174 LEU B O 1
ATOM 4998 N N . LEU B 1 175 ? -13.125 22.203 15.641 1 95.62 175 LEU B N 1
ATOM 4999 C CA . LEU B 1 175 ? -14.156 22 16.656 1 95.62 175 LEU B CA 1
ATOM 5000 C C . LEU B 1 175 ? -14.227 20.531 17.062 1 95.62 175 LEU B C 1
ATOM 5002 O O . LEU B 1 175 ? -14.453 20.219 18.234 1 95.62 175 LEU B O 1
ATOM 5006 N N . SER B 1 176 ? -14.102 19.672 16.062 1 96.56 176 SER B N 1
ATOM 5007 C CA . SER B 1 176 ? -14.07 18.25 16.391 1 96.56 176 SER B CA 1
ATOM 5008 C C . SER B 1 176 ? -12.898 17.906 17.297 1 96.56 176 SER B C 1
ATOM 5010 O O . SER B 1 176 ? -13.055 17.172 18.266 1 96.56 176 SER B O 1
ATOM 5012 N N . SER B 1 177 ? -11.75 18.422 16.969 1 96 177 SER B N 1
ATOM 5013 C CA . SER B 1 177 ? -10.562 18.172 17.781 1 96 177 SER B CA 1
ATOM 5014 C C . SER B 1 177 ? -10.734 18.719 19.188 1 96 177 SER B C 1
ATOM 5016 O O . SER B 1 177 ? -10.352 18.062 20.172 1 96 177 SER B O 1
ATOM 5018 N N . LEU B 1 178 ? -11.297 19.922 19.281 1 95.56 178 LEU B N 1
ATOM 5019 C CA . LEU B 1 178 ? -11.523 20.516 20.594 1 95.56 178 LEU B CA 1
ATOM 5020 C C . LEU B 1 178 ? -12.469 19.672 21.422 1 95.56 178 LEU B C 1
ATOM 5022 O O . LEU B 1 178 ? -12.297 19.547 22.641 1 95.56 178 LEU B O 1
ATOM 5026 N N . LYS B 1 179 ? -13.406 19.141 20.797 1 95.88 179 LYS B N 1
ATOM 5027 C CA . LYS B 1 179 ? -14.352 18.266 21.484 1 95.88 179 LYS B CA 1
ATOM 5028 C C . LYS B 1 179 ? -13.68 17 21.984 1 95.88 179 LYS B C 1
ATOM 5030 O O . LYS B 1 179 ? -13.992 16.5 23.078 1 95.88 179 LYS B O 1
ATOM 5035 N N . GLN B 1 180 ? -12.836 16.453 21.219 1 96.19 180 GLN B N 1
ATOM 5036 C CA . GLN B 1 180 ? -12.094 15.266 21.625 1 96.19 180 GLN B CA 1
ATOM 5037 C C . GLN B 1 180 ? -11.156 15.57 22.797 1 96.19 180 GLN B C 1
ATOM 5039 O O . GLN B 1 180 ? -10.938 14.719 23.656 1 96.19 180 GLN B O 1
ATOM 5044 N N . ILE B 1 181 ? -10.656 16.75 22.812 1 95.5 181 ILE B N 1
ATOM 5045 C CA . ILE B 1 181 ? -9.641 17.141 23.797 1 95.5 181 ILE B CA 1
ATOM 5046 C C . ILE B 1 181 ? -10.32 17.531 25.109 1 95.5 181 ILE B C 1
ATOM 5048 O O . ILE B 1 181 ? -9.883 17.125 26.188 1 95.5 181 ILE B O 1
ATOM 5052 N N . ALA B 1 182 ? -11.469 18.266 25.031 1 94.19 182 ALA B N 1
ATOM 5053 C CA . ALA B 1 182 ? -12.016 18.875 26.234 1 94.19 182 ALA B CA 1
ATOM 5054 C C . ALA B 1 182 ? -13.445 18.422 26.484 1 94.19 182 ALA B C 1
ATOM 5056 O O . ALA B 1 182 ? -14.117 18.906 27.406 1 94.19 182 ALA B O 1
ATOM 5057 N N . GLY B 1 183 ? -13.977 17.578 25.609 1 92.06 183 GLY B N 1
ATOM 5058 C CA . GLY B 1 183 ? -15.32 17.047 25.828 1 92.06 183 GLY B CA 1
ATOM 5059 C C . GLY B 1 183 ? -16.391 18.125 25.875 1 92.06 183 GLY B C 1
ATOM 5060 O O . GLY B 1 183 ? -16.484 18.953 24.969 1 92.06 183 GLY B O 1
ATOM 5061 N N . SER B 1 184 ? -17.094 18.156 26.953 1 86.25 184 SER B N 1
ATOM 5062 C CA . SER B 1 184 ? -18.203 19.078 27.109 1 86.25 184 SER B CA 1
ATOM 5063 C C . SER B 1 184 ? -17.719 20.5 27.312 1 86.25 184 SER B C 1
ATOM 5065 O O . SER B 1 184 ? -18.406 21.469 26.984 1 86.25 184 SER B O 1
ATOM 5067 N N . ASP B 1 185 ? -16.547 20.672 27.781 1 85.56 185 ASP B N 1
ATOM 5068 C CA . ASP B 1 185 ? -15.977 21.984 28.047 1 85.56 185 ASP B CA 1
ATOM 5069 C C . ASP B 1 185 ? -15.625 22.703 26.75 1 85.56 185 ASP B C 1
ATOM 5071 O O . ASP B 1 185 ? -15.398 23.922 26.75 1 85.56 185 ASP B O 1
ATOM 5075 N N . SER B 1 186 ? -15.586 21.953 25.688 1 89.38 186 SER B N 1
ATOM 5076 C CA . SER B 1 186 ? -15.195 22.531 24.406 1 89.38 186 SER B CA 1
ATOM 5077 C C . SER B 1 186 ? -16.172 23.609 23.969 1 89.38 186 SER B C 1
ATOM 5079 O O . SER B 1 186 ? -15.758 24.594 23.344 1 89.38 186 SER B O 1
ATOM 5081 N N . SER B 1 187 ? -17.391 23.5 24.312 1 86.94 187 SER B N 1
ATOM 5082 C CA . SER B 1 187 ? -18.422 24.453 23.875 1 86.94 187 SER B CA 1
ATOM 5083 C C . SER B 1 187 ? -18.203 25.812 24.516 1 86.94 187 SER B C 1
ATOM 5085 O O . SER B 1 187 ? -18.516 26.844 23.922 1 86.94 187 SER B O 1
ATOM 5087 N N . THR B 1 188 ? -17.641 25.828 25.656 1 85.88 188 THR B N 1
ATOM 5088 C CA . THR B 1 188 ? -17.484 27.078 26.391 1 85.88 188 THR B CA 1
ATOM 5089 C C . THR B 1 188 ? -16.281 27.859 25.875 1 85.88 188 THR B C 1
ATOM 5091 O O . THR B 1 188 ? -16.266 29.094 25.906 1 85.88 188 THR B O 1
ATOM 5094 N N . ILE B 1 189 ? -15.367 27.188 25.375 1 90.44 189 ILE B N 1
ATOM 5095 C CA . ILE B 1 189 ? -14.125 27.891 25.047 1 90.44 189 ILE B CA 1
ATOM 5096 C C . ILE B 1 189 ? -14.016 28.062 23.547 1 90.44 189 ILE B C 1
ATOM 5098 O O . ILE B 1 189 ? -13.211 28.875 23.062 1 90.44 189 ILE B O 1
ATOM 5102 N N . SER B 1 190 ? -14.773 27.422 22.75 1 92.19 190 SER B N 1
ATOM 5103 C CA . SER B 1 190 ? -14.609 27.344 21.297 1 92.19 190 SER B CA 1
ATOM 5104 C C . SER B 1 190 ? -14.695 28.719 20.656 1 92.19 190 SER B C 1
ATOM 5106 O O . SER B 1 190 ? -13.922 29.047 19.75 1 92.19 190 SER B O 1
ATOM 5108 N N . GLN B 1 191 ? -15.586 29.562 21.109 1 91.38 191 GLN B N 1
ATOM 5109 C CA . GLN B 1 191 ? -15.82 30.859 20.5 1 91.38 191 GLN B CA 1
ATOM 5110 C C . GLN B 1 191 ? -14.594 31.75 20.625 1 91.38 191 GLN B C 1
ATOM 5112 O O . GLN B 1 191 ? -14.219 32.438 19.688 1 91.38 191 GLN B O 1
ATOM 5117 N N . ALA B 1 192 ? -14.039 31.734 21.781 1 93.19 192 ALA B N 1
ATOM 5118 C CA . ALA B 1 192 ? -12.852 32.562 22.016 1 93.19 192 ALA B CA 1
ATOM 5119 C C . ALA B 1 192 ? -11.602 31.891 21.438 1 93.19 192 ALA B C 1
ATOM 5121 O O . ALA B 1 192 ? -10.664 32.562 21.016 1 93.19 192 ALA B O 1
ATOM 5122 N N . PHE B 1 193 ? -11.641 30.625 21.375 1 94.94 193 PHE B N 1
ATOM 5123 C CA . PHE B 1 193 ? -10.477 29.812 21.016 1 94.94 193 PHE B CA 1
ATOM 5124 C C . PHE B 1 193 ? -10.227 29.875 19.516 1 94.94 193 PHE B C 1
ATOM 5126 O O . PHE B 1 193 ? -9.086 29.969 19.062 1 94.94 193 PHE B O 1
ATOM 5133 N N . MET B 1 194 ? -11.227 29.875 18.703 1 93.62 194 MET B N 1
ATOM 5134 C CA . MET B 1 194 ? -11.148 29.672 17.25 1 93.62 194 MET B CA 1
ATOM 5135 C C . MET B 1 194 ? -10.383 30.812 16.594 1 93.62 194 MET B C 1
ATOM 5137 O O . MET B 1 194 ? -9.445 30.578 15.828 1 93.62 194 MET B O 1
ATOM 5141 N N . PRO B 1 195 ? -10.742 32.062 16.875 1 94.25 195 PRO B N 1
ATOM 5142 C CA . PRO B 1 195 ? -9.992 33.156 16.234 1 94.25 195 PRO B CA 1
ATOM 5143 C C . PRO B 1 195 ? -8.523 33.156 16.625 1 94.25 195 PRO B C 1
ATOM 5145 O O . PRO B 1 195 ? -7.656 33.469 15.805 1 94.25 195 PRO B O 1
ATOM 5148 N N . GLU B 1 196 ? -8.258 32.906 17.875 1 96.19 196 GLU B N 1
ATOM 5149 C CA . GLU B 1 196 ? -6.867 32.844 18.328 1 96.19 196 GLU B CA 1
ATOM 5150 C C . GLU B 1 196 ? -6.102 31.719 17.641 1 96.19 196 GLU B C 1
ATOM 5152 O O . GLU B 1 196 ? -4.93 31.875 17.297 1 96.19 196 GLU B O 1
ATOM 5157 N N . PHE B 1 197 ? -6.777 30.625 17.5 1 95.56 197 PHE B N 1
ATOM 5158 C CA . PHE B 1 197 ? -6.141 29.484 16.859 1 95.56 197 PHE B CA 1
ATOM 5159 C C . PHE B 1 197 ? -5.789 29.812 15.406 1 95.56 197 PHE B C 1
ATOM 5161 O O . PHE B 1 197 ? -4.715 29.438 14.922 1 95.56 197 PHE B O 1
ATOM 5168 N N . PHE B 1 198 ? -6.648 30.516 14.734 1 92.19 198 PHE B N 1
ATOM 5169 C CA . PHE B 1 198 ? -6.387 30.875 13.344 1 92.19 198 PHE B CA 1
ATOM 5170 C C . PHE B 1 198 ? -5.18 31.797 13.242 1 92.19 198 PHE B C 1
ATOM 5172 O O . PHE B 1 198 ? -4.359 31.656 12.336 1 92.19 198 PHE B O 1
ATOM 5179 N N . LYS B 1 199 ? -5.105 32.719 14.148 1 94 199 LYS B N 1
ATOM 5180 C CA . LYS B 1 199 ? -3.939 33.594 14.195 1 94 199 LYS B CA 1
ATOM 5181 C C . LYS B 1 199 ? -2.666 32.781 14.469 1 94 199 LYS B C 1
ATOM 5183 O O . LYS B 1 199 ? -1.61 33.094 13.906 1 94 199 LYS B O 1
ATOM 5188 N N . LEU B 1 200 ? -2.816 31.875 15.336 1 95.44 200 LEU B N 1
ATOM 5189 C CA . LEU B 1 200 ? -1.693 31 15.68 1 95.44 200 LEU B CA 1
ATOM 5190 C C . LEU B 1 200 ? -1.191 30.25 14.453 1 95.44 200 LEU B C 1
ATOM 5192 O O . LEU B 1 200 ? 0.012 30.234 14.188 1 95.44 200 LEU B O 1
ATOM 5196 N N . VAL B 1 201 ? -2.08 29.641 13.695 1 92.31 201 VAL B N 1
ATOM 5197 C CA . VAL B 1 201 ? -1.737 28.875 12.508 1 92.31 201 VAL B CA 1
ATOM 5198 C C . VAL B 1 201 ? -1.02 29.75 11.492 1 92.31 201 VAL B C 1
ATOM 5200 O O . VAL B 1 201 ? 0.011 29.359 10.938 1 92.31 201 VAL B O 1
ATOM 5203 N N . LEU B 1 202 ? -1.478 30.953 11.312 1 88.06 202 LEU B N 1
ATOM 5204 C CA . LEU B 1 202 ? -0.868 31.875 10.359 1 88.06 202 LEU B CA 1
ATOM 5205 C C . LEU B 1 202 ? 0.52 32.312 10.836 1 88.06 202 LEU B C 1
ATOM 5207 O O . LEU B 1 202 ? 1.426 32.5 10.016 1 88.06 202 LEU B O 1
ATOM 5211 N N . GLY B 1 203 ? 0.642 32.469 12.055 1 89.44 203 GLY B N 1
ATOM 5212 C CA . GLY B 1 203 ? 1.901 32.906 12.633 1 89.44 203 GLY B CA 1
ATOM 5213 C C . GLY B 1 203 ? 3.012 31.875 12.492 1 89.44 203 GLY B C 1
ATOM 5214 O O . GLY B 1 203 ? 4.188 32.219 12.406 1 89.44 203 GLY B O 1
ATOM 5215 N N . THR B 1 204 ? 2.68 30.609 12.461 1 88.12 204 THR B N 1
ATOM 5216 C CA . THR B 1 204 ? 3.678 29.547 12.414 1 88.12 204 THR B CA 1
ATOM 5217 C C . THR B 1 204 ? 4.441 29.578 11.094 1 88.12 204 THR B C 1
ATOM 5219 O O . THR B 1 204 ? 5.59 29.141 11.023 1 88.12 204 THR B O 1
ATOM 5222 N N . LEU B 1 205 ? 3.908 30.125 10.023 1 79.94 205 LEU B N 1
ATOM 5223 C CA . LEU B 1 205 ? 4.543 30.156 8.711 1 79.94 205 LEU B CA 1
ATOM 5224 C C . LEU B 1 205 ? 5.117 31.531 8.422 1 79.94 205 LEU B C 1
ATOM 5226 O O . LEU B 1 205 ? 5.602 31.797 7.316 1 79.94 205 LEU B O 1
ATOM 5230 N N . SER B 1 206 ? 5.191 32.375 9.445 1 82.06 206 SER B N 1
ATOM 5231 C CA . SER B 1 206 ? 5.676 33.75 9.258 1 82.06 206 SER B CA 1
ATOM 5232 C C . SER B 1 206 ? 7.156 33.844 9.602 1 82.06 206 SER B C 1
ATOM 5234 O O . SER B 1 206 ? 7.723 32.969 10.234 1 82.06 206 SER B O 1
ATOM 5236 N N . LEU B 1 207 ? 7.781 34.906 9.133 1 80.5 207 LEU B N 1
ATOM 5237 C CA . LEU B 1 207 ? 9.141 35.219 9.555 1 80.5 207 LEU B CA 1
ATOM 5238 C C . LEU B 1 207 ? 9.18 35.625 11.016 1 80.5 207 LEU B C 1
ATOM 5240 O O . LEU B 1 207 ? 8.289 36.344 11.492 1 80.5 207 LEU B O 1
ATOM 5244 N N . PRO B 1 208 ? 10.188 35.188 11.672 1 85.31 208 PRO B N 1
ATOM 5245 C CA . PRO B 1 208 ? 10.273 35.5 13.102 1 85.31 208 PRO B CA 1
ATOM 5246 C C . PRO B 1 208 ? 10.703 36.938 13.375 1 85.31 208 PRO B C 1
ATOM 5248 O O . PRO B 1 208 ? 11.719 37.156 14.031 1 85.31 208 PRO B O 1
ATOM 5251 N N . ILE B 1 209 ? 9.992 37.812 12.859 1 84 209 ILE B N 1
ATOM 5252 C CA . ILE B 1 209 ? 10.211 39.219 13.094 1 84 209 ILE B CA 1
ATOM 5253 C C . ILE B 1 209 ? 9.094 39.781 13.977 1 84 209 ILE B C 1
ATOM 5255 O O . ILE B 1 209 ? 7.934 39.844 13.555 1 84 209 ILE B O 1
ATOM 5259 N N . ASP B 1 210 ? 9.5 40.25 15.125 1 88.56 210 ASP B N 1
ATOM 5260 C CA . ASP B 1 210 ? 8.547 40.688 16.125 1 88.56 210 ASP B CA 1
ATOM 5261 C C . ASP B 1 210 ? 8.219 42.156 15.969 1 88.56 210 ASP B C 1
ATOM 5263 O O . ASP B 1 210 ? 8.625 42.969 16.797 1 88.56 210 ASP B O 1
ATOM 5267 N N . LEU B 1 211 ? 7.594 42.531 14.953 1 89.25 211 LEU B N 1
ATOM 5268 C CA . LEU B 1 211 ? 7.141 43.906 14.727 1 89.25 211 LEU B CA 1
ATOM 5269 C C . LEU B 1 211 ? 5.621 44 14.789 1 89.25 211 LEU B C 1
ATOM 5271 O O . LEU B 1 211 ? 4.926 43.031 14.461 1 89.25 211 LEU B O 1
ATOM 5275 N N . PRO B 1 212 ? 5.188 45.188 15.242 1 90 212 PRO B N 1
ATOM 5276 C CA . PRO B 1 212 ? 3.732 45.344 15.305 1 90 212 PRO B CA 1
ATOM 5277 C C . PRO B 1 212 ? 3.059 45.125 13.953 1 90 212 PRO B C 1
ATOM 5279 O O . PRO B 1 212 ? 3.559 45.625 12.93 1 90 212 PRO B O 1
ATOM 5282 N N . GLY B 1 213 ? 2.047 44.344 13.953 1 88.5 213 GLY B N 1
ATOM 5283 C CA . GLY B 1 213 ? 1.298 44.125 12.727 1 88.5 213 GLY B CA 1
ATOM 5284 C C . GLY B 1 213 ? 1.718 42.875 11.977 1 88.5 213 GLY B C 1
ATOM 5285 O O . GLY B 1 213 ? 1.039 42.438 11.039 1 88.5 213 GLY B O 1
ATOM 5286 N N . THR B 1 214 ? 2.764 42.25 12.375 1 90.25 214 THR B N 1
ATOM 5287 C CA . THR B 1 214 ? 3.242 41.062 11.695 1 90.25 214 THR B CA 1
ATOM 5288 C C . THR B 1 214 ? 2.461 39.812 12.148 1 90.25 214 THR B C 1
ATOM 5290 O O . THR B 1 214 ? 1.911 39.812 13.25 1 90.25 214 THR B O 1
ATOM 5293 N N . ASN B 1 215 ? 2.393 38.875 11.289 1 90.38 215 ASN B N 1
ATOM 5294 C CA . ASN B 1 215 ? 1.741 37.594 11.633 1 90.38 215 ASN B CA 1
ATOM 5295 C C . ASN B 1 215 ? 2.469 36.875 12.766 1 90.38 215 ASN B C 1
ATOM 5297 O O . ASN B 1 215 ? 1.843 36.188 13.57 1 90.38 215 ASN B O 1
ATOM 5301 N N . TYR B 1 216 ? 3.734 37.062 12.859 1 92.06 216 TYR B N 1
ATOM 5302 C CA . TYR B 1 216 ? 4.52 36.469 13.922 1 92.06 216 TYR B CA 1
ATOM 5303 C C . TYR B 1 216 ? 4.07 36.969 15.289 1 92.06 216 TYR B C 1
ATOM 5305 O O . TYR B 1 216 ? 3.791 36.188 16.188 1 92.06 216 TYR B O 1
ATOM 5313 N N . ARG B 1 217 ? 4.012 38.25 15.43 1 95.06 217 ARG B N 1
ATOM 5314 C CA . ARG B 1 217 ? 3.59 38.812 16.703 1 95.06 217 ARG B CA 1
ATOM 5315 C C . ARG B 1 217 ? 2.164 38.406 17.047 1 95.06 217 ARG B C 1
ATOM 5317 O O . ARG B 1 217 ? 1.866 38.094 18.203 1 95.06 217 ARG B O 1
ATOM 5324 N N . ARG B 1 218 ? 1.329 38.438 16.078 1 95.5 218 ARG B N 1
ATOM 5325 C CA . ARG B 1 218 ? -0.053 38.031 16.281 1 95.5 218 ARG B CA 1
ATOM 5326 C C . ARG B 1 218 ? -0.122 36.562 16.719 1 95.5 218 ARG B C 1
ATOM 5328 O O . ARG B 1 218 ? -0.946 36.188 17.562 1 95.5 218 ARG B O 1
ATOM 5335 N N . GLY B 1 219 ? 0.69 35.812 16.094 1 95.94 219 GLY B N 1
ATOM 5336 C CA . GLY B 1 219 ? 0.751 34.406 16.469 1 95.94 219 GLY B CA 1
ATOM 5337 C C . GLY B 1 219 ? 1.227 34.188 17.891 1 95.94 219 GLY B C 1
ATOM 5338 O O . GLY B 1 219 ? 0.677 33.344 18.609 1 95.94 219 GLY B O 1
ATOM 5339 N N . ILE B 1 220 ? 2.184 34.906 18.297 1 96 220 ILE B N 1
ATOM 5340 C CA . ILE B 1 220 ? 2.715 34.812 19.656 1 96 220 ILE B CA 1
ATOM 5341 C C . ILE B 1 220 ? 1.645 35.219 20.672 1 96 220 ILE B C 1
ATOM 5343 O O . ILE B 1 220 ? 1.462 34.562 21.688 1 96 220 ILE B O 1
ATOM 5347 N N . GLN B 1 221 ? 1.037 36.281 20.312 1 96.44 221 GLN B N 1
ATOM 5348 C CA . GLN B 1 221 ? -0.035 36.75 21.172 1 96.44 221 GLN B CA 1
ATOM 5349 C C . GLN B 1 221 ? -1.173 35.719 21.25 1 96.44 221 GLN B C 1
ATOM 5351 O O . GLN B 1 221 ? -1.753 35.5 22.312 1 96.44 221 GLN B O 1
ATOM 5356 N N . ALA B 1 222 ? -1.506 35.219 20.125 1 97.31 222 ALA B N 1
ATOM 5357 C CA . ALA B 1 222 ? -2.545 34.188 20.078 1 97.31 222 ALA B CA 1
ATOM 5358 C C . ALA B 1 222 ? -2.18 32.969 20.938 1 97.31 222 ALA B C 1
ATOM 5360 O O . ALA B 1 222 ? -3.033 32.438 21.641 1 97.31 222 ALA B O 1
ATOM 5361 N N . ARG B 1 223 ? -0.964 32.562 20.891 1 97 223 ARG B N 1
ATOM 5362 C CA . ARG B 1 223 ? -0.518 31.453 21.734 1 97 223 ARG B CA 1
ATOM 5363 C C . ARG B 1 223 ? -0.723 31.797 23.219 1 97 223 ARG B C 1
ATOM 5365 O O . ARG B 1 223 ? -1.187 30.953 23.984 1 97 223 ARG B O 1
ATOM 5372 N N . LYS B 1 224 ? -0.326 32.969 23.578 1 96.81 224 LYS B N 1
ATOM 5373 C CA . LYS B 1 224 ? -0.479 33.375 24.969 1 96.81 224 LYS B CA 1
ATOM 5374 C C . LYS B 1 224 ? -1.936 33.281 25.422 1 96.81 224 LYS B C 1
ATOM 5376 O O . LYS B 1 224 ? -2.225 32.812 26.516 1 96.81 224 LYS B O 1
ATOM 5381 N N . ASN B 1 225 ? -2.791 33.75 24.609 1 97.44 225 ASN B N 1
ATOM 5382 C CA . ASN B 1 225 ? -4.215 33.688 24.906 1 97.44 225 ASN B CA 1
ATOM 5383 C C . ASN B 1 225 ? -4.695 32.25 25.031 1 97.44 225 ASN B C 1
ATOM 5385 O O . ASN B 1 225 ? -5.445 31.906 25.953 1 97.44 225 ASN B O 1
ATOM 5389 N N . ILE B 1 226 ? -4.297 31.391 24.125 1 97 226 ILE B N 1
ATOM 5390 C CA . ILE B 1 226 ? -4.688 29.984 24.109 1 97 226 ILE B CA 1
ATOM 5391 C C . ILE B 1 226 ? -4.148 29.281 25.359 1 97 226 ILE B C 1
ATOM 5393 O O . ILE B 1 226 ? -4.863 28.516 26 1 97 226 ILE B O 1
ATOM 5397 N N . VAL B 1 227 ? -2.893 29.562 25.672 1 97 227 VAL B N 1
ATOM 5398 C CA . VAL B 1 227 ? -2.268 28.969 26.844 1 97 227 VAL B CA 1
ATOM 5399 C C . VAL B 1 227 ? -3.043 29.375 28.094 1 97 227 VAL B C 1
ATOM 5401 O O . VAL B 1 227 ? -3.27 28.547 28.984 1 97 227 VAL B O 1
ATOM 5404 N N . SER B 1 228 ? -3.4 30.578 28.109 1 97.06 228 SER B N 1
ATOM 5405 C CA . SER B 1 228 ? -4.16 31.078 29.266 1 97.06 228 SER B CA 1
ATOM 5406 C C . SER B 1 228 ? -5.5 30.359 29.375 1 97.06 228 SER B C 1
ATOM 5408 O O . SER B 1 228 ? -5.906 29.969 30.484 1 97.06 228 SER B O 1
ATOM 5410 N N . MET B 1 229 ? -6.207 30.203 28.312 1 96 229 MET B N 1
ATOM 5411 C CA . MET B 1 229 ? -7.492 29.5 28.312 1 96 229 MET B CA 1
ATOM 5412 C C . MET B 1 229 ? -7.332 28.062 28.75 1 96 229 MET B C 1
ATOM 5414 O O . MET B 1 229 ? -8.141 27.547 29.547 1 96 229 MET B O 1
ATOM 5418 N N . LEU B 1 230 ? -6.312 27.375 28.266 1 95.75 230 LEU B N 1
ATOM 5419 C CA . LEU B 1 230 ? -6.082 25.969 28.594 1 95.75 230 LEU B CA 1
ATOM 5420 C C . LEU B 1 230 ? -5.664 25.828 30.062 1 95.75 230 LEU B C 1
ATOM 5422 O O . LEU B 1 230 ? -6.055 24.859 30.719 1 95.75 230 LEU B O 1
ATOM 5426 N N . ARG B 1 231 ? -4.859 26.75 30.516 1 96.25 231 ARG B N 1
ATOM 5427 C CA . ARG B 1 231 ? -4.465 26.734 31.922 1 96.25 231 ARG B CA 1
ATOM 5428 C C . ARG B 1 231 ? -5.68 26.859 32.844 1 96.25 231 ARG B C 1
ATOM 5430 O O . ARG B 1 231 ? -5.777 26.188 33.875 1 96.25 231 ARG B O 1
ATOM 5437 N N . GLN B 1 232 ? -6.477 27.781 32.438 1 95.06 232 GLN B N 1
ATOM 5438 C CA . GLN B 1 232 ? -7.699 27.969 33.219 1 95.06 232 GLN B CA 1
ATOM 5439 C C . GLN B 1 232 ? -8.547 26.703 33.219 1 95.06 232 GLN B C 1
ATOM 5441 O O . GLN B 1 232 ? -9.094 26.312 34.25 1 95.06 232 GLN B O 1
ATOM 5446 N N . LEU B 1 233 ? -8.672 26.062 32.156 1 93.94 233 LEU B N 1
ATOM 5447 C CA . LEU B 1 233 ? -9.43 24.828 32.031 1 93.94 233 LEU B CA 1
ATOM 5448 C C . LEU B 1 233 ? -8.828 23.734 32.906 1 93.94 233 LEU B C 1
ATOM 5450 O O . LEU B 1 233 ? -9.555 23.016 33.594 1 93.94 233 LEU B O 1
ATOM 5454 N N . ILE B 1 234 ? -7.496 23.594 32.906 1 93.88 234 ILE B N 1
ATOM 5455 C CA . ILE B 1 234 ? -6.793 22.594 33.719 1 93.88 234 ILE B CA 1
ATOM 5456 C C . ILE B 1 234 ? -7.035 22.859 35.188 1 93.88 234 ILE B C 1
ATOM 5458 O O . ILE B 1 234 ? -7.316 21.938 35.969 1 93.88 234 ILE B O 1
ATOM 5462 N N . GLU B 1 235 ? -6.984 24.109 35.562 1 94.25 235 GLU B N 1
ATOM 5463 C CA . GLU B 1 235 ? -7.191 24.484 36.969 1 94.25 235 GLU B CA 1
ATOM 5464 C C . GLU B 1 235 ? -8.625 24.188 37.406 1 94.25 235 GLU B C 1
ATOM 5466 O O . GLU B 1 235 ? -8.844 23.703 38.5 1 94.25 235 GLU B O 1
ATOM 5471 N N . GLU B 1 236 ? -9.5 24.484 36.562 1 92.88 236 GLU B N 1
ATOM 5472 C CA . GLU B 1 236 ? -10.898 24.234 36.875 1 92.88 236 GLU B CA 1
ATOM 5473 C C . GLU B 1 236 ? -11.164 22.734 37.031 1 92.88 236 GLU B C 1
ATOM 5475 O O . GLU B 1 236 ? -11.906 22.328 37.938 1 92.88 236 GLU B O 1
ATOM 5480 N N . ARG B 1 237 ? -10.562 21.922 36.219 1 91.5 237 ARG B N 1
ATOM 5481 C CA . ARG B 1 237 ? -10.75 20.469 36.281 1 91.5 237 ARG B CA 1
ATOM 5482 C C . ARG B 1 237 ? -10.086 19.891 37.531 1 91.5 237 ARG B C 1
ATOM 5484 O O . ARG B 1 237 ? -10.602 18.953 38.156 1 91.5 237 ARG B O 1
ATOM 5491 N N . ARG B 1 238 ? -8.984 20.422 37.875 1 90.12 238 ARG B N 1
ATOM 5492 C CA . ARG B 1 238 ? -8.312 19.984 39.094 1 90.12 238 ARG B CA 1
ATOM 5493 C C . ARG B 1 238 ? -9.141 20.328 40.344 1 90.12 238 ARG B C 1
ATOM 5495 O O . ARG B 1 238 ? -9.188 19.562 41.281 1 90.12 238 ARG B O 1
ATOM 5502 N N . ALA B 1 239 ? -9.75 21.422 40.25 1 92.38 239 ALA B N 1
ATOM 5503 C CA . ALA B 1 239 ? -10.562 21.875 41.375 1 92.38 239 ALA B CA 1
ATOM 5504 C C . ALA B 1 239 ? -11.844 21.062 41.5 1 92.38 239 ALA B C 1
ATOM 5506 O O . ALA B 1 239 ? -12.312 20.781 42.625 1 92.38 239 ALA B O 1
ATOM 5507 N N . SER B 1 240 ? -12.383 20.688 40.469 1 89.31 240 SER B N 1
ATOM 5508 C CA . SER B 1 240 ? -13.648 19.969 40.469 1 89.31 240 SER B CA 1
ATOM 5509 C C . SER B 1 240 ? -13.453 18.5 40.812 1 89.31 240 SER B C 1
ATOM 5511 O O . SER B 1 240 ? -14.391 17.812 41.219 1 89.31 240 SER B O 1
ATOM 5513 N N . LYS B 1 241 ? -12.359 17.859 40.781 1 83.5 241 LYS B N 1
ATOM 5514 C CA . LYS B 1 241 ? -12.008 16.469 41.031 1 83.5 241 LYS B CA 1
ATOM 5515 C C . LYS B 1 241 ? -12.836 15.516 40.188 1 83.5 241 LYS B C 1
ATOM 5517 O O . LYS B 1 241 ? -12.992 14.344 40.531 1 83.5 241 LYS B O 1
ATOM 5522 N N . GLU B 1 242 ? -13.391 16.078 39.125 1 83.25 242 GLU B N 1
ATOM 5523 C CA . GLU B 1 242 ? -14.141 15.234 38.188 1 83.25 242 GLU B CA 1
ATOM 5524 C C . GLU B 1 242 ? -13.203 14.477 37.25 1 83.25 242 GLU B C 1
ATOM 5526 O O . GLU B 1 242 ? -12.164 15 36.844 1 83.25 242 GLU B O 1
ATOM 5531 N N . THR B 1 243 ? -13.594 13.242 37.031 1 84.62 243 THR B N 1
ATOM 5532 C CA . THR B 1 243 ? -12.812 12.43 36.094 1 84.62 243 THR B CA 1
ATOM 5533 C C . THR B 1 243 ? -13.367 12.555 34.688 1 84.62 243 THR B C 1
ATOM 5535 O O . THR B 1 243 ? -14.578 12.453 34.469 1 84.62 243 THR B O 1
ATOM 5538 N N . HIS B 1 244 ? -12.469 12.93 33.781 1 88.81 244 HIS B N 1
ATOM 5539 C CA . HIS B 1 244 ? -12.828 13.07 32.375 1 88.81 244 HIS B CA 1
ATOM 5540 C C . HIS B 1 244 ? -12.125 12.016 31.531 1 88.81 244 HIS B C 1
ATOM 5542 O O . HIS B 1 244 ? -10.969 11.672 31.781 1 88.81 244 HIS B O 1
ATOM 5548 N N . GLN B 1 245 ? -12.789 11.516 30.484 1 88.62 245 GLN B N 1
ATOM 5549 C CA . GLN B 1 245 ? -12.234 10.461 29.641 1 88.62 245 GLN B CA 1
ATOM 5550 C C . GLN B 1 245 ? -11.695 11.016 28.328 1 88.62 245 GLN B C 1
ATOM 5552 O O . GLN B 1 245 ? -11.172 10.273 27.5 1 88.62 245 GLN B O 1
ATOM 5557 N N . ASP B 1 246 ? -11.805 12.312 28.25 1 93.06 246 ASP B N 1
ATOM 5558 C CA . ASP B 1 246 ? -11.289 12.945 27.031 1 93.06 246 ASP B CA 1
ATOM 5559 C C . ASP B 1 246 ? -9.766 13.016 27.062 1 93.06 246 ASP B C 1
ATOM 5561 O O . ASP B 1 246 ? -9.125 12.516 27.984 1 93.06 246 ASP B O 1
ATOM 5565 N N . MET B 1 247 ? -9.133 13.562 26.062 1 94.19 247 MET B N 1
ATOM 5566 C CA . MET B 1 247 ? -7.676 13.555 25.938 1 94.19 247 MET B CA 1
ATOM 5567 C C . MET B 1 247 ? -7.023 14.32 27.078 1 94.19 247 MET B C 1
ATOM 5569 O O . MET B 1 247 ? -6.027 13.867 27.656 1 94.19 247 MET B O 1
ATOM 5573 N N . LEU B 1 248 ? -7.57 15.461 27.391 1 94.06 248 LEU B N 1
ATOM 5574 C CA . LEU B 1 248 ? -7.012 16.266 28.469 1 94.06 248 LEU B CA 1
ATOM 5575 C C . LEU B 1 248 ? -7.113 15.539 29.797 1 94.06 248 LEU B C 1
ATOM 5577 O O . LEU B 1 248 ? -6.168 15.555 30.594 1 94.06 248 LEU B O 1
ATOM 5581 N N . GLY B 1 249 ? -8.234 14.961 30.016 1 92 249 GLY B N 1
ATOM 5582 C CA . GLY B 1 249 ? -8.383 14.172 31.219 1 92 249 GLY B CA 1
ATOM 5583 C C . GLY B 1 249 ? -7.352 13.07 31.344 1 92 249 GLY B C 1
ATOM 5584 O O . GLY B 1 249 ? -6.824 12.82 32.438 1 92 249 GLY B O 1
ATOM 5585 N N . CYS B 1 250 ? -7.09 12.445 30.266 1 91.44 250 CYS B N 1
ATOM 5586 C CA . CYS B 1 250 ? -6.109 11.359 30.25 1 91.44 250 CYS B CA 1
ATOM 5587 C C . CYS B 1 250 ? -4.711 11.891 30.547 1 91.44 250 CYS B C 1
ATOM 5589 O O . CYS B 1 250 ? -3.92 11.234 31.219 1 91.44 250 CYS B O 1
ATOM 5591 N N . LEU B 1 251 ? -4.422 13.039 30.016 1 91.62 251 LEU B N 1
ATOM 5592 C CA . LEU B 1 251 ? -3.104 13.633 30.219 1 91.62 251 LEU B CA 1
ATOM 5593 C C . LEU B 1 251 ? -2.926 14.094 31.656 1 91.62 251 LEU B C 1
ATOM 5595 O O . LEU B 1 251 ? -1.812 14.078 32.188 1 91.62 251 LEU B O 1
ATOM 5599 N N . MET B 1 252 ? -3.998 14.414 32.25 1 90.44 252 MET B N 1
ATOM 5600 C CA . MET B 1 252 ? -3.938 14.969 33.594 1 90.44 252 MET B CA 1
ATOM 5601 C C . MET B 1 252 ? -3.906 13.859 34.656 1 90.44 252 MET B C 1
ATOM 5603 O O . MET B 1 252 ? -3.568 14.094 35.812 1 90.44 252 MET B O 1
ATOM 5607 N N . LYS B 1 253 ? -4.32 12.617 34.188 1 81.38 253 LYS B N 1
ATOM 5608 C CA . LYS B 1 253 ? -4.348 11.5 35.156 1 81.38 253 LYS B CA 1
ATOM 5609 C C . LYS B 1 253 ? -2.936 11.016 35.469 1 81.38 253 LYS B C 1
ATOM 5611 O O . LYS B 1 253 ? -2.336 10.281 34.688 1 81.38 253 LYS B O 1
ATOM 5616 N N . SER B 1 254 ? -2.125 11.688 36.188 1 61.41 254 SER B N 1
ATOM 5617 C CA . SER B 1 254 ? -0.711 11.516 36.5 1 61.41 254 SER B CA 1
ATOM 5618 C C . SER B 1 254 ? -0.45 10.148 37.125 1 61.41 254 SER B C 1
ATOM 5620 O O . SER B 1 254 ? 0.551 9.5 36.812 1 61.41 254 SER B O 1
ATOM 5622 N N . GLU B 1 255 ? -1.206 9.664 38 1 58.12 255 GLU B N 1
ATOM 5623 C CA . GLU B 1 255 ? -0.813 8.562 38.875 1 58.12 255 GLU B CA 1
ATOM 5624 C C . GLU B 1 255 ? -0.795 7.238 38.094 1 58.12 255 GLU B C 1
ATOM 5626 O O . GLU B 1 255 ? -0.018 6.34 38.438 1 58.12 255 GLU B O 1
ATOM 5631 N N . GLU B 1 256 ? -1.465 7.156 37.125 1 56.06 256 GLU B N 1
ATOM 5632 C CA . GLU B 1 256 ? -1.597 5.852 36.469 1 56.06 256 GLU B CA 1
ATOM 5633 C C . GLU B 1 256 ? -0.93 5.848 35.094 1 56.06 256 GLU B C 1
ATOM 5635 O O . GLU B 1 256 ? -0.707 4.785 34.5 1 56.06 256 GLU B O 1
ATOM 5640 N N . SER B 1 257 ? -0.452 7.047 34.812 1 64.69 257 SER B N 1
ATOM 5641 C CA . SER B 1 257 ? 0.033 7.086 33.438 1 64.69 257 SER B CA 1
ATOM 5642 C C . SER B 1 257 ? 1.545 6.891 33.375 1 64.69 257 SER B C 1
ATOM 5644 O O . SER B 1 257 ? 2.266 7.32 34.281 1 64.69 257 SER B O 1
ATOM 5646 N N . ARG B 1 258 ? 1.933 6.062 32.625 1 73.12 258 ARG B N 1
ATOM 5647 C CA . ARG B 1 258 ? 3.338 5.816 32.312 1 73.12 258 ARG B CA 1
ATOM 5648 C C . ARG B 1 258 ? 4.051 7.113 31.922 1 73.12 258 ARG B C 1
ATOM 5650 O O . ARG B 1 258 ? 5.262 7.238 32.125 1 73.12 258 ARG B O 1
ATOM 5657 N N . TYR B 1 259 ? 3.271 8.164 31.609 1 80.69 259 TYR B N 1
ATOM 5658 C CA . TYR B 1 259 ? 3.852 9.422 31.172 1 80.69 259 TYR B CA 1
ATOM 5659 C C . TYR B 1 259 ? 3.387 10.578 32.031 1 80.69 259 TYR B C 1
ATOM 5661 O O . TYR B 1 259 ? 2.211 10.953 32.031 1 80.69 259 TYR B O 1
ATOM 5669 N N . LYS B 1 260 ? 4.258 11.07 32.875 1 88.19 260 LYS B N 1
ATOM 5670 C CA . LYS B 1 260 ? 3.951 12.195 33.781 1 88.19 260 LYS B CA 1
ATOM 5671 C C . LYS B 1 260 ? 4.426 13.508 33.156 1 88.19 260 LYS B C 1
ATOM 5673 O O . LYS B 1 260 ? 5.613 13.836 33.219 1 88.19 260 LYS B O 1
ATOM 5678 N N . LEU B 1 261 ? 3.42 14.289 32.688 1 90.75 261 LEU B N 1
ATOM 5679 C CA . LEU B 1 261 ? 3.748 15.547 32.031 1 90.75 261 LEU B CA 1
ATOM 5680 C C . LEU B 1 261 ? 3.439 16.734 32.938 1 90.75 261 LEU B C 1
ATOM 5682 O O . LEU B 1 261 ? 2.482 16.688 33.688 1 90.75 261 LEU B O 1
ATOM 5686 N N . THR B 1 262 ? 4.246 17.75 32.812 1 91.88 262 THR B N 1
ATOM 5687 C CA . THR B 1 262 ? 3.951 19.016 33.469 1 91.88 262 THR B CA 1
ATOM 5688 C C . THR B 1 262 ? 2.812 19.75 32.75 1 91.88 262 THR B C 1
ATOM 5690 O O . THR B 1 262 ? 2.457 19.406 31.641 1 91.88 262 THR B O 1
ATOM 5693 N N . ASP B 1 263 ? 2.213 20.734 33.406 1 92.81 263 ASP B N 1
ATOM 5694 C CA . ASP B 1 263 ? 1.138 21.5 32.781 1 92.81 263 ASP B CA 1
ATOM 5695 C C . ASP B 1 263 ? 1.606 22.156 31.5 1 92.81 263 ASP B C 1
ATOM 5697 O O . ASP B 1 263 ? 0.852 22.219 30.516 1 92.81 263 ASP B O 1
ATOM 5701 N N . GLU B 1 264 ? 2.809 22.594 31.547 1 93 264 GLU B N 1
ATOM 5702 C CA . GLU B 1 264 ? 3.365 23.203 30.344 1 93 264 GLU B CA 1
ATOM 5703 C C . GLU B 1 264 ? 3.482 22.203 29.203 1 93 264 GLU B C 1
ATOM 5705 O O . GLU B 1 264 ? 3.193 22.531 28.062 1 93 264 GLU B O 1
ATOM 5710 N N . GLU B 1 265 ? 3.883 21.047 29.547 1 93.06 265 GLU B N 1
ATOM 5711 C CA . GLU B 1 265 ? 4.012 19.984 28.547 1 93.06 265 GLU B CA 1
ATOM 5712 C C . GLU B 1 265 ? 2.648 19.547 28.031 1 93.06 265 GLU B C 1
ATOM 5714 O O . GLU B 1 265 ? 2.494 19.25 26.844 1 93.06 265 GLU B O 1
ATOM 5719 N N . ILE B 1 266 ? 1.736 19.516 28.922 1 94.31 266 ILE B N 1
ATOM 5720 C CA . ILE B 1 266 ? 0.375 19.156 28.547 1 94.31 266 ILE B CA 1
ATOM 5721 C C . ILE B 1 266 ? -0.182 20.172 27.562 1 94.31 266 ILE B C 1
ATOM 5723 O O . ILE B 1 266 ? -0.754 19.812 26.531 1 94.31 266 ILE B O 1
ATOM 5727 N N . ILE B 1 267 ? -0.021 21.422 27.906 1 95.38 267 ILE B N 1
ATOM 5728 C CA . ILE B 1 267 ? -0.534 22.5 27.062 1 95.38 267 ILE B CA 1
ATOM 5729 C C . ILE B 1 267 ? 0.141 22.453 25.688 1 95.38 267 ILE B C 1
ATOM 5731 O O . ILE B 1 267 ? -0.525 22.562 24.656 1 95.38 267 ILE B O 1
ATOM 5735 N N . ASP B 1 268 ? 1.421 22.219 25.641 1 94.06 268 ASP B N 1
ATOM 5736 C CA . ASP B 1 268 ? 2.137 22.109 24.375 1 94.06 268 ASP B CA 1
ATOM 5737 C C . ASP B 1 268 ? 1.63 20.922 23.562 1 94.06 268 ASP B C 1
ATOM 5739 O O . ASP B 1 268 ? 1.512 21 22.328 1 94.06 268 ASP B O 1
ATOM 5743 N N . GLN B 1 269 ? 1.392 19.891 24.25 1 93.56 269 GLN B N 1
ATOM 5744 C CA . GLN B 1 269 ? 0.888 18.703 23.578 1 93.56 269 GLN B CA 1
ATOM 5745 C C . GLN B 1 269 ? -0.487 18.953 22.969 1 93.56 269 GLN B C 1
ATOM 5747 O O . GLN B 1 269 ? -0.758 18.516 21.844 1 93.56 269 GLN B O 1
ATOM 5752 N N . ILE B 1 270 ? -1.306 19.594 23.688 1 94.62 270 ILE B N 1
ATOM 5753 C CA . ILE B 1 270 ? -2.652 19.891 23.219 1 94.62 270 ILE B CA 1
ATOM 5754 C C . ILE B 1 270 ? -2.574 20.812 22 1 94.62 270 ILE B C 1
ATOM 5756 O O . ILE B 1 270 ? -3.262 20.578 21 1 94.62 270 ILE B O 1
ATOM 5760 N N . ILE B 1 271 ? -1.787 21.797 22.062 1 94.69 271 ILE B N 1
ATOM 5761 C CA . ILE B 1 271 ? -1.626 22.719 20.938 1 94.69 271 ILE B CA 1
ATOM 5762 C C . ILE B 1 271 ? -1.101 21.969 19.719 1 94.69 271 ILE B C 1
ATOM 5764 O O . ILE B 1 271 ? -1.553 22.203 18.594 1 94.69 271 ILE B O 1
ATOM 5768 N N . THR B 1 272 ? -0.208 21.078 19.953 1 92.19 272 THR B N 1
ATOM 5769 C CA . THR B 1 272 ? 0.368 20.281 18.875 1 92.19 272 THR B CA 1
ATOM 5770 C C . THR B 1 272 ? -0.695 19.391 18.234 1 92.19 272 THR B C 1
ATOM 5772 O O . THR B 1 272 ? -0.756 19.297 17 1 92.19 272 THR B O 1
ATOM 5775 N N . ILE B 1 273 ? -1.467 18.797 19.016 1 93.44 273 ILE B N 1
ATOM 5776 C CA . ILE B 1 273 ? -2.521 17.922 18.5 1 93.44 273 ILE B CA 1
ATOM 5777 C C . ILE B 1 273 ? -3.506 18.734 17.672 1 93.44 273 ILE B C 1
ATOM 5779 O O . ILE B 1 273 ? -3.898 18.297 16.578 1 93.44 273 ILE B O 1
ATOM 5783 N N . LEU B 1 274 ? -3.828 19.875 18.156 1 94.5 274 LEU B N 1
ATOM 5784 C CA . LEU B 1 274 ? -4.77 20.734 17.469 1 94.5 274 LEU B CA 1
ATOM 5785 C C . LEU B 1 274 ? -4.195 21.203 16.125 1 94.5 274 LEU B C 1
ATOM 5787 O O . LEU B 1 274 ? -4.871 21.156 15.102 1 94.5 274 LEU B O 1
ATOM 5791 N N . TYR B 1 275 ? -3.002 21.594 16.172 1 92.56 275 TYR B N 1
ATOM 5792 C CA . TYR B 1 275 ? -2.352 22.125 14.984 1 92.56 275 TYR B CA 1
ATOM 5793 C C . TYR B 1 275 ? -2.143 21.047 13.938 1 92.56 275 TYR B C 1
ATOM 5795 O O . TYR B 1 275 ? -2.445 21.25 12.758 1 92.56 275 TYR B O 1
ATOM 5803 N N . SER B 1 276 ? -1.598 19.922 14.32 1 88.38 276 SER B N 1
ATOM 5804 C CA . SER B 1 276 ? -1.184 18.859 13.406 1 88.38 276 SER B CA 1
ATOM 5805 C C . SER B 1 276 ? -2.385 18.234 12.703 1 88.38 276 SER B C 1
ATOM 5807 O O . SER B 1 276 ? -2.291 17.828 11.547 1 88.38 276 SER B O 1
ATOM 5809 N N . GLY B 1 277 ? -3.402 18.156 13.352 1 87.94 277 GLY B N 1
ATOM 5810 C CA . GLY B 1 277 ? -4.586 17.531 12.766 1 87.94 277 GLY B CA 1
ATOM 5811 C C . GLY B 1 277 ? -5.445 18.516 11.984 1 87.94 277 GLY B C 1
ATOM 5812 O O . GLY B 1 277 ? -6.211 18.109 11.109 1 87.94 277 GLY B O 1
ATOM 5813 N N . TYR B 1 278 ? -5.234 19.734 12.219 1 92.19 278 TYR B N 1
ATOM 5814 C CA . TYR B 1 278 ? -6.105 20.766 11.68 1 92.19 278 TYR B CA 1
ATOM 5815 C C . TYR B 1 278 ? -5.957 20.891 10.172 1 92.19 278 TYR B C 1
ATOM 5817 O O . TYR B 1 278 ? -6.926 20.703 9.43 1 92.19 278 TYR B O 1
ATOM 5825 N N . GLU B 1 279 ? -4.82 21.094 9.734 1 89.12 279 GLU B N 1
ATOM 5826 C CA . GLU B 1 279 ? -4.613 21.359 8.312 1 89.12 279 GLU B CA 1
ATOM 5827 C C . GLU B 1 279 ? -4.848 20.125 7.465 1 89.12 279 GLU B C 1
ATOM 5829 O O . GLU B 1 279 ? -5.512 20.188 6.43 1 89.12 279 GLU B O 1
ATOM 5834 N N . THR B 1 280 ? -4.277 19.078 7.91 1 92.44 280 THR B N 1
ATOM 5835 C CA . THR B 1 280 ? -4.348 17.859 7.125 1 92.44 280 THR B CA 1
ATOM 5836 C C . THR B 1 280 ? -5.789 17.375 7.004 1 92.44 280 THR B C 1
ATOM 5838 O O . THR B 1 280 ? -6.262 17.078 5.906 1 92.44 280 THR B O 1
ATOM 5841 N N . VAL B 1 281 ? -6.469 17.328 8.07 1 96.56 281 VAL B N 1
ATOM 5842 C CA . VAL B 1 281 ? -7.836 16.812 8.07 1 96.56 281 VAL B CA 1
ATOM 5843 C C . VAL B 1 281 ? -8.742 17.766 7.297 1 96.56 281 VAL B C 1
ATOM 5845 O O . VAL B 1 281 ? -9.531 17.328 6.457 1 96.56 281 VAL B O 1
ATOM 5848 N N . SER B 1 282 ? -8.641 19.047 7.57 1 96.56 282 SER B N 1
ATOM 5849 C CA . SER B 1 282 ? -9.508 20.031 6.926 1 96.56 282 SER B CA 1
ATOM 5850 C C . SER B 1 282 ? -9.281 20.062 5.418 1 96.56 282 SER B C 1
ATOM 5852 O O . SER B 1 282 ? -10.234 19.953 4.637 1 96.56 282 SER B O 1
ATOM 5854 N N . THR B 1 283 ? -8.039 20.125 5.023 1 95.62 283 THR B N 1
ATOM 5855 C CA . THR B 1 283 ? -7.711 20.25 3.609 1 95.62 283 THR B CA 1
ATOM 5856 C C . THR B 1 283 ? -8.031 18.953 2.863 1 95.62 283 THR B C 1
ATOM 5858 O O . THR B 1 283 ? -8.539 18.984 1.741 1 95.62 283 THR B O 1
ATOM 5861 N N . THR B 1 284 ? -7.703 17.844 3.424 1 96.81 284 THR B N 1
ATOM 5862 C CA . THR B 1 284 ? -8 16.578 2.77 1 96.81 284 THR B CA 1
ATOM 5863 C C . THR B 1 284 ? -9.508 16.391 2.609 1 96.81 284 THR B C 1
ATOM 5865 O O . THR B 1 284 ? -9.969 15.898 1.578 1 96.81 284 THR B O 1
ATOM 5868 N N . SER B 1 285 ? -10.266 16.766 3.625 1 98.12 285 SER B N 1
ATOM 5869 C CA . SER B 1 285 ? -11.719 16.672 3.529 1 98.12 285 SER B CA 1
ATOM 5870 C C . SER B 1 285 ? -12.258 17.562 2.416 1 98.12 285 SER B C 1
ATOM 5872 O O . SER B 1 285 ? -13.086 17.125 1.611 1 98.12 285 SER B O 1
ATOM 5874 N N . MET B 1 286 ? -11.758 18.75 2.396 1 97.12 286 MET B N 1
ATOM 5875 C CA . MET B 1 286 ? -12.164 19.703 1.354 1 97.12 286 MET B CA 1
ATOM 5876 C C . MET B 1 286 ? -11.844 19.141 -0.031 1 97.12 286 MET B C 1
ATOM 5878 O O . MET B 1 286 ? -12.711 19.125 -0.908 1 97.12 286 MET B O 1
ATOM 5882 N N . MET B 1 287 ? -10.641 18.688 -0.204 1 96.69 287 MET B N 1
ATOM 5883 C CA . MET B 1 287 ? -10.18 18.203 -1.505 1 96.69 287 MET B CA 1
ATOM 5884 C C . MET B 1 287 ? -10.883 16.906 -1.883 1 96.69 287 MET B C 1
ATOM 5886 O O . MET B 1 287 ? -11.133 16.641 -3.062 1 96.69 287 MET B O 1
ATOM 5890 N N . ALA B 1 288 ? -11.203 16.109 -0.888 1 97.69 288 ALA B N 1
ATOM 5891 C CA . ALA B 1 288 ? -11.977 14.898 -1.168 1 97.69 288 ALA B CA 1
ATOM 5892 C C . ALA B 1 288 ? -13.32 15.234 -1.792 1 97.69 288 ALA B C 1
ATOM 5894 O O . ALA B 1 288 ? -13.734 14.617 -2.775 1 97.69 288 ALA B O 1
ATOM 5895 N N . VAL B 1 289 ? -13.961 16.219 -1.233 1 97.56 289 VAL B N 1
ATOM 5896 C CA . VAL B 1 289 ? -15.25 16.641 -1.765 1 97.56 289 VAL B CA 1
ATOM 5897 C C . VAL B 1 289 ? -15.086 17.141 -3.201 1 97.56 289 VAL B C 1
ATOM 5899 O O . VAL B 1 289 ? -15.883 16.797 -4.078 1 97.56 289 VAL B O 1
ATOM 5902 N N . LYS B 1 290 ? -14.078 17.906 -3.416 1 96 290 LYS B N 1
ATOM 5903 C CA . LYS B 1 290 ? -13.797 18.438 -4.746 1 96 290 LYS B CA 1
ATOM 5904 C C . LYS B 1 290 ? -13.5 17.312 -5.734 1 96 290 LYS B C 1
ATOM 5906 O O . LYS B 1 290 ? -14.102 17.25 -6.809 1 96 290 LYS B O 1
ATOM 5911 N N . TYR B 1 291 ? -12.633 16.406 -5.359 1 95.19 291 TYR B N 1
ATOM 5912 C CA . TYR B 1 291 ? -12.203 15.344 -6.262 1 95.19 291 TYR B CA 1
ATOM 5913 C C . TYR B 1 291 ? -13.344 14.359 -6.52 1 95.19 291 TYR B C 1
ATOM 5915 O O . TYR B 1 291 ? -13.469 13.828 -7.625 1 95.19 291 TYR B O 1
ATOM 5923 N N . LEU B 1 292 ? -14.102 14.078 -5.52 1 96.94 292 LEU B N 1
ATOM 5924 C CA . LEU B 1 292 ? -15.242 13.195 -5.703 1 96.94 292 LEU B CA 1
ATOM 5925 C C . LEU B 1 292 ? -16.25 13.797 -6.684 1 96.94 292 LEU B C 1
ATOM 5927 O O . LEU B 1 292 ? -16.828 13.078 -7.496 1 96.94 292 LEU B O 1
ATOM 5931 N N . HIS B 1 293 ? -16.422 15.07 -6.586 1 95 293 HIS B N 1
ATOM 5932 C CA . HIS B 1 293 ? -17.281 15.758 -7.555 1 95 293 HIS B CA 1
ATOM 5933 C C . HIS B 1 293 ? -16.719 15.609 -8.969 1 95 293 HIS B C 1
ATOM 5935 O O . HIS B 1 293 ? -17.484 15.398 -9.914 1 95 293 HIS B O 1
ATOM 5941 N N . ASP B 1 294 ? -15.484 15.766 -9.109 1 93.69 294 ASP B N 1
ATOM 5942 C CA . ASP B 1 294 ? -14.82 15.711 -10.406 1 93.69 294 ASP B CA 1
ATOM 5943 C C . ASP B 1 294 ? -14.789 14.289 -10.953 1 93.69 294 ASP B C 1
ATOM 5945 O O . ASP B 1 294 ? -14.539 14.078 -12.141 1 93.69 294 ASP B O 1
ATOM 5949 N N . HIS B 1 295 ? -14.992 13.289 -10.094 1 93.56 295 HIS B N 1
ATOM 5950 C CA . HIS B 1 295 ? -14.961 11.883 -10.477 1 93.56 295 HIS B CA 1
ATOM 5951 C C . HIS B 1 295 ? -16.234 11.164 -10.07 1 93.56 295 HIS B C 1
ATOM 5953 O O . HIS B 1 295 ? -16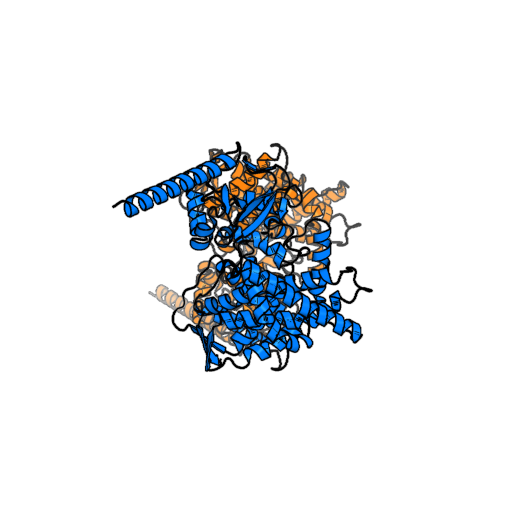.25 10.391 -9.109 1 93.56 295 HIS B O 1
ATOM 5959 N N . PRO B 1 296 ? -17.219 11.234 -10.875 1 94.38 296 PRO B N 1
ATOM 5960 C CA . PRO B 1 296 ? -18.547 10.734 -10.5 1 94.38 296 PRO B CA 1
ATOM 5961 C C . PRO B 1 296 ? -18.562 9.219 -10.281 1 94.38 296 PRO B C 1
ATOM 5963 O O . PRO B 1 296 ? -19.312 8.727 -9.438 1 94.38 296 PRO B O 1
ATOM 5966 N N . ARG B 1 297 ? -17.797 8.492 -11.023 1 90.38 297 ARG B N 1
ATOM 5967 C CA . ARG B 1 297 ? -17.75 7.047 -10.852 1 90.38 297 ARG B CA 1
ATOM 5968 C C . ARG B 1 297 ? -17.203 6.672 -9.477 1 90.38 297 ARG B C 1
ATOM 5970 O O . ARG B 1 297 ? -17.719 5.754 -8.828 1 90.38 297 ARG B O 1
ATOM 5977 N N . VAL B 1 298 ? -16.203 7.379 -9.078 1 93.44 298 VAL B N 1
ATOM 5978 C CA . VAL B 1 298 ? -15.609 7.148 -7.762 1 93.44 298 VAL B CA 1
ATOM 5979 C C . VAL B 1 298 ? -16.609 7.527 -6.668 1 93.44 298 VAL B C 1
ATOM 5981 O O . VAL B 1 298 ? -16.734 6.82 -5.668 1 93.44 298 VAL B O 1
ATOM 5984 N N . LEU B 1 299 ? -17.281 8.602 -6.902 1 96.62 299 LEU B N 1
ATOM 5985 C CA . LEU B 1 299 ? -18.297 9.039 -5.949 1 96.62 299 LEU B CA 1
ATOM 5986 C C . LEU B 1 299 ? -19.391 7.984 -5.805 1 96.62 299 LEU B C 1
ATOM 5988 O O . LEU B 1 299 ? -19.828 7.691 -4.691 1 96.62 299 LEU B O 1
ATOM 5992 N N . GLN B 1 300 ? -19.766 7.453 -6.902 1 94.12 300 GLN B N 1
ATOM 5993 C CA . GLN B 1 300 ? -20.812 6.434 -6.883 1 94.12 300 GLN B CA 1
ATOM 5994 C C . GLN B 1 300 ? -20.359 5.203 -6.094 1 94.12 300 GLN B C 1
ATOM 5996 O O . GLN B 1 300 ? -21.125 4.656 -5.301 1 94.12 300 GLN B O 1
ATOM 6001 N N . GLU B 1 301 ? -19.172 4.812 -6.332 1 91.38 301 GLU B N 1
ATOM 6002 C CA . GLU B 1 301 ? -18.625 3.662 -5.613 1 91.38 301 GLU B CA 1
ATOM 6003 C C . GLU B 1 301 ? -18.516 3.945 -4.121 1 91.38 301 GLU B C 1
ATOM 6005 O O . GLU B 1 301 ? -18.812 3.078 -3.295 1 91.38 301 GLU B O 1
ATOM 6010 N N . LEU B 1 302 ? -18.078 5.094 -3.799 1 96.44 302 LEU B N 1
ATOM 6011 C CA . LEU B 1 302 ? -17.969 5.488 -2.398 1 96.44 302 LEU B CA 1
ATOM 6012 C C . LEU B 1 302 ? -19.328 5.531 -1.734 1 96.44 302 LEU B C 1
ATOM 6014 O O . LEU B 1 302 ? -19.5 5.074 -0.6 1 96.44 302 LEU B O 1
ATOM 6018 N N . ARG B 1 303 ? -20.25 6.074 -2.395 1 96.62 303 ARG B N 1
ATOM 6019 C CA . ARG B 1 303 ? -21.609 6.152 -1.872 1 96.62 303 ARG B CA 1
ATOM 6020 C C . ARG B 1 303 ? -22.188 4.758 -1.627 1 96.62 303 ARG B C 1
ATOM 6022 O O . ARG B 1 303 ? -22.844 4.523 -0.616 1 96.62 303 ARG B O 1
ATOM 6029 N N . LYS B 1 304 ? -21.969 3.898 -2.57 1 93.12 304 LYS B N 1
ATOM 6030 C CA . LYS B 1 304 ? -22.438 2.523 -2.42 1 93.12 304 LYS B CA 1
ATOM 6031 C C . LYS B 1 304 ? -21.875 1.892 -1.146 1 93.12 304 LYS B C 1
ATOM 6033 O O . LYS B 1 304 ? -22.594 1.213 -0.415 1 93.12 304 LYS B O 1
ATOM 6038 N N . GLU B 1 305 ? -20.609 2.088 -0.902 1 93.81 305 GLU B N 1
ATOM 6039 C CA . GLU B 1 305 ? -19.969 1.571 0.305 1 93.81 305 GLU B CA 1
ATOM 6040 C C . GLU B 1 305 ? -20.656 2.1 1.562 1 93.81 305 GLU B C 1
ATOM 6042 O O . GLU B 1 305 ? -20.953 1.333 2.479 1 93.81 305 GLU B O 1
ATOM 6047 N N . HIS B 1 306 ? -20.938 3.371 1.583 1 97 306 HIS B N 1
ATOM 6048 C CA . HIS B 1 306 ? -21.5 4 2.779 1 97 306 HIS B CA 1
ATOM 6049 C C . HIS B 1 306 ? -22.984 3.699 2.926 1 97 306 HIS B C 1
ATOM 6051 O O . HIS B 1 306 ? -23.484 3.586 4.043 1 97 306 HIS B O 1
ATOM 6057 N N . LEU B 1 307 ? -23.672 3.551 1.848 1 95.5 307 LEU B N 1
ATOM 6058 C CA . LEU B 1 307 ? -25.078 3.162 1.913 1 95.5 307 LEU B CA 1
ATOM 6059 C C . LEU B 1 307 ? -25.219 1.739 2.443 1 95.5 307 LEU B C 1
ATOM 6061 O O . LEU B 1 307 ? -26.172 1.438 3.172 1 95.5 307 LEU B O 1
ATOM 6065 N N . ALA B 1 308 ? -24.328 0.913 2.072 1 91.31 308 ALA B N 1
ATOM 6066 C CA . ALA B 1 308 ? -24.344 -0.454 2.586 1 91.31 308 ALA B CA 1
ATOM 6067 C C . ALA B 1 308 ? -24.156 -0.472 4.102 1 91.31 308 ALA B C 1
ATOM 6069 O O . ALA B 1 308 ? -24.766 -1.286 4.797 1 91.31 308 ALA B O 1
ATOM 6070 N N . ILE B 1 309 ? -23.344 0.389 4.594 1 93.88 309 ILE B N 1
ATOM 6071 C CA . ILE B 1 309 ? -23.125 0.501 6.031 1 93.88 309 ILE B CA 1
ATOM 6072 C C . ILE B 1 309 ? -24.375 1.041 6.711 1 93.88 309 ILE B C 1
ATOM 6074 O O . ILE B 1 309 ? -24.797 0.528 7.75 1 93.88 309 ILE B O 1
ATOM 6078 N N . LYS B 1 310 ? -24.953 1.995 6.113 1 94.12 310 LYS B N 1
ATOM 6079 C CA . LYS B 1 310 ? -26.156 2.625 6.652 1 94.12 310 LYS B CA 1
ATOM 6080 C C . LYS B 1 310 ? -27.312 1.634 6.723 1 94.12 310 LYS B C 1
ATOM 6082 O O . LYS B 1 310 ? -28.094 1.659 7.668 1 94.12 310 LYS B O 1
ATOM 6087 N N . GLU B 1 311 ? -27.391 0.794 5.758 1 91.62 311 GLU B N 1
ATOM 6088 C CA . GLU B 1 311 ? -28.484 -0.165 5.656 1 91.62 311 GLU B CA 1
ATOM 6089 C C . GLU B 1 311 ? -28.422 -1.191 6.785 1 91.62 311 GLU B C 1
ATOM 6091 O O . GLU B 1 311 ? -29.453 -1.716 7.211 1 91.62 311 GLU B O 1
ATOM 6096 N N . LYS B 1 312 ? -27.328 -1.387 7.289 1 88.94 312 LYS B N 1
ATOM 6097 C CA . LYS B 1 312 ? -27.141 -2.4 8.328 1 88.94 312 LYS B CA 1
ATOM 6098 C C . LYS B 1 312 ? -27.375 -1.812 9.719 1 88.94 312 LYS B C 1
ATOM 6100 O O . LYS B 1 312 ? -27.375 -2.541 10.711 1 88.94 312 LYS B O 1
ATOM 6105 N N . LYS B 1 313 ? -27.578 -0.548 9.703 1 90.56 313 LYS B N 1
ATOM 6106 C CA . LYS B 1 313 ? -27.688 0.129 10.992 1 90.56 313 LYS B CA 1
ATOM 6107 C C . LYS B 1 313 ? -29 0.896 11.109 1 90.56 313 LYS B C 1
ATOM 6109 O O . LYS B 1 313 ? -29.609 1.24 10.102 1 90.56 313 LYS B O 1
ATOM 6114 N N . ARG B 1 314 ? -29.391 1.034 12.375 1 86.69 314 ARG B N 1
ATOM 6115 C CA . ARG B 1 314 ? -30.484 1.96 12.633 1 86.69 314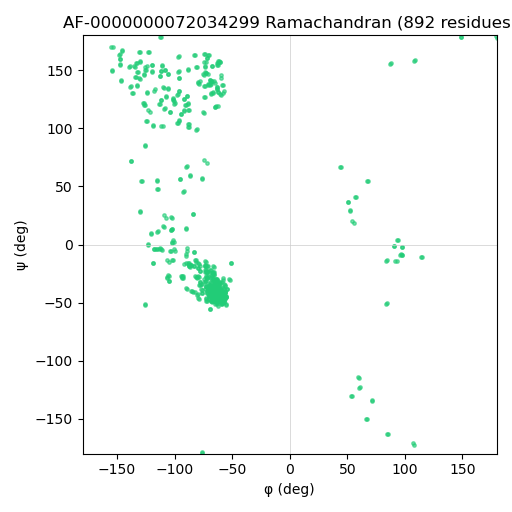 ARG B CA 1
ATOM 6116 C C . ARG B 1 314 ? -30.031 3.406 12.492 1 86.69 314 ARG B C 1
ATOM 6118 O O . ARG B 1 314 ? -28.844 3.713 12.703 1 86.69 314 ARG B O 1
ATOM 6125 N N . PRO B 1 315 ? -30.828 4.379 12.062 1 82.5 315 PRO B N 1
ATOM 6126 C CA . PRO B 1 315 ? -30.438 5.773 11.82 1 82.5 315 PRO B CA 1
ATOM 6127 C C . PRO B 1 315 ? -29.719 6.402 13.008 1 82.5 315 PRO B C 1
ATOM 6129 O O . PRO B 1 315 ? -28.844 7.25 12.82 1 82.5 315 PRO B O 1
ATOM 6132 N N . GLU B 1 316 ? -30 6.035 14.125 1 86.12 316 GLU B N 1
ATOM 6133 C CA . GLU B 1 316 ? -29.422 6.66 15.312 1 86.12 316 GLU B CA 1
ATOM 6134 C C . GLU B 1 316 ? -28.141 5.965 15.734 1 86.12 316 GLU B C 1
ATOM 6136 O O . GLU B 1 316 ? -27.406 6.477 16.578 1 86.12 316 GLU B O 1
ATOM 6141 N N . ASP B 1 317 ? -27.828 4.855 15.125 1 92.69 317 ASP B N 1
ATOM 6142 C CA . ASP B 1 317 ? -26.641 4.105 15.5 1 92.69 317 ASP B CA 1
ATOM 6143 C C . ASP B 1 317 ? -25.375 4.797 15 1 92.69 317 ASP B C 1
ATOM 6145 O O . ASP B 1 317 ? -25.266 5.133 13.82 1 92.69 317 ASP B O 1
ATOM 6149 N N . PRO B 1 318 ? -24.484 5.016 15.906 1 94.19 318 PRO B N 1
ATOM 6150 C CA . PRO B 1 318 ? -23.234 5.648 15.492 1 94.19 318 PRO B CA 1
ATOM 6151 C C . PRO B 1 318 ? -22.344 4.711 14.688 1 94.19 318 PRO B C 1
ATOM 6153 O O . PRO B 1 318 ? -22.531 3.492 14.727 1 94.19 318 PRO B O 1
ATOM 6156 N N . ILE B 1 319 ? -21.438 5.305 13.969 1 94.38 319 ILE B N 1
ATOM 6157 C CA . ILE B 1 319 ? -20.391 4.535 13.297 1 94.38 319 ILE B CA 1
ATOM 6158 C C . ILE B 1 319 ? -19.484 3.895 14.344 1 94.38 319 ILE B C 1
ATOM 6160 O O . ILE B 1 319 ? -19.062 4.551 15.305 1 94.38 319 ILE B O 1
ATOM 6164 N N . ASN B 1 320 ? -19.219 2.668 14.242 1 93.81 320 ASN B N 1
ATOM 6165 C CA . ASN B 1 320 ? -18.297 1.975 15.141 1 93.81 320 ASN B CA 1
ATOM 6166 C C . ASN B 1 320 ? -17.047 1.516 14.414 1 93.81 320 ASN B C 1
ATOM 6168 O O . ASN B 1 320 ? -16.859 1.808 13.227 1 93.81 320 ASN B O 1
ATOM 6172 N N . LEU B 1 321 ? -16.172 0.926 15.164 1 92.69 321 LEU B N 1
ATOM 6173 C CA . LEU B 1 321 ? -14.875 0.547 14.633 1 92.69 321 LEU B CA 1
ATOM 6174 C C . LEU B 1 321 ? -15.023 -0.472 13.508 1 92.69 321 LEU B C 1
ATOM 6176 O O . LEU B 1 321 ? -14.25 -0.459 12.547 1 92.69 321 LEU B O 1
ATOM 6180 N N . THR B 1 322 ? -15.953 -1.372 13.609 1 90.25 322 THR B N 1
ATOM 6181 C CA . THR B 1 322 ? -16.203 -2.371 12.57 1 90.25 322 THR B CA 1
ATOM 6182 C C . THR B 1 322 ? -16.609 -1.704 11.266 1 90.25 322 THR B C 1
ATOM 6184 O O . THR B 1 322 ? -16.188 -2.117 10.188 1 90.25 322 THR B O 1
ATOM 6187 N N . ASP B 1 323 ? -17.453 -0.692 11.414 1 94.19 323 ASP B N 1
ATOM 6188 C CA . ASP B 1 323 ? -17.844 0.077 10.234 1 94.19 323 ASP B CA 1
ATOM 6189 C C . ASP B 1 323 ? -16.641 0.756 9.594 1 94.19 323 ASP B C 1
ATOM 6191 O O . ASP B 1 323 ? -16.469 0.707 8.375 1 94.19 323 ASP B O 1
ATOM 6195 N N . LEU B 1 324 ? -15.844 1.347 10.43 1 94.56 324 LEU B N 1
ATOM 6196 C CA . LEU B 1 324 ? -14.672 2.068 9.945 1 94.56 324 LEU B CA 1
ATOM 6197 C C . LEU B 1 324 ? -13.719 1.129 9.211 1 94.56 324 LEU B C 1
ATOM 6199 O O . LEU B 1 324 ? -13.164 1.487 8.172 1 94.56 324 LEU B O 1
ATOM 6203 N N . LYS B 1 325 ? -13.547 -0.019 9.719 1 89.75 325 LYS B N 1
ATOM 6204 C CA . LYS B 1 325 ? -12.656 -1.008 9.117 1 89.75 325 LYS B CA 1
ATOM 6205 C C . LYS B 1 325 ? -13.195 -1.489 7.773 1 89.75 325 LYS B C 1
ATOM 6207 O O . LYS B 1 325 ? -12.422 -1.868 6.887 1 89.75 325 LYS B O 1
ATOM 6212 N N . SER B 1 326 ? -14.5 -1.41 7.617 1 90.44 326 SER B N 1
ATOM 6213 C CA . SER B 1 326 ? -15.125 -1.886 6.387 1 90.44 326 SER B CA 1
ATOM 6214 C C . SER B 1 326 ? -15.062 -0.826 5.293 1 90.44 326 SER B C 1
ATOM 6216 O O . SER B 1 326 ? -15.336 -1.116 4.125 1 90.44 326 SER B O 1
ATOM 6218 N N . MET B 1 327 ? -14.602 0.359 5.617 1 95.5 327 MET B N 1
ATOM 6219 C CA . MET B 1 327 ? -14.531 1.457 4.656 1 95.5 327 MET B CA 1
ATOM 6220 C C . MET B 1 327 ? -13.219 1.409 3.879 1 95.5 327 MET B C 1
ATOM 6222 O O . MET B 1 327 ? -12.5 2.404 3.807 1 95.5 327 MET B O 1
ATOM 6226 N N . CYS B 1 328 ? -13.023 0.344 3.209 1 92.69 328 CYS B N 1
ATOM 6227 C CA . CYS B 1 328 ? -11.75 0.123 2.537 1 92.69 328 CYS B CA 1
ATOM 6228 C C . CYS B 1 328 ? -11.602 1.037 1.326 1 92.69 328 CYS B C 1
ATOM 6230 O O . CYS B 1 328 ? -10.516 1.562 1.065 1 92.69 328 CYS B O 1
ATOM 6232 N N . PHE B 1 329 ? -12.688 1.183 0.585 1 93.81 329 PHE B N 1
ATOM 6233 C CA . PHE B 1 329 ? -12.648 2.057 -0.581 1 93.81 329 PHE B CA 1
ATOM 6234 C C . PHE B 1 329 ? -12.477 3.512 -0.161 1 93.81 329 PHE B C 1
ATOM 6236 O O . PHE B 1 329 ? -11.727 4.262 -0.794 1 93.81 329 PHE B O 1
ATOM 6243 N N . THR B 1 330 ? -13.141 3.869 0.901 1 97.69 330 THR B N 1
ATOM 6244 C CA . THR B 1 330 ? -13.039 5.219 1.448 1 97.69 330 THR B CA 1
ATOM 6245 C C . THR B 1 330 ? -11.609 5.52 1.88 1 97.69 330 THR B C 1
ATOM 6247 O O . THR B 1 330 ? -11.094 6.605 1.617 1 97.69 330 THR B O 1
ATOM 6250 N N . ARG B 1 331 ? -11 4.602 2.578 1 95.75 331 ARG B N 1
ATOM 6251 C CA . ARG B 1 331 ? -9.609 4.766 2.988 1 95.75 331 ARG B CA 1
ATOM 6252 C C . ARG B 1 331 ? -8.703 5.008 1.784 1 95.75 331 ARG B C 1
ATOM 6254 O O . ARG B 1 331 ? -7.836 5.879 1.818 1 95.75 331 ARG B O 1
ATOM 6261 N N . ALA B 1 332 ? -8.953 4.289 0.729 1 94.94 332 ALA B N 1
ATOM 6262 C CA . ALA B 1 332 ? -8.18 4.465 -0.499 1 94.94 332 ALA B CA 1
ATOM 6263 C C . ALA B 1 332 ? -8.383 5.859 -1.083 1 94.94 332 ALA B C 1
ATOM 6265 O O . ALA B 1 332 ? -7.43 6.484 -1.553 1 94.94 332 ALA B O 1
ATOM 6266 N N . VAL B 1 333 ? -9.594 6.289 -1.079 1 96.56 333 VAL B N 1
ATOM 6267 C CA . VAL B 1 333 ? -9.922 7.609 -1.598 1 96.56 333 VAL B CA 1
ATOM 6268 C C . VAL B 1 333 ? -9.195 8.68 -0.785 1 96.56 333 VAL B C 1
ATOM 6270 O O . VAL B 1 333 ? -8.688 9.656 -1.345 1 96.56 333 VAL B O 1
ATOM 6273 N N . ILE B 1 334 ? -9.156 8.5 0.493 1 97.25 334 ILE B N 1
ATOM 6274 C CA . ILE B 1 334 ? -8.492 9.453 1.374 1 97.25 334 ILE B CA 1
ATOM 6275 C C . ILE B 1 334 ? -7.004 9.508 1.058 1 97.25 334 ILE B C 1
ATOM 6277 O O . ILE B 1 334 ? -6.43 10.586 0.91 1 97.25 334 ILE B O 1
ATOM 6281 N N . PHE B 1 335 ? -6.387 8.359 0.901 1 93.75 335 PHE B N 1
ATOM 6282 C CA . PHE B 1 335 ? -4.965 8.289 0.59 1 93.75 335 PHE B CA 1
ATOM 6283 C C . PHE B 1 335 ? -4.676 8.93 -0.763 1 93.75 335 PHE B C 1
ATOM 6285 O O . PHE B 1 335 ? -3.723 9.695 -0.902 1 93.75 335 PHE B O 1
ATOM 6292 N N . GLU B 1 336 ? -5.504 8.633 -1.688 1 92.69 336 GLU B N 1
ATOM 6293 C CA . GLU B 1 336 ? -5.316 9.188 -3.025 1 92.69 336 GLU B CA 1
ATOM 6294 C C . GLU B 1 336 ? -5.543 10.695 -3.037 1 92.69 336 GLU B C 1
ATOM 6296 O O . GLU B 1 336 ? -4.855 11.422 -3.756 1 92.69 336 GLU B O 1
ATOM 6301 N N . THR B 1 337 ? -6.516 11.109 -2.279 1 94.38 337 THR B N 1
ATOM 6302 C CA . THR B 1 337 ? -6.781 12.539 -2.168 1 94.38 337 THR B CA 1
ATOM 6303 C C . THR B 1 337 ? -5.574 13.266 -1.577 1 94.38 337 THR B C 1
ATOM 6305 O O . THR B 1 337 ? -5.145 14.297 -2.105 1 94.38 337 THR B O 1
ATOM 6308 N N . SER B 1 338 ? -5.082 12.727 -0.533 1 92.12 338 SER B N 1
ATOM 6309 C CA . SER B 1 338 ? -3.928 13.328 0.125 1 92.12 338 SER B CA 1
ATOM 6310 C C . SER B 1 338 ? -2.711 13.352 -0.795 1 92.12 338 SER B C 1
ATOM 6312 O O . SER B 1 338 ? -1.934 14.305 -0.786 1 92.12 338 SER B O 1
ATOM 6314 N N . ARG B 1 339 ? -2.559 12.258 -1.534 1 89.25 339 ARG B N 1
ATOM 6315 C CA . ARG B 1 339 ? -1.453 12.156 -2.482 1 89.25 339 ARG B CA 1
ATOM 6316 C C . ARG B 1 339 ? -1.558 13.227 -3.562 1 89.25 339 ARG B C 1
ATOM 6318 O O . ARG B 1 339 ? -0.604 13.969 -3.803 1 89.25 339 ARG B O 1
ATOM 6325 N N . LEU B 1 340 ? -2.711 13.367 -4.156 1 88.44 340 LEU B N 1
ATOM 6326 C CA . LEU B 1 340 ? -2.918 14.266 -5.293 1 88.44 340 LEU B CA 1
ATOM 6327 C C . LEU B 1 340 ? -2.885 15.719 -4.852 1 88.44 340 LEU B C 1
ATOM 6329 O O . LEU B 1 340 ? -2.367 16.578 -5.566 1 88.44 340 LEU B O 1
ATOM 6333 N N . ALA B 1 341 ? -3.477 15.961 -3.713 1 89 341 ALA B N 1
ATOM 6334 C CA . ALA B 1 341 ? -3.504 17.328 -3.193 1 89 341 ALA B CA 1
ATOM 6335 C C . ALA B 1 341 ? -2.133 17.734 -2.666 1 89 341 ALA B C 1
ATOM 6337 O O . ALA B 1 341 ? -1.829 18.938 -2.58 1 89 341 ALA B O 1
ATOM 6338 N N . THR B 1 342 ? -1.274 16.75 -2.398 1 87.06 342 THR B N 1
ATOM 6339 C CA . THR B 1 342 ? 0.063 16.984 -1.864 1 87.06 342 THR B CA 1
ATOM 6340 C C . THR B 1 342 ? 0.028 18.031 -0.756 1 87.06 342 THR B C 1
ATOM 6342 O O . THR B 1 342 ? 0.627 19.094 -0.887 1 87.06 342 THR B O 1
ATOM 6345 N N . ILE B 1 343 ? -0.578 17.734 0.314 1 84.06 343 ILE B N 1
ATOM 6346 C CA . ILE B 1 343 ? -0.829 18.656 1.418 1 84.06 343 ILE B CA 1
ATOM 6347 C C . ILE B 1 343 ? 0.489 19.016 2.102 1 84.06 343 ILE B C 1
ATOM 6349 O O . ILE B 1 343 ? 0.686 20.156 2.527 1 84.06 343 ILE B O 1
ATOM 6353 N N . VAL B 1 344 ? 1.389 18.062 2.182 1 83.69 344 VAL B N 1
ATOM 6354 C CA . VAL B 1 344 ? 2.715 18.266 2.752 1 83.69 344 VAL B CA 1
ATOM 6355 C C . VAL B 1 344 ? 3.771 18.172 1.652 1 83.69 344 VAL B C 1
ATOM 6357 O O . VAL B 1 344 ? 3.863 17.156 0.956 1 83.69 344 VAL B O 1
ATOM 6360 N N . ASN B 1 345 ? 4.547 19.156 1.524 1 86.38 345 ASN B N 1
ATOM 6361 C CA . ASN B 1 345 ? 5.504 19.219 0.425 1 86.38 345 ASN B CA 1
ATOM 6362 C C . ASN B 1 345 ? 6.863 18.672 0.833 1 86.38 345 ASN B C 1
ATOM 6364 O O . ASN B 1 345 ? 7.652 18.25 -0.018 1 86.38 345 ASN B O 1
ATOM 6368 N N . GLY B 1 346 ? 7.117 18.797 2.064 1 88.94 346 GLY B N 1
ATOM 6369 C CA . GLY B 1 346 ? 8.422 18.391 2.545 1 88.94 346 GLY B CA 1
ATOM 6370 C C . GLY B 1 346 ? 8.609 18.594 4.035 1 88.94 346 GLY B C 1
ATOM 6371 O O . GLY B 1 346 ? 7.68 19.031 4.727 1 88.94 346 GLY B O 1
ATOM 6372 N N . VAL B 1 347 ? 9.781 18.188 4.488 1 89.81 347 VAL B N 1
ATOM 6373 C CA . VAL B 1 347 ? 10.102 18.344 5.902 1 89.81 347 VAL B CA 1
ATOM 6374 C C . VAL B 1 347 ? 11.461 19.016 6.051 1 89.81 347 VAL B C 1
ATOM 6376 O O . VAL B 1 347 ? 12.281 19 5.125 1 89.81 347 VAL B O 1
ATOM 6379 N N . LEU B 1 348 ? 11.625 19.609 7.191 1 91.19 348 LEU B N 1
ATOM 6380 C CA . LEU B 1 348 ? 12.859 20.344 7.449 1 91.19 348 LEU B CA 1
ATOM 6381 C C . LEU B 1 348 ? 13.719 19.609 8.477 1 91.19 348 LEU B C 1
ATOM 6383 O O . LEU B 1 348 ? 13.195 19.062 9.453 1 91.19 348 LEU B O 1
ATOM 6387 N N . ARG B 1 349 ? 14.992 19.531 8.164 1 93.25 349 ARG B N 1
ATOM 6388 C CA . ARG B 1 349 ? 16 19.031 9.094 1 93.25 349 ARG B CA 1
ATOM 6389 C C . ARG B 1 349 ? 17.094 20.078 9.328 1 93.25 349 ARG B C 1
ATOM 6391 O O . ARG B 1 349 ? 17.141 21.094 8.633 1 93.25 349 ARG B O 1
ATOM 6398 N N . LYS B 1 350 ? 17.875 19.828 10.375 1 93.25 350 LYS B N 1
ATOM 6399 C CA . LYS B 1 350 ? 18.984 20.719 10.727 1 93.25 350 LYS B CA 1
ATOM 6400 C C . LYS B 1 350 ? 20.219 19.922 11.125 1 93.25 350 LYS B C 1
ATOM 6402 O O . LYS B 1 350 ? 20.109 18.922 11.828 1 93.25 350 LYS B O 1
ATOM 6407 N N . THR B 1 351 ? 21.328 20.344 10.633 1 94 351 THR B N 1
ATOM 6408 C CA . THR B 1 351 ? 22.578 19.672 10.977 1 94 351 THR B CA 1
ATOM 6409 C C . THR B 1 351 ? 23.078 20.109 12.352 1 94 351 THR B C 1
ATOM 6411 O O . THR B 1 351 ? 23 21.297 12.695 1 94 351 THR B O 1
ATOM 6414 N N . THR B 1 352 ? 23.562 19.188 13.125 1 93.12 352 THR B N 1
ATOM 6415 C CA . THR B 1 352 ? 24.109 19.5 14.445 1 93.12 352 THR B CA 1
ATOM 6416 C C . THR B 1 352 ? 25.625 19.516 14.406 1 93.12 352 THR B C 1
ATOM 6418 O O . THR B 1 352 ? 26.281 19.922 15.383 1 93.12 352 THR B O 1
ATOM 6421 N N . GLU B 1 353 ? 26.156 19.047 13.43 1 93.94 353 GLU B N 1
ATOM 6422 C CA . GLU B 1 353 ? 27.594 19.047 13.141 1 93.94 353 GLU B CA 1
ATOM 6423 C C . GLU B 1 353 ? 27.844 19.109 11.641 1 93.94 353 GLU B C 1
ATOM 6425 O O . GLU B 1 353 ? 26.922 18.969 10.836 1 93.94 353 GLU B O 1
ATOM 6430 N N . GLU B 1 354 ? 29.062 19.453 11.398 1 92.69 354 GLU B N 1
ATOM 6431 C CA . GLU B 1 354 ? 29.422 19.406 9.984 1 92.69 354 GLU B CA 1
ATOM 6432 C C . GLU B 1 354 ? 29.312 18 9.43 1 92.69 354 GLU B C 1
ATOM 6434 O O . GLU B 1 354 ? 29.719 17.031 10.07 1 92.69 354 GLU B O 1
ATOM 6439 N N . MET B 1 355 ? 28.625 17.953 8.289 1 92.12 355 MET B N 1
ATOM 6440 C CA . MET B 1 355 ? 28.422 16.625 7.734 1 92.12 355 MET B CA 1
ATOM 6441 C C . MET B 1 355 ? 28.609 16.625 6.223 1 92.12 355 MET B C 1
ATOM 6443 O O . MET B 1 355 ? 28.406 17.656 5.57 1 92.12 355 MET B O 1
ATOM 6447 N N . GLU B 1 356 ? 28.984 15.453 5.77 1 92.19 356 GLU B N 1
ATOM 6448 C CA . GLU B 1 356 ? 29.078 15.25 4.328 1 92.19 356 GLU B CA 1
ATOM 6449 C C . GLU B 1 356 ? 27.859 14.516 3.787 1 92.19 356 GLU B C 1
ATOM 6451 O O . GLU B 1 356 ? 27.516 13.43 4.266 1 92.19 356 GLU B O 1
ATOM 6456 N N . LEU B 1 357 ? 27.203 15.18 2.891 1 90.69 357 LEU B N 1
ATOM 6457 C CA . LEU B 1 357 ? 26.031 14.594 2.246 1 90.69 357 LEU B CA 1
ATOM 6458 C C . LEU B 1 357 ? 26.172 14.641 0.729 1 90.69 357 LEU B C 1
ATOM 6460 O O . LEU B 1 357 ? 26.234 15.719 0.141 1 90.69 357 LEU B O 1
ATOM 6464 N N . ASN B 1 358 ? 26.109 13.477 0.098 1 88.5 358 ASN B N 1
ATOM 6465 C CA . ASN B 1 358 ? 26.156 13.359 -1.355 1 88.5 358 ASN B CA 1
ATOM 6466 C C . ASN B 1 358 ? 27.344 14.133 -1.935 1 88.5 358 ASN B C 1
ATOM 6468 O O . ASN B 1 358 ? 27.188 14.859 -2.914 1 88.5 358 ASN B O 1
ATOM 6472 N N . GLY B 1 359 ? 28.438 14.148 -1.259 1 88.5 359 GLY B N 1
ATOM 6473 C CA . GLY B 1 359 ? 29.656 14.766 -1.75 1 88.5 359 GLY B CA 1
ATOM 6474 C C . GLY B 1 359 ? 29.781 16.234 -1.352 1 88.5 359 GLY B C 1
ATOM 6475 O O . GLY B 1 359 ? 30.766 16.875 -1.676 1 88.5 359 GLY B O 1
ATOM 6476 N N . PHE B 1 360 ? 28.844 16.75 -0.688 1 93.56 360 PHE B N 1
ATOM 6477 C CA . PHE B 1 360 ? 28.875 18.141 -0.243 1 93.56 360 PHE B CA 1
ATOM 6478 C C . PHE B 1 360 ? 29.094 18.219 1.264 1 93.56 360 PHE B C 1
ATOM 6480 O O . PHE B 1 360 ? 28.672 17.328 2.006 1 93.56 360 PHE B O 1
ATOM 6487 N N . VAL B 1 361 ? 29.703 19.266 1.665 1 93.5 361 VAL B N 1
ATOM 6488 C CA . VAL B 1 361 ? 29.922 19.5 3.086 1 93.5 361 VAL B CA 1
ATOM 6489 C C . VAL B 1 361 ? 28.953 20.562 3.594 1 93.5 361 VAL B C 1
ATOM 6491 O O . VAL B 1 361 ? 29.016 21.719 3.195 1 93.5 361 VAL B O 1
ATOM 6494 N N . ILE B 1 362 ? 28.125 20.141 4.414 1 93.56 362 ILE B N 1
ATOM 6495 C CA . ILE B 1 362 ? 27.109 21.031 4.965 1 93.56 362 ILE B CA 1
ATOM 6496 C C . ILE B 1 362 ? 27.516 21.484 6.367 1 93.56 362 ILE B C 1
ATOM 6498 O O . ILE B 1 362 ? 27.75 20.656 7.25 1 93.56 362 ILE B O 1
ATOM 6502 N N . PRO B 1 363 ? 27.578 22.703 6.609 1 92.25 363 PRO B N 1
ATOM 6503 C CA . PRO B 1 363 ? 28.016 23.203 7.914 1 92.25 363 PRO B CA 1
ATOM 6504 C C . PRO B 1 363 ? 26.984 22.922 9.023 1 92.25 363 PRO B C 1
ATOM 6506 O O . PRO B 1 363 ? 25.812 22.672 8.734 1 92.25 363 PRO B O 1
ATOM 6509 N N . LYS B 1 364 ? 27.516 23.047 10.227 1 92.56 364 LYS B N 1
ATOM 6510 C CA . LYS B 1 364 ? 26.641 22.938 11.398 1 92.56 364 LYS B CA 1
ATOM 6511 C C . LYS B 1 364 ? 25.609 24.062 11.414 1 92.56 364 LYS B C 1
ATOM 6513 O O . LYS B 1 364 ? 25.922 25.219 11.117 1 92.56 364 LYS B O 1
ATOM 6518 N N . GLY B 1 365 ? 24.406 23.656 11.664 1 90.69 365 GLY B N 1
ATOM 6519 C CA . GLY B 1 365 ? 23.359 24.656 11.875 1 90.69 365 GLY B CA 1
ATOM 6520 C C . GLY B 1 365 ? 22.547 24.938 10.625 1 90.69 365 GLY B C 1
ATOM 6521 O O . GLY B 1 365 ? 21.516 25.594 10.695 1 90.69 365 GLY B O 1
ATOM 6522 N N . TRP B 1 366 ? 22.969 24.391 9.492 1 91.88 366 TRP B N 1
ATOM 6523 C CA . TRP B 1 366 ? 22.203 24.594 8.258 1 91.88 366 TRP B CA 1
ATOM 6524 C C . TRP B 1 366 ? 20.953 23.734 8.25 1 91.88 366 TRP B C 1
ATOM 6526 O O . TRP B 1 366 ? 20.938 22.625 8.781 1 91.88 366 TRP B O 1
ATOM 6536 N N . ARG B 1 367 ? 19.969 24.328 7.625 1 93.38 367 ARG B N 1
ATOM 6537 C CA . ARG B 1 367 ? 18.734 23.578 7.438 1 93.38 367 ARG B CA 1
ATOM 6538 C C . ARG B 1 367 ? 18.781 22.766 6.148 1 93.38 367 ARG B C 1
ATOM 6540 O O . ARG B 1 367 ? 19.516 23.109 5.215 1 93.38 367 ARG B O 1
ATOM 6547 N N . ILE B 1 368 ? 18.109 21.719 6.199 1 94.69 368 ILE B N 1
ATOM 6548 C CA . ILE B 1 368 ? 17.906 20.891 5.008 1 94.69 368 ILE B CA 1
ATOM 6549 C C . ILE B 1 368 ? 16.422 20.75 4.723 1 94.69 368 ILE B C 1
ATOM 6551 O O . ILE B 1 368 ? 15.672 20.234 5.555 1 94.69 368 ILE B O 1
ATOM 6555 N N . TYR B 1 369 ? 16 21.297 3.613 1 94.25 369 TYR B N 1
ATOM 6556 C CA . TYR B 1 369 ? 14.633 21.094 3.158 1 94.25 369 TYR B CA 1
ATOM 6557 C C . TYR B 1 369 ? 14.523 19.828 2.314 1 94.25 369 TYR B C 1
ATOM 6559 O O . TYR B 1 369 ? 14.898 19.828 1.14 1 94.25 369 TYR B O 1
ATOM 6567 N N . VAL B 1 370 ? 13.984 18.797 2.943 1 93.31 370 VAL B N 1
ATOM 6568 C CA . VAL B 1 370 ? 13.75 17.547 2.248 1 93.31 370 VAL B CA 1
ATOM 6569 C C . VAL B 1 370 ? 12.453 17.625 1.448 1 93.31 370 VAL B C 1
ATOM 6571 O O . VAL B 1 370 ? 11.367 17.406 1.986 1 93.31 370 VAL B O 1
ATOM 6574 N N . TYR B 1 371 ? 12.625 17.891 0.214 1 91.88 371 TYR B N 1
ATOM 6575 C CA . TYR B 1 371 ? 11.477 18.109 -0.658 1 91.88 371 TYR B CA 1
ATOM 6576 C C . TYR B 1 371 ? 10.977 16.797 -1.241 1 91.88 371 TYR B C 1
ATOM 6578 O O . TYR B 1 371 ? 11.672 16.156 -2.029 1 91.88 371 TYR B O 1
ATOM 6586 N N . THR B 1 372 ? 9.719 16.375 -0.897 1 87.88 372 THR B N 1
ATOM 6587 C CA . THR B 1 372 ? 9.219 15.055 -1.272 1 87.88 372 THR B CA 1
ATOM 6588 C C . THR B 1 372 ? 7.965 15.172 -2.135 1 87.88 372 THR B C 1
ATOM 6590 O O . THR B 1 372 ? 7.312 14.172 -2.432 1 87.88 372 THR B O 1
ATOM 6593 N N . ARG B 1 373 ? 7.617 16.281 -2.562 1 86.06 373 ARG B N 1
ATOM 6594 C CA . ARG B 1 373 ? 6.391 16.516 -3.316 1 86.06 373 ARG B CA 1
ATOM 6595 C C . ARG B 1 373 ? 6.367 15.68 -4.598 1 86.06 373 ARG B C 1
ATOM 6597 O O . ARG B 1 373 ? 5.34 15.102 -4.945 1 86.06 373 ARG B O 1
ATOM 6604 N N . GLU B 1 374 ? 7.469 15.594 -5.254 1 80 374 GLU B N 1
ATOM 6605 C CA . GLU B 1 374 ? 7.535 14.93 -6.551 1 80 374 GLU B CA 1
ATOM 6606 C C . GLU B 1 374 ? 7.316 13.422 -6.418 1 80 374 GLU B C 1
ATOM 6608 O O . GLU B 1 374 ? 6.906 12.766 -7.375 1 80 374 GLU B O 1
ATOM 6613 N N . ILE B 1 375 ? 7.547 12.922 -5.285 1 82.62 375 ILE B N 1
ATOM 6614 C CA . ILE B 1 375 ? 7.379 11.492 -5.047 1 82.62 375 ILE B CA 1
ATOM 6615 C C . ILE B 1 375 ? 5.91 11.109 -5.207 1 82.62 375 ILE B C 1
ATOM 6617 O O . ILE B 1 375 ? 5.594 10.016 -5.684 1 82.62 375 ILE B O 1
ATOM 6621 N N . ASN B 1 376 ? 5.055 12.031 -4.879 1 81.88 376 ASN B N 1
ATOM 6622 C CA . ASN B 1 376 ? 3.619 11.781 -4.941 1 81.88 376 ASN B CA 1
ATOM 6623 C C . ASN B 1 376 ? 3.15 11.562 -6.379 1 81.88 376 ASN B C 1
ATOM 6625 O O . ASN B 1 376 ? 2.111 10.945 -6.609 1 81.88 376 ASN B O 1
ATOM 6629 N N . TYR B 1 377 ? 4.004 12.039 -7.297 1 80.25 377 TYR B N 1
ATOM 6630 C CA . TYR B 1 377 ? 3.557 11.969 -8.688 1 80.25 377 TYR B CA 1
ATOM 6631 C C . TYR B 1 377 ? 4.25 10.828 -9.422 1 80.25 377 TYR B C 1
ATOM 6633 O O . TYR B 1 377 ? 3.945 10.555 -10.586 1 80.25 377 TYR B O 1
ATOM 6641 N N . ASP B 1 378 ? 5.164 10.234 -8.734 1 82 378 ASP B N 1
ATOM 6642 C CA . ASP B 1 378 ? 5.773 9.008 -9.25 1 82 378 ASP B CA 1
ATOM 6643 C C . ASP B 1 378 ? 5.074 7.773 -8.688 1 82 378 ASP B C 1
ATOM 6645 O O . ASP B 1 378 ? 5.227 7.449 -7.508 1 82 378 ASP B O 1
ATOM 6649 N N . PRO B 1 379 ? 4.395 7.059 -9.562 1 81.94 379 PRO B N 1
ATOM 6650 C CA . PRO B 1 379 ? 3.572 5.953 -9.062 1 81.94 379 PRO B CA 1
ATOM 6651 C C . PRO B 1 379 ? 4.402 4.855 -8.398 1 81.94 379 PRO B C 1
ATOM 6653 O O . PRO B 1 379 ? 3.945 4.23 -7.438 1 81.94 379 PRO B O 1
ATOM 6656 N N . PHE B 1 380 ? 5.621 4.637 -8.82 1 85.12 380 PHE B N 1
ATOM 6657 C CA . PHE B 1 380 ? 6.449 3.58 -8.258 1 85.12 380 PHE B CA 1
ATOM 6658 C C . PHE B 1 380 ? 6.996 3.992 -6.895 1 85.12 380 PHE B C 1
ATOM 6660 O O . PHE B 1 380 ? 7.004 3.193 -5.953 1 85.12 380 PHE B O 1
ATOM 6667 N N . LEU B 1 381 ? 7.387 5.211 -6.902 1 84.12 381 LEU B N 1
ATOM 6668 C CA . LEU B 1 381 ? 7.914 5.688 -5.629 1 84.12 381 LEU B CA 1
ATOM 6669 C C . LEU B 1 381 ? 6.805 5.805 -4.586 1 84.12 381 LEU B C 1
ATOM 6671 O O . LEU B 1 381 ? 7.012 5.48 -3.416 1 84.12 381 LEU B O 1
ATOM 6675 N N . TYR B 1 382 ? 5.691 6.172 -5.07 1 86.06 382 TYR B N 1
ATOM 6676 C CA . TYR B 1 382 ? 4.547 6.246 -4.168 1 86.06 382 TYR B CA 1
ATOM 6677 C C . TYR B 1 382 ? 4.176 4.863 -3.645 1 86.06 382 TYR B C 1
ATOM 6679 O O . TYR B 1 382 ? 3.951 4.691 -2.445 1 86.06 382 TYR B O 1
ATOM 6687 N N . LEU B 1 383 ? 4.141 3.992 -4.484 1 87.56 383 LEU B N 1
ATOM 6688 C CA . LEU B 1 383 ? 3.818 2.625 -4.09 1 87.56 383 LEU B CA 1
ATOM 6689 C C . LEU B 1 383 ? 4.859 2.08 -3.119 1 87.56 383 LEU B C 1
ATOM 6691 O O . LEU B 1 383 ? 4.52 1.362 -2.176 1 87.56 383 LEU B O 1
ATOM 6695 N N . ALA B 1 384 ? 6.055 2.41 -3.318 1 88.44 384 ALA B N 1
ATOM 6696 C CA . ALA B 1 384 ? 7.129 1.967 -2.436 1 88.44 384 ALA B CA 1
ATOM 6697 C C . ALA B 1 384 ? 6.922 2.486 -1.016 1 88.44 384 ALA B C 1
ATOM 6699 O O . ALA B 1 384 ? 7.129 1.757 -0.044 1 88.44 384 ALA B O 1
ATOM 6700 N N . ILE B 1 385 ? 6.469 3.67 -0.944 1 85.06 385 ILE B N 1
ATOM 6701 C CA . ILE B 1 385 ? 6.238 4.289 0.357 1 85.06 385 ILE B CA 1
ATOM 6702 C C . ILE B 1 385 ? 5.055 3.609 1.046 1 85.06 385 ILE B C 1
ATOM 6704 O O . ILE B 1 385 ? 5.102 3.344 2.25 1 85.06 385 ILE B O 1
ATOM 6708 N N . ILE B 1 386 ? 4.113 3.311 0.273 1 86.69 386 ILE B N 1
ATOM 6709 C CA . ILE B 1 386 ? 2.92 2.678 0.823 1 86.69 386 ILE B CA 1
ATOM 6710 C C . ILE B 1 386 ? 3.258 1.271 1.309 1 86.69 386 ILE B C 1
ATOM 6712 O O . ILE B 1 386 ? 2.799 0.847 2.371 1 86.69 386 ILE B O 1
ATOM 6716 N N . LEU B 1 387 ? 4.078 0.647 0.572 1 87.38 387 LEU B N 1
ATOM 6717 C CA . LEU B 1 387 ? 4.398 -0.745 0.866 1 87.38 387 LEU B CA 1
ATOM 6718 C C . LEU B 1 387 ? 5.391 -0.843 2.02 1 87.38 387 LEU B C 1
ATOM 6720 O O . LEU B 1 387 ? 5.344 -1.79 2.807 1 87.38 387 LEU B O 1
ATOM 6724 N N . GLN B 1 388 ? 6.301 0.141 2.082 1 86.56 388 GLN B N 1
ATOM 6725 C CA . GLN B 1 388 ? 7.336 0.114 3.109 1 86.56 388 GLN B CA 1
ATOM 6726 C C . GLN B 1 388 ? 7.547 1.498 3.717 1 86.56 388 GLN B C 1
ATOM 6728 O O . GLN B 1 388 ? 8.633 2.074 3.607 1 86.56 388 GLN B O 1
ATOM 6733 N N . PRO B 1 389 ? 6.625 1.9 4.461 1 80.88 389 PRO B N 1
ATOM 6734 C CA . PRO B 1 389 ? 6.684 3.27 4.98 1 80.88 389 PRO B CA 1
ATOM 6735 C C . PRO B 1 389 ? 7.855 3.488 5.934 1 80.88 389 PRO B C 1
ATOM 6737 O O . PRO B 1 389 ? 8.5 4.539 5.895 1 80.88 389 PRO B O 1
ATOM 6740 N N . MET B 1 390 ? 8.227 2.533 6.758 1 77.81 390 MET B N 1
ATOM 6741 C CA . MET B 1 390 ? 9.305 2.686 7.73 1 77.81 390 MET B CA 1
ATOM 6742 C C . MET B 1 390 ? 10.656 2.797 7.027 1 77.81 390 MET B C 1
ATOM 6744 O O . MET B 1 390 ? 11.508 3.592 7.43 1 77.81 390 MET B O 1
ATOM 6748 N N . GLU B 1 391 ? 10.688 2.062 6 1 76.62 391 GLU B N 1
ATOM 6749 C CA . GLU B 1 391 ? 11.961 2.037 5.277 1 76.62 391 GLU B CA 1
ATOM 6750 C C . GLU B 1 391 ? 12.109 3.264 4.383 1 76.62 391 GLU B C 1
ATOM 6752 O O . GLU B 1 391 ? 13.227 3.652 4.031 1 76.62 391 GLU B O 1
ATOM 6757 N N . MET B 1 392 ? 10.961 3.818 4.133 1 75.31 392 MET B N 1
ATOM 6758 C CA . MET B 1 392 ? 11.008 4.898 3.154 1 75.31 392 MET B CA 1
ATOM 6759 C C . MET B 1 392 ? 10.883 6.258 3.836 1 75.31 392 MET B C 1
ATOM 6761 O O . MET B 1 392 ? 11.414 7.258 3.348 1 75.31 392 MET B O 1
ATOM 6765 N N . ALA B 1 393 ? 10.125 6.289 4.973 1 73.5 393 ALA B N 1
ATOM 6766 C CA . ALA B 1 393 ? 9.812 7.598 5.547 1 73.5 393 ALA B CA 1
ATOM 6767 C C . ALA B 1 393 ? 10.391 7.734 6.949 1 73.5 393 ALA B C 1
ATOM 6769 O O . ALA B 1 393 ? 10.32 8.805 7.559 1 73.5 393 ALA B O 1
ATOM 6770 N N . GLY B 1 394 ? 10.992 6.719 7.504 1 77.25 394 GLY B N 1
ATOM 6771 C CA . GLY B 1 394 ? 11.727 6.824 8.758 1 77.25 394 GLY B CA 1
ATOM 6772 C C . GLY B 1 394 ? 10.836 6.684 9.977 1 77.25 394 GLY B C 1
ATOM 6773 O O . GLY B 1 394 ? 9.711 6.188 9.883 1 77.25 394 GLY B O 1
ATOM 6774 N N . THR B 1 395 ? 11.391 7.133 11.133 1 74.88 395 THR B N 1
ATOM 6775 C CA . THR B 1 395 ? 10.773 6.84 12.422 1 74.88 395 THR B CA 1
ATOM 6776 C C . THR B 1 395 ? 9.734 7.902 12.773 1 74.88 395 THR B C 1
ATOM 6778 O O . THR B 1 395 ? 8.906 7.695 13.664 1 74.88 395 THR B O 1
ATOM 6781 N N . ARG B 1 396 ? 9.758 9.023 12.172 1 81.75 396 ARG B N 1
ATOM 6782 C CA . ARG B 1 396 ? 8.859 10.109 12.547 1 81.75 396 ARG B CA 1
ATOM 6783 C C . ARG B 1 396 ? 7.574 10.07 11.719 1 81.75 396 ARG B C 1
ATOM 6785 O O . ARG B 1 396 ? 7.121 11.102 11.219 1 81.75 396 ARG B O 1
ATOM 6792 N N . GLN B 1 397 ? 7.109 8.875 11.656 1 85.31 397 GLN B N 1
ATOM 6793 C CA . GLN B 1 397 ? 5.828 8.734 10.977 1 85.31 397 GLN B CA 1
ATOM 6794 C C . GLN B 1 397 ? 4.707 9.398 11.773 1 85.31 397 GLN B C 1
ATOM 6796 O O . GLN B 1 397 ? 4.754 9.438 13.008 1 85.31 397 GLN B O 1
ATOM 6801 N N . CYS B 1 398 ? 3.74 9.781 11.086 1 87.38 398 CYS B N 1
ATOM 6802 C CA . CYS B 1 398 ? 2.631 10.5 11.703 1 87.38 398 CYS B CA 1
ATOM 6803 C C . CYS B 1 398 ? 1.888 9.602 12.688 1 87.38 398 CYS B C 1
ATOM 6805 O O . CYS B 1 398 ? 1.289 8.602 12.289 1 87.38 398 CYS B O 1
ATOM 6807 N N . PRO B 1 399 ? 1.862 9.984 13.961 1 89.31 399 PRO B N 1
ATOM 6808 C CA . PRO B 1 399 ? 1.118 9.188 14.938 1 89.31 399 PRO B CA 1
ATOM 6809 C C . PRO B 1 399 ? -0.395 9.328 14.789 1 89.31 399 PRO B C 1
ATOM 6811 O O . PRO B 1 399 ? -1.144 8.414 15.148 1 89.31 399 PRO B O 1
ATOM 6814 N N . GLY B 1 400 ? -0.86 10.414 14.297 1 92.81 400 GLY B N 1
ATOM 6815 C CA . GLY B 1 400 ? -2.283 10.711 14.227 1 92.81 400 GLY B CA 1
ATOM 6816 C C . GLY B 1 400 ? -2.928 10.242 12.938 1 92.81 400 GLY B C 1
ATOM 6817 O O . GLY B 1 400 ? -4.059 10.625 12.633 1 92.81 400 GLY B O 1
ATOM 6818 N N . LYS B 1 401 ? -2.291 9.438 12.188 1 92.75 401 LYS B N 1
ATOM 6819 C CA . LYS B 1 401 ? -2.771 9.008 10.875 1 92.75 401 LYS B CA 1
ATOM 6820 C C . LYS B 1 401 ? -4.129 8.32 10.984 1 92.75 401 LYS B C 1
ATOM 6822 O O . LYS B 1 401 ? -5.07 8.68 10.281 1 92.75 401 LYS B O 1
ATOM 6827 N N . GLU B 1 402 ? -4.266 7.363 11.898 1 93.94 402 GLU B N 1
ATOM 6828 C CA . GLU B 1 402 ? -5.492 6.586 12.023 1 93.94 402 GLU B CA 1
ATOM 6829 C C . GLU B 1 402 ? -6.645 7.449 12.531 1 93.94 402 GLU B C 1
ATOM 6831 O O . GLU B 1 402 ? -7.793 7.258 12.125 1 93.94 402 GLU B O 1
ATOM 6836 N N . LEU B 1 403 ? -6.32 8.352 13.43 1 96.06 403 LEU B N 1
ATOM 6837 C CA . LEU B 1 403 ? -7.344 9.281 13.906 1 96.06 403 LEU B CA 1
ATOM 6838 C C . LEU B 1 403 ? -7.828 10.18 12.773 1 96.06 403 LEU B C 1
ATOM 6840 O O . LEU B 1 403 ? -9.031 10.43 12.648 1 96.06 403 LEU B O 1
ATOM 6844 N N . GLY B 1 404 ? -6.887 10.711 11.977 1 96.75 404 GLY B N 1
ATOM 6845 C CA . GLY B 1 404 ? -7.254 11.516 10.828 1 96.75 404 GLY B CA 1
ATOM 6846 C C . GLY B 1 404 ? -8.148 10.789 9.852 1 96.75 404 GLY B C 1
ATOM 6847 O O . GLY B 1 404 ? -9.125 11.352 9.352 1 96.75 404 GLY B O 1
ATOM 6848 N N . ILE B 1 405 ? -7.809 9.562 9.625 1 96.69 405 ILE B N 1
ATOM 6849 C CA . ILE B 1 405 ? -8.602 8.742 8.711 1 96.69 405 ILE B CA 1
ATOM 6850 C C . ILE B 1 405 ? -10.008 8.547 9.273 1 96.69 405 ILE B C 1
ATOM 6852 O O . ILE B 1 405 ? -10.992 8.633 8.539 1 96.69 405 ILE B O 1
ATOM 6856 N N . ALA B 1 406 ? -10.094 8.281 10.547 1 97.38 406 ALA B N 1
ATOM 6857 C CA . ALA B 1 406 ? -11.391 8.102 11.188 1 97.38 406 ALA B CA 1
ATOM 6858 C C . ALA B 1 406 ? -12.25 9.359 11.055 1 97.38 406 ALA B C 1
ATOM 6860 O O . ALA B 1 406 ? -13.445 9.273 10.766 1 97.38 406 ALA B O 1
ATOM 6861 N N . GLU B 1 407 ? -11.609 10.469 11.227 1 97.88 407 GLU B N 1
ATOM 6862 C CA . GLU B 1 407 ? -12.328 11.742 11.156 1 97.88 407 GLU B CA 1
ATOM 6863 C C . GLU B 1 407 ? -12.836 12.008 9.742 1 97.88 407 GLU B C 1
ATOM 6865 O O . GLU B 1 407 ? -14.008 12.336 9.547 1 97.88 407 GLU B O 1
ATOM 6870 N N . ILE B 1 408 ? -12 11.859 8.82 1 98.44 408 ILE B N 1
ATOM 6871 C CA . ILE B 1 408 ? -12.359 12.148 7.438 1 98.44 408 ILE B CA 1
ATOM 6872 C C . ILE B 1 408 ? -13.383 11.125 6.949 1 98.44 408 ILE B C 1
ATOM 6874 O O . ILE B 1 408 ? -14.328 11.477 6.234 1 98.44 408 ILE B O 1
ATOM 6878 N N . SER B 1 409 ? -13.211 9.867 7.312 1 98.5 409 SER B N 1
ATOM 6879 C CA . SER B 1 409 ? -14.141 8.812 6.914 1 98.5 409 SER B CA 1
ATOM 6880 C C . SER B 1 409 ? -15.539 9.078 7.465 1 98.5 409 SER B C 1
ATOM 6882 O O . SER B 1 409 ? -16.531 8.875 6.766 1 98.5 409 SER B O 1
ATOM 6884 N N . THR B 1 410 ? -15.594 9.453 8.734 1 98.25 410 THR B N 1
ATOM 6885 C CA . THR B 1 410 ? -16.875 9.742 9.352 1 98.25 410 THR B CA 1
ATOM 6886 C C . THR B 1 410 ? -17.547 10.938 8.68 1 98.25 410 THR B C 1
ATOM 6888 O O . THR B 1 410 ? -18.75 10.93 8.438 1 98.25 410 THR B O 1
ATOM 6891 N N . PHE B 1 411 ? -16.828 11.977 8.359 1 98.5 411 PHE B N 1
ATOM 6892 C CA . PHE B 1 411 ? -17.328 13.133 7.625 1 98.5 411 PHE B CA 1
ATOM 6893 C C . PHE B 1 411 ? -17.922 12.695 6.285 1 98.5 411 PHE B C 1
ATOM 6895 O O . PHE B 1 411 ? -19.047 13.055 5.957 1 98.5 411 PHE B O 1
ATOM 6902 N N . LEU B 1 412 ? -17.125 11.898 5.582 1 98.56 412 LEU B N 1
ATOM 6903 C CA . LEU B 1 412 ? -17.562 11.461 4.262 1 98.56 412 LEU B CA 1
ATOM 6904 C C . LEU B 1 412 ? -18.812 10.586 4.355 1 98.56 412 LEU B C 1
ATOM 6906 O O . LEU B 1 412 ? -19.688 10.656 3.494 1 98.56 412 LEU B O 1
ATOM 6910 N N . HIS B 1 413 ? -18.844 9.758 5.406 1 98 413 HIS B N 1
ATOM 6911 C CA . HIS B 1 413 ? -20.016 8.891 5.586 1 98 413 HIS B CA 1
ATOM 6912 C C . HIS B 1 413 ? -21.297 9.711 5.633 1 98 413 HIS B C 1
ATOM 6914 O O . HIS B 1 413 ? -22.234 9.461 4.855 1 98 413 HIS B O 1
ATOM 6920 N N . TYR B 1 414 ? -21.328 10.68 6.445 1 97.44 414 TYR B N 1
ATOM 6921 C CA . TYR B 1 414 ? -22.547 11.453 6.621 1 97.44 414 TYR B CA 1
ATOM 6922 C C . TYR B 1 414 ? -22.766 12.414 5.461 1 97.44 414 TYR B C 1
ATOM 6924 O O . TYR B 1 414 ? -23.891 12.656 5.043 1 97.44 414 TYR B O 1
ATOM 6932 N N . PHE B 1 415 ? -21.719 12.93 4.918 1 98.12 415 PHE B N 1
ATOM 6933 C CA . PHE B 1 415 ? -21.844 13.891 3.832 1 98.12 415 PHE B CA 1
ATOM 6934 C C . PHE B 1 415 ? -22.391 13.227 2.578 1 98.12 415 PHE B C 1
ATOM 6936 O O . PHE B 1 415 ? -23.328 13.742 1.959 1 98.12 415 PHE B O 1
ATOM 6943 N N . VAL B 1 416 ? -21.906 12.047 2.205 1 97.56 416 VAL B N 1
ATOM 6944 C CA . VAL B 1 416 ? -22.25 11.438 0.927 1 97.56 416 VAL B CA 1
ATOM 6945 C C . VAL B 1 416 ? -23.594 10.734 1.037 1 97.56 416 VAL B C 1
ATOM 6947 O O . VAL B 1 416 ? -24.281 10.547 0.035 1 97.56 416 VAL B O 1
ATOM 6950 N N . THR B 1 417 ? -23.938 10.297 2.256 1 96.44 417 THR B N 1
ATOM 6951 C CA . THR B 1 417 ? -25.203 9.594 2.414 1 96.44 417 THR B CA 1
ATOM 6952 C C . THR B 1 417 ? -26.359 10.586 2.562 1 96.44 417 THR B C 1
ATOM 6954 O O . THR B 1 417 ? -27.516 10.25 2.287 1 96.44 417 THR B O 1
ATOM 6957 N N . ARG B 1 418 ? -26.078 11.852 2.91 1 95.81 418 ARG B N 1
ATOM 6958 C CA . ARG B 1 418 ? -27.141 12.828 3.168 1 95.81 418 ARG B CA 1
ATOM 6959 C C . ARG B 1 418 ? -27.266 13.82 2.016 1 95.81 418 ARG B C 1
ATOM 6961 O O . ARG B 1 418 ? -28.344 14.375 1.782 1 95.81 418 ARG B O 1
ATOM 6968 N N . TYR B 1 419 ? -26.156 14.016 1.309 1 97.62 419 TYR B N 1
ATOM 6969 C CA . TYR B 1 419 ? -26.188 15.18 0.425 1 97.62 419 TYR B CA 1
ATOM 6970 C C . TYR B 1 419 ? -25.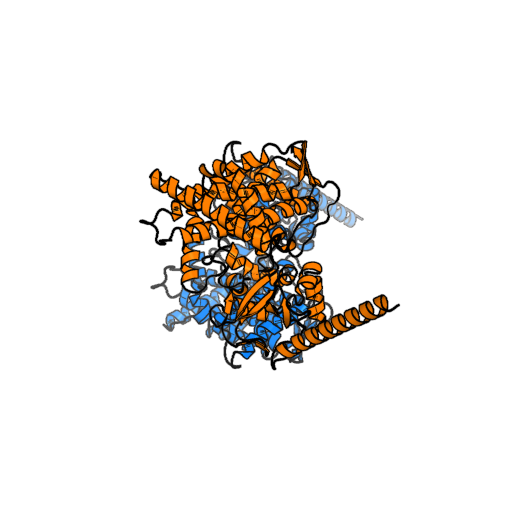641 14.828 -0.955 1 97.62 419 TYR B C 1
ATOM 6972 O O . TYR B 1 419 ? -24.922 13.844 -1.111 1 97.62 419 TYR B O 1
ATOM 6980 N N . ARG B 1 420 ? -26.094 15.531 -1.911 1 97.12 420 ARG B N 1
ATOM 6981 C CA . ARG B 1 420 ? -25.469 15.719 -3.219 1 97.12 420 ARG B CA 1
ATOM 6982 C C . ARG B 1 420 ? -24.969 17.156 -3.381 1 97.12 420 ARG B C 1
ATOM 6984 O O . ARG B 1 420 ? -25.391 18.047 -2.65 1 97.12 420 ARG B O 1
ATOM 6991 N N . TRP B 1 421 ? -23.969 17.312 -4.227 1 97.31 421 TRP B N 1
ATOM 6992 C CA . TRP B 1 421 ? -23.438 18.672 -4.324 1 97.31 421 TRP B CA 1
ATOM 6993 C C . TRP B 1 421 ? -22.938 18.969 -5.734 1 97.31 421 TRP B C 1
ATOM 6995 O O . TRP B 1 421 ? -22.672 18.031 -6.512 1 97.31 421 TRP B O 1
ATOM 7005 N N . GLU B 1 422 ? -22.938 20.234 -6.035 1 95.5 422 GLU B N 1
ATOM 7006 C CA . GLU B 1 422 ? -22.391 20.766 -7.277 1 95.5 422 GLU B CA 1
ATOM 7007 C C . GLU B 1 422 ? -21.484 21.984 -7.02 1 95.5 422 GLU B C 1
ATOM 7009 O O . GLU B 1 422 ? -21.797 22.812 -6.16 1 95.5 422 GLU B O 1
ATOM 7014 N N . GLU B 1 423 ? -20.422 21.953 -7.715 1 93.38 423 GLU B N 1
ATOM 7015 C CA . GLU B 1 423 ? -19.516 23.094 -7.562 1 93.38 423 GLU B CA 1
ATOM 7016 C C . GLU B 1 423 ? -20.109 24.359 -8.164 1 93.38 423 GLU B C 1
ATOM 7018 O O . GLU B 1 423 ? -20.719 24.312 -9.227 1 93.38 423 GLU B O 1
ATOM 7023 N N . VAL B 1 424 ? -19.875 25.453 -7.488 1 91.62 424 VAL B N 1
ATOM 7024 C CA . VAL B 1 424 ? -20.375 26.75 -7.941 1 91.62 424 VAL B CA 1
ATOM 7025 C C . VAL B 1 424 ? -19.203 27.672 -8.242 1 91.62 424 VAL B C 1
ATOM 7027 O O . VAL B 1 424 ? -18.312 27.859 -7.414 1 91.62 424 VAL B O 1
ATOM 7030 N N . GLY B 1 425 ? -19.172 28.469 -9.5 1 80.31 425 GLY B N 1
ATOM 7031 C CA . GLY B 1 425 ? -18.297 29.578 -9.805 1 80.31 425 GLY B CA 1
ATOM 7032 C C . GLY B 1 425 ? -16.938 29.141 -10.32 1 80.31 425 GLY B C 1
ATOM 7033 O O . GLY B 1 425 ? -16.219 29.938 -10.938 1 80.31 425 GLY B O 1
ATOM 7034 N N . GLY B 1 426 ? -16.453 27.828 -10.219 1 73.44 426 GLY B N 1
ATOM 7035 C CA . GLY B 1 426 ? -15.141 27.438 -10.695 1 73.44 426 GLY B CA 1
ATOM 7036 C C . GLY B 1 426 ? -14.008 28.047 -9.898 1 73.44 426 GLY B C 1
ATOM 7037 O O . GLY B 1 426 ? -13.07 28.609 -10.469 1 73.44 426 GLY B O 1
ATOM 7038 N N . ASP B 1 427 ? -13.859 27.969 -8.719 1 74.81 427 ASP B N 1
ATOM 7039 C CA . ASP B 1 427 ? -12.883 28.609 -7.836 1 74.81 427 ASP B CA 1
ATOM 7040 C C . ASP B 1 427 ? -11.492 28.016 -8.055 1 74.81 427 ASP B C 1
ATOM 7042 O O . ASP B 1 427 ? -11.344 26.828 -8.305 1 74.81 427 ASP B O 1
ATOM 7046 N N . ALA B 1 428 ? -10.625 28.938 -8.078 1 80 428 ALA B N 1
ATOM 7047 C CA . ALA B 1 428 ? -9.227 28.562 -8.281 1 80 428 ALA B CA 1
ATOM 7048 C C . ALA B 1 428 ? -8.641 27.922 -7.031 1 80 428 ALA B C 1
ATOM 7050 O O . ALA B 1 428 ? -8.984 28.297 -5.91 1 80 428 ALA B O 1
ATOM 7051 N N . LEU B 1 429 ? -7.906 26.859 -7.215 1 84.88 429 LEU B N 1
ATOM 7052 C CA . LEU B 1 429 ? -7.223 26.172 -6.117 1 84.88 429 LEU B CA 1
ATOM 7053 C C . LEU B 1 429 ? -5.719 26.422 -6.184 1 84.88 429 LEU B C 1
ATOM 7055 O O . LEU B 1 429 ? -5.129 26.391 -7.262 1 84.88 429 LEU B O 1
ATOM 7059 N N . MET B 1 430 ? -5.277 26.875 -5.02 1 76.94 430 MET B N 1
ATOM 7060 C CA . MET B 1 430 ? -3.828 26.969 -4.863 1 76.94 430 MET B CA 1
ATOM 7061 C C . MET B 1 430 ? -3.273 25.734 -4.156 1 76.94 430 MET B C 1
ATOM 7063 O O . MET B 1 430 ? -3.9 25.203 -3.238 1 76.94 430 MET B O 1
ATOM 7067 N N . LYS B 1 431 ? -2.066 25.344 -4.621 1 75.62 431 LYS B N 1
ATOM 7068 C CA . LYS B 1 431 ? -1.529 24.109 -4.066 1 75.62 431 LYS B CA 1
ATOM 7069 C C . LYS B 1 431 ? -0.244 24.359 -3.287 1 75.62 431 LYS B C 1
ATOM 7071 O O . LYS B 1 431 ? 0.314 23.453 -2.68 1 75.62 431 LYS B O 1
ATOM 7076 N N . PHE B 1 432 ? 0.185 25.625 -3.318 1 77.44 432 PHE B N 1
ATOM 7077 C CA . PHE B 1 432 ? 1.414 26 -2.623 1 77.44 432 PHE B CA 1
ATOM 7078 C C . PHE B 1 432 ? 1.327 27.422 -2.076 1 77.44 432 PHE B C 1
ATOM 7080 O O . PHE B 1 432 ? 0.793 28.312 -2.736 1 77.44 432 PHE B O 1
ATOM 7087 N N . PRO B 1 433 ? 1.89 27.547 -0.839 1 77.06 433 PRO B N 1
ATOM 7088 C CA . PRO B 1 433 ? 2.543 26.625 0.097 1 77.06 433 PRO B CA 1
ATOM 7089 C C . PRO B 1 433 ? 1.559 25.688 0.779 1 77.06 433 PRO B C 1
ATOM 7091 O O . PRO B 1 433 ? 1.966 24.672 1.345 1 77.06 433 PRO B O 1
ATOM 7094 N N . ARG B 1 434 ? 0.299 26.141 0.781 1 78.06 434 ARG B N 1
ATOM 7095 C CA . ARG B 1 434 ? -0.778 25.297 1.298 1 78.06 434 ARG B CA 1
ATOM 7096 C C . ARG B 1 434 ? -1.886 25.125 0.263 1 78.06 434 ARG B C 1
ATOM 7098 O O . ARG B 1 434 ? -2.102 26.016 -0.573 1 78.06 434 ARG B O 1
ATOM 7105 N N . VAL B 1 435 ? -2.486 24.047 0.346 1 83.94 435 VAL B N 1
ATOM 7106 C CA . VAL B 1 435 ? -3.631 23.844 -0.533 1 83.94 435 VAL B CA 1
ATOM 7107 C C . VAL B 1 435 ? -4.828 24.641 -0.029 1 83.94 435 VAL B C 1
ATOM 7109 O O . VAL B 1 435 ? -5.305 24.422 1.089 1 83.94 435 VAL B O 1
ATOM 7112 N N . GLU B 1 436 ? -5.176 25.625 -0.873 1 87.06 436 GLU B N 1
ATOM 7113 C CA . GLU B 1 436 ? -6.266 26.5 -0.448 1 87.06 436 GLU B CA 1
ATOM 7114 C C . GLU B 1 436 ? -6.969 27.125 -1.647 1 87.06 436 GLU B C 1
ATOM 7116 O O . GLU B 1 436 ? -6.375 27.266 -2.719 1 87.06 436 GLU B O 1
ATOM 7121 N N . ALA B 1 437 ? -8.219 27.375 -1.422 1 90.12 437 ALA B N 1
ATOM 7122 C CA . ALA B 1 437 ? -8.984 28.219 -2.328 1 90.12 437 ALA B CA 1
ATOM 7123 C C . ALA B 1 437 ? -9.07 29.641 -1.802 1 90.12 437 ALA B C 1
ATOM 7125 O O . ALA B 1 437 ? -9.875 29.938 -0.913 1 90.12 437 ALA B O 1
ATOM 7126 N N . PRO B 1 438 ? -8.328 30.516 -2.377 1 86.44 438 PRO B N 1
ATOM 7127 C CA . PRO B 1 438 ? -8.242 31.875 -1.828 1 86.44 438 PRO B CA 1
ATOM 7128 C C . PRO B 1 438 ? -9.609 32.562 -1.704 1 86.44 438 PRO B C 1
ATOM 7130 O O . PRO B 1 438 ? -9.844 33.312 -0.763 1 86.44 438 PRO B O 1
ATOM 7133 N N . ASN B 1 439 ? -10.477 32.281 -2.629 1 89.12 439 ASN B N 1
ATOM 7134 C CA . ASN B 1 439 ? -11.805 32.875 -2.584 1 89.12 439 ASN B CA 1
ATOM 7135 C C . ASN B 1 439 ? -12.852 31.891 -2.076 1 89.12 439 ASN B C 1
ATOM 7137 O O . ASN B 1 439 ? -14.055 32.125 -2.254 1 89.12 439 ASN B O 1
ATOM 7141 N N . GLY B 1 440 ? -12.352 30.875 -1.545 1 91.56 440 GLY B N 1
ATOM 7142 C CA . GLY B 1 440 ? -13.258 29.859 -1.071 1 91.56 440 GLY B CA 1
ATOM 7143 C C . GLY B 1 440 ? -13.625 28.844 -2.143 1 91.56 440 GLY B C 1
ATOM 7144 O O . GLY B 1 440 ? -13.445 29.094 -3.334 1 91.56 440 GLY B O 1
ATOM 7145 N N . LEU B 1 441 ? -14.016 27.703 -1.712 1 94.5 441 LEU B N 1
ATOM 7146 C CA . LEU B 1 441 ? -14.555 26.672 -2.588 1 94.5 441 LEU B CA 1
ATOM 7147 C C . LEU B 1 441 ? -16.047 26.453 -2.322 1 94.5 441 LEU B C 1
ATOM 7149 O O . LEU B 1 441 ? -16.406 25.688 -1.421 1 94.5 441 LEU B O 1
ATOM 7153 N N . HIS B 1 442 ? -16.828 27.031 -3.23 1 96.19 442 HIS B N 1
ATOM 7154 C CA . HIS B 1 442 ? -18.266 27.062 -2.992 1 96.19 442 HIS B CA 1
ATOM 7155 C C . HIS B 1 442 ? -18.969 25.906 -3.695 1 96.19 442 HIS B C 1
ATOM 7157 O O . HIS B 1 442 ? -18.719 25.656 -4.875 1 96.19 442 HIS B O 1
ATOM 7163 N N . ILE B 1 443 ? -19.828 25.234 -2.924 1 96.44 443 ILE B N 1
ATOM 7164 C CA . ILE B 1 443 ? -20.609 24.141 -3.477 1 96.44 443 ILE B CA 1
ATOM 7165 C C . ILE B 1 443 ? -22.078 24.328 -3.102 1 96.44 443 ILE B C 1
ATOM 7167 O O . ILE B 1 443 ? -22.406 24.828 -2.021 1 96.44 443 ILE B O 1
ATOM 7171 N N . ARG B 1 444 ? -22.938 23.984 -3.982 1 97.31 444 ARG B N 1
ATOM 7172 C CA . ARG B 1 444 ? -24.359 23.922 -3.707 1 97.31 444 ARG B CA 1
ATOM 7173 C C . ARG B 1 444 ? -24.766 22.531 -3.227 1 97.31 444 ARG B C 1
ATOM 7175 O O . ARG B 1 444 ? -24.531 21.531 -3.924 1 97.31 444 ARG B O 1
ATOM 7182 N N . VAL B 1 445 ? -25.297 22.516 -2.041 1 97.38 445 VAL B N 1
ATOM 7183 C CA . VAL B 1 445 ? -25.609 21.234 -1.416 1 97.38 445 VAL B CA 1
ATOM 7184 C C . VAL B 1 445 ? -27.125 21 -1.442 1 97.38 445 VAL B C 1
ATOM 7186 O O . VAL B 1 445 ? -27.906 21.922 -1.206 1 97.38 445 VAL B O 1
ATOM 7189 N N . SER B 1 446 ? -27.484 19.797 -1.841 1 96.81 446 SER B N 1
ATOM 7190 C CA . SER B 1 446 ? -28.891 19.359 -1.837 1 96.81 446 SER B CA 1
ATOM 7191 C C . SER B 1 446 ? -29.031 17.984 -1.211 1 96.81 446 SER B C 1
ATOM 7193 O O . SER B 1 446 ? -28.078 17.203 -1.155 1 96.81 446 SER B O 1
ATOM 7195 N N . SER B 1 447 ? -30.219 17.734 -0.734 1 94.19 447 SER B N 1
ATOM 7196 C CA . SER B 1 447 ? -30.484 16.453 -0.093 1 94.19 447 SER B CA 1
ATOM 7197 C C . SER B 1 447 ? -30.359 15.297 -1.088 1 94.19 447 SER B C 1
ATOM 7199 O O . SER B 1 447 ? -30.734 15.438 -2.252 1 94.19 447 SER B O 1
ATOM 7201 N N . TYR B 1 448 ? -29.766 14.203 -0.647 1 89.62 448 TYR B N 1
ATOM 7202 C CA . TYR B 1 448 ? -29.656 13 -1.465 1 89.62 448 TYR B CA 1
ATOM 7203 C C . TYR B 1 448 ? -30.938 12.164 -1.366 1 89.62 448 TYR B C 1
ATOM 7205 O O . TYR B 1 448 ? -31.469 11.977 -0.275 1 89.62 448 TYR B O 1
#

Foldseek 3Di:
DVVVVVVVVVVVVVVVVFVVQLVVVVVVPPDPFAFADGACGPQAKCAVVCQVVPVVVQVVRCVVRNQWHWYHHLRFTAIEHNDQVLLLVLLADDPVQKAFDADPLLCLQLHVLQLSHDDDPSNVQLVVLVLVQVDPVNCFPPLLVLLQVLLCVLQVPQAQDKDFLLVSLLLSLQLSLLCLAQPPCSVVCVVVLVVLLVLLLQLSSFRCDCDPPGSSVSNNVSSVVLLVVLVVSLVVCVVVVDQDSGSNSSQNPQPPDPHPDDSSSSSSSSSNSSNVRNQLLSLLLSLLVVVCQVPVVLLVVQLVLLVVVVVVDDPVDTDGPVSLVSSPSLLVSSVLSCLVLVQDFWGKMFGQAWDDGPRGTDHHGHMYTHGCNVLSVVPVSVVVCVVPVCSSRNDPDDSCVVVSSSNSSSNCSCQSNFKDKDWDPPFDWDSPPGTDGPVGTIIGIHTD/DVVVVVVVVVVVVVVVVFVVQLVVVVVVPPDPFAFADGACGPQAKCAVVCQVVPVVVQVVRCVVRNQWHWYHHLRFTAIEHNDQVLLLVLLADDPVQKAFDADPLLCLLLHVLQLSHDDDPSNVQLVVLVLVQVDPVNCFPPLLVLLQVLLCVLQVPQAQDKDFLLVSLLLSLQLSLLCLAQPPCSVVCVVVLVVLLVLLLQRSSFRCDCDPPGSSVSNNVSSVVLLVVLVVSLVVCVVVVDQDSGSNSSQNPQPPDPHPDDSSSSSSSSSNSSNVRNQLLSLLLSLLVVVCQVPVVLLVVQLVLLVVVVVVDDPVDTDGPVSLVSSPSLLVSSVLSCLVLVQDFWGKMFGQAWDDGPRGTDHHGHMYTHGCNVLSVVPVSVVVCVVPVCSSRNDPDDSCVVVSSSNSSSNCSCQSNFKDKAWDPPFDWDSPPGTDGPVGTIIGIHTD

Radius of gyration: 32.73 Å; Cα contacts (8 Å, |Δi|>4): 1296; chains: 2; bounding box: 70×114×96 Å

Sequence (896 aa):
MAFFMVFLVIFLLLLCISSALLRWNEVRYRKKGLPPGTMGWPVFGETTEFLKQGPNFMKNQRARYGSVFKSHILGCPTIVSMDPDLNRYILMNEAKGLVPGYPQSMLDILGKCNIAAVHGSTHKYMRGALLSLISPTMIREQLLPTIDEFMRIHLSDWDNKIIDIQLKTKEMALLSSLKQIAGSDSSTISQAFMPEFFKLVLGTLSLPIDLPGTNYRRGIQARKNIVSMLRQLIEERRASKETHQDMLGCLMKSEESRYKLTDEEIIDQIITILYSGYETVSTTSMMAVKYLHDHPRVLQELRKEHLAIKEKKRPEDPINLTDLKSMCFTRAVIFETSRLATIVNGVLRKTTEEMELNGFVIPKGWRIYVYTREINYDPFLYLAIILQPMEMAGTRQCPGKELGIAEISTFLHYFVTRYRWEEVGGDALMKFPRVEAPNGLHIRVSSYMAFFMVFLVIFLLLLCISSALLRWNEVRYRKKGLPPGTMGWPVFGETTEFLKQGPNFMKNQRARYGSVFKSHILGCPTIVSMDPDLNRYILMNEAKGLVPGYPQSMLDILGKCNIAAVHGSTHKYMRGALLSLISPTMIREQLLPTIDEFMRIHLSDWDNKIIDIQLKTKEMALLSSLKQIAGSDSSTISQAFMPEFFKLVLGTLSLPIDLPGTNYRRGIQARKNIVSMLRQLIEERRASKETHQDMLGCLMKSEESRYKLTDEEIIDQIITILYSGYETVSTTSMMAVKYLHDHPRVLQELRKEHLAIKEKKRPEDPINLTDLKSMCFTRAVIFETSRLATIVNGVLRKTTEEMELNGFVIPKGWRIYVYTREINYDPFLYLAIILQPMEMAGTRQCPGKELGIAEISTFLHYFVTRYRWEEVGGDALMKFPRVEAPNGLHIRVSSY

Nearest PDB structures (foldseek):
  6a18-assembly1_A  TM=8.886E-01  e=3.733E-28  Arabidopsis thaliana
  8x3e-assembly1_A  TM=8.963E-01  e=8.370E-22  Taxus cuspidata
  7snm-assembly3_C  TM=8.435E-01  e=9.564E-18  Methylococcus capsulatus str. Bath
  7jj1-assembly1_A  TM=8.326E-01  e=4.469E-17  Methylococcus capsulatus
  7lad-assembly1_A  TM=7.642E-01  e=5.496E-15  Homo sapiens

Solvent-accessible surface area (backbone atoms only — not comparable to full-atom values): 46719 Å² total; per-residue (Å²): 111,68,66,58,50,50,50,51,48,51,50,50,47,51,48,49,50,50,52,50,40,30,52,47,47,47,57,71,67,56,54,88,46,50,54,48,67,56,43,53,44,66,76,50,22,38,29,65,55,40,55,71,46,29,69,55,40,53,53,53,48,29,74,74,45,36,51,46,23,33,32,16,43,83,64,35,57,25,35,38,35,58,36,68,68,59,40,34,50,56,46,58,38,60,75,72,44,32,43,60,32,73,53,66,26,34,41,69,45,45,31,77,65,17,59,78,61,39,59,70,69,59,22,52,52,49,44,49,49,52,46,64,61,61,28,71,66,39,35,56,72,47,45,41,51,52,48,41,56,46,44,57,59,74,60,66,82,49,63,75,35,77,42,44,43,50,60,53,27,43,50,45,32,48,54,50,48,39,31,46,35,46,40,81,57,26,74,76,44,44,77,70,43,50,63,31,48,53,37,29,61,54,6,39,78,31,62,78,48,86,43,93,90,32,49,26,38,46,7,45,52,20,33,53,53,51,50,50,54,52,51,51,51,52,51,51,43,63,71,63,70,63,88,52,88,29,44,50,34,54,56,64,42,44,90,80,39,95,53,75,64,51,71,67,49,46,52,15,43,51,49,39,54,52,57,65,46,25,57,56,41,12,44,40,46,34,48,38,55,53,50,34,64,77,31,57,69,59,36,51,54,48,38,52,57,44,48,57,54,50,70,76,41,59,92,84,56,70,71,48,61,69,56,57,66,66,38,38,60,54,53,24,48,51,52,51,35,40,40,75,54,37,66,67,46,58,50,46,28,20,27,73,35,71,41,77,54,99,88,20,45,43,55,54,68,32,30,32,38,36,46,51,47,69,40,56,76,32,69,51,56,38,43,18,36,71,76,35,41,59,79,49,56,20,84,80,56,72,83,58,50,68,59,44,48,52,51,45,51,51,46,49,42,56,47,53,67,46,33,41,72,44,82,45,92,76,58,61,74,39,59,53,81,50,57,39,37,90,86,37,40,38,30,39,27,32,73,94,111,67,69,57,51,51,50,51,50,51,51,50,48,51,48,50,50,50,51,48,41,29,50,48,46,48,57,70,68,55,56,85,46,49,55,47,65,56,44,54,43,65,76,50,22,39,28,65,55,40,54,72,46,30,69,56,41,52,53,52,48,29,75,74,44,36,51,46,24,32,32,15,43,82,66,34,57,25,36,37,34,58,36,69,69,58,40,33,49,56,45,59,37,60,76,71,44,34,43,58,33,73,54,66,25,33,42,68,46,46,32,79,64,16,60,78,60,39,59,70,69,59,21,54,51,48,43,49,49,53,46,65,62,60,27,72,65,38,35,57,73,47,45,41,51,50,48,43,56,46,44,56,60,75,60,66,82,48,63,75,34,77,43,43,44,50,59,52,27,44,50,44,31,49,52,50,47,39,32,48,35,47,41,80,57,25,72,76,44,44,75,70,44,50,63,31,48,53,37,29,62,54,8,39,79,32,62,79,49,86,41,92,90,33,49,25,39,46,6,44,51,21,34,53,54,50,50,50,54,52,50,50,50,53,52,51,44,63,70,64,70,63,89,50,87,30,45,50,35,55,58,64,44,45,90,81,38,94,54,76,62,51,72,68,47,46,51,16,43,51,49,39,53,50,55,64,46,25,57,56,41,13,45,40,48,33,48,39,56,53,50,34,64,75,32,57,69,58,36,51,53,47,38,51,56,43,47,56,54,50,70,77,42,60,92,83,56,72,70,47,61,70,56,58,66,66,38,39,61,52,53,23,50,51,53,50,36,40,41,74,53,38,64,65,46,57,49,46,27,21,26,72,36,70,41,79,55,98,87,20,46,43,54,55,67,33,30,32,39,37,47,50,48,68,42,57,74,32,69,50,56,36,43,17,36,71,76,35,42,61,78,50,55,20,84,81,57,72,83,56,51,67,59,43,48,51,52,44,50,51,45,47,44,55,47,53,64,46,32,41,71,42,82,46,93,76,59,62,74,38,57,53,82,49,56,40,36,90,85,36,41,39,30,39,27,32,71,93

pLDDT: mean 89.45, std 7.32, range [56.06, 98.56]

Organism: Hevea brasiliensis (NCBI:txid3981)

Secondary structure (DSSP, 8-state):
-HHHHHHHHHHHHHHHHHHHHHHHHHHHT--TTPPSB---BTTTBTHHHHHHHTHHHHHHHHHHH-SEEEEEETTEEEEEE--HHHHHHHHHTTTSSEEE---HHHHHHH-TT-TTT--HHHHHHHHHHHHHHT-HHHIIIIIHHHHHHHHHHHTTT-TTEEEEHHHHHHHHHHHHHHHHHHGGGHHHHHHHHHHHHHHHHHHHTS-S---TT-HHHHHHHHHHHHHHHHHHHHHHHHHHT----SHHHHHH-TTT-S----HHHHHHHHHHHHHHHHHHHHHHHHHHHHHHHH-HHHHHHHHHHHHHHHHTS-TTPPP-HHHHHH-HHHHHHHHHHHHHHT---EEEEEESS-EEETTEEEPTT-EEEEE-GGGGG-HHHHHHHHH-HHHHH-S---TTHHHHHHHHHHHHHHHHHHEEEEE-S----B-SSS-B-TT--EEEEEE-/-HHHHHHHHHHHHHHHHHHHHHHHHHHHT--TTPPSB---BTTTBTHHHHHHHTHHHHHHHHHHH-SEEEEEETTEEEEEE--HHHHHHHHHTTTSSEEE---HHHHHHH-TT-TTT--HHHHHHHHHHHHHHT-HHHIIIIIHHHHHHHHHHHTTT-TTEEEEHHHHHHHHHHHHHHHHHHGGGHHHHHHHHHHHHHHHHHHHTS-S---TT-HHHHHHHHHHHHHHHHHHHHHHHHHHT----SHHHHHH-TTT-S----HHHHHHHHHHHHHHHHHHHHHHHHHHHHHHHH-HHHHHHHHHHHHHHHHTS-TTPPP-HHHHHH-HHHHHHHHHHHHHHT---EEEEEESS-EEETTEEEPTT-EEEEE-GGGGG-HHHHHHHHH-HHHHH-S---TTHHHHHHHHHHHHHHHHHHEEEEE-S----B-SSS-B-TT--EEEEEE-

InterPro domains:
  IPR001128 Cytochrome P450 [PF00067] (35-381)
  IPR002401 Cytochrome P450, E-class, group I [PR00463] (62-81)
  IPR002401 Cytochrome P450, E-class, group I [PR00463] (265-282)
  IPR002401 Cytochrome P450, E-class, group I [PR00463] (398-421)
  IPR036396 Cytochrome P450 superfamily [G3DSA:1.10.630.10] (25-384)
  IPR036396 Cytochrome P450 superfamily [SSF48264] (28-427)